Protein AF-A0A444YYM6-F1 (afdb_monomer_lite)

Radius of gyration: 35.97 Å; chains: 1; bounding box: 101×95×82 Å

Organism: Arachis hypogaea (NCBI:txid3818)

pLDDT: mean 75.51, std 18.76, range [23.75, 97.06]

Foldseek 3Di:
DDDDDDDDDDDDDDDDDDDPDDDDDDPDDDDKDFAADPVRDGAFAPDWDWDFAPDPDPPLDPDDWFARTWEWADDDPPDGDFTFIAGTHDRYFIKGKAFQDQDPRRGDIFPTWIWIATPDDDPDPAGRIWFWDQDPPPRFTGITTHADGYPQEDVRLRRIWGWHDAQPHIWIKRDDPSYVPDGDDIATWDWDADPSSTTGIGGDDHDFAFAAFPVRHFAWAPAWKWWFFDDPDDPPVPDPPPCVWFTWEWAADPVGRDDTFTFGDPPDPHFIKGWAFQPNSHTTAGFPTWIWIAGPDDGPDPAGRIWFFDDQDPVQRFTFITGRADPYPQEDVRLRRIWGWHDDPPAIFIWRDGPSYVPDDDDTATWDWDQDPVRTTGITGDNDTRTTGIHGPPQCPVPPVPDPDDDDDDDDRDAAFDAFPVRHFDFAPFWWFKAFPDPDFQWTWDWADDVLDPFIFTATTDDPDGGATKGWAFLDNPDRTAGFPTWIWIFGPDPPDPDRDPAARTWFWDDPDPPDPWIFITTRADDHDLEDRRLRRIWGWDDDDPAIFIWRDDPSYDPPPDDTATWDWDQDPVRTTGTTGDPDTRGIGIHGPDPDDDDDDPDDDDDDDDDPDDAAFAAFPVRHFAWQVFWWWKAFQPPPAFWGWDWDDDPDPDDTFIFTGHNVDHTFIKGWAFLPNVDGTHHFPTWIWIFGDPVDRPHPAGRTWFFDPQDPVLRFIFITTRADHHPQEDRRLRRIKGWDDDDPAIFIWRDDPSYDDPPDDTATWAFDQDPVRTGTTTGDPDTRGIGIHGD

InterPro domains:
  IPR002160 Proteinase inhibitor I3, Kunitz legume [PF00197] (35-201)
  IPR002160 Proteinase inhibitor I3, Kunitz legume [PF00197] (211-389)
  IPR002160 Proteinase inhibitor I3, Kunitz legume [PF00197] (418-589)
  IPR002160 Proteinase inhibitor I3, Kunitz legume [PF00197] (618-789)
  IPR002160 Proteinase inhibitor I3, Kunitz legume [PR00291] (417-446)
  IPR002160 Proteinase inhibitor I3, Kunitz legume [PR00291] (538-557)
  IPR002160 Proteinase inhibitor I3, Kunitz legume [PR00291] (562-591)
  IPR002160 Proteinase inhibitor I3, Kunitz legume [PS00283] (211-227)
  IPR002160 Proteinase inhibitor I3, Kunitz legume [PTHR33107] (207-388)
  IPR002160 Proteinase inhibitor I3, Kunitz legume [SM00452] (34-205)
  IPR002160 Proteinase inhibitor I3, Kunitz legume [SM00452] (210-395)
  IPR002160 Proteinase inhibitor I3, Kunitz legume [SM00452] (417-594)
  IPR002160 Proteinase inhibitor I3, Kunitz legume [SM00452] (617-791)
  IPR011065 Kunitz inhibitor STI-like superfamily [SSF50386] (33-191)
  IPR011065 Kunitz inhibitor STI-like superfamily [SSF50386] (208-391)
  IPR011065 Kunitz inhibitor STI-like superfamily [SSF50386] (414-588)
  IPR011065 Kunitz inhibitor STI-like superfamily [SSF50386] (614-789)

Secondary structure (DSSP, 8-state):
--------------------PPP---S------B-B-TTSPBPBTTS-B--------SSS--STT--SEEEEE--STT--SSPEEEEESTT---EEEEESS--TT-B-BTT--EEEEE-S--S-SS-SB-EEEE-TTT--EEEES---SS--SGGGGGG-BEEEEETTEEEEEE---S-TT-----EEEEEEE-TT--EEEEEEPPPPPBPB-TTSPBPBTTSEEEEEEPPSS---SSS------PEEEEE--SS--SSPEEEEETTS---EEEEEESSTT--B-BTT--EEEEE----SSSS-SB-EEPPPBTTTTB-BEES---SS--SGGGGGG-BEEEEETTEEEEEE---S-TT-----EEEEEEE-TTS-EEEEEESS--EEEEEE-TTTHHHHTT--SPPPS--PPPPPBPB-TTSPBP-TT--EEEEESSTT----EEEE-STT-SSPEEEES--SS-PPEEEEEESSTT-SS-BTT--EEEEES-----SS----SEEEEEE--TT---EEEEEEEPSS--SGGGGGG-BEEEEETTEEEEEE---S---S-S--EEEEEEE-TTS-EEEEE-SS---EEEEE-------------------SPPSPBPBBTTSPBPBTTS-EEEEETTTTSS-EEEEE--SSSSSPEEEEE-SSSPPPPEEEEESSTT--B-BTT--EEEEE-STT---SS--B-EEPPPBTTTTB-BEES-PPSS--SGGGGGG-BEEEEETTEEEEEE---S---S-S--EEEEEEE-TTS-EEEEE-SS--EEEEEE-

Structure (mmCIF, N/CA/C/O backbone):
data_AF-A0A444YYM6-F1
#
_entry.id   AF-A0A444YYM6-F1
#
loop_
_atom_site.group_PDB
_atom_site.id
_atom_site.type_symbol
_atom_site.label_atom_id
_atom_site.label_alt_id
_atom_site.label_comp_id
_atom_site.label_asym_id
_atom_site.label_entity_id
_atom_site.label_seq_id
_atom_site.pdbx_PDB_ins_code
_atom_site.Cartn_x
_atom_site.Cartn_y
_atom_site.Cartn_z
_atom_site.occupancy
_atom_site.B_iso_or_equiv
_atom_site.auth_seq_id
_atom_site.auth_comp_id
_atom_site.auth_asym_id
_atom_site.auth_atom_id
_atom_site.pdbx_PDB_model_num
ATOM 1 N N . MET A 1 1 ? 55.179 -19.718 28.845 1.00 36.28 1 MET A N 1
ATOM 2 C CA . MET A 1 1 ? 54.648 -20.581 29.930 1.00 36.28 1 MET A CA 1
ATOM 3 C C . MET A 1 1 ? 53.787 -19.723 30.842 1.00 36.28 1 MET A C 1
ATOM 5 O O . MET A 1 1 ? 54.195 -18.598 31.082 1.00 36.28 1 MET A O 1
ATOM 9 N N . MET A 1 2 ? 52.664 -20.272 31.340 1.00 26.19 2 MET A N 1
ATOM 10 C CA . MET A 1 2 ? 51.596 -19.622 32.138 1.00 26.19 2 MET A CA 1
ATOM 11 C C . MET A 1 2 ? 50.716 -18.646 31.325 1.00 26.19 2 MET A C 1
ATOM 13 O O . MET A 1 2 ? 51.243 -17.760 30.678 1.00 26.19 2 MET A O 1
ATOM 17 N N . ARG A 1 3 ? 49.379 -18.734 31.271 1.00 25.56 3 ARG A N 1
ATOM 18 C CA . ARG A 1 3 ? 48.373 -19.393 32.123 1.00 25.56 3 ARG A CA 1
ATOM 19 C C . ARG A 1 3 ? 47.149 -19.806 31.289 1.00 25.56 3 ARG A C 1
ATOM 21 O O . ARG A 1 3 ? 46.571 -18.988 30.583 1.00 25.56 3 ARG A O 1
ATOM 28 N N . THR A 1 4 ? 46.743 -21.055 31.471 1.00 32.06 4 THR A N 1
ATOM 29 C CA . THR A 1 4 ? 45.436 -21.634 31.132 1.00 32.06 4 THR A CA 1
ATOM 30 C C . THR A 1 4 ? 44.675 -21.833 32.453 1.00 32.06 4 THR A C 1
ATOM 32 O O . THR A 1 4 ? 45.327 -22.065 33.469 1.00 32.06 4 THR A O 1
ATOM 35 N N . LEU A 1 5 ? 43.333 -21.823 32.403 1.00 28.28 5 LEU A N 1
ATOM 36 C CA . LEU A 1 5 ? 42.355 -22.186 33.456 1.00 28.28 5 LEU A CA 1
ATOM 37 C C . LEU A 1 5 ? 42.033 -21.128 34.528 1.00 28.28 5 LEU A C 1
ATOM 39 O O . LEU A 1 5 ? 42.896 -20.762 35.315 1.00 28.28 5 LEU A O 1
ATOM 43 N N . LEU A 1 6 ? 40.750 -20.729 34.597 1.00 25.75 6 LEU A N 1
ATOM 44 C CA . LEU A 1 6 ? 39.852 -20.798 35.775 1.00 25.75 6 LEU A CA 1
ATOM 45 C C . LEU A 1 6 ? 38.723 -19.759 35.682 1.00 25.75 6 LEU A C 1
ATOM 47 O O . LEU A 1 6 ? 38.963 -18.567 35.833 1.00 25.75 6 LEU A O 1
ATOM 51 N N . SER A 1 7 ? 37.481 -20.216 35.496 1.00 26.41 7 SER A N 1
ATOM 52 C CA . SER A 1 7 ? 36.307 -19.733 36.257 1.00 26.41 7 SER A CA 1
ATOM 53 C C . SER A 1 7 ? 35.041 -20.486 35.830 1.00 26.41 7 SER A C 1
ATOM 55 O O . SER A 1 7 ? 34.145 -19.959 35.181 1.00 26.41 7 SER A O 1
ATOM 57 N N . PHE A 1 8 ? 34.973 -21.758 36.225 1.00 24.42 8 PHE A N 1
ATOM 58 C CA . PHE A 1 8 ? 33.705 -22.437 36.472 1.00 24.42 8 PHE A CA 1
ATOM 59 C C . PHE A 1 8 ? 33.456 -22.402 37.988 1.00 24.42 8 PHE A C 1
ATOM 61 O O . PHE A 1 8 ? 34.381 -22.620 38.771 1.00 24.42 8 PHE A O 1
ATOM 68 N N . SER A 1 9 ? 32.193 -22.181 38.360 1.00 26.23 9 SER A N 1
ATOM 69 C CA . SER A 1 9 ? 31.559 -22.405 39.673 1.00 26.23 9 SER A CA 1
ATOM 70 C C . SER A 1 9 ? 31.970 -21.543 40.880 1.00 26.23 9 SER A C 1
ATOM 72 O O . SER A 1 9 ? 32.927 -21.845 41.583 1.00 26.23 9 SER A O 1
ATOM 74 N N . LEU A 1 10 ? 31.077 -20.617 41.256 1.00 24.00 10 LEU A N 1
ATOM 75 C CA . LEU A 1 10 ? 30.456 -20.677 42.584 1.00 24.00 10 LEU A CA 1
ATOM 76 C C . LEU A 1 10 ? 28.991 -20.208 42.507 1.00 24.00 10 LEU A C 1
ATOM 78 O O . LEU A 1 10 ? 28.687 -19.118 42.029 1.00 24.00 10 LEU A O 1
ATOM 82 N N . LEU A 1 11 ? 28.101 -21.108 42.919 1.00 25.94 11 LEU A N 1
ATOM 83 C CA . LEU A 1 11 ? 26.645 -21.001 42.949 1.00 25.94 11 LEU A CA 1
ATOM 84 C C . LEU A 1 11 ? 26.153 -20.474 44.319 1.00 25.94 11 LEU A C 1
ATOM 86 O O . LEU A 1 11 ? 26.860 -20.600 45.313 1.00 25.94 11 LEU A O 1
ATOM 90 N N . PHE A 1 12 ? 24.872 -20.076 44.337 1.00 25.80 12 PHE A N 1
ATOM 91 C CA . PHE A 1 12 ? 23.942 -19.898 45.472 1.00 25.80 12 PHE A CA 1
ATOM 92 C C . PHE A 1 12 ? 23.963 -18.572 46.250 1.00 25.80 12 PHE A C 1
ATOM 94 O O . PHE A 1 12 ? 24.819 -18.345 47.093 1.00 25.80 12 PHE A O 1
ATOM 101 N N . ALA A 1 13 ? 22.888 -17.782 46.104 1.00 23.75 13 ALA A N 1
ATOM 102 C CA . ALA A 1 13 ? 21.823 -17.726 47.117 1.00 23.75 13 ALA A CA 1
ATOM 103 C C . ALA A 1 13 ? 20.623 -16.873 46.642 1.00 23.75 13 ALA A C 1
ATOM 105 O O . ALA A 1 13 ? 20.802 -15.834 46.019 1.00 23.75 13 ALA A O 1
ATOM 106 N N . LEU A 1 14 ? 19.420 -17.309 47.045 1.00 25.28 14 LEU A N 1
ATOM 107 C CA . LEU A 1 14 ? 18.143 -16.574 47.107 1.00 25.28 14 LEU A CA 1
ATOM 108 C C . LEU A 1 14 ? 17.289 -16.478 45.827 1.00 25.28 14 LEU A C 1
ATOM 110 O O . LEU A 1 14 ? 17.176 -15.433 45.200 1.00 25.28 14 LEU A O 1
ATOM 114 N N . CYS A 1 15 ? 16.520 -17.538 45.562 1.00 26.41 15 CYS A N 1
ATOM 115 C CA . CYS A 1 15 ? 15.058 -17.410 45.636 1.00 26.41 15 CYS A CA 1
ATOM 116 C C . CYS A 1 15 ? 14.400 -18.790 45.738 1.00 26.41 15 CYS A C 1
ATOM 118 O O . CYS A 1 15 ? 14.322 -19.547 44.774 1.00 26.41 15 CYS A O 1
ATOM 120 N N . THR A 1 16 ? 13.938 -19.120 46.938 1.00 28.66 16 THR A N 1
ATOM 121 C CA . THR A 1 16 ? 13.082 -20.270 47.225 1.00 28.66 16 THR A CA 1
ATOM 122 C C . THR A 1 16 ? 11.629 -19.817 47.350 1.00 28.66 16 THR A C 1
ATOM 124 O O . THR A 1 16 ? 11.336 -18.982 48.201 1.00 28.66 16 THR A O 1
ATOM 127 N N . GLN A 1 17 ? 10.775 -20.508 46.583 1.00 29.38 17 GLN A N 1
ATOM 128 C CA . GLN A 1 17 ? 9.322 -20.730 46.709 1.00 29.38 17 GLN A CA 1
ATOM 129 C C . GLN A 1 17 ? 8.350 -19.720 46.060 1.00 29.38 17 GLN A C 1
ATOM 131 O O . GLN A 1 17 ? 8.606 -18.521 46.099 1.00 29.38 17 GLN A O 1
ATOM 136 N N . PRO A 1 18 ? 7.157 -20.165 45.594 1.00 27.59 18 PRO A N 1
ATOM 137 C CA . PRO A 1 18 ? 6.750 -21.510 45.159 1.00 27.59 18 PRO A CA 1
ATOM 138 C C . PRO A 1 18 ? 6.126 -21.536 43.745 1.00 27.59 18 PRO A C 1
ATOM 140 O O . PRO A 1 18 ? 5.440 -20.616 43.309 1.00 27.59 18 PRO A O 1
ATOM 143 N N . LEU A 1 19 ? 6.325 -22.663 43.057 1.00 29.58 19 LEU A N 1
ATOM 144 C CA . LEU A 1 19 ? 5.579 -23.068 41.868 1.00 29.58 19 LEU A CA 1
ATOM 145 C C . LEU A 1 19 ? 4.106 -23.301 42.240 1.00 29.58 19 LEU A C 1
ATOM 147 O O . LEU A 1 19 ? 3.771 -24.323 42.836 1.00 29.58 19 LEU A O 1
ATOM 151 N N . LEU A 1 20 ? 3.229 -22.379 41.848 1.00 27.94 20 LEU A N 1
ATOM 152 C CA . LEU A 1 20 ? 1.846 -22.712 41.521 1.00 27.94 20 LEU A CA 1
ATOM 153 C C . LEU A 1 20 ? 1.805 -22.952 40.015 1.00 27.94 20 LEU A C 1
ATOM 155 O O . LEU A 1 20 ? 2.120 -22.066 39.224 1.00 27.94 20 LEU A O 1
ATOM 159 N N . GLY A 1 21 ? 1.514 -24.196 39.642 1.00 34.53 21 GLY A N 1
ATOM 160 C CA . GLY A 1 21 ? 1.446 -24.619 38.255 1.00 34.53 21 GLY A CA 1
ATOM 161 C C . GLY A 1 21 ? 0.332 -23.893 37.516 1.00 34.53 21 GLY A C 1
ATOM 162 O O . GLY A 1 21 ? -0.841 -24.063 37.837 1.00 34.53 21 GLY A O 1
ATOM 163 N N . GLU A 1 22 ? 0.704 -23.151 36.480 1.00 28.91 22 GLU A N 1
ATOM 164 C CA . GLU A 1 22 ? -0.187 -22.886 35.363 1.00 28.91 22 GLU A CA 1
ATOM 165 C C . GLU A 1 22 ? 0.243 -23.764 34.193 1.00 28.91 22 GLU A C 1
ATOM 167 O O . GLU A 1 22 ? 1.413 -23.846 33.814 1.00 28.91 22 GLU A O 1
ATOM 172 N N . ALA A 1 23 ? -0.742 -24.502 33.696 1.00 25.33 23 ALA A N 1
ATOM 173 C CA . ALA A 1 23 ? -0.630 -25.450 32.613 1.00 25.33 23 ALA A CA 1
ATOM 174 C C . ALA A 1 23 ? 0.032 -24.824 31.378 1.00 25.33 23 ALA A C 1
ATOM 176 O O . ALA A 1 23 ? -0.328 -23.727 30.947 1.00 25.33 23 ALA A O 1
ATOM 177 N N . GLN A 1 24 ? 0.944 -25.578 30.759 1.00 28.38 24 GLN A N 1
ATOM 178 C CA . GLN A 1 24 ? 1.374 -25.332 29.387 1.00 28.38 24 GLN A CA 1
ATOM 179 C C . GLN A 1 24 ? 0.136 -25.203 28.490 1.00 28.38 24 GLN A C 1
ATOM 181 O O . GLN A 1 24 ? -0.574 -26.180 28.250 1.00 28.38 24 GLN A O 1
ATOM 186 N N . THR A 1 25 ? -0.107 -24.004 27.966 1.00 27.39 25 THR A N 1
ATOM 187 C CA . THR A 1 25 ? -0.984 -23.815 26.813 1.00 27.39 25 THR A CA 1
ATOM 188 C C . THR A 1 25 ? -0.108 -23.567 25.589 1.00 27.39 25 THR A C 1
ATOM 190 O O . THR A 1 25 ? 0.744 -22.683 25.569 1.00 27.39 25 THR A O 1
ATOM 193 N N . ASN A 1 26 ? -0.278 -24.428 24.586 1.00 28.97 26 ASN A N 1
ATOM 194 C CA . ASN A 1 26 ? 0.364 -24.345 23.277 1.00 28.97 26 ASN A CA 1
ATOM 195 C C . ASN A 1 26 ? 0.213 -22.944 22.641 1.00 28.97 26 ASN A C 1
ATOM 197 O O . ASN A 1 26 ? -0.892 -22.390 22.662 1.00 28.97 26 ASN A O 1
ATOM 201 N N . PRO A 1 27 ? 1.247 -22.397 21.976 1.00 32.72 27 PRO A N 1
ATOM 202 C CA . PRO A 1 27 ? 1.123 -21.168 21.202 1.00 32.72 27 PRO A CA 1
ATOM 203 C C . PRO A 1 27 ? 0.514 -21.495 19.828 1.00 32.72 27 PRO A C 1
ATOM 205 O O . PRO A 1 27 ? 1.211 -21.932 18.919 1.00 32.72 27 PRO A O 1
ATOM 208 N N . GLY A 1 28 ? -0.804 -21.333 19.667 1.00 30.97 28 GLY A N 1
ATOM 209 C CA . GLY A 1 28 ? -1.447 -21.582 18.365 1.00 30.97 28 GLY A CA 1
ATOM 210 C C . GLY A 1 28 ? -2.977 -21.531 18.296 1.00 30.97 28 GLY A C 1
ATOM 211 O O . GLY A 1 28 ? -3.551 -22.098 17.371 1.00 30.97 28 GLY A O 1
ATOM 212 N N . GLY A 1 29 ? -3.669 -20.898 19.248 1.00 28.98 29 GLY A N 1
ATOM 213 C CA . GLY A 1 29 ? -5.127 -20.722 19.180 1.00 28.98 29 GLY A CA 1
ATOM 214 C C . GLY A 1 29 ? -5.533 -19.447 18.421 1.00 28.98 29 GLY A C 1
ATOM 215 O O . GLY A 1 29 ? -4.860 -18.424 18.568 1.00 28.98 29 GLY A O 1
ATOM 216 N N . PRO A 1 30 ? -6.627 -19.449 17.629 1.00 41.56 30 PRO A N 1
ATOM 217 C CA . PRO A 1 30 ? -7.147 -18.233 17.011 1.00 41.56 30 PRO A CA 1
ATOM 218 C C . PRO A 1 30 ? -7.558 -17.228 18.093 1.00 41.56 30 PRO A C 1
ATOM 220 O O . PRO A 1 30 ? -8.331 -17.544 18.995 1.00 41.56 30 PRO A O 1
ATOM 223 N N . ILE A 1 31 ? -7.031 -16.009 17.991 1.00 50.56 31 ILE A N 1
ATOM 224 C CA . ILE A 1 31 ? -7.311 -14.902 18.910 1.00 50.56 31 ILE A CA 1
ATOM 225 C C . ILE A 1 31 ? -8.822 -14.616 18.884 1.00 50.56 31 ILE A C 1
ATOM 227 O O . ILE A 1 31 ? -9.359 -14.181 17.863 1.00 50.56 31 ILE A O 1
ATOM 231 N N . SER A 1 32 ? -9.514 -14.886 19.995 1.00 73.19 32 SER A N 1
ATOM 232 C CA . SER A 1 32 ? -10.936 -14.568 20.162 1.00 73.19 32 SER A CA 1
ATOM 233 C C . SER A 1 32 ? -11.112 -13.051 20.245 1.00 73.19 32 SER A C 1
ATOM 235 O O . SER A 1 32 ? -10.562 -12.408 21.139 1.00 73.19 32 SER A O 1
ATOM 237 N N . GLN A 1 33 ? -11.841 -12.463 19.294 1.00 88.44 33 GLN A N 1
ATOM 238 C CA . GLN A 1 33 ? -12.072 -11.017 19.204 1.00 88.44 33 GLN A CA 1
ATOM 239 C C . GLN A 1 33 ? -13.572 -10.695 19.113 1.00 88.44 33 GLN A C 1
ATOM 241 O O . GLN A 1 33 ? -14.338 -11.531 18.627 1.00 88.44 33 GLN A O 1
ATOM 246 N N . PRO A 1 34 ? -14.021 -9.498 19.536 1.00 91.56 34 PRO A N 1
ATOM 247 C CA . PRO A 1 34 ? -15.420 -9.094 19.413 1.00 91.56 34 PRO A CA 1
ATOM 248 C C . PRO A 1 34 ? -15.891 -9.061 17.957 1.00 91.56 34 PRO A C 1
ATOM 250 O O . PRO A 1 34 ? -15.232 -8.473 17.096 1.00 91.56 34 PRO A O 1
ATOM 253 N N . VAL A 1 35 ? -17.059 -9.642 17.687 1.00 93.38 35 VAL A N 1
ATOM 254 C CA . VAL A 1 35 ? -17.742 -9.492 16.399 1.00 93.38 35 VAL A CA 1
ATOM 255 C C . VAL A 1 35 ? -18.335 -8.086 16.337 1.00 93.38 35 VAL A C 1
ATOM 257 O O . VAL A 1 35 ? -18.976 -7.624 17.281 1.00 93.38 35 VAL A O 1
ATOM 260 N N . LYS A 1 36 ? -18.098 -7.395 15.224 1.00 92.12 36 LYS A N 1
ATOM 261 C CA . LYS A 1 36 ? -18.557 -6.027 14.963 1.00 92.12 36 LYS A CA 1
ATOM 262 C C . LYS A 1 36 ? -19.684 -6.008 13.939 1.00 92.12 36 LYS A C 1
ATOM 264 O O . LYS A 1 36 ? -19.602 -6.725 12.946 1.00 92.12 36 LYS A O 1
ATOM 269 N N . ASP A 1 37 ? -20.695 -5.181 14.170 1.00 91.38 37 ASP A N 1
ATOM 270 C CA . ASP A 1 37 ? -21.725 -4.881 13.177 1.00 91.38 37 ASP A CA 1
ATOM 271 C C . ASP A 1 37 ? -21.210 -3.910 12.096 1.00 91.38 37 ASP A C 1
ATOM 273 O O . ASP A 1 37 ? -20.069 -3.438 12.138 1.00 91.38 37 ASP A O 1
ATOM 277 N N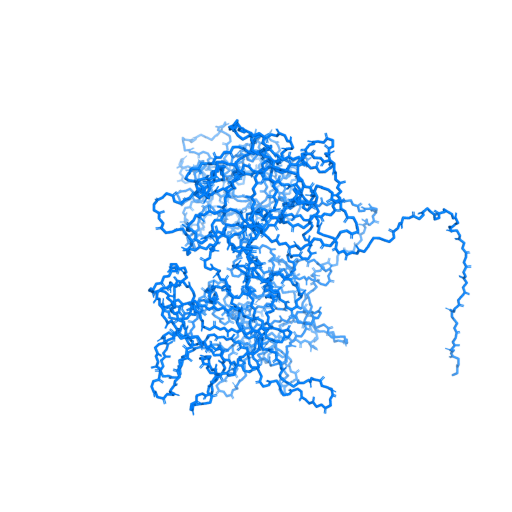 . THR A 1 38 ? -22.056 -3.601 11.110 1.00 86.75 38 THR A N 1
ATOM 278 C CA . THR A 1 38 ? -21.722 -2.695 9.996 1.00 86.75 38 THR A CA 1
ATOM 279 C C . THR A 1 38 ? -21.481 -1.245 10.421 1.00 86.75 38 THR A C 1
ATOM 281 O O . THR A 1 38 ? -20.925 -0.478 9.641 1.00 86.75 38 THR A O 1
ATOM 284 N N . SER A 1 39 ? -21.880 -0.868 11.637 1.00 87.25 39 SER A N 1
ATOM 285 C CA . SER A 1 39 ? -21.647 0.453 12.229 1.00 87.25 39 SER A CA 1
ATOM 286 C C . SER A 1 39 ? -20.391 0.476 13.116 1.00 87.25 39 SER A C 1
ATOM 288 O O . SER A 1 39 ? -20.065 1.511 13.693 1.00 87.25 39 SER A O 1
ATOM 290 N N . GLY A 1 40 ? -19.678 -0.651 13.240 1.00 87.31 40 GLY A N 1
ATOM 291 C CA . GLY A 1 40 ? -18.476 -0.794 14.067 1.00 87.31 40 GLY A CA 1
ATOM 292 C C . GLY A 1 40 ? -18.742 -1.086 15.551 1.00 87.31 40 GLY A C 1
ATOM 293 O O . GLY A 1 40 ? -17.790 -1.175 16.343 1.00 87.31 40 GLY A O 1
ATOM 294 N N . ASN A 1 41 ? -20.002 -1.282 15.952 1.00 93.31 41 ASN A N 1
ATOM 295 C CA . ASN A 1 41 ? -20.372 -1.605 17.331 1.00 93.31 41 ASN A CA 1
ATOM 296 C C . ASN A 1 41 ? -20.238 -3.107 17.603 1.00 93.31 41 ASN A C 1
ATOM 298 O O . ASN A 1 41 ? -20.261 -3.922 16.686 1.00 93.31 41 ASN A O 1
ATOM 302 N N . ASN A 1 42 ? -20.084 -3.495 18.872 1.00 94.00 42 ASN A N 1
ATOM 303 C CA . ASN A 1 42 ? -20.042 -4.912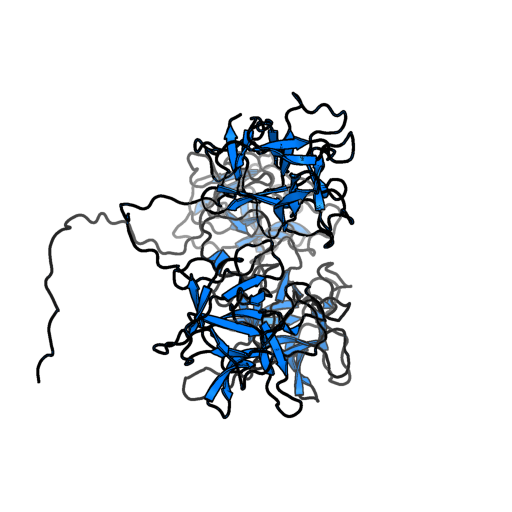 19.246 1.00 94.00 42 ASN A CA 1
ATOM 304 C C . ASN A 1 42 ? -21.414 -5.564 19.037 1.00 94.00 42 ASN A C 1
ATOM 306 O O . ASN A 1 42 ? -22.422 -5.053 19.527 1.00 94.00 42 ASN A O 1
ATOM 310 N N . VAL A 1 43 ? -21.430 -6.730 18.394 1.00 94.44 43 VAL A N 1
ATOM 311 C CA . VAL A 1 43 ? -22.610 -7.593 18.324 1.00 94.44 43 VAL A CA 1
ATOM 312 C C . VAL A 1 43 ? -22.903 -8.138 19.722 1.00 94.44 43 VAL A C 1
ATOM 314 O O . VAL A 1 43 ? -22.004 -8.643 20.401 1.00 94.44 43 VAL A O 1
ATOM 317 N N . ARG A 1 44 ? -24.156 -8.026 20.164 1.00 93.75 44 ARG A N 1
ATOM 318 C CA . ARG A 1 44 ? -24.608 -8.414 21.503 1.00 93.75 44 ARG A CA 1
ATOM 319 C C . ARG A 1 44 ? -25.552 -9.609 21.450 1.00 93.75 44 ARG A C 1
ATOM 321 O O . ARG A 1 44 ? -26.423 -9.697 20.590 1.00 93.75 44 ARG A O 1
ATOM 328 N N . ALA A 1 45 ? -25.404 -10.525 22.396 1.00 93.25 45 ALA A N 1
ATOM 329 C CA . ALA A 1 45 ? -26.306 -11.650 22.564 1.00 93.25 45 ALA A CA 1
ATOM 330 C C . ALA A 1 45 ? -27.742 -11.159 22.804 1.00 93.25 45 ALA A C 1
ATOM 332 O O . ALA A 1 45 ? -27.973 -10.219 23.564 1.00 93.25 45 ALA A O 1
ATOM 333 N N . GLY A 1 46 ? -28.708 -11.799 22.145 1.00 88.69 46 GLY A N 1
ATOM 334 C CA . GLY A 1 46 ? -30.133 -11.499 22.303 1.00 88.69 46 GLY A CA 1
ATOM 335 C C . GLY A 1 46 ? -30.653 -10.226 21.622 1.00 88.69 46 GLY A C 1
ATOM 336 O O . GLY A 1 46 ? -31.868 -10.047 21.613 1.00 88.69 46 GLY A O 1
ATOM 337 N N . ALA A 1 47 ? -29.801 -9.380 21.032 1.00 93.31 47 ALA A N 1
ATOM 338 C CA . ALA A 1 47 ? -30.234 -8.247 20.208 1.00 93.31 47 ALA A CA 1
ATOM 339 C C . ALA A 1 47 ? -30.542 -8.678 18.761 1.00 93.31 47 ALA A C 1
ATOM 341 O O . ALA A 1 47 ? -30.016 -9.687 18.287 1.00 93.31 47 ALA A O 1
ATOM 342 N N . ASP A 1 48 ? -31.405 -7.918 18.083 1.00 93.88 48 ASP A N 1
ATOM 343 C CA . ASP A 1 48 ? -31.817 -8.177 16.701 1.00 93.88 48 ASP A CA 1
ATOM 344 C C . ASP A 1 48 ? -30.760 -7.721 15.693 1.00 93.88 48 ASP A C 1
ATOM 346 O O . ASP A 1 48 ? -30.348 -6.560 15.679 1.00 93.88 48 ASP A O 1
ATOM 350 N N . TYR A 1 49 ? -30.357 -8.636 14.813 1.00 94.38 49 TYR A N 1
ATOM 351 C CA . TYR A 1 49 ? -29.417 -8.374 13.726 1.00 94.38 49 TYR A CA 1
ATOM 352 C C . TYR A 1 49 ? -29.931 -8.916 12.400 1.00 94.38 49 TYR A C 1
ATOM 354 O O . TYR A 1 49 ? -30.593 -9.943 12.350 1.00 94.38 49 TYR A O 1
ATOM 362 N N . PHE A 1 50 ? -29.552 -8.276 11.300 1.00 92.19 50 PHE A N 1
ATOM 363 C CA . PHE A 1 50 ? -29.780 -8.800 9.956 1.00 92.19 50 PHE A CA 1
ATOM 364 C C . PHE A 1 50 ? -28.466 -9.361 9.411 1.00 92.19 50 PHE A C 1
ATOM 366 O O . PHE A 1 50 ? -27.463 -8.647 9.363 1.00 92.19 50 PHE A O 1
ATOM 373 N N . ILE A 1 51 ? -28.453 -10.631 8.996 1.00 90.56 51 ILE A N 1
ATOM 374 C CA . ILE A 1 51 ? -27.275 -11.226 8.353 1.00 90.56 51 ILE A CA 1
ATOM 375 C C . ILE A 1 51 ? -27.352 -10.963 6.853 1.00 90.56 51 ILE A C 1
ATOM 377 O O . ILE A 1 51 ? -28.294 -11.394 6.184 1.00 90.56 51 ILE A O 1
ATOM 381 N N . ARG A 1 52 ? -26.331 -10.278 6.332 1.00 84.06 52 ARG A N 1
ATOM 382 C CA . ARG A 1 52 ? -26.202 -9.940 4.915 1.00 84.06 52 ARG A CA 1
ATOM 383 C C . ARG A 1 52 ? -25.022 -10.702 4.306 1.00 84.06 52 ARG A C 1
ATOM 385 O O . ARG A 1 52 ? -23.890 -10.469 4.735 1.00 84.06 52 ARG A O 1
ATOM 392 N N . PRO A 1 53 ? -25.238 -11.607 3.336 1.00 77.31 53 PRO A N 1
ATOM 393 C CA . PRO A 1 53 ? -24.140 -12.304 2.682 1.00 77.31 53 PRO A CA 1
ATOM 394 C C . PRO A 1 53 ? -23.301 -11.323 1.855 1.00 77.31 53 PRO A C 1
ATOM 396 O O . PRO A 1 53 ? -23.817 -10.575 1.025 1.00 77.31 53 PRO A O 1
ATOM 399 N N . VAL A 1 54 ? -21.985 -11.353 2.059 1.00 70.19 54 VAL A N 1
ATOM 400 C CA . VAL A 1 54 ? -21.024 -10.644 1.209 1.00 70.19 54 VAL A CA 1
ATOM 401 C C . VAL A 1 54 ? -20.837 -11.506 -0.035 1.00 70.19 54 VAL A C 1
ATOM 403 O O . VAL A 1 54 ? -20.159 -12.525 0.019 1.00 70.19 54 VAL A O 1
ATOM 406 N N . THR A 1 55 ? -21.507 -11.183 -1.139 1.00 56.78 55 THR A N 1
ATOM 407 C CA . THR A 1 55 ? -21.505 -12.028 -2.345 1.00 56.78 55 THR A CA 1
ATOM 408 C C . THR A 1 55 ? -20.092 -12.171 -2.918 1.00 56.78 55 THR A C 1
ATOM 410 O O . THR A 1 55 ? -19.472 -11.191 -3.336 1.00 56.78 55 THR A O 1
ATOM 413 N N . THR A 1 56 ? -19.569 -13.400 -2.915 1.00 44.31 56 THR A N 1
ATOM 414 C CA . THR A 1 56 ? -18.204 -13.751 -3.342 1.00 44.31 56 THR A CA 1
ATOM 415 C C . THR A 1 56 ? -18.141 -14.461 -4.694 1.00 44.31 56 THR A C 1
ATOM 417 O O . THR A 1 56 ? -17.038 -14.655 -5.196 1.00 44.31 56 THR A O 1
ATOM 420 N N . THR A 1 57 ? -19.281 -14.803 -5.298 1.00 42.72 57 THR A N 1
ATOM 421 C CA . THR A 1 57 ? -19.364 -15.471 -6.602 1.00 42.72 57 THR A CA 1
ATOM 422 C C . THR A 1 57 ? -20.349 -14.737 -7.524 1.00 42.72 57 THR A C 1
ATOM 424 O O . THR A 1 57 ? -21.525 -14.604 -7.183 1.00 42.72 57 THR A O 1
ATOM 427 N N . PRO A 1 58 ? -19.909 -14.267 -8.707 1.00 36.53 58 PRO A N 1
ATOM 428 C CA . PRO A 1 58 ? -20.801 -13.704 -9.727 1.00 36.53 58 PRO A CA 1
ATOM 429 C C . PRO A 1 58 ? -21.779 -14.734 -10.328 1.00 36.53 58 PRO A C 1
ATOM 431 O O . PRO A 1 58 ? -22.754 -14.353 -10.970 1.00 36.53 58 PRO A O 1
ATOM 434 N N . ALA A 1 59 ? -21.532 -16.035 -10.127 1.00 42.94 59 ALA A N 1
ATOM 435 C CA . ALA A 1 59 ? -22.212 -17.103 -10.860 1.00 42.94 59 ALA A CA 1
ATOM 436 C C . ALA A 1 59 ? -23.616 -17.471 -10.332 1.00 42.94 59 ALA A C 1
ATOM 438 O O . ALA A 1 59 ? -24.481 -17.827 -11.125 1.00 42.94 59 ALA A O 1
ATOM 439 N N . ILE A 1 60 ? -23.892 -17.363 -9.023 1.00 48.75 60 ILE A N 1
ATOM 440 C CA . ILE A 1 60 ? -25.173 -17.846 -8.449 1.00 48.75 60 ILE A CA 1
ATOM 441 C C . ILE A 1 60 ? -26.272 -16.760 -8.483 1.00 48.75 60 ILE A C 1
ATOM 443 O O . ILE A 1 60 ? -27.461 -17.061 -8.412 1.00 48.75 60 ILE A O 1
ATOM 447 N N . CYS A 1 61 ? -25.905 -15.484 -8.660 1.00 52.09 61 CYS A N 1
ATOM 448 C CA . CYS A 1 61 ? -26.817 -14.348 -8.493 1.00 52.09 61 CYS A CA 1
ATOM 449 C C . CYS A 1 61 ? -26.925 -13.468 -9.752 1.00 52.09 61 CYS A C 1
ATOM 451 O O . CYS A 1 61 ? -26.475 -12.326 -9.752 1.00 52.09 61 CYS A O 1
ATOM 453 N N . ARG A 1 62 ? -27.533 -13.987 -10.830 1.00 44.56 62 ARG A N 1
ATOM 454 C CA . ARG A 1 62 ? -27.763 -13.244 -12.093 1.00 44.56 62 ARG A CA 1
ATOM 455 C C . ARG A 1 62 ? -29.208 -12.771 -12.330 1.00 44.56 62 ARG A C 1
ATOM 457 O O . ARG A 1 62 ? -29.470 -12.163 -13.363 1.00 44.56 62 ARG A O 1
ATOM 464 N N . ARG A 1 63 ? -30.163 -13.029 -11.424 1.00 42.38 63 ARG A N 1
ATOM 465 C CA . ARG A 1 63 ? -31.555 -12.557 -11.592 1.00 42.38 63 ARG A CA 1
ATOM 466 C C . ARG A 1 63 ? -31.796 -11.225 -10.859 1.00 42.38 63 ARG A C 1
ATOM 468 O O . ARG A 1 63 ? -31.335 -11.077 -9.726 1.00 42.38 63 ARG A O 1
ATOM 475 N N . PRO A 1 64 ? -32.558 -10.277 -11.444 1.00 34.62 64 PRO A N 1
ATOM 476 C CA . PRO A 1 64 ? -33.055 -9.111 -10.714 1.00 34.62 64 PRO A CA 1
ATOM 477 C C . PRO A 1 64 ? -33.873 -9.593 -9.506 1.00 34.62 64 PRO A C 1
ATOM 479 O O . PRO A 1 64 ? -34.864 -10.297 -9.682 1.00 34.62 64 PRO A O 1
ATOM 482 N N . GLY A 1 65 ? -33.422 -9.279 -8.286 1.00 44.34 65 GLY A N 1
ATOM 483 C CA . GLY A 1 65 ? -34.041 -9.739 -7.032 1.00 44.34 65 GLY A CA 1
ATOM 484 C C . GLY A 1 65 ? -33.178 -10.655 -6.152 1.00 44.34 65 GLY A C 1
ATOM 485 O O . GLY A 1 65 ? -33.629 -11.038 -5.072 1.00 44.34 65 GLY A O 1
ATOM 486 N N . CYS A 1 66 ? -31.946 -10.992 -6.560 1.00 49.22 66 CYS A N 1
ATOM 487 C CA . CYS A 1 66 ? -31.025 -11.758 -5.715 1.00 49.22 66 CYS A CA 1
ATOM 488 C C . CYS A 1 66 ? -30.736 -11.037 -4.392 1.00 49.22 66 CYS A C 1
ATOM 490 O O . CYS A 1 66 ? -30.403 -9.853 -4.341 1.00 49.22 66 CYS A O 1
ATOM 492 N N . GLY A 1 67 ? -30.927 -11.782 -3.314 1.00 55.22 67 GLY A N 1
ATOM 493 C CA . GLY A 1 67 ? -31.099 -11.231 -1.993 1.00 55.22 67 GLY A CA 1
ATOM 494 C C . GLY A 1 67 ? -29.880 -10.656 -1.303 1.00 55.22 67 GLY A C 1
ATOM 495 O O . GLY A 1 67 ? -28.780 -11.173 -1.453 1.00 55.22 67 GLY A O 1
ATOM 496 N N . THR A 1 68 ? -30.085 -9.627 -0.479 1.00 67.06 68 THR A N 1
ATOM 497 C CA . THR A 1 68 ? -29.037 -9.080 0.396 1.00 67.06 68 THR A CA 1
ATOM 498 C C . THR A 1 68 ? -29.197 -9.494 1.855 1.00 67.06 68 THR A C 1
ATOM 500 O O . THR A 1 68 ? -28.427 -9.013 2.683 1.00 67.06 68 THR A O 1
ATOM 503 N N . GLY A 1 69 ? -30.152 -10.371 2.181 1.00 82.31 69 GLY A N 1
ATOM 504 C CA . GLY A 1 69 ? -30.426 -10.803 3.550 1.00 82.31 69 GLY A CA 1
ATOM 505 C C . GLY A 1 69 ? -30.945 -12.235 3.641 1.00 82.31 69 GLY A C 1
ATOM 506 O O . GLY A 1 69 ? -31.406 -12.811 2.654 1.00 82.31 69 GLY A O 1
ATOM 507 N N . PHE A 1 70 ? -30.849 -12.819 4.833 1.00 91.44 70 PHE A N 1
ATOM 508 C CA . PHE A 1 70 ? -31.367 -14.159 5.117 1.00 91.44 70 PHE A CA 1
ATOM 509 C C . PHE A 1 70 ? -32.816 -14.116 5.601 1.00 91.44 70 PHE A C 1
ATOM 511 O O . PHE A 1 70 ? -33.193 -13.225 6.359 1.00 91.44 70 PHE A O 1
ATOM 518 N N . ALA A 1 71 ? -33.623 -15.092 5.197 1.00 92.44 71 ALA A N 1
ATOM 519 C CA . ALA A 1 71 ? -34.995 -15.273 5.665 1.00 92.44 71 ALA A CA 1
ATOM 520 C C . ALA A 1 71 ? -35.360 -16.759 5.733 1.00 92.44 71 ALA A C 1
ATOM 522 O O . ALA A 1 71 ? -34.610 -17.616 5.263 1.00 92.44 71 ALA A O 1
ATOM 523 N N . LEU A 1 72 ? -36.515 -17.062 6.317 1.00 92.38 72 LEU A N 1
ATOM 524 C CA . LEU A 1 72 ? -37.080 -18.406 6.347 1.00 92.38 72 LEU A CA 1
ATOM 525 C C . LEU A 1 72 ? -38.097 -18.601 5.222 1.00 92.38 72 LEU A C 1
ATOM 527 O O . LEU A 1 72 ? -39.023 -17.802 5.078 1.00 92.38 72 LEU A O 1
ATOM 531 N N . ALA A 1 73 ? -37.956 -19.686 4.462 1.00 88.94 73 ALA A N 1
ATOM 532 C CA . ALA A 1 73 ? -38.940 -20.091 3.462 1.00 88.94 73 ALA A CA 1
ATOM 533 C C . ALA A 1 73 ? -39.017 -21.615 3.320 1.00 88.94 73 ALA A C 1
ATOM 535 O O . ALA A 1 73 ? -38.050 -22.337 3.580 1.00 88.94 73 ALA A O 1
ATOM 536 N N . SER A 1 74 ? -40.173 -22.107 2.872 1.00 87.44 74 SER A N 1
ATOM 537 C CA . SER A 1 74 ? -40.269 -23.471 2.360 1.00 87.44 74 SER A CA 1
ATOM 538 C C . SER A 1 74 ? -39.654 -23.526 0.961 1.00 87.44 74 SER A C 1
ATOM 540 O O . SER A 1 74 ? -39.869 -22.638 0.140 1.00 87.44 74 SER A O 1
ATOM 542 N N . THR A 1 75 ? -38.859 -24.563 0.713 1.00 79.44 75 THR A N 1
ATOM 543 C CA . THR A 1 75 ? -38.098 -24.763 -0.537 1.00 79.44 75 THR A CA 1
ATOM 544 C C . THR A 1 75 ? -38.325 -26.152 -1.131 1.00 79.44 75 THR A C 1
ATOM 546 O O . THR A 1 75 ? -37.857 -26.450 -2.226 1.00 79.44 75 THR A O 1
ATOM 549 N N . THR A 1 76 ? -39.091 -27.000 -0.439 1.00 75.12 76 THR A N 1
ATOM 550 C CA . THR A 1 76 ? -39.481 -28.326 -0.915 1.00 75.12 76 THR A CA 1
ATOM 551 C C . THR A 1 76 ? -40.950 -28.286 -1.342 1.00 75.12 76 THR A C 1
ATOM 553 O O . THR A 1 76 ? -41.802 -27.923 -0.524 1.00 75.12 76 THR A O 1
ATOM 556 N N . PRO A 1 77 ? -41.280 -28.678 -2.585 1.00 70.19 77 PRO A N 1
ATOM 557 C CA . PRO A 1 77 ? -42.666 -28.761 -3.036 1.00 70.19 77 PRO A CA 1
ATOM 558 C C . PRO A 1 77 ? -43.523 -29.603 -2.076 1.00 70.19 77 PRO A C 1
ATOM 560 O O . PRO A 1 77 ? -43.102 -30.675 -1.644 1.00 70.19 77 PRO A O 1
ATOM 563 N N . ASN A 1 78 ? -44.722 -29.121 -1.736 1.00 72.00 78 ASN A N 1
ATOM 564 C CA . ASN A 1 78 ? -45.705 -29.788 -0.861 1.00 72.00 78 ASN A CA 1
ATOM 565 C C . ASN A 1 78 ? -45.280 -30.035 0.600 1.00 72.00 78 ASN A C 1
ATOM 567 O O . ASN A 1 78 ? -45.979 -30.744 1.325 1.00 72.00 78 ASN A O 1
ATOM 571 N N . LYS A 1 79 ? -44.187 -29.426 1.073 1.00 78.44 79 LYS A N 1
ATOM 572 C CA . LYS A 1 79 ? -43.774 -29.481 2.482 1.00 78.44 79 LYS A CA 1
ATOM 573 C C . LYS A 1 79 ? -43.727 -28.074 3.067 1.00 78.44 79 LYS A C 1
ATOM 575 O O . LYS A 1 79 ? -42.959 -27.238 2.611 1.00 78.44 79 LYS A O 1
ATOM 580 N N . THR A 1 80 ? -44.539 -27.789 4.080 1.00 82.06 80 THR A N 1
ATOM 581 C CA . THR A 1 80 ? -44.602 -26.448 4.691 1.00 82.06 80 THR A CA 1
ATOM 582 C C . THR A 1 80 ? -43.562 -26.234 5.793 1.00 82.06 80 THR A C 1
ATOM 584 O O . THR A 1 80 ? -43.171 -25.094 6.022 1.00 82.06 80 THR A O 1
ATOM 587 N N . CYS A 1 81 ? -43.090 -27.310 6.433 1.00 83.69 81 CYS A N 1
ATOM 588 C CA . CYS A 1 81 ? -42.137 -27.293 7.548 1.00 83.69 81 CYS A CA 1
ATOM 589 C C . CYS A 1 81 ? -41.220 -28.540 7.509 1.00 83.69 81 CYS A C 1
ATOM 591 O O . CYS A 1 81 ? -41.706 -29.608 7.116 1.00 83.69 81 CYS A O 1
ATOM 593 N N . PRO A 1 82 ? -39.933 -28.473 7.917 1.00 85.06 82 PRO A N 1
ATOM 594 C CA . PRO A 1 82 ? -39.182 -27.284 8.332 1.00 85.06 82 PRO A CA 1
ATOM 595 C C . PRO A 1 82 ? -38.951 -26.257 7.245 1.00 85.06 82 PRO A C 1
ATOM 597 O O . PRO A 1 82 ? -38.913 -26.574 6.057 1.00 85.06 82 PRO A O 1
ATOM 600 N N . LEU A 1 83 ? -38.767 -25.017 7.694 1.00 90.88 83 LEU A N 1
ATOM 601 C CA . LEU A 1 83 ? -38.319 -23.927 6.848 1.00 90.88 83 LEU A CA 1
ATOM 602 C C . LEU A 1 83 ? -36.800 -24.009 6.689 1.00 90.88 83 LEU A C 1
ATOM 604 O O . LEU A 1 83 ? -36.063 -24.349 7.618 1.00 90.88 83 LEU A O 1
ATOM 608 N N . ASN A 1 84 ? -36.335 -23.661 5.498 1.00 91.31 84 ASN A N 1
ATOM 609 C CA . ASN A 1 84 ? -34.920 -23.538 5.193 1.00 91.31 84 ASN A CA 1
ATOM 610 C C . ASN A 1 84 ? -34.510 -22.071 5.246 1.00 91.31 84 ASN A C 1
ATOM 612 O O . ASN A 1 84 ? -35.326 -21.166 5.041 1.00 91.31 84 ASN A O 1
ATOM 616 N N . VAL A 1 85 ? -33.233 -21.841 5.535 1.00 92.88 85 VAL A N 1
ATOM 617 C CA . VAL A 1 85 ? -32.664 -20.499 5.481 1.00 92.88 85 VAL A CA 1
ATOM 618 C C . VAL A 1 85 ? -32.355 -20.175 4.024 1.00 92.88 85 VAL A C 1
ATOM 620 O O . VAL A 1 85 ? -31.525 -20.829 3.394 1.00 92.88 85 VAL A O 1
ATOM 623 N N . VAL A 1 86 ? -33.045 -19.173 3.490 1.00 90.31 86 VAL A N 1
ATOM 624 C CA . VAL A 1 86 ? -32.959 -18.729 2.096 1.00 90.31 86 VAL A CA 1
ATOM 625 C C . VAL A 1 86 ? -32.377 -17.327 1.997 1.00 90.31 86 VAL A C 1
ATOM 627 O O . VAL A 1 86 ? -32.402 -16.553 2.958 1.00 90.31 86 VAL A O 1
ATOM 630 N N . VAL A 1 87 ? -31.877 -16.981 0.814 1.00 86.62 87 VAL A N 1
ATOM 631 C CA . VAL A 1 87 ? -31.383 -15.634 0.510 1.00 86.62 87 VAL A CA 1
ATOM 632 C C . VAL A 1 87 ? -32.465 -14.842 -0.232 1.00 86.62 87 VAL A C 1
ATOM 634 O O . VAL A 1 87 ? -32.908 -15.258 -1.300 1.00 86.62 87 VAL A O 1
ATOM 637 N N . VAL A 1 88 ? -32.883 -13.693 0.315 1.00 82.06 88 VAL A N 1
ATOM 638 C CA . VAL A 1 88 ? -34.002 -12.869 -0.201 1.00 82.06 88 VAL A CA 1
ATOM 639 C C . VAL A 1 88 ? -33.631 -11.402 -0.410 1.00 82.06 88 VAL A C 1
ATOM 641 O O . VAL A 1 88 ? -32.747 -10.867 0.268 1.00 82.06 88 VAL A O 1
ATOM 644 N N . GLY A 1 89 ? -34.296 -10.749 -1.371 1.00 75.38 89 GLY A N 1
ATOM 645 C CA . GLY A 1 89 ? -34.175 -9.309 -1.646 1.00 75.38 89 GLY A CA 1
ATOM 646 C C . GLY A 1 89 ? -34.322 -8.451 -0.386 1.00 75.38 89 GLY A C 1
ATOM 647 O O . GLY A 1 89 ? -35.198 -8.706 0.435 1.00 75.38 89 GLY A O 1
ATOM 648 N N . GLY A 1 90 ? -33.483 -7.420 -0.233 1.00 77.50 90 GLY A N 1
ATOM 649 C CA . GLY A 1 90 ? -33.539 -6.500 0.912 1.00 77.50 90 GLY A CA 1
ATOM 650 C C . GLY A 1 90 ? -32.812 -7.003 2.167 1.00 77.50 90 GLY A C 1
ATOM 651 O O . GLY A 1 90 ? -31.883 -7.805 2.082 1.00 77.50 90 GLY A O 1
ATOM 652 N N . ASN A 1 91 ? -33.191 -6.495 3.344 1.00 78.00 91 ASN A N 1
ATOM 653 C CA . ASN A 1 91 ? -32.466 -6.757 4.599 1.00 78.00 91 ASN A CA 1
ATOM 654 C C . ASN A 1 91 ? -32.677 -8.175 5.159 1.00 78.00 91 ASN A C 1
ATOM 656 O O . ASN A 1 91 ? -31.924 -8.593 6.035 1.00 78.00 91 ASN A O 1
ATOM 660 N N . GLY A 1 92 ? -33.658 -8.926 4.653 1.00 87.81 92 GLY A N 1
ATOM 661 C CA . GLY A 1 92 ? -34.041 -10.222 5.214 1.00 87.81 92 GLY A CA 1
ATOM 662 C C . GLY A 1 92 ? -34.820 -10.086 6.527 1.00 87.81 92 GLY A C 1
ATOM 663 O O . GLY A 1 92 ? -35.480 -9.077 6.772 1.00 87.81 92 GLY A O 1
ATOM 664 N N . GLN A 1 93 ? -34.759 -11.120 7.361 1.00 93.31 93 GLN A N 1
ATOM 665 C CA . GLN A 1 93 ? -35.431 -11.213 8.658 1.00 93.31 93 GLN A CA 1
ATOM 666 C C . GLN A 1 93 ? -34.417 -11.124 9.812 1.00 93.31 93 GLN A C 1
ATOM 668 O O . GLN A 1 93 ? -33.275 -11.568 9.651 1.00 93.31 93 GLN A O 1
ATOM 673 N N . PRO A 1 94 ? -34.809 -10.570 10.975 1.00 95.12 94 PRO A N 1
ATOM 674 C CA . PRO A 1 94 ? -33.903 -10.410 12.103 1.00 95.12 94 PRO A CA 1
ATOM 675 C C . PRO A 1 94 ? -33.565 -11.755 12.753 1.00 95.12 94 PRO A C 1
ATOM 677 O O . PRO A 1 94 ? -34.407 -12.652 12.866 1.00 95.12 94 PRO A O 1
ATOM 680 N N . VAL A 1 95 ? -32.326 -11.875 13.218 1.00 95.88 95 VAL A N 1
ATOM 681 C CA . VAL A 1 95 ? -31.806 -13.001 13.987 1.00 95.88 95 VAL A CA 1
ATOM 682 C C . VAL A 1 95 ? -31.242 -12.548 15.327 1.00 95.88 95 VAL A C 1
ATOM 684 O O . VAL A 1 95 ? -30.751 -11.429 15.471 1.00 95.88 95 VAL A O 1
ATOM 687 N N . LYS A 1 96 ? -31.245 -13.467 16.291 1.00 96.31 96 LYS A N 1
ATOM 688 C CA . LYS A 1 96 ? -30.614 -13.327 17.603 1.00 96.31 96 LYS A CA 1
ATOM 689 C C . LYS A 1 96 ? -29.529 -14.382 17.775 1.00 96.31 96 LYS A C 1
ATOM 691 O O . LYS A 1 96 ? -29.725 -15.551 17.434 1.00 96.31 96 LYS A O 1
ATOM 696 N N . PHE A 1 97 ? -28.401 -13.963 18.344 1.00 96.38 97 PHE A N 1
ATOM 697 C CA . PHE A 1 97 ? -27.286 -14.841 18.695 1.00 96.38 97 PHE A CA 1
ATOM 698 C C . PHE A 1 97 ? -27.339 -15.220 20.176 1.00 96.38 97 PHE A C 1
ATOM 700 O O . PHE A 1 97 ? -27.609 -14.372 21.034 1.00 96.38 97 PHE A O 1
ATOM 707 N N . THR A 1 98 ? -27.058 -16.483 20.487 1.00 94.75 98 THR A N 1
ATOM 708 C CA . THR A 1 98 ? -26.957 -16.986 21.865 1.00 94.75 98 THR A CA 1
ATOM 709 C C . THR A 1 98 ? -25.681 -17.820 22.007 1.00 94.75 98 THR A C 1
ATOM 711 O O . THR A 1 98 ? -25.649 -18.945 21.510 1.00 94.75 98 THR A O 1
ATOM 714 N N . PRO A 1 99 ? -24.607 -17.283 22.615 1.00 93.94 99 PRO A N 1
ATOM 715 C CA . PRO A 1 99 ? -23.354 -18.013 22.795 1.00 93.94 99 PRO A CA 1
ATOM 716 C C . PRO A 1 99 ? -23.503 -19.110 23.856 1.00 93.94 99 PRO A C 1
ATOM 718 O O . PRO A 1 99 ? -24.319 -18.982 24.767 1.00 93.94 99 PRO A O 1
ATOM 721 N N . VAL A 1 100 ? -22.683 -20.162 23.760 1.00 90.62 100 VAL A N 1
ATOM 722 C CA . VAL A 1 100 ? -22.685 -21.304 24.695 1.00 90.62 100 VAL A CA 1
ATOM 723 C C . VAL A 1 100 ? -22.499 -20.877 26.154 1.00 90.62 100 VAL A C 1
ATOM 725 O O . VAL A 1 100 ? -23.168 -21.401 27.040 1.00 90.62 100 VAL A O 1
ATOM 728 N N . SER A 1 101 ? -21.647 -19.875 26.377 1.00 82.06 101 SER A N 1
ATOM 729 C CA . SER A 1 101 ? -21.389 -19.253 27.673 1.00 82.06 101 SER A CA 1
ATOM 730 C C . SER A 1 101 ? -21.420 -17.737 27.481 1.00 82.06 101 SER A C 1
ATOM 732 O O . SER A 1 101 ? -20.466 -17.180 26.933 1.00 82.06 101 SER A O 1
ATOM 734 N N . PRO A 1 102 ? -22.510 -17.048 27.861 1.00 73.31 102 PRO A N 1
ATOM 735 C CA . PRO A 1 102 ? -22.594 -15.601 27.728 1.00 73.31 102 PRO A CA 1
ATOM 736 C C . PRO A 1 102 ? -21.549 -14.919 28.613 1.00 73.31 102 PRO A C 1
ATOM 738 O O . PRO A 1 102 ? -21.504 -15.146 29.823 1.00 73.31 102 PRO A O 1
ATOM 741 N N . ASN A 1 103 ? -20.729 -14.052 28.022 1.00 72.00 103 ASN A N 1
ATOM 742 C CA . ASN A 1 103 ? -19.888 -13.141 28.792 1.00 72.00 103 ASN A CA 1
ATOM 743 C C . ASN A 1 103 ? -20.769 -12.187 29.614 1.00 72.00 103 ASN A C 1
ATOM 745 O O . ASN A 1 103 ? -21.894 -11.875 29.216 1.00 72.00 103 ASN A O 1
ATOM 749 N N . LYS A 1 104 ? -20.247 -11.665 30.734 1.00 72.69 104 LYS A N 1
ATOM 750 C CA . LYS A 1 104 ? -20.979 -10.710 31.595 1.00 72.69 104 LYS A CA 1
ATOM 751 C C . LYS A 1 104 ? -21.439 -9.450 30.849 1.00 72.69 104 LYS A C 1
ATOM 753 O O . LYS A 1 104 ? -22.422 -8.837 31.243 1.00 72.69 104 LYS A O 1
ATOM 758 N N . ASP A 1 105 ? -20.736 -9.066 29.787 1.00 80.31 105 ASP A N 1
ATOM 759 C CA . ASP A 1 105 ? -21.051 -7.912 28.943 1.00 80.31 105 ASP A CA 1
ATOM 760 C C . ASP A 1 105 ? -21.981 -8.244 27.757 1.00 80.31 105 ASP A C 1
ATOM 762 O O . ASP A 1 105 ? -22.385 -7.339 27.021 1.00 80.31 105 ASP A O 1
ATOM 766 N N . GLY A 1 106 ? -22.323 -9.524 27.563 1.00 84.56 106 GLY A N 1
ATOM 767 C CA . GLY A 1 106 ? -23.165 -10.020 26.477 1.00 84.56 106 GLY A CA 1
ATOM 768 C C . GLY A 1 106 ? -22.547 -9.905 25.081 1.00 84.56 106 GLY A C 1
ATOM 769 O O . GLY A 1 106 ? -23.282 -10.005 24.103 1.00 84.56 106 GLY A O 1
ATOM 770 N N . VAL A 1 107 ? -21.241 -9.660 24.944 1.00 91.88 107 VAL A N 1
ATOM 771 C CA . VAL A 1 107 ? -20.595 -9.465 23.634 1.00 91.88 107 VAL A CA 1
ATOM 772 C C . VAL A 1 107 ? -20.335 -10.804 22.941 1.00 91.88 107 VAL A C 1
ATOM 774 O O . VAL A 1 107 ? -19.793 -11.731 23.541 1.00 91.88 107 VAL A O 1
ATOM 777 N N . ILE A 1 108 ? -20.687 -10.896 21.655 1.00 93.75 108 ILE A N 1
ATOM 778 C CA . ILE A 1 108 ? -20.375 -12.054 20.810 1.00 93.75 108 ILE A CA 1
ATOM 779 C C . ILE A 1 108 ? -18.923 -11.966 20.338 1.00 93.75 108 ILE A C 1
ATOM 781 O O . ILE A 1 108 ? -18.502 -10.955 19.772 1.00 93.75 108 ILE A O 1
ATOM 785 N N . THR A 1 109 ? -18.166 -13.044 20.525 1.00 92.06 109 THR A N 1
ATOM 786 C CA . THR A 1 109 ? -16.767 -13.158 20.098 1.00 92.06 109 THR A CA 1
ATOM 787 C C . THR A 1 109 ? -16.580 -14.215 19.015 1.00 92.06 109 THR A C 1
ATOM 789 O O . THR A 1 109 ? -17.384 -15.136 18.867 1.00 92.06 109 THR A O 1
ATOM 792 N N . THR A 1 110 ? -15.514 -14.082 18.230 1.00 91.50 110 THR A N 1
ATOM 793 C CA . THR A 1 110 ? -15.181 -15.044 17.177 1.00 91.50 110 THR A CA 1
ATOM 794 C C . THR A 1 110 ? -14.778 -16.401 17.752 1.00 91.50 110 THR A C 1
ATOM 796 O O . THR A 1 110 ? -14.212 -16.469 18.837 1.00 91.50 110 THR A O 1
ATOM 799 N N . ALA A 1 111 ? -14.992 -17.471 16.984 1.00 88.94 111 ALA A N 1
ATOM 800 C CA . ALA A 1 111 ? -14.666 -18.863 17.328 1.00 88.94 111 ALA A CA 1
ATOM 801 C C . ALA A 1 111 ? -15.414 -19.450 18.546 1.00 88.94 111 ALA A C 1
ATOM 803 O O . ALA A 1 111 ? -15.200 -20.615 18.885 1.00 88.94 111 ALA A O 1
ATOM 804 N N . THR A 1 112 ? -16.331 -18.695 19.155 1.00 91.06 112 THR A N 1
ATOM 805 C CA . THR A 1 112 ? -17.239 -19.175 20.202 1.00 91.06 112 THR A CA 1
ATOM 806 C C . THR A 1 112 ? -18.418 -19.928 19.587 1.00 91.06 112 THR A C 1
ATOM 808 O O . THR A 1 112 ? -19.032 -19.441 18.637 1.00 91.06 112 THR A O 1
ATOM 811 N N . ASP A 1 113 ? -18.743 -21.099 20.143 1.00 92.62 113 ASP A N 1
ATOM 812 C CA . ASP A 1 113 ? -19.957 -21.837 19.786 1.00 92.62 113 ASP A CA 1
ATOM 813 C C . ASP A 1 113 ? -21.197 -21.011 20.151 1.00 92.62 113 ASP A C 1
ATOM 815 O O . ASP A 1 113 ? -21.341 -20.548 21.287 1.00 92.62 113 ASP A O 1
ATOM 819 N N . LEU A 1 114 ? -22.102 -20.823 19.193 1.00 95.81 114 LEU A N 1
ATOM 820 C CA . LEU A 1 114 ? -23.346 -20.087 19.389 1.00 95.81 114 LEU A CA 1
ATOM 821 C C . LEU A 1 114 ? -24.513 -20.704 18.619 1.00 95.81 114 LEU A C 1
ATOM 823 O O . LEU A 1 114 ? -24.335 -21.345 17.581 1.00 95.81 114 LEU A O 1
ATOM 827 N N . ASN A 1 115 ? -25.721 -20.473 19.123 1.00 96.50 115 ASN A N 1
ATOM 828 C CA . ASN A 1 115 ? -26.952 -20.702 18.384 1.00 96.50 115 ASN A CA 1
ATOM 829 C C . ASN A 1 115 ? -27.367 -19.420 17.649 1.00 96.50 115 ASN A C 1
ATOM 831 O O . ASN A 1 115 ? -27.207 -18.307 18.160 1.00 96.50 115 ASN A O 1
ATOM 835 N N . VAL A 1 116 ? -27.951 -19.596 16.465 1.00 97.06 116 VAL A N 1
ATOM 836 C CA . VAL A 1 116 ? -28.581 -18.535 15.670 1.00 97.06 116 VAL A CA 1
ATOM 837 C C . VAL A 1 116 ? -30.071 -18.845 15.587 1.00 97.06 116 VAL A C 1
ATOM 839 O O . VAL A 1 116 ? -30.443 -19.984 15.303 1.00 97.06 116 VAL A O 1
ATOM 842 N N . ARG A 1 117 ? -30.938 -17.865 15.840 1.00 95.88 117 ARG A N 1
ATOM 843 C CA . ARG A 1 117 ? -32.394 -18.025 15.696 1.00 95.88 117 ARG A CA 1
ATOM 844 C C . ARG A 1 117 ? -33.002 -16.826 14.994 1.00 95.88 117 ARG A C 1
ATOM 846 O O . ARG A 1 117 ? -32.593 -15.710 15.289 1.00 95.88 117 ARG A O 1
ATOM 853 N N . PHE A 1 118 ? -33.999 -17.029 14.142 1.00 95.56 118 PHE A N 1
ATOM 854 C CA . PHE A 1 118 ? -34.798 -15.905 13.644 1.00 95.56 118 PHE A CA 1
ATOM 855 C C . PHE A 1 118 ? -35.781 -15.420 14.713 1.00 95.56 118 PHE A C 1
ATOM 857 O O . PHE A 1 118 ? -36.401 -16.239 15.398 1.00 95.56 118 PHE A O 1
ATOM 864 N N . ASP A 1 119 ? -35.950 -14.105 14.843 1.00 91.38 119 ASP A N 1
ATOM 865 C CA . ASP A 1 119 ? -36.946 -13.492 15.732 1.00 91.38 119 ASP A CA 1
ATOM 866 C C . ASP A 1 119 ? -38.232 -13.163 14.963 1.00 91.38 119 ASP A C 1
ATOM 868 O O . ASP A 1 119 ? -38.651 -12.017 14.832 1.00 91.38 119 ASP A O 1
ATOM 872 N N . VAL A 1 120 ? -38.842 -14.202 14.390 1.00 90.75 120 VAL A N 1
ATOM 873 C CA . VAL A 1 120 ? -40.070 -14.105 13.590 1.00 90.75 120 VAL A CA 1
ATOM 874 C C . VAL A 1 120 ? -41.072 -15.168 14.021 1.00 90.75 120 VAL A C 1
ATOM 876 O O . VAL A 1 120 ? -40.696 -16.272 14.418 1.00 90.75 120 VAL A O 1
ATOM 879 N N . LYS A 1 121 ? -42.365 -14.848 13.926 1.00 89.00 121 LYS A N 1
ATOM 880 C CA . LYS A 1 121 ? -43.433 -15.837 14.108 1.00 89.00 121 LYS A CA 1
ATOM 881 C C . LYS A 1 121 ? -43.542 -16.700 12.852 1.00 89.00 121 LYS A C 1
ATOM 883 O O . LYS A 1 121 ? -43.536 -16.172 11.743 1.00 89.00 121 LYS A O 1
ATOM 888 N N . THR A 1 122 ? -43.664 -18.012 13.031 1.00 89.00 122 THR A N 1
ATOM 889 C CA . THR A 1 122 ? -43.879 -18.968 11.936 1.00 89.00 122 THR A CA 1
ATOM 890 C C . THR A 1 122 ? -45.061 -19.875 12.263 1.00 89.00 122 THR A C 1
ATOM 892 O O . THR A 1 122 ? -45.409 -20.028 13.432 1.00 89.00 122 THR A O 1
ATOM 895 N N . ASN A 1 123 ? -45.660 -20.484 11.239 1.00 88.62 123 ASN A N 1
ATOM 896 C CA . ASN A 1 123 ? -46.736 -21.468 11.406 1.00 88.62 123 ASN A CA 1
ATOM 897 C C . ASN A 1 123 ? -46.207 -22.887 11.684 1.00 88.62 123 ASN A C 1
ATOM 899 O O . ASN A 1 123 ? -46.997 -23.819 11.816 1.00 88.62 123 ASN A O 1
ATOM 903 N N . CYS A 1 124 ? -44.885 -23.068 11.739 1.00 88.31 124 CYS A N 1
ATOM 904 C CA . CYS A 1 124 ? -44.272 -24.348 12.065 1.00 88.31 124 CYS A CA 1
ATOM 905 C C . CYS A 1 124 ? -44.243 -24.550 13.583 1.00 88.31 124 CYS A C 1
ATOM 907 O O . CYS A 1 124 ? -44.023 -23.609 14.343 1.00 88.31 124 CYS A O 1
ATOM 909 N N . THR A 1 125 ? -44.461 -25.791 14.026 1.00 88.94 125 THR A N 1
ATOM 910 C CA . THR A 1 125 ? -44.409 -26.168 15.450 1.00 88.94 125 THR A CA 1
ATOM 911 C C . THR A 1 125 ? -42.982 -26.215 15.992 1.00 88.94 125 THR A C 1
ATOM 913 O O . THR A 1 125 ? -42.766 -26.110 17.198 1.00 88.94 125 THR A O 1
ATOM 916 N N . GLU A 1 126 ? -42.001 -26.384 15.110 1.00 88.81 126 GLU A N 1
ATOM 917 C CA . GLU A 1 126 ? -40.588 -26.396 15.458 1.00 88.81 126 GLU A CA 1
ATOM 918 C C . GLU A 1 126 ? -40.007 -24.988 15.631 1.00 88.81 126 GLU A C 1
ATOM 920 O O . GLU A 1 126 ? -40.524 -23.994 15.121 1.00 88.81 126 GLU A O 1
ATOM 925 N N . SER A 1 127 ? -38.900 -24.898 16.367 1.00 93.56 127 SER A N 1
ATOM 926 C CA . SER A 1 127 ? -38.262 -23.616 16.660 1.00 93.56 127 SER A CA 1
ATOM 927 C C . SER A 1 127 ? -37.625 -22.989 15.413 1.00 93.56 127 SER A C 1
ATOM 929 O O . SER A 1 127 ? -37.171 -23.684 14.507 1.00 93.56 127 SER A O 1
ATOM 931 N N . THR A 1 128 ? -37.446 -21.669 15.414 1.00 94.88 128 THR A N 1
ATOM 932 C CA . THR A 1 128 ? -36.691 -20.939 14.378 1.00 94.88 128 THR A CA 1
ATOM 933 C C . THR A 1 128 ? -35.168 -20.999 14.563 1.00 94.88 128 THR A C 1
ATOM 935 O O . THR A 1 128 ? -34.428 -20.241 13.925 1.00 94.88 128 THR A O 1
ATOM 938 N N . VAL A 1 129 ? -34.679 -21.863 15.459 1.00 96.12 129 VAL A N 1
ATOM 939 C CA . VAL A 1 129 ? -33.249 -22.045 15.725 1.00 96.12 129 VAL A CA 1
ATOM 940 C C . VAL A 1 129 ? -32.628 -22.820 14.574 1.00 96.12 129 VAL A C 1
ATOM 942 O O . VAL A 1 129 ? -33.138 -23.866 14.170 1.00 96.12 129 VAL A O 1
ATOM 945 N N . TRP A 1 130 ? -31.507 -22.312 14.078 1.00 96.56 130 TRP A N 1
ATOM 946 C CA . TRP A 1 130 ? -30.756 -22.920 12.993 1.00 96.56 130 TRP A CA 1
ATOM 947 C C . TRP A 1 130 ? -30.231 -24.285 13.408 1.00 96.56 130 TRP A C 1
ATOM 949 O O . TRP A 1 130 ? -29.631 -24.421 14.467 1.00 96.56 130 TRP A O 1
ATOM 959 N N . ARG A 1 131 ? -30.385 -25.279 12.544 1.00 94.00 131 ARG A N 1
ATOM 960 C CA . ARG A 1 131 ? -29.719 -26.577 12.619 1.00 94.00 131 ARG A CA 1
ATOM 961 C C . ARG A 1 131 ? -29.187 -26.941 11.245 1.00 94.00 131 ARG A C 1
ATOM 963 O O . ARG A 1 131 ? -29.827 -26.677 10.231 1.00 94.00 131 ARG A O 1
ATOM 970 N N . LEU A 1 132 ? -28.024 -27.567 11.213 1.00 92.25 132 LEU A N 1
ATOM 971 C CA . LEU A 1 132 ? -27.461 -28.130 10.003 1.00 92.25 132 LEU A CA 1
ATOM 972 C C . LEU A 1 132 ? -28.047 -29.530 9.792 1.00 92.25 132 LEU A C 1
ATOM 974 O O . LEU A 1 132 ? -28.034 -30.370 10.698 1.00 92.25 132 LEU A O 1
ATOM 978 N N . GLN A 1 133 ? -28.575 -29.783 8.603 1.00 88.38 133 GLN A N 1
ATOM 979 C CA . GLN A 1 133 ? -29.132 -31.077 8.221 1.00 88.38 133 GLN A CA 1
ATOM 980 C C . GLN A 1 133 ? -28.756 -31.420 6.786 1.00 88.38 133 GLN A C 1
ATOM 982 O O . GLN A 1 133 ? -28.533 -30.527 5.978 1.00 88.38 133 GLN A O 1
ATOM 987 N N . SER A 1 134 ? -28.680 -32.705 6.460 1.00 81.50 134 SER A N 1
ATOM 988 C CA . SER A 1 134 ? -28.525 -33.127 5.070 1.00 81.50 134 SER A CA 1
ATOM 989 C C . SER A 1 134 ? -29.851 -32.960 4.339 1.00 81.50 134 SER A C 1
ATOM 991 O O . SER A 1 134 ? -30.886 -33.433 4.807 1.00 81.50 134 SER A O 1
ATOM 993 N N . ASP A 1 135 ? -29.815 -32.289 3.196 1.00 72.31 135 ASP A N 1
ATOM 994 C CA . ASP A 1 135 ? -30.921 -32.263 2.260 1.00 72.31 135 ASP A CA 1
ATOM 995 C C . ASP A 1 135 ? -31.156 -33.680 1.719 1.00 72.31 135 ASP A C 1
ATOM 997 O O . ASP A 1 135 ? -30.248 -34.313 1.179 1.00 72.31 135 ASP A O 1
ATOM 1001 N N . GLY A 1 136 ? -32.382 -34.180 1.871 1.00 63.88 136 GLY A N 1
ATOM 1002 C CA . GLY A 1 136 ? -32.744 -35.548 1.500 1.00 63.88 136 GLY A CA 1
ATOM 1003 C C . GLY A 1 136 ? -32.697 -35.821 -0.005 1.00 63.88 136 GLY A C 1
ATOM 1004 O O . GLY A 1 136 ? -32.680 -36.984 -0.394 1.00 63.88 136 GLY A O 1
ATOM 1005 N N . SER A 1 137 ? -32.667 -34.777 -0.843 1.00 62.72 137 SER A N 1
ATOM 1006 C CA . SER A 1 137 ? -32.640 -34.913 -2.304 1.00 62.72 137 SER A CA 1
ATOM 1007 C C . SER A 1 137 ? -31.231 -34.876 -2.906 1.00 62.72 137 SER A C 1
ATOM 1009 O O . SER A 1 137 ? -30.967 -35.558 -3.892 1.00 62.72 137 SER A O 1
ATOM 1011 N N . THR A 1 138 ? -30.311 -34.119 -2.304 1.00 65.25 138 THR A N 1
ATOM 1012 C CA . THR A 1 138 ? -28.949 -33.903 -2.832 1.00 65.25 138 THR A CA 1
ATOM 1013 C C . THR A 1 138 ? -27.845 -34.460 -1.931 1.00 65.25 138 THR A C 1
ATOM 1015 O O . THR A 1 138 ? -26.686 -34.497 -2.336 1.00 65.25 138 THR A O 1
ATOM 1018 N N . GLY A 1 139 ? -28.157 -34.844 -0.688 1.00 68.31 139 GLY A N 1
ATOM 1019 C CA . GLY A 1 139 ? -27.165 -35.187 0.338 1.00 68.31 139 GLY A CA 1
ATOM 1020 C C . GLY A 1 139 ? -26.370 -33.984 0.866 1.00 68.31 139 GLY A C 1
ATOM 1021 O O . GLY A 1 139 ? -25.585 -34.131 1.807 1.00 68.31 139 GLY A O 1
ATOM 1022 N N . LYS A 1 140 ? -26.581 -32.786 0.305 1.00 75.81 140 LYS A N 1
ATOM 1023 C CA . LYS A 1 140 ? -25.869 -31.559 0.667 1.00 75.81 140 LYS A CA 1
ATOM 1024 C C . LYS A 1 140 ? -26.328 -31.052 2.026 1.00 75.81 140 LYS A C 1
ATOM 1026 O O . LYS A 1 140 ? -27.519 -31.026 2.317 1.00 75.81 140 LYS A O 1
ATOM 1031 N N . ARG A 1 141 ? -25.401 -30.620 2.878 1.00 86.44 141 ARG A N 1
ATOM 1032 C CA . ARG A 1 141 ? -25.745 -30.098 4.206 1.00 86.44 141 ARG A CA 1
ATOM 1033 C C . ARG A 1 141 ? -26.260 -28.666 4.079 1.00 86.44 141 ARG A C 1
ATOM 1035 O O . ARG A 1 141 ? -25.561 -27.801 3.569 1.00 86.44 141 ARG A O 1
ATOM 1042 N N . ILE A 1 142 ? -27.483 -28.417 4.527 1.00 89.69 142 ILE A N 1
ATOM 1043 C CA . ILE A 1 142 ? -28.175 -27.126 4.476 1.00 89.69 142 ILE A CA 1
ATOM 1044 C C . ILE A 1 142 ? -28.601 -26.683 5.874 1.00 89.69 142 ILE A C 1
ATOM 1046 O O . ILE A 1 142 ? -28.751 -27.501 6.787 1.00 89.69 142 ILE A O 1
ATOM 1050 N N . VAL A 1 143 ? -28.776 -25.377 6.053 1.00 93.50 143 VAL A N 1
ATOM 1051 C CA . VAL A 1 143 ? -29.248 -24.791 7.306 1.00 93.50 143 VAL A CA 1
ATOM 1052 C C . VAL A 1 143 ? -30.770 -24.673 7.278 1.00 93.50 143 VAL A C 1
ATOM 1054 O O . VAL A 1 143 ? -31.352 -24.038 6.395 1.00 93.50 143 VAL A O 1
ATOM 1057 N N . SER A 1 144 ? -31.406 -25.249 8.291 1.00 92.19 144 SER A N 1
ATOM 1058 C CA . SER A 1 144 ? -32.861 -25.321 8.436 1.00 92.19 144 SER A CA 1
ATOM 1059 C C . SER A 1 144 ? -33.297 -24.974 9.858 1.00 92.19 144 SER A C 1
ATOM 1061 O O . SER A 1 144 ? -32.466 -24.833 10.755 1.00 92.19 144 SER A O 1
ATOM 1063 N N . THR A 1 145 ? -34.600 -24.821 10.076 1.00 93.12 145 THR A N 1
ATOM 1064 C CA . THR A 1 145 ? -35.199 -24.613 11.403 1.00 93.12 145 THR A CA 1
ATOM 1065 C C . THR A 1 145 ? -35.302 -25.915 12.209 1.00 93.12 145 THR A C 1
ATOM 1067 O O . THR A 1 145 ? -35.097 -27.001 11.671 1.00 93.12 145 THR A O 1
ATOM 1070 N N . GLY A 1 146 ? -35.612 -25.819 13.505 1.00 90.88 146 GLY A N 1
ATOM 1071 C CA . GLY A 1 146 ? -35.851 -26.967 14.389 1.00 90.88 146 GLY A CA 1
ATOM 1072 C C . GLY A 1 146 ? -34.700 -27.327 15.336 1.00 90.88 146 GLY A C 1
ATOM 1073 O O . GLY A 1 146 ? -34.665 -28.442 15.856 1.00 90.88 146 GLY A O 1
ATOM 1074 N N . GLY A 1 147 ? -33.731 -26.430 15.550 1.00 92.69 147 GLY A N 1
ATOM 1075 C CA . GLY A 1 147 ? -32.726 -26.572 16.613 1.00 92.69 147 GLY A CA 1
ATOM 1076 C C . GLY A 1 147 ? -33.287 -26.297 18.022 1.00 92.69 147 GLY A C 1
ATOM 1077 O O . GLY A 1 147 ? -34.439 -25.909 18.190 1.00 92.69 147 GLY A O 1
ATOM 1078 N N . VAL A 1 148 ? -32.466 -26.440 19.063 1.00 92.00 148 VAL A N 1
ATOM 1079 C CA . VAL A 1 148 ? -32.833 -26.121 20.459 1.00 92.00 148 VAL A CA 1
ATOM 1080 C C . VAL A 1 148 ? -31.803 -25.181 21.087 1.00 92.00 148 VAL A C 1
ATOM 1082 O O . VAL A 1 148 ? -30.617 -25.480 21.078 1.00 92.00 148 VAL A O 1
ATOM 1085 N N . ILE A 1 149 ? -32.224 -24.048 21.648 1.00 91.19 149 ILE A N 1
ATOM 1086 C CA . ILE A 1 149 ? -31.281 -23.124 22.302 1.00 91.19 149 ILE A CA 1
ATOM 1087 C C . ILE A 1 149 ? -30.644 -23.800 23.525 1.00 91.19 149 ILE A C 1
ATOM 1089 O O . ILE A 1 149 ? -31.354 -24.357 24.363 1.00 91.19 149 ILE A O 1
ATOM 1093 N N . GLY A 1 150 ? -29.320 -23.692 23.654 1.00 87.50 150 GLY A N 1
ATOM 1094 C CA . GLY A 1 150 ? -28.579 -24.196 24.810 1.00 87.50 150 GLY A CA 1
ATOM 1095 C C . GLY A 1 150 ? -28.391 -25.716 24.811 1.00 87.50 150 GLY A C 1
ATOM 1096 O O . GLY A 1 150 ? -28.361 -26.357 23.764 1.00 87.50 150 GLY A O 1
ATOM 1097 N N . ASN A 1 151 ? -28.218 -26.290 26.007 1.00 88.94 151 ASN A N 1
ATOM 1098 C CA . ASN A 1 151 ? -27.912 -27.712 26.224 1.00 88.94 151 ASN A CA 1
ATOM 1099 C C . ASN A 1 151 ? -26.703 -28.210 25.402 1.00 88.94 151 ASN A C 1
ATOM 1101 O O . ASN A 1 151 ? -26.864 -29.127 24.591 1.00 88.94 151 ASN A O 1
ATOM 1105 N N . PRO A 1 152 ? -25.506 -27.607 25.562 1.00 89.31 152 PRO A N 1
ATOM 1106 C CA . PRO A 1 152 ? -24.325 -27.974 24.783 1.00 89.31 152 PRO A CA 1
ATOM 1107 C C . PRO A 1 152 ? -23.966 -29.449 24.985 1.00 89.31 152 PRO A C 1
ATOM 1109 O O . PRO A 1 152 ? -23.783 -29.911 26.110 1.00 89.31 152 PRO A O 1
ATOM 1112 N N . GLY A 1 153 ? -23.883 -30.201 23.888 1.00 85.88 153 GLY A N 1
ATOM 1113 C CA . GLY A 1 153 ? -23.533 -31.615 23.928 1.00 85.88 153 GLY A CA 1
ATOM 1114 C C . GLY A 1 153 ? -23.904 -32.354 22.647 1.00 85.88 153 GLY A C 1
ATOM 1115 O O . GLY A 1 153 ? -24.321 -31.763 21.652 1.00 85.88 153 GLY A O 1
ATOM 1116 N N . LYS A 1 154 ? -23.776 -33.685 22.674 1.00 86.31 154 LYS A N 1
ATOM 1117 C CA . LYS A 1 154 ? -24.013 -34.562 21.513 1.00 86.31 154 LYS A CA 1
ATOM 1118 C C . LYS A 1 154 ? -25.407 -34.388 20.887 1.00 86.31 154 LYS A C 1
ATOM 1120 O O . LYS A 1 154 ? -25.526 -34.427 19.668 1.00 86.31 154 LYS A O 1
ATOM 1125 N N . ASN A 1 155 ? -26.439 -34.167 21.704 1.00 87.81 155 ASN A N 1
ATOM 1126 C CA . ASN A 1 155 ? -27.835 -34.096 21.250 1.00 87.81 155 ASN A CA 1
ATOM 1127 C C . ASN A 1 155 ? -28.188 -32.789 20.527 1.00 87.81 155 ASN A C 1
ATOM 1129 O O . ASN A 1 155 ? -29.148 -32.759 19.764 1.00 87.81 155 ASN A O 1
ATOM 1133 N N . THR A 1 156 ? -27.423 -31.721 20.752 1.00 91.56 156 THR A N 1
ATOM 1134 C CA . THR A 1 156 ? -27.617 -30.418 20.100 1.00 91.56 156 THR A CA 1
ATOM 1135 C C . THR A 1 156 ? -26.498 -30.102 19.116 1.00 91.56 156 THR A C 1
ATOM 1137 O O . THR A 1 156 ? -26.500 -29.045 18.511 1.00 91.56 156 THR A O 1
ATOM 1140 N N . LEU A 1 157 ? -25.550 -31.017 18.883 1.00 87.75 157 LEU A N 1
ATOM 1141 C CA . LEU A 1 157 ? -24.329 -30.764 18.110 1.00 87.75 157 LEU A CA 1
ATOM 1142 C C . LEU A 1 157 ? -24.570 -30.049 16.767 1.00 87.75 157 LEU A C 1
ATOM 1144 O O . LEU A 1 157 ? -23.774 -29.213 16.357 1.00 87.75 157 LEU A O 1
ATOM 1148 N N . ASN A 1 158 ? -25.672 -30.355 16.084 1.00 91.38 158 ASN A N 1
ATOM 1149 C CA . ASN A 1 158 ? -25.989 -29.822 14.764 1.00 91.38 158 ASN A CA 1
ATOM 1150 C C . ASN A 1 158 ? -26.517 -28.376 14.739 1.00 91.38 158 ASN A C 1
ATOM 1152 O O . ASN A 1 158 ? -26.718 -27.856 13.645 1.00 91.38 158 ASN A O 1
ATOM 1156 N N . ASN A 1 159 ? -26.739 -27.714 15.875 1.00 94.44 159 ASN A N 1
ATOM 1157 C CA . ASN A 1 159 ? -27.243 -26.335 15.922 1.00 94.44 159 ASN A CA 1
ATOM 1158 C C . ASN A 1 159 ? -26.247 -25.307 16.481 1.00 94.44 159 ASN A C 1
ATOM 1160 O O . ASN A 1 159 ? -26.612 -24.153 16.736 1.00 94.44 159 ASN A O 1
ATOM 1164 N N . TRP A 1 160 ? -24.999 -25.731 16.668 1.00 94.19 160 TRP A N 1
ATOM 1165 C CA . TRP A 1 160 ? -23.905 -24.891 17.130 1.00 94.19 160 TRP A CA 1
ATOM 1166 C C . TRP A 1 160 ? -23.044 -24.454 15.949 1.00 94.19 160 TRP A C 1
ATOM 1168 O O . TRP A 1 160 ? -22.515 -25.271 15.193 1.00 94.19 160 TRP A O 1
ATOM 1178 N N . PHE A 1 161 ? -22.909 -23.143 15.806 1.00 95.44 161 PHE A N 1
ATOM 1179 C CA . PHE A 1 161 ? -22.146 -22.491 14.751 1.00 95.44 161 PHE A CA 1
ATOM 1180 C C . PHE A 1 161 ? -21.083 -21.589 15.365 1.00 95.44 161 PHE A C 1
ATOM 1182 O O . PHE A 1 161 ? -21.145 -21.239 16.542 1.00 95.44 161 PHE A O 1
ATOM 1189 N N . LYS A 1 162 ? -20.119 -21.182 14.547 1.00 93.31 162 LYS A N 1
ATOM 1190 C CA . LYS A 1 162 ? -19.084 -20.216 14.904 1.00 93.31 162 LYS A CA 1
ATOM 1191 C C . LYS A 1 162 ? -19.083 -19.077 13.903 1.00 93.31 162 LYS A C 1
ATOM 1193 O O . LYS A 1 162 ? -19.282 -19.285 12.707 1.00 93.31 162 LYS A O 1
ATOM 1198 N N . ILE A 1 163 ? -18.806 -17.878 14.400 1.00 93.44 163 ILE A N 1
ATOM 1199 C CA . ILE A 1 163 ? -18.465 -16.725 13.570 1.00 93.44 163 ILE A CA 1
ATOM 1200 C C . ILE A 1 163 ? -16.944 -16.600 13.580 1.00 93.44 163 ILE A C 1
ATOM 1202 O O . ILE A 1 163 ? -16.330 -16.540 14.646 1.00 93.44 163 ILE A O 1
ATOM 1206 N N . LEU A 1 164 ? -16.324 -16.562 12.409 1.00 87.44 164 LEU A N 1
ATOM 1207 C CA . LEU A 1 164 ? -14.883 -16.396 12.253 1.00 87.44 164 LEU A CA 1
ATOM 1208 C C . LEU A 1 164 ? -14.584 -15.093 11.523 1.00 87.44 164 LEU A C 1
ATOM 1210 O O . LEU A 1 164 ? -15.336 -14.669 10.648 1.00 87.44 164 LEU A O 1
ATOM 1214 N N . LYS A 1 165 ? -13.464 -14.455 11.863 1.00 83.50 165 LYS A N 1
ATOM 1215 C CA . LYS A 1 165 ? -13.005 -13.266 11.141 1.00 83.50 165 LYS A CA 1
ATOM 1216 C C . LYS A 1 165 ? -12.495 -13.664 9.754 1.00 83.50 165 LYS A C 1
ATOM 1218 O O . LYS A 1 165 ? -11.616 -14.518 9.660 1.00 83.50 165 LYS A O 1
ATOM 1223 N N . ASP A 1 166 ? -12.999 -13.023 8.699 1.00 74.56 166 ASP A N 1
ATOM 1224 C CA . ASP A 1 166 ? -12.522 -13.217 7.320 1.00 74.56 166 ASP A CA 1
ATOM 1225 C C . ASP A 1 166 ? -12.349 -11.859 6.623 1.00 74.56 166 ASP A C 1
ATOM 1227 O O . ASP A 1 166 ? -13.311 -11.206 6.227 1.00 74.56 166 ASP A O 1
ATOM 1231 N N . GLY A 1 167 ? -11.100 -11.392 6.518 1.00 71.69 167 GLY A N 1
ATOM 1232 C CA . GLY A 1 167 ? -10.797 -10.058 5.993 1.00 71.69 167 GLY A CA 1
ATOM 1233 C C . GLY A 1 167 ? -11.434 -8.945 6.835 1.00 71.69 167 GLY A C 1
ATOM 1234 O O . GLY A 1 167 ? -11.227 -8.885 8.047 1.00 71.69 167 GLY A O 1
ATOM 1235 N N . ASN A 1 168 ? -12.204 -8.065 6.190 1.00 68.06 168 ASN A N 1
ATOM 1236 C CA . ASN A 1 168 ? -12.973 -7.016 6.869 1.00 68.06 168 ASN A CA 1
ATOM 1237 C C . ASN A 1 168 ? -14.319 -7.523 7.410 1.00 68.06 168 ASN A C 1
ATOM 1239 O O . ASN A 1 168 ? -14.860 -6.919 8.333 1.00 68.06 168 ASN A O 1
ATOM 1243 N N . ASP A 1 169 ? -14.783 -8.677 6.938 1.00 82.00 169 ASP A N 1
ATOM 1244 C CA . ASP A 1 169 ? -16.090 -9.253 7.238 1.00 82.00 169 ASP A CA 1
ATOM 1245 C C . ASP A 1 169 ? -15.952 -10.485 8.154 1.00 82.00 169 ASP A C 1
ATOM 1247 O O . ASP A 1 169 ? -14.953 -10.651 8.873 1.00 82.00 169 ASP A O 1
ATOM 1251 N N . TYR A 1 170 ? -16.982 -11.333 8.159 1.00 87.62 170 TYR A N 1
ATOM 1252 C CA . TYR A 1 170 ? -17.045 -12.563 8.936 1.00 87.62 170 TYR A CA 1
ATOM 1253 C C . TYR A 1 170 ? -17.536 -13.730 8.081 1.00 87.62 170 TYR A C 1
ATOM 1255 O O . TYR A 1 170 ? -18.351 -13.556 7.177 1.00 87.62 170 TYR A O 1
ATOM 1263 N N . SER A 1 171 ? -17.068 -14.929 8.412 1.00 86.81 171 SER A N 1
ATOM 1264 C CA . SER A 1 171 ? -17.572 -16.188 7.866 1.00 86.81 171 SER A CA 1
ATOM 1265 C C . SER A 1 171 ? -18.329 -16.958 8.944 1.00 86.81 171 SER A C 1
ATOM 1267 O O . SER A 1 171 ? -17.957 -16.941 10.119 1.00 86.81 171 SER A O 1
ATOM 1269 N N . LEU A 1 172 ? -19.411 -17.622 8.542 1.00 91.50 172 LEU A N 1
ATOM 1270 C CA . LEU A 1 172 ? -20.118 -18.577 9.385 1.00 91.50 172 LEU A CA 1
ATOM 1271 C C . LEU A 1 172 ? -19.511 -19.957 9.152 1.00 91.50 172 LEU A C 1
ATOM 1273 O O . LEU A 1 172 ? -19.281 -20.358 8.014 1.00 91.50 172 LEU A O 1
ATOM 1277 N N . GLN A 1 173 ? -19.257 -20.690 10.226 1.00 91.38 173 GLN A N 1
ATOM 1278 C CA . GLN A 1 173 ? -18.693 -22.030 10.165 1.00 91.38 173 GLN A CA 1
ATOM 1279 C C . GLN A 1 173 ? -19.504 -22.981 11.036 1.00 91.38 173 GLN A C 1
ATOM 1281 O O . GLN A 1 173 ? -19.904 -22.643 12.151 1.00 91.38 173 GLN A O 1
ATOM 1286 N N . PHE A 1 174 ? -19.696 -24.198 10.545 1.00 91.19 174 PHE A N 1
ATOM 1287 C CA . PHE A 1 174 ? -20.126 -25.322 11.353 1.00 91.19 174 PHE A CA 1
ATOM 1288 C C . PHE A 1 174 ? -18.897 -26.142 11.742 1.00 91.19 174 PHE A C 1
ATOM 1290 O O . PHE A 1 174 ? -18.367 -26.899 10.936 1.00 91.19 174 PHE A O 1
ATOM 1297 N N . CYS A 1 175 ? -18.409 -25.958 12.966 1.00 86.44 175 CYS A N 1
ATOM 1298 C CA . CYS A 1 175 ? -17.348 -26.786 13.546 1.00 86.44 175 CYS A CA 1
ATOM 1299 C C . CYS A 1 175 ? -17.477 -26.773 15.078 1.00 86.44 175 CYS A C 1
ATOM 1301 O O . CYS A 1 175 ? -16.690 -26.114 15.773 1.00 86.44 175 CYS A O 1
ATOM 1303 N N . PRO A 1 176 ? -18.548 -27.395 15.602 1.00 88.75 176 PRO A N 1
ATOM 1304 C CA . PRO A 1 176 ? -18.944 -27.217 16.986 1.00 88.75 176 PRO A CA 1
ATOM 1305 C C . PRO A 1 176 ? -17.999 -27.931 17.950 1.00 88.75 176 PRO A C 1
ATOM 1307 O O . PRO A 1 176 ? -17.604 -29.073 17.713 1.00 88.75 176 PRO A O 1
ATOM 1310 N N . THR A 1 177 ? -17.666 -27.266 19.056 1.00 89.00 177 THR A N 1
ATOM 1311 C CA . THR A 1 177 ? -16.768 -27.792 20.106 1.00 89.00 177 THR A CA 1
ATOM 1312 C C . THR A 1 177 ? -17.488 -28.157 21.404 1.00 89.00 177 THR A C 1
ATOM 1314 O O . THR A 1 177 ? -16.859 -28.543 22.380 1.00 89.00 177 THR A O 1
ATOM 1317 N N . VAL A 1 178 ? -18.823 -28.134 21.402 1.00 87.81 178 VAL A N 1
ATOM 1318 C CA . VAL A 1 178 ? -19.673 -28.456 22.563 1.00 87.81 178 VAL A CA 1
ATOM 1319 C C . VAL A 1 178 ? -19.662 -29.933 22.988 1.00 87.81 178 VAL A C 1
ATOM 1321 O O . VAL A 1 178 ? -20.291 -30.296 23.978 1.00 87.81 178 VAL A O 1
ATOM 1324 N N . CYS A 1 179 ? -18.997 -30.811 22.233 1.00 84.75 179 CYS A N 1
ATOM 1325 C CA . CYS A 1 179 ? -18.899 -32.239 22.526 1.00 84.75 179 CYS A CA 1
ATOM 1326 C C . CYS A 1 179 ? -17.473 -32.744 22.278 1.00 84.75 179 CYS A C 1
ATOM 1328 O O . CYS A 1 179 ? -17.081 -32.973 21.136 1.00 84.75 179 CYS A O 1
ATOM 1330 N N . ASN A 1 180 ? -16.727 -32.993 23.355 1.00 81.38 180 ASN A N 1
ATOM 1331 C CA . ASN A 1 180 ? -15.312 -33.384 23.289 1.00 81.38 180 ASN A CA 1
ATOM 1332 C C . ASN A 1 180 ? -15.065 -34.776 22.677 1.00 81.38 180 ASN A C 1
ATOM 1334 O O . ASN A 1 180 ? -13.965 -35.060 22.216 1.00 81.38 180 ASN A O 1
ATOM 1338 N N . THR A 1 181 ? -16.069 -35.657 22.674 1.00 79.75 181 THR A N 1
ATOM 1339 C CA . THR A 1 181 ? -15.981 -37.001 22.072 1.00 79.75 181 THR A CA 1
ATOM 1340 C C . THR A 1 181 ? -16.514 -37.049 20.641 1.00 79.75 181 THR A C 1
ATOM 1342 O O . THR A 1 181 ? -16.326 -38.045 19.942 1.00 79.75 181 THR A O 1
ATOM 1345 N N . CYS A 1 182 ? -17.186 -35.990 20.189 1.00 78.38 182 CYS A N 1
ATOM 1346 C CA . CYS A 1 182 ? -17.766 -35.922 18.859 1.00 78.38 182 CYS A CA 1
ATOM 1347 C C . CYS A 1 182 ? -16.720 -35.427 17.854 1.00 78.38 182 CYS A C 1
ATOM 1349 O O . CYS A 1 182 ? -15.958 -34.507 18.135 1.00 78.38 182 CYS A O 1
ATOM 1351 N N . ARG A 1 183 ? -16.726 -35.996 16.645 1.00 77.12 183 ARG A N 1
ATOM 1352 C CA . ARG A 1 183 ? -15.924 -35.519 15.507 1.00 77.12 183 ARG A CA 1
ATOM 1353 C C . ARG A 1 183 ? -16.856 -35.065 14.379 1.00 77.12 183 ARG A C 1
ATOM 1355 O O . ARG A 1 183 ? -17.049 -35.811 13.422 1.00 77.12 183 ARG A O 1
ATOM 1362 N N . PRO A 1 184 ? -17.529 -33.909 14.525 1.00 78.31 184 PRO A N 1
ATOM 1363 C CA . PRO A 1 184 ? -18.412 -33.399 13.483 1.00 78.31 184 PRO A CA 1
ATOM 1364 C C . PRO A 1 184 ? -17.611 -33.092 12.212 1.00 78.31 184 PRO A C 1
ATOM 1366 O O . PRO A 1 184 ? -16.504 -32.565 12.288 1.00 78.31 184 PRO A O 1
ATOM 1369 N N . ALA A 1 185 ? -18.191 -33.373 11.043 1.00 77.62 185 ALA A N 1
ATOM 1370 C CA . ALA A 1 185 ? -17.640 -32.900 9.778 1.00 77.62 185 ALA A CA 1
ATOM 1371 C C . ALA A 1 185 ? -17.731 -31.368 9.744 1.00 77.62 185 ALA A C 1
ATOM 1373 O O . ALA A 1 185 ? -18.837 -30.806 9.706 1.00 77.62 185 ALA A O 1
ATOM 1374 N N . CYS A 1 186 ? -16.573 -30.715 9.837 1.00 80.19 186 CYS A N 1
ATOM 1375 C CA . CYS A 1 186 ? -16.476 -29.266 9.853 1.00 80.19 186 CYS A CA 1
ATOM 1376 C C . CYS A 1 186 ? -16.567 -28.701 8.436 1.00 80.19 186 CYS A C 1
ATOM 1378 O O . CYS A 1 186 ? -15.932 -29.219 7.524 1.00 80.19 186 CYS A O 1
ATOM 1380 N N . GLY A 1 187 ? -17.311 -27.609 8.282 1.00 79.06 187 GLY A N 1
ATOM 1381 C CA . GLY A 1 187 ? -17.538 -26.977 6.989 1.00 79.06 187 GLY A CA 1
ATOM 1382 C C . GLY A 1 187 ? -17.890 -25.504 7.123 1.00 79.06 187 GLY A C 1
ATOM 1383 O O . GLY A 1 187 ? -18.397 -25.054 8.157 1.00 79.06 187 GLY A O 1
ATOM 1384 N N . ASN A 1 188 ? -17.606 -24.731 6.077 1.00 85.06 188 ASN A N 1
ATOM 1385 C CA . ASN A 1 188 ? -18.013 -23.331 6.023 1.00 85.06 188 ASN A CA 1
ATOM 1386 C C . ASN A 1 188 ? -19.482 -23.243 5.624 1.00 85.06 188 ASN A C 1
ATOM 1388 O O . ASN A 1 188 ? -19.938 -23.971 4.750 1.00 85.06 188 ASN A O 1
ATOM 1392 N N . ILE A 1 189 ? -20.214 -22.327 6.247 1.00 88.81 189 ILE A N 1
ATOM 1393 C CA . ILE A 1 189 ? -21.606 -22.052 5.916 1.00 88.81 189 ILE A CA 1
ATOM 1394 C C . ILE A 1 189 ? -21.645 -20.861 4.964 1.00 88.81 189 ILE A C 1
ATOM 1396 O O . ILE A 1 189 ? -21.183 -19.766 5.290 1.00 88.81 189 ILE A O 1
ATOM 1400 N N . GLY A 1 190 ? -22.194 -21.083 3.777 1.00 85.50 190 GLY A N 1
ATOM 1401 C CA . GLY A 1 190 ? -22.285 -20.099 2.710 1.00 85.50 190 GLY A CA 1
ATOM 1402 C C . GLY A 1 190 ? -23.577 -20.225 1.914 1.00 85.50 190 GLY A C 1
ATOM 1403 O O . GLY A 1 190 ? -24.494 -20.958 2.280 1.00 85.50 190 GLY A O 1
ATOM 1404 N N . VAL A 1 191 ? -23.646 -19.466 0.823 1.00 82.00 191 VAL A N 1
ATOM 1405 C CA . VAL A 1 191 ? -24.781 -19.496 -0.102 1.00 82.00 191 VAL A CA 1
ATOM 1406 C C . VAL A 1 191 ? -24.612 -20.675 -1.052 1.00 82.00 191 VAL A C 1
ATOM 1408 O O . VAL A 1 191 ? -23.561 -20.834 -1.671 1.00 82.00 191 VAL A O 1
ATOM 1411 N N . VAL A 1 192 ? -25.648 -21.495 -1.164 1.00 78.62 192 VAL A N 1
ATOM 1412 C CA . VAL A 1 192 ? -25.668 -22.703 -1.986 1.00 78.62 192 VAL A CA 1
ATOM 1413 C C . VAL A 1 192 ? -26.933 -22.725 -2.830 1.00 78.62 192 VAL A C 1
ATOM 1415 O O . VAL A 1 192 ? -27.953 -22.178 -2.429 1.00 78.62 192 VAL A O 1
ATOM 1418 N N . GLN A 1 193 ? -26.879 -23.365 -3.992 1.00 78.00 193 GLN A N 1
ATOM 1419 C CA . GLN A 1 193 ? -28.069 -23.628 -4.794 1.00 78.00 193 GLN A CA 1
ATOM 1420 C C . GLN A 1 193 ? -28.465 -25.100 -4.654 1.00 78.00 193 GLN A C 1
ATOM 1422 O O . GLN A 1 193 ? -27.581 -25.965 -4.645 1.00 78.00 193 GLN A O 1
ATOM 1427 N N . ASP A 1 194 ? -29.758 -25.372 -4.483 1.00 72.00 194 ASP A N 1
ATOM 1428 C CA . ASP A 1 194 ? -30.297 -26.735 -4.511 1.00 72.00 194 ASP A CA 1
ATOM 1429 C C . ASP A 1 194 ? -30.619 -27.193 -5.946 1.00 72.00 194 ASP A C 1
ATOM 1431 O O . ASP A 1 194 ? -30.520 -26.427 -6.909 1.00 72.00 194 ASP A O 1
ATOM 1435 N N . SER A 1 195 ? -31.008 -28.460 -6.095 1.00 69.88 195 SER A N 1
ATOM 1436 C CA . SER A 1 195 ? -31.398 -29.068 -7.376 1.00 69.88 195 SER A CA 1
ATOM 1437 C C . SER A 1 195 ? -32.636 -28.427 -8.017 1.00 69.88 195 SER A C 1
ATOM 1439 O O . SER A 1 195 ? -32.812 -28.529 -9.229 1.00 69.88 195 SER A O 1
ATOM 1441 N N . ASN A 1 196 ? -33.465 -27.734 -7.232 1.00 71.88 196 ASN A N 1
ATOM 1442 C CA . ASN A 1 196 ? -34.652 -27.013 -7.695 1.00 71.88 196 ASN A CA 1
ATOM 1443 C C . ASN A 1 196 ? -34.339 -25.552 -8.068 1.00 71.88 196 ASN A C 1
ATOM 1445 O O . ASN A 1 196 ? -35.233 -24.802 -8.463 1.00 71.88 196 ASN A O 1
ATOM 1449 N N . GLY A 1 197 ? -33.077 -25.135 -7.950 1.00 72.38 197 GLY A N 1
ATOM 1450 C CA . GLY A 1 197 ? -32.621 -23.790 -8.267 1.00 72.38 197 GLY A CA 1
ATOM 1451 C C . GLY A 1 197 ? -32.841 -22.761 -7.155 1.00 72.38 197 GLY A C 1
ATOM 1452 O O . GLY A 1 197 ? -32.561 -21.581 -7.390 1.00 72.38 197 GLY A O 1
ATOM 1453 N N . ASN A 1 198 ? -33.291 -23.163 -5.962 1.00 78.75 198 ASN A N 1
ATOM 1454 C CA . ASN A 1 198 ? -33.445 -22.267 -4.818 1.00 78.75 198 ASN A CA 1
ATOM 1455 C C . ASN A 1 198 ? -32.078 -21.864 -4.259 1.00 78.75 198 ASN A C 1
ATOM 1457 O O . ASN A 1 198 ? -31.172 -22.688 -4.141 1.00 78.75 198 ASN A O 1
ATOM 1461 N N . VAL A 1 199 ? -31.950 -20.601 -3.852 1.00 83.38 199 VAL A N 1
ATOM 1462 C CA . VAL A 1 199 ? -30.733 -20.065 -3.231 1.00 83.38 199 VAL A CA 1
ATOM 1463 C C . VAL A 1 199 ? -30.861 -20.158 -1.709 1.00 83.38 199 VAL A C 1
ATOM 1465 O O . VAL A 1 199 ? -31.590 -19.389 -1.075 1.00 83.38 199 VAL A O 1
ATOM 1468 N N . LEU A 1 200 ? -30.161 -21.128 -1.130 1.00 86.69 200 LEU A N 1
ATOM 1469 C CA . LEU A 1 200 ? -30.208 -21.508 0.278 1.00 86.69 200 LEU A CA 1
ATOM 1470 C C . LEU A 1 200 ? -28.914 -21.129 1.006 1.00 86.69 200 LEU A C 1
ATOM 1472 O O . LEU A 1 200 ? -27.911 -20.750 0.399 1.00 86.69 200 LEU A O 1
ATOM 1476 N N . VAL A 1 201 ? -28.922 -21.297 2.324 1.00 89.81 201 VAL A N 1
ATOM 1477 C CA . VAL A 1 201 ? -27.723 -21.282 3.163 1.00 89.81 201 VAL A CA 1
ATOM 1478 C C . VAL A 1 201 ? -27.377 -22.716 3.558 1.00 89.81 201 VAL A C 1
ATOM 1480 O O . VAL A 1 201 ? -28.227 -23.460 4.045 1.00 89.81 201 VAL A O 1
ATOM 1483 N N . GLY A 1 202 ? -26.127 -23.121 3.358 1.00 87.75 202 GLY A N 1
ATOM 1484 C CA . GLY A 1 202 ? -25.670 -24.483 3.622 1.00 87.75 202 GLY A CA 1
ATOM 1485 C C . GLY A 1 202 ? -24.156 -24.601 3.657 1.00 87.75 202 GLY A C 1
ATOM 1486 O O . GLY A 1 202 ? -23.447 -23.602 3.573 1.00 87.75 202 GLY A O 1
ATOM 1487 N N . GLU A 1 203 ? -23.660 -25.822 3.802 1.00 82.56 203 GLU A N 1
ATOM 1488 C CA . GLU A 1 203 ? -22.240 -26.121 3.683 1.00 82.56 203 GLU A CA 1
ATOM 1489 C C . GLU A 1 203 ? -21.777 -25.792 2.261 1.00 82.56 203 GLU A C 1
ATOM 1491 O O . GLU A 1 203 ? -22.254 -26.359 1.272 1.00 82.56 203 GLU A O 1
ATOM 1496 N N . ALA A 1 204 ? -20.903 -24.796 2.178 1.00 70.94 204 ALA A N 1
ATOM 1497 C CA . ALA A 1 204 ? -20.255 -24.361 0.958 1.00 70.94 204 ALA A CA 1
ATOM 1498 C C . ALA A 1 204 ? -18.868 -25.003 0.872 1.00 70.94 204 ALA A C 1
ATOM 1500 O O . ALA A 1 204 ? -18.249 -25.281 1.906 1.00 70.94 204 ALA A O 1
ATOM 1501 N N . ASP A 1 205 ? -18.376 -25.193 -0.355 1.00 57.09 205 ASP A N 1
ATOM 1502 C CA . ASP A 1 205 ? -17.013 -25.668 -0.577 1.00 57.09 205 ASP A CA 1
ATOM 1503 C C . ASP A 1 205 ? -16.027 -24.808 0.228 1.00 57.09 205 ASP A C 1
ATOM 1505 O O . ASP A 1 205 ? -16.226 -23.588 0.362 1.00 57.09 205 ASP A O 1
ATOM 1509 N N . PRO A 1 206 ? -14.995 -25.422 0.834 1.00 53.09 206 PRO A N 1
ATOM 1510 C CA . PRO A 1 206 ? -14.034 -24.691 1.635 1.00 53.09 206 PRO A CA 1
ATOM 1511 C C . PRO A 1 206 ? -13.491 -23.515 0.821 1.00 53.09 206 PRO A C 1
ATOM 1513 O O . PRO A 1 206 ? -13.051 -23.677 -0.313 1.00 53.09 206 PRO A O 1
ATOM 1516 N N . SER A 1 207 ? -13.560 -22.312 1.404 1.00 56.75 207 SER A N 1
ATOM 1517 C CA . SER A 1 207 ? -12.985 -21.112 0.797 1.00 56.75 207 SER A CA 1
ATOM 1518 C C . SER A 1 207 ? -11.541 -21.434 0.413 1.00 56.75 207 SER A C 1
ATOM 1520 O O . SER A 1 207 ? -10.822 -21.906 1.304 1.00 56.75 207 SER A O 1
ATOM 1522 N N . PRO A 1 208 ? -11.121 -21.214 -0.851 1.00 67.50 208 PRO A N 1
ATOM 1523 C CA . PRO A 1 208 ? -9.831 -21.686 -1.327 1.00 67.50 208 PRO A CA 1
ATOM 1524 C C . PRO A 1 208 ? -8.712 -21.278 -0.376 1.00 67.50 208 PRO A C 1
ATOM 1526 O O . PRO A 1 208 ? -8.760 -20.193 0.225 1.00 67.50 208 PRO A O 1
ATOM 1529 N N . GLU A 1 209 ? -7.746 -22.171 -0.186 1.00 76.19 209 GLU A N 1
ATOM 1530 C CA . GLU A 1 209 ? -6.657 -21.953 0.758 1.00 76.19 209 GLU A CA 1
ATOM 1531 C C . GLU A 1 209 ? -5.950 -20.618 0.503 1.00 76.19 209 GLU A C 1
ATOM 1533 O O . GLU A 1 209 ? -5.912 -20.085 -0.606 1.00 76.19 209 GLU A O 1
ATOM 1538 N N . GLN A 1 210 ? -5.430 -20.025 1.569 1.00 83.94 210 GLN A N 1
ATOM 1539 C CA . GLN A 1 210 ? -4.767 -18.732 1.475 1.00 83.94 210 GLN A CA 1
ATOM 1540 C C . GLN A 1 210 ? -3.365 -18.944 0.929 1.00 83.94 210 GLN A C 1
ATOM 1542 O O . GLN A 1 210 ? -2.652 -19.829 1.396 1.00 83.94 210 GLN A O 1
ATOM 1547 N N . VAL A 1 211 ? -2.972 -18.114 -0.033 1.00 87.38 211 VAL A N 1
ATOM 1548 C CA . VAL A 1 211 ? -1.584 -18.089 -0.485 1.00 87.38 211 VAL A CA 1
ATOM 1549 C C . VAL A 1 211 ? -0.761 -17.479 0.644 1.00 87.38 211 VAL A C 1
ATOM 1551 O O . VAL A 1 211 ? -1.137 -16.438 1.194 1.00 87.38 211 VAL A O 1
ATOM 1554 N N . VAL A 1 212 ? 0.335 -18.136 1.010 1.00 85.88 212 VAL A N 1
ATOM 1555 C CA . VAL A 1 212 ? 1.292 -17.637 2.000 1.00 85.88 212 VAL A CA 1
ATOM 1556 C C . VAL A 1 212 ? 2.629 -17.302 1.350 1.00 85.88 212 VAL A C 1
ATOM 1558 O O . VAL A 1 212 ? 3.008 -17.915 0.356 1.00 85.88 212 VAL A O 1
ATOM 1561 N N . ASP A 1 213 ? 3.311 -16.300 1.891 1.00 85.25 213 ASP A N 1
ATOM 1562 C CA . ASP A 1 213 ? 4.679 -15.959 1.521 1.00 85.25 213 ASP A CA 1
ATOM 1563 C C . ASP A 1 213 ? 5.696 -16.919 2.168 1.00 85.25 213 ASP A C 1
ATOM 1565 O O . ASP A 1 213 ? 5.340 -17.811 2.942 1.00 85.25 213 ASP A O 1
ATOM 1569 N N . THR A 1 214 ? 6.979 -16.730 1.865 1.00 81.31 214 THR A N 1
ATOM 1570 C CA . THR A 1 214 ? 8.094 -17.522 2.413 1.00 81.31 214 THR A CA 1
ATOM 1571 C C . THR A 1 214 ? 8.223 -17.454 3.938 1.00 81.31 214 THR A C 1
ATOM 1573 O O . THR A 1 214 ? 8.938 -18.266 4.516 1.00 81.31 214 THR A O 1
ATOM 1576 N N . GLU A 1 215 ? 7.580 -16.486 4.599 1.00 76.12 215 GLU A N 1
ATOM 1577 C CA . GLU A 1 215 ? 7.521 -16.386 6.064 1.00 76.12 215 GLU A CA 1
ATOM 1578 C C . GLU A 1 215 ? 6.270 -17.081 6.642 1.00 76.12 215 GLU A C 1
ATOM 1580 O O . GLU A 1 215 ? 6.019 -17.018 7.847 1.00 76.12 215 GLU A O 1
ATOM 1585 N N . GLY A 1 216 ? 5.450 -17.715 5.798 1.00 75.12 216 GLY A N 1
ATOM 1586 C CA . GLY A 1 216 ? 4.182 -18.336 6.180 1.00 75.12 216 GLY A CA 1
ATOM 1587 C C . GLY A 1 216 ? 3.053 -17.330 6.430 1.00 75.12 216 GLY A C 1
ATOM 1588 O O . GLY A 1 216 ? 1.995 -17.703 6.951 1.00 75.12 216 GLY A O 1
ATOM 1589 N N . LYS A 1 217 ? 3.232 -16.050 6.079 1.00 78.88 217 LYS A N 1
ATOM 1590 C CA . LYS A 1 217 ? 2.207 -15.011 6.251 1.00 78.88 217 LYS A CA 1
ATOM 1591 C C . LYS A 1 217 ? 1.306 -14.946 5.027 1.00 78.88 217 LYS A C 1
ATOM 1593 O O . LYS A 1 217 ? 1.718 -15.173 3.901 1.00 78.88 217 LYS A O 1
ATOM 1598 N N . LYS A 1 218 ? 0.039 -14.594 5.245 1.00 85.88 218 LYS A N 1
ATOM 1599 C CA . LYS A 1 218 ? -0.966 -14.497 4.176 1.00 85.88 218 LYS A CA 1
ATOM 1600 C C . LYS A 1 218 ? -0.587 -13.407 3.177 1.00 85.88 218 LYS A C 1
ATOM 1602 O O . LYS A 1 218 ? -0.421 -12.251 3.573 1.00 85.88 218 LYS A O 1
ATOM 1607 N N . VAL A 1 219 ? -0.574 -13.754 1.897 1.00 86.44 219 VAL A N 1
ATOM 1608 C CA . VAL A 1 219 ? -0.410 -12.806 0.795 1.00 86.44 219 VAL A CA 1
ATOM 1609 C C . VAL A 1 219 ? -1.645 -11.910 0.718 1.00 86.44 219 VAL A C 1
ATOM 1611 O O . VAL A 1 219 ? -2.788 -12.381 0.769 1.00 86.44 219 VAL A O 1
ATOM 1614 N N . ARG A 1 220 ? -1.430 -10.596 0.633 1.00 86.94 220 ARG A N 1
ATOM 1615 C CA . ARG A 1 220 ? -2.488 -9.583 0.676 1.00 86.94 220 ARG A CA 1
ATOM 1616 C C . ARG A 1 220 ? -2.597 -8.807 -0.625 1.00 86.94 220 ARG A C 1
ATOM 1618 O O . ARG A 1 220 ? -1.603 -8.504 -1.274 1.00 86.94 220 ARG A O 1
ATOM 1625 N N . ALA A 1 221 ? -3.826 -8.451 -0.974 1.00 84.88 221 ALA A N 1
ATOM 1626 C CA . ALA A 1 221 ? -4.087 -7.583 -2.109 1.00 84.88 221 ALA A CA 1
ATOM 1627 C C . ALA A 1 221 ? -3.479 -6.191 -1.874 1.00 84.88 221 ALA A C 1
ATOM 1629 O O . ALA A 1 221 ? -3.520 -5.682 -0.752 1.00 84.88 221 ALA A O 1
ATOM 1630 N N . GLY A 1 222 ? -2.936 -5.573 -2.924 1.00 80.50 222 GLY A N 1
ATOM 1631 C CA . GLY A 1 222 ? -2.365 -4.221 -2.838 1.00 80.50 222 GLY A CA 1
ATOM 1632 C C . GLY A 1 222 ? -0.976 -4.127 -2.192 1.00 80.50 222 GLY A C 1
ATOM 1633 O O . GLY A 1 222 ? -0.459 -3.021 -2.069 1.00 80.50 222 GLY A O 1
ATOM 1634 N N . ILE A 1 223 ? -0.378 -5.251 -1.785 1.00 83.62 223 ILE A N 1
ATOM 1635 C CA . ILE A 1 223 ? 0.976 -5.316 -1.220 1.00 83.62 223 ILE A CA 1
ATOM 1636 C C . ILE A 1 223 ? 1.945 -5.870 -2.269 1.00 83.62 223 ILE A C 1
ATOM 1638 O O . ILE A 1 223 ? 1.564 -6.686 -3.108 1.00 83.62 223 ILE A O 1
ATOM 1642 N N . GLU A 1 224 ? 3.187 -5.396 -2.219 1.00 84.44 224 GLU A N 1
ATOM 1643 C CA . GLU A 1 224 ? 4.268 -5.769 -3.126 1.00 84.44 224 GLU A CA 1
ATOM 1644 C C . GLU A 1 224 ? 4.957 -7.073 -2.698 1.00 84.44 224 GLU A C 1
ATOM 1646 O O . GLU A 1 224 ? 5.511 -7.181 -1.600 1.00 84.44 224 GLU A O 1
ATOM 1651 N N . TYR A 1 225 ? 4.964 -8.053 -3.598 1.00 87.75 225 TYR A N 1
ATOM 1652 C CA . TYR A 1 225 ? 5.634 -9.341 -3.435 1.00 87.75 225 TYR A CA 1
ATOM 1653 C C . TYR A 1 225 ? 6.567 -9.597 -4.610 1.00 87.75 225 TYR A C 1
ATOM 1655 O O . TYR A 1 225 ? 6.224 -9.313 -5.753 1.00 87.75 225 TYR A O 1
ATOM 1663 N N . TYR A 1 226 ? 7.723 -10.192 -4.352 1.00 85.94 226 TYR A N 1
ATOM 1664 C CA . TYR A 1 226 ? 8.570 -10.737 -5.403 1.00 85.94 226 TYR A CA 1
ATOM 1665 C C . TYR A 1 226 ? 8.118 -12.156 -5.739 1.00 85.94 226 TYR A C 1
ATOM 1667 O O . TYR A 1 226 ? 7.959 -12.994 -4.847 1.00 85.94 226 TYR A O 1
ATOM 1675 N N . ILE A 1 227 ? 7.950 -12.433 -7.032 1.00 87.38 227 ILE A N 1
ATOM 1676 C CA . ILE A 1 227 ? 7.803 -13.797 -7.540 1.00 87.38 227 ILE A CA 1
ATOM 1677 C C . ILE A 1 227 ? 9.212 -14.369 -7.694 1.00 87.38 227 ILE A C 1
ATOM 1679 O O . ILE A 1 227 ? 9.935 -14.016 -8.631 1.00 87.38 227 ILE A O 1
ATOM 1683 N N . ARG A 1 228 ? 9.616 -15.224 -6.751 1.00 79.69 228 ARG A N 1
ATOM 1684 C CA . ARG A 1 228 ? 10.937 -15.858 -6.745 1.00 79.69 228 ARG A CA 1
ATOM 1685 C C . ARG A 1 228 ? 10.819 -17.299 -7.229 1.00 79.69 228 ARG A C 1
ATOM 1687 O O . ARG A 1 228 ? 9.925 -18.005 -6.766 1.00 79.69 228 ARG A O 1
ATOM 1694 N N . PRO A 1 229 ? 11.711 -17.776 -8.101 1.00 77.62 229 PRO A N 1
ATOM 1695 C CA . PRO A 1 229 ? 11.734 -19.191 -8.421 1.00 77.62 229 PRO A CA 1
ATOM 1696 C C . PRO A 1 229 ? 12.178 -20.050 -7.244 1.00 77.62 229 PRO A C 1
ATOM 1698 O O . PRO A 1 229 ? 12.975 -19.632 -6.397 1.00 77.62 229 PRO A O 1
ATOM 1701 N N . VAL A 1 230 ? 11.697 -21.286 -7.241 1.00 72.69 230 VAL A N 1
ATOM 1702 C CA . VAL A 1 230 ? 12.186 -22.335 -6.349 1.00 72.69 230 VAL A CA 1
ATOM 1703 C C . VAL A 1 230 ? 13.179 -23.190 -7.142 1.00 72.69 230 VAL A C 1
ATOM 1705 O O . VAL A 1 230 ? 12.781 -23.749 -8.168 1.00 72.69 230 VAL A O 1
ATOM 1708 N N . PRO A 1 231 ? 14.455 -23.290 -6.721 1.00 60.62 231 PRO A N 1
ATOM 1709 C CA . PRO A 1 231 ? 15.440 -24.118 -7.411 1.00 60.62 231 PRO A CA 1
ATOM 1710 C C . PRO A 1 231 ? 14.974 -25.575 -7.497 1.00 60.62 231 PRO A C 1
ATOM 1712 O O . PRO A 1 231 ? 14.483 -26.134 -6.517 1.00 60.62 231 PRO A O 1
ATOM 1715 N N . THR A 1 232 ? 15.142 -26.202 -8.660 1.00 54.03 232 THR A N 1
ATOM 1716 C CA . THR A 1 232 ? 14.766 -27.607 -8.895 1.00 54.03 232 THR A CA 1
ATOM 1717 C C . THR A 1 232 ? 15.836 -28.607 -8.439 1.00 54.03 232 THR A C 1
ATOM 1719 O O . THR A 1 232 ? 15.554 -29.801 -8.363 1.00 54.03 232 THR A O 1
ATOM 1722 N N . THR A 1 233 ? 17.041 -28.142 -8.087 1.00 49.50 233 THR A N 1
ATOM 1723 C CA . THR A 1 233 ? 18.132 -28.956 -7.524 1.00 49.50 233 THR A CA 1
ATOM 1724 C C . THR A 1 233 ? 18.390 -28.596 -6.054 1.00 49.50 233 THR A C 1
ATOM 1726 O O . THR A 1 233 ? 18.588 -27.413 -5.763 1.00 49.50 233 THR A O 1
ATOM 1729 N N . PRO A 1 234 ? 18.430 -29.574 -5.126 1.00 44.28 234 PRO A N 1
ATOM 1730 C CA . PRO A 1 234 ? 18.792 -29.336 -3.730 1.00 44.28 234 PRO A CA 1
ATOM 1731 C C . PRO A 1 234 ? 20.206 -28.760 -3.616 1.00 44.28 234 PRO A C 1
ATOM 1733 O O . PRO A 1 234 ? 21.147 -29.302 -4.191 1.00 44.28 234 PRO A O 1
ATOM 1736 N N . CYS A 1 235 ? 20.366 -27.686 -2.844 1.00 50.59 235 CYS A N 1
ATOM 1737 C CA . CYS A 1 235 ? 21.678 -27.159 -2.479 1.00 50.59 235 CYS A CA 1
ATOM 1738 C C . CYS A 1 235 ? 22.303 -28.075 -1.413 1.00 50.59 235 CYS A C 1
ATOM 1740 O O . CYS A 1 235 ? 22.223 -27.792 -0.220 1.00 50.59 235 CYS A O 1
ATOM 1742 N N . ASP A 1 236 ? 22.892 -29.196 -1.821 1.00 46.94 236 ASP A N 1
ATOM 1743 C CA . ASP A 1 236 ? 23.486 -30.201 -0.927 1.00 46.94 236 ASP A CA 1
ATOM 1744 C C . ASP A 1 236 ? 24.930 -29.873 -0.485 1.00 46.94 236 ASP A C 1
ATOM 1746 O O . ASP A 1 236 ? 25.630 -30.707 0.092 1.00 46.94 236 ASP A O 1
ATOM 1750 N N . GLY A 1 237 ? 25.377 -28.632 -0.702 1.00 43.78 237 GLY A N 1
ATOM 1751 C CA . GLY A 1 237 ? 26.634 -28.113 -0.162 1.00 43.78 237 GLY A CA 1
ATOM 1752 C C . GLY A 1 237 ? 27.906 -28.699 -0.785 1.00 43.78 237 GLY A C 1
ATOM 1753 O O . GLY A 1 237 ? 28.989 -28.439 -0.266 1.00 43.78 237 GLY A O 1
ATOM 1754 N N . ARG A 1 238 ? 27.815 -29.467 -1.884 1.00 42.00 238 ARG A N 1
ATOM 1755 C CA . ARG A 1 238 ? 28.982 -30.056 -2.581 1.00 42.00 238 ARG A CA 1
ATOM 1756 C C . ARG A 1 238 ? 29.282 -29.464 -3.961 1.00 42.00 238 ARG A C 1
ATOM 1758 O O . ARG A 1 238 ? 30.025 -30.062 -4.733 1.00 42.00 238 ARG A O 1
ATOM 1765 N N . GLY A 1 239 ? 28.771 -28.274 -4.263 1.00 43.28 239 GLY A N 1
ATOM 1766 C CA . GLY A 1 239 ? 29.121 -27.536 -5.477 1.00 43.28 239 GLY A CA 1
ATOM 1767 C C . GLY A 1 239 ? 28.551 -26.116 -5.491 1.00 43.28 239 GLY A C 1
ATOM 1768 O O . GLY A 1 239 ? 27.690 -25.803 -4.664 1.00 43.28 239 GLY A O 1
ATOM 1769 N N . PRO A 1 240 ? 29.024 -25.239 -6.399 1.00 35.97 240 PRO A N 1
ATOM 1770 C CA . PRO A 1 240 ? 28.403 -23.939 -6.612 1.00 35.97 240 PRO A CA 1
ATOM 1771 C C . PRO A 1 240 ? 26.952 -24.146 -7.049 1.00 35.97 240 PRO A C 1
ATOM 1773 O O . PRO A 1 240 ? 26.675 -24.906 -7.978 1.00 35.97 240 PRO A O 1
ATOM 1776 N N . CYS A 1 241 ? 26.026 -23.478 -6.361 1.00 44.16 241 CYS A N 1
ATOM 1777 C CA . CYS A 1 241 ? 24.618 -23.467 -6.726 1.00 44.16 241 CYS A CA 1
ATOM 1778 C C . CYS A 1 241 ? 24.498 -23.004 -8.180 1.00 44.16 241 CYS A C 1
ATOM 1780 O O . CYS A 1 241 ? 24.767 -21.839 -8.476 1.00 44.16 241 CYS A O 1
ATOM 1782 N N . VAL A 1 242 ? 24.079 -23.881 -9.091 1.00 40.34 242 VAL A N 1
ATOM 1783 C CA . VAL A 1 242 ? 23.666 -23.440 -10.424 1.00 40.34 242 VAL A CA 1
ATOM 1784 C C . VAL A 1 242 ? 22.310 -22.769 -10.234 1.00 40.34 242 VAL A C 1
ATOM 1786 O O . VAL A 1 242 ? 21.267 -23.417 -10.277 1.00 40.34 242 VAL A O 1
ATOM 1789 N N . VAL A 1 243 ? 22.312 -21.470 -9.928 1.00 43.28 243 VAL A N 1
ATOM 1790 C CA . VAL A 1 243 ? 21.092 -20.659 -9.807 1.00 43.28 243 VAL A CA 1
ATOM 1791 C C . VAL A 1 243 ? 20.569 -20.381 -11.217 1.00 43.28 243 VAL A C 1
ATOM 1793 O O . VAL A 1 243 ? 20.572 -19.252 -11.689 1.00 43.28 243 VAL A O 1
ATOM 1796 N N . GLY A 1 244 ? 20.128 -21.430 -11.911 1.00 44.06 244 GLY A N 1
ATOM 1797 C CA . GLY A 1 244 ? 19.552 -21.351 -13.254 1.00 44.06 244 GLY A CA 1
ATOM 1798 C C . GLY A 1 244 ? 18.116 -20.814 -13.270 1.00 44.06 244 GLY A C 1
ATOM 1799 O O . GLY A 1 244 ? 17.336 -21.132 -14.169 1.00 44.06 244 GLY A O 1
ATOM 1800 N N . SER A 1 245 ? 17.692 -20.091 -12.233 1.00 56.12 245 SER A N 1
ATOM 1801 C CA . SER A 1 245 ? 16.307 -19.665 -12.064 1.00 56.12 245 SER A CA 1
ATOM 1802 C C . SER A 1 245 ? 16.268 -18.161 -11.847 1.00 56.12 245 SER A C 1
ATOM 1804 O O . SER A 1 245 ? 16.549 -17.656 -10.761 1.00 56.12 245 SER A O 1
ATOM 1806 N N . GLY A 1 246 ? 15.956 -17.444 -12.922 1.00 60.28 246 GLY A N 1
ATOM 1807 C CA . GLY A 1 246 ? 15.861 -15.995 -12.909 1.00 60.28 246 GLY A CA 1
ATOM 1808 C C . GLY A 1 246 ? 14.623 -15.483 -12.183 1.00 60.28 246 GLY A C 1
ATOM 1809 O O . GLY A 1 246 ? 13.628 -16.186 -11.995 1.00 60.28 246 GLY A O 1
ATOM 1810 N N . PHE A 1 247 ? 14.653 -14.225 -11.783 1.00 70.38 247 PHE A N 1
ATOM 1811 C CA . PHE A 1 247 ? 13.484 -13.593 -11.196 1.00 70.38 247 PHE A CA 1
ATOM 1812 C C . PHE A 1 247 ? 12.579 -13.018 -12.281 1.00 70.38 247 PHE A C 1
ATOM 1814 O O . PHE A 1 247 ? 13.052 -12.626 -13.349 1.00 70.38 247 PHE A O 1
ATOM 1821 N N . VAL A 1 248 ? 11.278 -12.949 -11.990 1.00 78.94 248 VAL A N 1
ATOM 1822 C CA . VAL A 1 248 ? 10.310 -12.378 -12.927 1.00 78.94 248 VAL A CA 1
ATOM 1823 C C . VAL A 1 248 ? 10.364 -10.849 -12.884 1.00 78.94 248 VAL A C 1
ATOM 1825 O O . VAL A 1 248 ? 10.360 -10.251 -11.803 1.00 78.94 248 VAL A O 1
ATOM 1828 N N . LEU A 1 249 ? 10.410 -10.220 -14.057 1.00 80.00 249 LEU A N 1
ATOM 1829 C CA . LEU A 1 249 ? 10.370 -8.769 -14.247 1.00 80.00 249 LEU A CA 1
ATOM 1830 C C . LEU A 1 249 ? 9.696 -8.411 -15.577 1.00 80.00 249 LEU A C 1
ATOM 1832 O O . LEU A 1 249 ? 9.411 -9.295 -16.385 1.00 80.00 249 LEU A O 1
ATOM 1836 N N . VAL A 1 250 ? 9.441 -7.121 -15.811 1.00 78.44 250 VAL A N 1
ATOM 1837 C CA . VAL A 1 250 ? 9.008 -6.629 -17.129 1.00 78.44 250 VAL A CA 1
ATOM 1838 C C . VAL A 1 250 ? 10.169 -5.948 -17.855 1.00 78.44 250 VAL A C 1
ATOM 1840 O O . VAL A 1 250 ? 10.891 -5.151 -17.257 1.00 78.44 250 VAL A O 1
ATOM 1843 N N . ALA A 1 251 ? 10.370 -6.271 -19.132 1.00 75.00 251 ALA A N 1
ATOM 1844 C CA . ALA A 1 251 ? 11.460 -5.747 -19.954 1.00 75.00 251 ALA A CA 1
ATOM 1845 C C . ALA A 1 251 ? 11.011 -5.465 -21.392 1.00 75.00 251 ALA A C 1
ATOM 1847 O O . ALA A 1 251 ? 9.993 -5.977 -21.859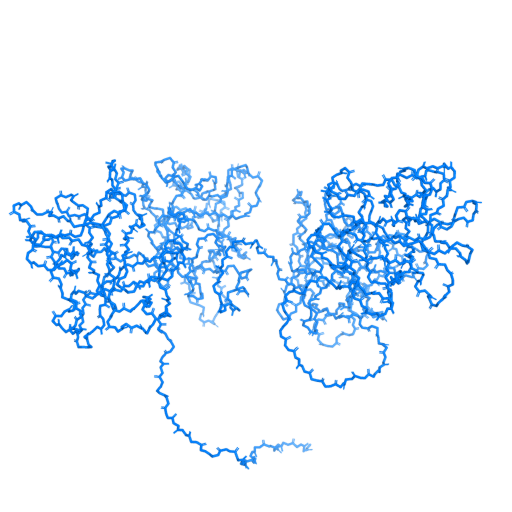 1.00 75.00 251 ALA A O 1
ATOM 1848 N N . ARG A 1 252 ? 11.791 -4.651 -22.109 1.00 75.06 252 ARG A N 1
ATOM 1849 C CA . ARG A 1 252 ? 11.594 -4.429 -23.547 1.00 75.06 252 ARG A CA 1
ATOM 1850 C C . ARG A 1 252 ? 11.942 -5.693 -24.332 1.00 75.06 252 ARG A C 1
ATOM 1852 O O . ARG A 1 252 ? 12.841 -6.435 -23.940 1.00 75.06 252 ARG A O 1
ATOM 1859 N N . SER A 1 253 ? 11.248 -5.906 -25.445 1.00 65.06 253 SER A N 1
ATOM 1860 C CA . SER A 1 253 ? 11.687 -6.871 -26.452 1.00 65.06 253 SER A CA 1
ATOM 1861 C C . SER A 1 253 ? 12.761 -6.234 -27.337 1.00 65.06 253 SER A C 1
ATOM 1863 O O . SER A 1 253 ? 12.829 -5.012 -27.456 1.00 65.06 253 SER A O 1
ATOM 1865 N N . ALA A 1 254 ? 13.593 -7.057 -27.976 1.00 58.16 254 ALA A N 1
ATOM 1866 C CA . ALA A 1 254 ? 14.581 -6.585 -28.947 1.00 58.16 254 ALA A CA 1
ATOM 1867 C C . ALA A 1 254 ? 13.927 -5.955 -30.196 1.00 58.16 254 ALA A C 1
ATOM 1869 O O . ALA A 1 254 ? 14.518 -5.070 -30.808 1.00 58.16 254 ALA A O 1
ATOM 1870 N N . ASN A 1 255 ? 12.705 -6.382 -30.543 1.00 59.03 255 ASN A N 1
ATOM 1871 C CA . ASN A 1 255 ? 12.017 -5.979 -31.777 1.00 59.03 255 ASN A CA 1
ATOM 1872 C C . ASN A 1 255 ? 10.864 -4.984 -31.557 1.00 59.03 255 ASN A C 1
ATOM 1874 O O . ASN A 1 255 ? 10.432 -4.342 -32.508 1.00 59.03 255 ASN A O 1
ATOM 1878 N N . GLU A 1 256 ? 10.373 -4.842 -30.322 1.00 63.34 256 GLU A N 1
ATOM 1879 C CA . GLU A 1 256 ? 9.275 -3.937 -29.964 1.00 63.34 256 GLU A CA 1
ATOM 1880 C C . GLU A 1 256 ? 9.553 -3.262 -28.619 1.00 63.34 256 GLU A C 1
ATOM 1882 O O . GLU A 1 256 ? 9.899 -3.907 -27.622 1.00 63.34 256 GLU A O 1
ATOM 1887 N N . THR A 1 257 ? 9.389 -1.940 -28.587 1.00 67.62 257 THR A N 1
ATOM 1888 C CA . THR A 1 257 ? 9.609 -1.117 -27.394 1.00 67.62 257 THR A CA 1
ATOM 1889 C C . THR A 1 257 ? 8.455 -1.195 -26.399 1.00 67.62 257 THR A C 1
ATOM 1891 O O . THR A 1 257 ? 8.717 -1.111 -25.197 1.00 67.62 257 THR A O 1
ATOM 1894 N N . CYS A 1 258 ? 7.218 -1.358 -26.882 1.00 79.81 258 CYS A N 1
ATOM 1895 C CA . CYS A 1 258 ? 5.988 -1.437 -26.092 1.00 79.81 258 CYS A CA 1
ATOM 1896 C C . CYS A 1 258 ? 4.954 -2.354 -26.775 1.00 79.81 258 CYS A C 1
ATOM 1898 O O . CYS A 1 258 ? 4.919 -2.367 -28.005 1.00 79.81 258 CYS A O 1
ATOM 1900 N N . PRO A 1 259 ? 4.099 -3.067 -26.013 1.00 80.62 259 PRO A N 1
ATOM 1901 C CA . PRO A 1 259 ? 4.091 -3.176 -24.548 1.00 80.62 259 PRO A CA 1
ATOM 1902 C C . PRO A 1 259 ? 5.315 -3.938 -24.004 1.00 80.62 259 PRO A C 1
ATOM 1904 O O . PRO A 1 259 ? 6.037 -4.609 -24.740 1.00 80.62 259 PRO A O 1
ATOM 1907 N N . LEU A 1 260 ? 5.589 -3.812 -22.701 1.00 86.00 260 LEU A N 1
ATOM 1908 C CA . LEU A 1 260 ? 6.694 -4.547 -22.083 1.00 86.00 260 LEU A CA 1
ATOM 1909 C C . LEU A 1 260 ? 6.345 -6.030 -21.950 1.00 86.00 260 LEU A C 1
ATOM 1911 O O . LEU A 1 260 ? 5.216 -6.405 -21.650 1.00 86.00 260 LEU A O 1
ATOM 1915 N N . ASN A 1 261 ? 7.349 -6.881 -22.102 1.00 84.94 261 ASN A N 1
ATOM 1916 C CA . ASN A 1 261 ? 7.207 -8.321 -21.973 1.00 84.94 261 ASN A CA 1
ATOM 1917 C C . ASN A 1 261 ? 7.529 -8.776 -20.556 1.00 84.94 261 ASN A C 1
ATOM 1919 O O . ASN A 1 261 ? 8.442 -8.246 -19.920 1.00 84.94 261 ASN A O 1
ATOM 1923 N N . VAL A 1 262 ? 6.823 -9.798 -20.076 1.00 87.75 262 VAL A N 1
ATOM 1924 C CA . VAL A 1 262 ? 7.164 -10.446 -18.810 1.00 87.75 262 VAL A CA 1
ATOM 1925 C C . VAL A 1 262 ? 8.262 -11.474 -19.077 1.00 87.75 262 VAL A C 1
ATOM 1927 O O . VAL A 1 262 ? 8.081 -12.417 -19.850 1.00 87.75 262 VAL A O 1
ATOM 1930 N N . VAL A 1 263 ? 9.418 -11.286 -18.449 1.00 85.50 263 VAL A N 1
ATOM 1931 C CA . VAL A 1 263 ? 10.622 -12.094 -18.674 1.00 85.50 263 VAL A CA 1
ATOM 1932 C C . VAL A 1 263 ? 11.224 -12.576 -17.361 1.00 85.50 263 VAL A C 1
ATOM 1934 O O . VAL A 1 263 ? 10.892 -12.092 -16.277 1.00 85.50 263 VAL A O 1
ATOM 1937 N N . VAL A 1 264 ? 12.120 -13.548 -17.472 1.00 80.88 264 VAL A N 1
ATOM 1938 C CA . VAL A 1 264 ? 12.839 -14.163 -16.363 1.00 80.88 264 VAL A CA 1
ATOM 1939 C C . VAL A 1 264 ? 14.330 -13.922 -16.544 1.00 80.88 264 VAL A C 1
ATOM 1941 O O . VAL A 1 264 ? 14.912 -14.391 -17.516 1.00 80.88 264 VAL A O 1
ATOM 1944 N N . VAL A 1 265 ? 14.965 -13.219 -15.606 1.00 70.31 265 VAL A N 1
ATOM 1945 C CA . VAL A 1 265 ? 16.387 -12.849 -15.723 1.00 70.31 265 VAL A CA 1
ATOM 1946 C C . VAL A 1 265 ? 17.190 -13.393 -14.548 1.00 70.31 265 VAL A C 1
ATOM 1948 O O . VAL A 1 265 ? 16.831 -13.196 -13.385 1.00 70.31 265 VAL A O 1
ATOM 1951 N N . GLU A 1 266 ? 18.265 -14.116 -14.851 1.00 66.62 266 GLU A N 1
ATOM 1952 C CA . GLU A 1 266 ? 19.203 -14.659 -13.863 1.00 66.62 266 GLU A CA 1
ATOM 1953 C C . GLU A 1 266 ? 20.101 -13.551 -13.288 1.00 66.62 266 GLU A C 1
ATOM 1955 O O . GLU A 1 266 ? 20.445 -12.600 -13.982 1.00 66.62 266 GLU A O 1
ATOM 1960 N N . GLY A 1 267 ? 20.455 -13.642 -12.001 1.00 51.50 267 GLY A N 1
ATOM 1961 C CA . GLY A 1 267 ? 21.365 -12.691 -11.341 1.00 51.50 267 GLY A CA 1
ATOM 1962 C C . GLY A 1 267 ? 20.750 -11.366 -10.857 1.00 51.50 267 GLY A C 1
ATOM 1963 O O . GLY A 1 267 ? 21.407 -10.631 -10.127 1.00 51.50 267 GLY A O 1
ATOM 1964 N N . PHE A 1 268 ? 19.486 -11.069 -11.177 1.00 54.56 268 PHE A N 1
ATOM 1965 C CA . PHE A 1 268 ? 18.782 -9.860 -10.714 1.00 54.56 268 PHE A CA 1
ATOM 1966 C C . PHE A 1 268 ? 17.808 -10.160 -9.574 1.00 54.56 268 PHE A C 1
ATOM 1968 O O . PHE A 1 268 ? 17.230 -11.235 -9.536 1.00 54.56 268 PHE A O 1
ATOM 1975 N N . ARG A 1 269 ? 17.537 -9.195 -8.679 1.00 53.62 269 ARG A N 1
ATOM 1976 C CA . ARG A 1 269 ? 16.574 -9.353 -7.558 1.00 53.62 269 ARG A CA 1
ATOM 1977 C C . ARG A 1 269 ? 15.093 -9.405 -7.981 1.00 53.62 269 ARG A C 1
ATOM 1979 O O . ARG A 1 269 ? 14.214 -9.466 -7.123 1.00 53.62 269 ARG A O 1
ATOM 1986 N N . GLY A 1 270 ? 14.811 -9.416 -9.283 1.00 65.88 270 GLY A N 1
ATOM 1987 C CA . GLY A 1 270 ? 13.452 -9.403 -9.812 1.00 65.88 270 GLY A CA 1
ATOM 1988 C C . GLY A 1 270 ? 12.722 -8.103 -9.561 1.00 65.88 270 GLY A C 1
ATOM 1989 O O . GLY A 1 270 ? 13.298 -7.113 -9.114 1.00 65.88 270 GLY A O 1
ATOM 1990 N N . GLN A 1 271 ? 11.422 -8.131 -9.824 1.00 77.81 271 GLN A N 1
ATOM 1991 C CA . GLN A 1 271 ? 10.566 -6.985 -9.607 1.00 77.81 271 GLN A CA 1
ATOM 1992 C C . GLN A 1 271 ? 9.351 -7.335 -8.770 1.00 77.81 271 GLN A C 1
ATOM 1994 O O . GLN A 1 271 ? 8.742 -8.394 -8.933 1.00 77.81 271 GLN A O 1
ATOM 1999 N N . ALA A 1 272 ? 8.997 -6.424 -7.867 1.00 83.88 272 ALA A N 1
ATOM 2000 C CA . ALA A 1 272 ? 7.821 -6.610 -7.052 1.00 83.88 272 ALA A CA 1
ATOM 2001 C C . ALA A 1 272 ? 6.548 -6.457 -7.894 1.00 83.88 272 ALA A C 1
ATOM 2003 O O . ALA A 1 272 ? 6.423 -5.574 -8.754 1.00 83.88 272 ALA A O 1
ATOM 2004 N N . VAL A 1 273 ? 5.592 -7.331 -7.610 1.00 90.44 273 VAL A N 1
ATOM 2005 C CA . VAL A 1 273 ? 4.257 -7.333 -8.186 1.00 90.44 273 VAL A CA 1
ATOM 2006 C C . VAL A 1 273 ? 3.208 -7.165 -7.099 1.00 90.44 273 VAL A C 1
ATOM 2008 O O . VAL A 1 273 ? 3.404 -7.520 -5.937 1.00 90.44 273 VAL A O 1
ATOM 2011 N N . ILE A 1 274 ? 2.066 -6.634 -7.501 1.00 91.25 274 ILE A N 1
ATOM 2012 C CA . ILE A 1 274 ? 0.879 -6.459 -6.684 1.00 91.25 274 ILE A CA 1
ATOM 2013 C C . ILE A 1 274 ? -0.217 -7.343 -7.263 1.00 91.25 274 ILE A C 1
ATOM 2015 O O . ILE A 1 274 ? -0.527 -7.270 -8.455 1.00 91.25 274 ILE A O 1
ATOM 2019 N N . PHE A 1 275 ? -0.836 -8.134 -6.392 1.00 94.38 275 PHE A N 1
ATOM 2020 C CA . PHE A 1 275 ? -2.008 -8.933 -6.723 1.00 94.38 275 PHE A CA 1
ATOM 2021 C C . PHE A 1 275 ? -3.290 -8.166 -6.395 1.00 94.38 275 PHE A C 1
ATOM 2023 O O . PHE A 1 275 ? -3.428 -7.605 -5.302 1.00 94.38 275 PHE A O 1
ATOM 2030 N N . THR A 1 276 ? -4.252 -8.192 -7.313 1.00 92.06 276 THR A N 1
ATOM 2031 C CA . THR A 1 276 ? -5.608 -7.671 -7.095 1.00 92.06 276 THR A CA 1
ATOM 2032 C C . THR A 1 276 ? -6.612 -8.781 -7.398 1.00 92.06 276 THR A C 1
ATOM 2034 O O . THR A 1 276 ? -6.714 -9.189 -8.554 1.00 92.06 276 THR A O 1
ATOM 2037 N N . PRO A 1 277 ? -7.349 -9.307 -6.404 1.00 87.69 277 PRO A N 1
ATOM 2038 C CA . PRO A 1 277 ? -8.321 -10.362 -6.643 1.00 87.69 277 PRO A CA 1
ATOM 2039 C C . PRO A 1 277 ? -9.545 -9.829 -7.380 1.00 87.69 277 PRO A C 1
ATOM 2041 O O . PRO A 1 277 ? -9.918 -8.664 -7.237 1.00 87.69 277 PRO A O 1
ATOM 2044 N N . VAL A 1 278 ? -10.224 -10.724 -8.096 1.00 82.06 278 VAL A N 1
ATOM 2045 C CA . VAL A 1 278 ? -11.451 -10.436 -8.855 1.00 82.06 278 VAL A CA 1
ATOM 2046 C C . VAL A 1 278 ? -12.525 -9.716 -8.042 1.00 82.06 278 VAL A C 1
ATOM 2048 O O . VAL A 1 278 ? -13.259 -8.883 -8.568 1.00 82.06 278 VAL A O 1
ATOM 2051 N N . ASN A 1 279 ? -12.590 -9.989 -6.736 1.00 74.75 279 ASN A N 1
ATOM 2052 C CA . ASN A 1 279 ? -13.378 -9.206 -5.798 1.00 74.75 279 ASN A CA 1
ATOM 2053 C C . ASN A 1 279 ? -12.463 -8.238 -5.026 1.00 74.75 279 ASN A C 1
ATOM 2055 O O . ASN A 1 279 ? -11.834 -8.664 -4.052 1.00 74.75 279 ASN A O 1
ATOM 2059 N N . PRO A 1 280 ? -12.437 -6.938 -5.372 1.00 70.06 280 PRO A N 1
ATOM 2060 C CA . PRO A 1 280 ? -11.514 -5.972 -4.775 1.00 70.06 280 PRO A CA 1
ATOM 2061 C C . PRO A 1 280 ? -11.774 -5.705 -3.284 1.00 70.06 280 PRO A C 1
ATOM 2063 O O . PRO A 1 280 ? -10.912 -5.159 -2.602 1.00 70.06 280 PRO A O 1
ATOM 2066 N N . LYS A 1 281 ? -12.932 -6.109 -2.736 1.00 63.34 281 LYS A N 1
ATOM 2067 C CA . LYS A 1 281 ? -13.210 -6.006 -1.290 1.00 63.34 281 LYS A CA 1
ATOM 2068 C C . LYS A 1 281 ? -12.433 -7.039 -0.469 1.00 63.34 281 LYS A C 1
ATOM 2070 O O . LYS A 1 281 ? -12.316 -6.895 0.748 1.00 63.34 281 LYS A O 1
ATOM 2075 N N . LYS A 1 282 ? -11.909 -8.091 -1.106 1.00 64.25 282 LYS A N 1
ATOM 2076 C CA . LYS A 1 282 ? -11.137 -9.135 -0.431 1.00 64.25 282 LYS A CA 1
ATOM 2077 C C . LYS A 1 282 ? -9.662 -8.756 -0.380 1.00 64.25 282 LYS A C 1
ATOM 2079 O O . LYS A 1 282 ? -8.990 -8.680 -1.397 1.00 64.25 282 LYS A O 1
ATOM 2084 N N . GLY A 1 283 ? -9.147 -8.582 0.834 1.00 72.06 283 GLY A N 1
ATOM 2085 C CA . GLY A 1 283 ? -7.747 -8.217 1.059 1.00 72.06 283 GLY A CA 1
ATOM 2086 C C . GLY A 1 283 ? -6.758 -9.386 1.108 1.00 72.06 283 GLY A C 1
ATOM 2087 O O . GLY A 1 283 ? -5.568 -9.133 1.233 1.00 72.06 283 GLY A O 1
ATOM 2088 N N . VAL A 1 284 ? -7.209 -10.645 1.064 1.00 81.38 284 VAL A N 1
ATOM 2089 C CA . VAL A 1 284 ? -6.343 -11.841 1.133 1.00 81.38 284 VAL A CA 1
ATOM 2090 C C . VAL A 1 284 ? -6.382 -12.576 -0.201 1.00 81.38 284 VAL A C 1
ATOM 2092 O O . VAL A 1 284 ? -7.469 -12.861 -0.706 1.00 81.38 284 VAL A O 1
ATOM 2095 N N . ILE A 1 285 ? -5.206 -12.903 -0.733 1.00 88.44 285 ILE A N 1
ATOM 2096 C CA . ILE A 1 285 ? -5.050 -13.690 -1.955 1.00 88.44 285 ILE A CA 1
ATOM 2097 C C . ILE A 1 285 ? -5.190 -15.176 -1.616 1.00 88.44 285 ILE A C 1
ATOM 2099 O O . ILE A 1 285 ? -4.628 -15.669 -0.635 1.00 88.44 285 ILE A O 1
ATOM 2103 N N . ARG A 1 286 ? -5.988 -15.887 -2.407 1.00 85.56 286 ARG A N 1
ATOM 2104 C CA . ARG A 1 286 ? -6.304 -17.304 -2.213 1.00 85.56 286 ARG A CA 1
ATOM 2105 C C . ARG A 1 286 ? -5.989 -18.076 -3.485 1.00 85.56 286 ARG A C 1
ATOM 2107 O O . ARG A 1 286 ? -6.050 -17.502 -4.574 1.00 85.56 286 ARG A O 1
ATOM 2114 N N . VAL A 1 287 ? -5.661 -19.354 -3.334 1.00 83.69 287 VAL A N 1
ATOM 2115 C CA . VAL A 1 287 ? -5.435 -20.240 -4.478 1.00 83.69 287 VAL A CA 1
ATOM 2116 C C . VAL A 1 287 ? -6.704 -20.355 -5.320 1.00 83.69 287 VAL A C 1
ATOM 2118 O O . VAL A 1 287 ? -7.805 -20.057 -4.843 1.00 83.69 287 VAL A O 1
ATOM 2121 N N . SER A 1 288 ? -6.553 -20.710 -6.592 1.00 84.31 288 SER A N 1
ATOM 2122 C CA . SER A 1 288 ? -7.663 -20.927 -7.533 1.00 84.31 288 SER A CA 1
ATOM 2123 C C . SER A 1 288 ? -8.640 -19.750 -7.689 1.00 84.31 288 SER A C 1
ATOM 2125 O O . SER A 1 288 ? -9.747 -19.907 -8.205 1.00 84.31 288 SER A O 1
ATOM 2127 N N . THR A 1 289 ? -8.237 -18.550 -7.264 1.00 85.31 289 THR A N 1
ATOM 2128 C CA . THR A 1 289 ? -9.009 -17.308 -7.385 1.00 85.31 289 THR A CA 1
ATOM 2129 C C . THR A 1 289 ? -8.414 -16.454 -8.496 1.00 85.31 289 THR A C 1
ATOM 2131 O O . THR A 1 289 ? -7.200 -16.268 -8.535 1.00 85.31 289 THR A O 1
ATOM 2134 N N . ASP A 1 290 ? -9.266 -15.913 -9.372 1.00 87.62 290 ASP A N 1
ATOM 2135 C CA . ASP A 1 290 ? -8.837 -14.997 -10.430 1.00 87.62 290 ASP A CA 1
ATOM 2136 C C . ASP A 1 290 ? -8.204 -13.731 -9.823 1.00 87.62 290 ASP A C 1
ATOM 2138 O O . ASP A 1 290 ? -8.809 -13.048 -8.985 1.00 87.62 290 ASP A O 1
ATOM 2142 N N . VAL A 1 291 ? -6.981 -13.417 -10.247 1.00 95.00 291 VAL A N 1
ATOM 2143 C CA . VAL A 1 291 ? -6.206 -12.247 -9.826 1.00 95.00 291 VAL A CA 1
ATOM 2144 C C . VAL A 1 291 ? -5.640 -11.510 -11.039 1.00 95.00 291 VAL A C 1
ATOM 2146 O O . VAL A 1 291 ? -5.177 -12.128 -11.997 1.00 95.00 291 VAL A O 1
ATOM 2149 N N . ASN A 1 292 ? -5.631 -10.180 -10.982 1.00 96.88 292 ASN A N 1
ATOM 2150 C CA . ASN A 1 292 ? -4.747 -9.381 -11.823 1.00 96.88 292 ASN A CA 1
ATOM 2151 C C . ASN A 1 292 ? -3.380 -9.273 -11.144 1.00 96.88 292 ASN A C 1
ATOM 2153 O O . ASN A 1 292 ? -3.293 -9.139 -9.919 1.00 96.88 292 ASN A O 1
ATOM 2157 N N . ILE A 1 293 ? -2.328 -9.279 -11.956 1.00 96.06 293 ILE A N 1
ATOM 2158 C CA . ILE A 1 293 ? -0.939 -9.105 -11.532 1.00 96.06 293 ILE A CA 1
ATOM 2159 C C . ILE A 1 293 ? -0.440 -7.821 -12.187 1.00 96.06 293 ILE A C 1
ATOM 2161 O O . ILE A 1 293 ? -0.620 -7.637 -13.388 1.00 96.06 293 ILE A O 1
ATOM 2165 N N . LYS A 1 294 ? 0.148 -6.909 -11.417 1.00 92.12 294 LYS A N 1
ATOM 2166 C CA . LYS A 1 294 ? 0.759 -5.686 -11.958 1.00 92.12 294 LYS A CA 1
ATOM 2167 C C . LYS A 1 294 ? 2.076 -5.394 -11.269 1.00 92.12 294 LYS A C 1
ATOM 2169 O O . LYS A 1 294 ? 2.225 -5.733 -10.101 1.00 92.12 294 LYS A O 1
ATOM 2174 N N . THR A 1 295 ? 2.986 -4.694 -11.932 1.00 84.94 295 THR A N 1
ATOM 2175 C CA . THR A 1 295 ? 4.131 -4.073 -11.249 1.00 84.94 295 THR A CA 1
ATOM 2176 C C . THR A 1 295 ? 3.910 -2.569 -11.071 1.00 84.94 295 THR A C 1
ATOM 2178 O O . THR A 1 295 ? 3.222 -1.950 -11.876 1.00 84.94 295 THR A O 1
ATOM 2181 N N . ASN A 1 296 ? 4.433 -1.962 -10.006 1.00 77.25 296 ASN A N 1
ATOM 2182 C CA . ASN A 1 296 ? 4.229 -0.539 -9.701 1.00 77.25 296 ASN A CA 1
ATOM 2183 C C . ASN A 1 296 ? 5.321 0.372 -10.292 1.00 77.25 296 ASN A C 1
ATOM 2185 O O . ASN A 1 296 ? 5.625 1.427 -9.741 1.00 77.25 296 ASN A O 1
ATOM 2189 N N . LEU A 1 297 ? 5.947 -0.050 -11.391 1.00 70.50 297 LEU A N 1
ATOM 2190 C CA . LEU A 1 297 ? 6.923 0.781 -12.077 1.00 70.50 297 LEU A CA 1
ATOM 2191 C C . LEU A 1 297 ? 6.267 1.853 -12.938 1.00 70.50 297 LEU A C 1
ATOM 2193 O O . LEU A 1 297 ? 5.294 1.588 -13.642 1.00 70.50 297 LEU A O 1
ATOM 2197 N N . THR A 1 298 ? 6.919 3.009 -12.999 1.00 70.31 298 THR A N 1
ATOM 2198 C CA . THR A 1 298 ? 6.760 3.940 -14.114 1.00 70.31 298 THR A CA 1
ATOM 2199 C C . THR A 1 298 ? 7.545 3.408 -15.312 1.00 70.31 298 THR A C 1
ATOM 2201 O O . THR A 1 298 ? 8.748 3.165 -15.210 1.00 70.31 298 THR A O 1
ATOM 2204 N N . THR A 1 299 ? 6.873 3.206 -16.444 1.00 72.44 299 THR A N 1
ATOM 2205 C CA . THR A 1 299 ? 7.479 2.687 -17.680 1.00 72.44 299 THR A CA 1
ATOM 2206 C C . THR A 1 299 ? 7.431 3.726 -18.792 1.00 72.44 299 THR A C 1
ATOM 2208 O O . THR A 1 299 ? 6.592 4.618 -18.760 1.00 72.44 299 THR A O 1
ATOM 2211 N N . ILE A 1 300 ? 8.283 3.581 -19.812 1.00 71.19 300 ILE A N 1
ATOM 2212 C CA . ILE A 1 300 ? 8.211 4.407 -21.034 1.00 71.19 300 ILE A CA 1
ATOM 2213 C C . ILE A 1 300 ? 6.946 4.157 -21.871 1.00 71.19 300 ILE A C 1
ATOM 2215 O O . ILE A 1 300 ? 6.612 4.960 -22.733 1.00 71.19 300 ILE A O 1
ATOM 2219 N N . CYS A 1 301 ? 6.283 3.023 -21.646 1.00 75.81 301 CYS A N 1
ATOM 2220 C CA . CYS A 1 301 ? 5.086 2.628 -22.368 1.00 75.81 301 CYS A CA 1
ATOM 2221 C C . CYS A 1 301 ? 3.860 3.347 -21.813 1.00 75.81 301 CYS A C 1
ATOM 2223 O O . CYS A 1 301 ? 3.739 3.528 -20.600 1.00 75.81 301 CYS A O 1
ATOM 2225 N N . THR A 1 302 ? 2.962 3.746 -22.715 1.00 83.50 302 THR A N 1
ATOM 2226 C CA . THR A 1 302 ? 1.660 4.335 -22.353 1.00 83.50 302 THR A CA 1
ATOM 2227 C C . THR A 1 302 ? 0.702 3.284 -21.798 1.00 83.50 302 THR A C 1
ATOM 2229 O O . THR A 1 302 ? -0.203 3.584 -21.020 1.00 83.50 302 THR A O 1
ATOM 2232 N N . GLU A 1 303 ? 0.920 2.037 -22.199 1.00 84.19 303 GLU A N 1
ATOM 2233 C CA . GLU A 1 303 ? 0.214 0.855 -21.762 1.00 84.19 303 GLU A CA 1
ATOM 2234 C C . GLU A 1 303 ? 0.517 0.559 -20.293 1.00 84.19 303 GLU A C 1
ATOM 2236 O O . GLU A 1 303 ? 1.614 0.791 -19.786 1.00 84.19 303 GLU A O 1
ATOM 2241 N N . SER A 1 304 ? -0.468 -0.001 -19.593 1.00 91.19 304 SER A N 1
ATOM 2242 C CA . SER A 1 304 ? -0.304 -0.334 -18.183 1.00 91.19 304 SER A CA 1
ATOM 2243 C C . SER A 1 304 ? 0.739 -1.442 -17.968 1.00 91.19 304 SER A C 1
ATOM 2245 O O . SER A 1 304 ? 1.033 -2.254 -18.842 1.00 91.19 304 SER A O 1
ATOM 2247 N N . THR A 1 305 ? 1.228 -1.569 -16.742 1.00 90.25 305 THR A N 1
ATOM 2248 C CA . THR A 1 305 ? 2.083 -2.679 -16.291 1.00 90.25 305 THR A CA 1
ATOM 2249 C C . THR A 1 305 ? 1.293 -3.913 -15.835 1.00 90.25 305 THR A C 1
ATOM 2251 O O . THR A 1 305 ? 1.842 -4.811 -15.186 1.00 90.25 305 THR A O 1
ATOM 2254 N N . VAL A 1 306 ? -0.014 -3.953 -16.105 1.00 94.88 306 VAL A N 1
ATOM 2255 C CA . VAL A 1 306 ? -0.881 -5.083 -15.757 1.00 94.88 306 VAL A CA 1
ATOM 2256 C C . VAL A 1 306 ? -0.605 -6.217 -16.725 1.00 94.88 306 VAL A C 1
ATOM 2258 O O . VAL A 1 306 ? -0.617 -6.016 -17.939 1.00 94.88 306 VAL A O 1
ATOM 2261 N N . TRP A 1 307 ? -0.379 -7.406 -16.184 1.00 96.31 307 TRP A N 1
ATOM 2262 C CA . TRP A 1 307 ? -0.138 -8.594 -16.980 1.00 96.31 307 TRP A CA 1
ATOM 2263 C C . TRP A 1 307 ? -1.399 -8.981 -17.748 1.00 96.31 307 TRP A C 1
ATOM 2265 O O . TRP A 1 307 ? -2.505 -8.970 -17.199 1.00 96.31 307 TRP A O 1
ATOM 2275 N N . LYS A 1 308 ? -1.213 -9.363 -19.006 1.00 95.62 308 LYS A N 1
ATOM 2276 C CA . LYS A 1 308 ? -2.225 -9.973 -19.861 1.00 95.62 308 LYS A CA 1
ATOM 2277 C C . LYS A 1 308 ? -1.604 -11.115 -20.656 1.00 95.62 308 LYS A C 1
ATOM 2279 O O . LYS A 1 308 ? -0.399 -11.123 -20.910 1.00 95.62 308 LYS A O 1
ATOM 2284 N N . LEU A 1 309 ? -2.426 -12.076 -21.050 1.00 95.12 309 LEU A N 1
ATOM 2285 C CA . LEU A 1 309 ? -2.066 -13.002 -22.110 1.00 95.12 309 LEU A CA 1
ATOM 2286 C C . LEU A 1 309 ? -2.123 -12.259 -23.447 1.00 95.12 309 LEU A C 1
ATOM 2288 O O . LEU A 1 309 ? -3.129 -11.606 -23.734 1.00 95.12 309 LEU A O 1
ATOM 2292 N N . ASP A 1 310 ? -1.039 -12.330 -24.208 1.00 91.62 310 ASP A N 1
ATOM 2293 C CA . ASP A 1 310 ? -0.947 -11.695 -25.518 1.00 91.62 310 ASP A CA 1
ATOM 2294 C C . ASP A 1 310 ? -1.589 -12.543 -26.619 1.00 91.62 310 ASP A C 1
ATOM 2296 O O . ASP A 1 310 ? -1.969 -13.700 -26.394 1.00 91.62 310 ASP A O 1
ATOM 2300 N N . ASP A 1 311 ? -1.679 -11.968 -27.815 1.00 90.38 311 ASP A N 1
ATOM 2301 C CA . ASP A 1 311 ? -2.072 -12.709 -29.008 1.00 90.38 311 ASP A CA 1
ATOM 2302 C C . ASP A 1 311 ? -1.094 -13.862 -29.294 1.00 90.38 311 ASP A C 1
ATOM 2304 O O . ASP A 1 311 ? 0.083 -13.840 -28.923 1.00 90.38 311 ASP A O 1
ATOM 2308 N N . PHE A 1 312 ? -1.603 -14.916 -29.935 1.00 90.19 312 PHE A N 1
ATOM 2309 C CA . PHE A 1 312 ? -0.801 -16.092 -30.254 1.00 90.19 312 PHE A CA 1
ATOM 2310 C C . PHE A 1 312 ? 0.342 -15.737 -31.203 1.00 90.19 312 PHE A C 1
ATOM 2312 O O . PHE A 1 312 ? 0.109 -15.320 -32.341 1.00 90.19 312 PHE A O 1
ATOM 2319 N N . ASP A 1 313 ? 1.575 -15.987 -30.770 1.00 87.56 313 ASP A N 1
ATOM 2320 C CA . ASP A 1 313 ? 2.741 -15.801 -31.615 1.00 87.56 313 ASP A CA 1
ATOM 2321 C C . ASP A 1 313 ? 2.947 -17.038 -32.496 1.00 87.56 313 ASP A C 1
ATOM 2323 O O . ASP A 1 313 ? 3.492 -18.062 -32.078 1.00 87.56 313 ASP A O 1
ATOM 2327 N N . SER A 1 314 ? 2.513 -16.923 -33.751 1.00 88.12 314 SER A N 1
ATOM 2328 C CA . SER A 1 314 ? 2.653 -17.981 -34.757 1.00 88.12 314 SER A CA 1
ATOM 2329 C C . SER A 1 314 ? 4.104 -18.351 -35.086 1.00 88.12 314 SER A C 1
ATOM 2331 O O . SER A 1 314 ? 4.338 -19.468 -35.546 1.00 88.12 314 SER A O 1
ATOM 2333 N N . SER A 1 315 ? 5.072 -17.460 -34.841 1.00 85.50 315 SER A N 1
ATOM 2334 C CA . SER A 1 315 ? 6.483 -17.701 -35.168 1.00 85.50 315 SER A CA 1
ATOM 2335 C C . SER A 1 315 ? 7.163 -18.631 -34.162 1.00 85.50 315 SER A C 1
ATOM 2337 O O . SER A 1 315 ? 7.963 -19.485 -34.542 1.00 85.50 315 SER A O 1
ATOM 2339 N N . SER A 1 316 ? 6.801 -18.508 -32.885 1.00 85.62 316 SER A N 1
ATOM 2340 C CA . SER A 1 316 ? 7.294 -19.356 -31.796 1.00 85.62 316 SER A CA 1
ATOM 2341 C C . SER A 1 316 ? 6.320 -20.474 -31.414 1.00 85.62 316 SER A C 1
ATOM 2343 O O . SER A 1 316 ? 6.690 -21.390 -30.680 1.00 85.62 316 SER A O 1
ATOM 2345 N N . GLY A 1 317 ? 5.080 -20.422 -31.912 1.00 89.25 317 GLY A N 1
ATOM 2346 C CA . GLY A 1 317 ? 4.018 -21.369 -31.580 1.00 89.25 317 GLY A CA 1
ATOM 2347 C C . GLY A 1 317 ? 3.505 -21.214 -30.148 1.00 89.25 317 GLY A C 1
ATOM 2348 O O . GLY A 1 317 ? 3.014 -22.184 -29.564 1.00 89.25 317 GLY A O 1
ATOM 2349 N N . GLN A 1 318 ? 3.643 -20.022 -29.563 1.00 91.75 318 GLN A N 1
ATOM 2350 C CA . GLN A 1 318 ? 3.537 -19.823 -28.126 1.00 91.75 318 GLN A CA 1
ATOM 2351 C C . GLN A 1 318 ? 2.595 -18.667 -27.757 1.00 91.75 318 GLN A C 1
ATOM 2353 O O . GLN A 1 318 ? 2.529 -17.634 -28.414 1.00 91.75 318 GLN A O 1
ATOM 2358 N N . TRP A 1 319 ? 1.865 -18.842 -26.654 1.00 93.44 319 TRP A N 1
ATOM 2359 C CA . TRP A 1 319 ? 1.110 -17.771 -25.998 1.00 93.44 319 TRP A CA 1
ATOM 2360 C C . TRP A 1 319 ? 1.976 -17.137 -24.912 1.00 93.44 319 TRP A C 1
ATOM 2362 O O . TRP A 1 319 ? 2.328 -17.828 -23.947 1.00 93.44 319 TRP A O 1
ATOM 2372 N N . PHE A 1 320 ? 2.325 -15.860 -25.060 1.00 92.69 320 PHE A N 1
ATOM 2373 C CA . PHE A 1 320 ? 3.167 -15.137 -24.104 1.00 92.69 320 PHE A CA 1
ATOM 2374 C C . PHE A 1 320 ? 2.355 -14.328 -23.100 1.00 92.69 320 PHE A C 1
ATOM 2376 O O . PHE A 1 320 ? 1.221 -13.924 -23.357 1.00 92.69 320 PHE A O 1
ATOM 2383 N N . VAL A 1 321 ? 2.964 -14.074 -21.945 1.00 93.75 321 VAL A N 1
ATOM 2384 C CA . VAL A 1 321 ? 2.465 -13.106 -20.972 1.00 93.75 321 VAL A CA 1
ATOM 2385 C C . VAL A 1 321 ? 3.191 -11.779 -21.194 1.00 93.75 321 VAL A C 1
ATOM 2387 O O . VAL A 1 321 ? 4.420 -11.707 -21.159 1.00 93.75 321 VAL A O 1
ATOM 2390 N N . THR A 1 322 ? 2.419 -10.722 -21.410 1.00 92.31 322 THR A N 1
ATOM 2391 C CA . THR A 1 322 ? 2.897 -9.361 -21.686 1.00 92.31 322 THR A CA 1
ATOM 2392 C C . THR A 1 322 ? 2.228 -8.357 -20.741 1.00 92.31 322 THR A C 1
ATOM 2394 O O . THR A 1 322 ? 1.398 -8.742 -19.911 1.00 92.31 322 THR A O 1
ATOM 2397 N N . THR A 1 323 ? 2.578 -7.075 -20.821 1.00 92.19 323 THR A N 1
ATOM 2398 C CA . THR A 1 323 ? 1.886 -5.994 -20.103 1.00 92.19 323 THR A CA 1
ATOM 2399 C C . THR A 1 323 ? 0.827 -5.303 -20.974 1.00 92.19 323 THR A C 1
ATOM 2401 O O . THR A 1 323 ? 0.575 -5.679 -22.114 1.00 92.19 323 THR A O 1
ATOM 2404 N N . GLY A 1 324 ? 0.150 -4.290 -20.439 1.00 89.62 324 GLY A N 1
ATOM 2405 C CA . GLY A 1 324 ? -0.899 -3.540 -21.134 1.00 89.62 324 GLY A CA 1
ATOM 2406 C C . GLY A 1 324 ? -2.313 -4.048 -20.875 1.00 89.62 324 GLY A C 1
ATOM 2407 O O . GLY A 1 324 ? -3.245 -3.651 -21.569 1.00 89.62 324 GLY A O 1
ATOM 2408 N N . GLY A 1 325 ? -2.495 -4.916 -19.879 1.00 92.50 325 GLY A N 1
ATOM 2409 C CA . GLY A 1 325 ? -3.815 -5.313 -19.399 1.00 92.50 325 GLY A CA 1
ATOM 2410 C C . GLY A 1 325 ? -4.554 -4.181 -18.674 1.00 92.50 325 GLY A C 1
ATOM 2411 O O . GLY A 1 325 ? -4.091 -3.047 -18.555 1.00 92.50 325 GLY A O 1
ATOM 2412 N N . VAL A 1 326 ? -5.714 -4.498 -18.115 1.00 92.00 326 VAL A N 1
ATOM 2413 C CA . VAL A 1 326 ? -6.523 -3.571 -17.312 1.00 92.00 326 VAL A CA 1
ATOM 2414 C C . VAL A 1 326 ? -6.899 -4.257 -16.005 1.00 92.00 326 VAL A C 1
ATOM 2416 O O . VAL A 1 326 ? -7.279 -5.428 -16.006 1.00 92.00 326 VAL A O 1
ATOM 2419 N N . VAL A 1 327 ? -6.783 -3.536 -14.885 1.00 91.31 327 VAL A N 1
ATOM 2420 C CA . VAL A 1 327 ? -7.222 -4.033 -13.572 1.00 91.31 327 VAL A CA 1
ATOM 2421 C C . VAL A 1 327 ? -8.748 -3.994 -13.484 1.00 91.31 327 VAL A C 1
ATOM 2423 O O . VAL A 1 327 ? -9.358 -2.959 -13.748 1.00 91.31 327 VAL A O 1
ATOM 2426 N N . GLY A 1 328 ? -9.359 -5.084 -13.020 1.00 88.25 328 GLY A N 1
ATOM 2427 C CA . GLY A 1 328 ? -10.795 -5.155 -12.761 1.00 88.25 328 GLY A CA 1
ATOM 2428 C C . GLY A 1 328 ? -11.643 -5.414 -14.009 1.00 88.25 328 GLY A C 1
ATOM 2429 O O . GLY A 1 328 ? -11.191 -6.036 -14.966 1.00 88.25 328 GLY A O 1
ATOM 2430 N N . ASN A 1 329 ? -12.910 -4.988 -13.957 1.00 87.81 329 ASN A N 1
ATOM 2431 C CA . ASN A 1 329 ? -13.933 -5.243 -14.983 1.00 87.81 329 ASN A CA 1
ATOM 2432 C C . ASN A 1 329 ? -14.023 -6.723 -15.411 1.00 87.81 329 ASN A C 1
ATOM 2434 O O . ASN A 1 329 ? -13.885 -7.015 -16.599 1.00 87.81 329 ASN A O 1
ATOM 2438 N N . PRO A 1 330 ? -14.218 -7.672 -14.470 1.00 86.25 330 PRO A N 1
ATOM 2439 C CA . PRO A 1 330 ? -14.221 -9.096 -14.787 1.00 86.25 330 PRO A CA 1
ATOM 2440 C C . PRO A 1 330 ? -15.334 -9.442 -15.777 1.00 86.25 330 PRO A C 1
ATOM 2442 O O . PRO A 1 330 ? -16.513 -9.206 -15.513 1.00 86.25 330 PRO A O 1
ATOM 2445 N N . GLY A 1 331 ? -14.949 -10.003 -16.919 1.00 76.75 331 GLY A N 1
ATOM 2446 C CA . GLY A 1 331 ? -15.870 -10.362 -17.987 1.00 76.75 331 GLY A CA 1
ATOM 2447 C C . GLY A 1 331 ? -15.133 -10.816 -19.241 1.00 76.75 331 GLY A C 1
ATOM 2448 O O . GLY A 1 331 ? -13.929 -11.065 -19.214 1.00 76.75 331 GLY A O 1
ATOM 2449 N N . LYS A 1 332 ? -15.868 -10.918 -20.353 1.00 83.56 332 LYS A N 1
ATOM 2450 C CA . LYS A 1 332 ? -15.330 -11.350 -21.653 1.00 83.56 332 LYS A CA 1
ATOM 2451 C C . LYS A 1 332 ? -14.177 -10.456 -22.127 1.00 83.56 332 LYS A C 1
ATOM 2453 O O . LYS A 1 332 ? -13.165 -10.978 -22.576 1.00 83.56 332 LYS A O 1
ATOM 2458 N N . ASP A 1 333 ? -14.318 -9.141 -21.982 1.00 88.06 333 ASP A N 1
ATOM 2459 C CA . ASP A 1 333 ? -13.381 -8.164 -22.556 1.00 88.06 333 ASP A CA 1
ATOM 2460 C C . ASP A 1 333 ? -12.049 -8.076 -21.798 1.00 88.06 333 ASP A C 1
ATOM 2462 O O . ASP A 1 333 ? -11.062 -7.584 -22.331 1.00 88.06 333 ASP A O 1
ATOM 2466 N N . THR A 1 334 ? -11.996 -8.570 -20.557 1.00 92.19 334 THR A N 1
ATOM 2467 C CA . THR A 1 334 ? -10.775 -8.572 -19.734 1.00 92.19 334 THR A CA 1
ATOM 2468 C C . THR A 1 334 ? -10.257 -9.972 -19.454 1.00 92.19 334 THR A C 1
ATOM 2470 O O . THR A 1 334 ? -9.354 -10.122 -18.637 1.00 92.19 334 THR A O 1
ATOM 2473 N N . ILE A 1 335 ? -10.805 -11.005 -20.104 1.00 88.88 335 ILE A N 1
ATOM 2474 C CA . ILE A 1 335 ? -10.533 -12.409 -19.771 1.00 88.88 335 ILE A CA 1
ATOM 2475 C C . ILE A 1 335 ? -9.036 -12.757 -19.807 1.00 88.88 335 ILE A C 1
ATOM 2477 O O . ILE A 1 335 ? -8.575 -13.524 -18.968 1.00 88.88 335 ILE A O 1
ATOM 2481 N N . SER A 1 336 ? -8.267 -12.141 -20.708 1.00 94.88 336 SER A N 1
ATOM 2482 C CA . SER A 1 336 ? -6.817 -12.327 -20.841 1.00 94.88 336 SER A CA 1
ATOM 2483 C C . SER A 1 336 ? -5.992 -11.711 -19.702 1.00 94.88 336 SER A C 1
ATOM 2485 O O . SER A 1 336 ? -4.824 -12.054 -19.559 1.00 94.88 336 SER A O 1
ATOM 2487 N N . ASN A 1 337 ? -6.574 -10.857 -18.856 1.00 96.31 337 ASN A N 1
ATOM 2488 C CA . ASN A 1 337 ? -5.870 -10.159 -17.768 1.00 96.31 337 ASN A CA 1
ATOM 2489 C C . ASN A 1 337 ? -5.877 -10.942 -16.441 1.00 96.31 337 ASN A C 1
ATOM 2491 O O . ASN A 1 337 ? -5.361 -10.459 -15.427 1.00 96.31 337 ASN A O 1
ATOM 2495 N N . TRP A 1 338 ? -6.532 -12.106 -16.407 1.00 94.25 338 TRP A N 1
ATOM 2496 C CA . TRP A 1 338 ? -6.813 -12.854 -15.183 1.00 94.25 338 TRP A CA 1
ATOM 2497 C C . TRP A 1 338 ? -5.989 -14.135 -15.102 1.00 94.25 338 TRP A C 1
ATOM 2499 O O . TRP A 1 338 ? -6.056 -15.007 -15.968 1.00 94.25 338 TRP A O 1
ATOM 2509 N N . PHE A 1 339 ? -5.252 -14.258 -14.005 1.00 96.88 339 PHE A N 1
ATOM 2510 C CA . PHE A 1 339 ? -4.405 -15.401 -13.687 1.00 96.88 339 PHE A CA 1
ATOM 2511 C C . PHE A 1 339 ? -4.857 -16.034 -12.373 1.00 96.88 339 PHE A C 1
ATOM 2513 O O . PHE A 1 339 ? -5.623 -15.443 -11.614 1.00 96.88 339 PHE A O 1
ATOM 2520 N N . LYS A 1 340 ? -4.358 -17.230 -12.081 1.00 93.25 340 LYS A N 1
ATOM 2521 C CA . LYS A 1 340 ? -4.542 -17.928 -10.808 1.00 93.25 340 LYS A CA 1
ATOM 2522 C C . LYS A 1 340 ? -3.192 -18.300 -10.224 1.00 93.25 340 LYS A C 1
ATOM 2524 O O . LYS A 1 340 ? -2.243 -18.592 -10.950 1.00 93.25 340 LYS A O 1
ATOM 2529 N N . ILE A 1 341 ? -3.138 -18.310 -8.899 1.00 94.56 341 ILE A N 1
ATOM 2530 C CA . ILE A 1 341 ? -2.058 -18.934 -8.140 1.00 94.56 341 ILE A CA 1
ATOM 2531 C C . ILE A 1 341 ? -2.584 -20.295 -7.698 1.00 94.56 341 ILE A C 1
ATOM 2533 O O . ILE A 1 341 ? -3.657 -20.374 -7.104 1.00 94.56 341 ILE A O 1
ATOM 2537 N N . GLU A 1 342 ? -1.848 -21.357 -7.988 1.00 86.31 342 GLU A N 1
ATOM 2538 C CA . GLU A 1 342 ? -2.196 -22.721 -7.590 1.00 86.31 342 GLU A CA 1
ATOM 2539 C C . GLU A 1 342 ? -1.079 -23.313 -6.741 1.00 86.31 342 GLU A C 1
ATOM 2541 O O . GLU A 1 342 ? 0.087 -22.948 -6.906 1.00 86.31 342 GLU A O 1
ATOM 2546 N N . LYS A 1 343 ? -1.420 -24.252 -5.855 1.00 84.88 343 LYS A N 1
ATOM 2547 C CA . LYS A 1 343 ? -0.405 -25.049 -5.161 1.00 84.88 343 LYS A CA 1
ATOM 2548 C C . LYS A 1 343 ? 0.375 -25.908 -6.151 1.00 84.88 343 LYS A C 1
ATOM 2550 O O . LYS A 1 343 ? -0.188 -26.449 -7.109 1.00 84.88 343 LYS A O 1
ATOM 2555 N N . TYR A 1 344 ? 1.670 -26.037 -5.902 1.00 85.31 344 TYR A N 1
ATOM 2556 C CA . TYR A 1 344 ? 2.556 -26.897 -6.667 1.00 85.31 344 TYR A CA 1
ATOM 2557 C C . TYR A 1 344 ? 3.668 -27.425 -5.760 1.00 85.31 344 TYR A C 1
ATOM 2559 O O . TYR A 1 344 ? 4.569 -26.683 -5.367 1.00 85.31 344 TYR A O 1
ATOM 2567 N N . ASP A 1 345 ? 3.566 -28.709 -5.414 1.00 84.69 345 ASP A N 1
ATOM 2568 C CA . ASP A 1 345 ? 4.301 -29.338 -4.314 1.00 84.69 345 ASP A CA 1
ATOM 2569 C C . ASP A 1 345 ? 4.129 -28.539 -3.003 1.00 84.69 345 ASP A C 1
ATOM 2571 O O . ASP A 1 345 ? 3.004 -28.221 -2.611 1.00 84.69 345 ASP A O 1
ATOM 2575 N N . ASP A 1 346 ? 5.243 -28.186 -2.361 1.00 79.69 346 ASP A N 1
ATOM 2576 C CA . ASP A 1 346 ? 5.321 -27.370 -1.148 1.00 79.69 346 ASP A CA 1
ATOM 2577 C C . ASP A 1 346 ? 5.272 -25.849 -1.415 1.00 79.69 346 ASP A C 1
ATOM 2579 O O . ASP A 1 346 ? 5.295 -25.060 -0.472 1.00 79.69 346 ASP A O 1
ATOM 2583 N N . ASP A 1 347 ? 5.176 -25.421 -2.680 1.00 87.12 347 ASP A N 1
ATOM 2584 C CA . ASP A 1 347 ? 5.146 -24.012 -3.095 1.00 87.12 347 ASP A CA 1
ATOM 2585 C C . ASP A 1 347 ? 3.964 -23.740 -4.056 1.00 87.12 347 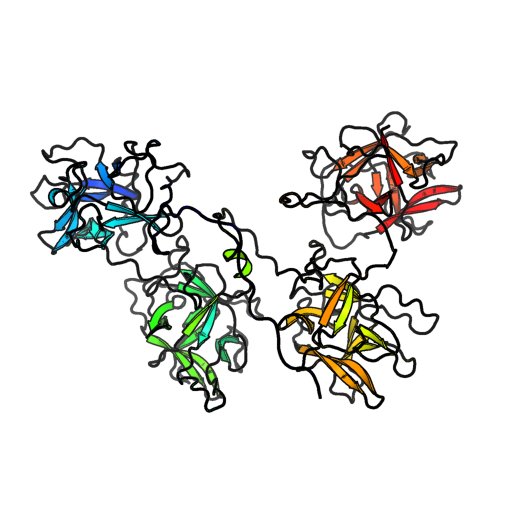ASP A C 1
ATOM 2587 O O . ASP A 1 347 ? 2.878 -24.317 -3.922 1.00 87.12 347 ASP A O 1
ATOM 2591 N N . TYR A 1 348 ? 4.137 -22.828 -5.020 1.00 93.31 348 TYR A N 1
ATOM 2592 C CA . TYR A 1 348 ? 3.086 -22.373 -5.922 1.00 93.31 348 TYR A CA 1
ATOM 2593 C C . TYR A 1 348 ? 3.510 -22.392 -7.389 1.00 93.31 348 TYR A C 1
ATOM 2595 O O . TYR A 1 348 ? 4.686 -22.460 -7.747 1.00 93.31 348 TYR A O 1
ATOM 2603 N N . LYS A 1 349 ? 2.513 -22.275 -8.261 1.00 91.50 349 LYS A N 1
ATOM 2604 C CA . LYS A 1 349 ? 2.668 -21.983 -9.686 1.00 91.50 349 LYS A CA 1
ATOM 2605 C C . LYS A 1 349 ? 1.631 -20.961 -10.131 1.00 91.50 349 LYS A C 1
ATOM 2607 O O . LYS A 1 349 ? 0.568 -20.834 -9.520 1.00 91.50 349 LYS A O 1
ATOM 2612 N N . LEU A 1 350 ? 1.921 -20.269 -11.226 1.00 95.69 350 LEU A N 1
ATOM 2613 C CA . LEU A 1 350 ? 0.945 -19.426 -11.911 1.00 95.69 350 LEU A CA 1
ATOM 2614 C C . LEU A 1 350 ? 0.232 -20.225 -13.005 1.00 95.69 350 LEU A C 1
ATOM 2616 O O . LEU A 1 350 ? 0.836 -21.052 -13.689 1.00 95.69 350 LEU A O 1
ATOM 2620 N N . VAL A 1 351 ? -1.063 -19.976 -13.168 1.00 94.38 351 VAL A N 1
ATOM 2621 C CA . VAL A 1 351 ? -1.916 -20.630 -14.165 1.00 94.38 351 VAL A CA 1
ATOM 2622 C C . VAL A 1 351 ? -2.758 -19.575 -14.863 1.00 94.38 351 VAL A C 1
ATOM 2624 O O . VAL A 1 351 ? -3.328 -18.695 -14.219 1.00 94.38 351 VAL A O 1
ATOM 2627 N N . PHE A 1 352 ? -2.875 -19.680 -16.182 1.00 95.81 352 PHE A N 1
ATOM 2628 C CA . PHE A 1 352 ? -3.889 -18.955 -16.932 1.00 95.81 352 PHE A CA 1
ATOM 2629 C C . PHE A 1 352 ? -5.066 -19.903 -17.154 1.00 95.81 352 PHE A C 1
ATOM 2631 O O . PHE A 1 352 ? -4.951 -20.864 -17.908 1.00 95.81 352 PHE A O 1
ATOM 2638 N N . CYS A 1 353 ? -6.155 -19.692 -16.415 1.00 87.94 353 CYS A N 1
ATOM 2639 C CA . CYS A 1 353 ? -7.419 -20.424 -16.554 1.00 87.94 353 CYS A CA 1
ATOM 2640 C C . CYS A 1 353 ? -8.556 -19.586 -15.935 1.00 87.94 353 CYS A C 1
ATOM 2642 O O . CYS A 1 353 ? -9.067 -19.912 -14.852 1.00 87.94 353 CYS A O 1
ATOM 2644 N N . PRO A 1 354 ? -8.876 -18.438 -16.554 1.00 86.94 354 PRO A N 1
ATOM 2645 C CA . PRO A 1 354 ? -9.741 -17.434 -15.958 1.00 86.94 354 PRO A CA 1
ATOM 2646 C C . PRO A 1 354 ? -11.196 -17.901 -15.856 1.00 86.94 354 PRO A C 1
ATOM 2648 O O . PRO A 1 354 ? -11.739 -18.495 -16.784 1.00 86.94 354 PRO A O 1
ATOM 2651 N N . THR A 1 355 ? -11.852 -17.599 -14.735 1.00 82.44 355 THR A N 1
ATOM 2652 C CA . THR A 1 355 ? -13.267 -17.946 -14.467 1.00 82.44 355 THR A CA 1
ATOM 2653 C C . THR A 1 355 ? -14.196 -16.731 -14.430 1.00 82.44 355 THR A C 1
ATOM 2655 O O . THR A 1 355 ? -15.335 -16.816 -13.984 1.00 82.44 355 THR A O 1
ATOM 2658 N N . VAL A 1 356 ? -13.737 -15.592 -14.951 1.00 78.56 356 VAL A N 1
ATOM 2659 C CA . VAL A 1 356 ? -14.495 -14.329 -14.978 1.00 78.56 356 VAL A CA 1
ATOM 2660 C C . VAL A 1 356 ? -15.609 -14.279 -16.033 1.00 78.56 356 VAL A C 1
ATOM 2662 O O . VAL A 1 356 ? -16.383 -13.324 -16.066 1.00 78.56 356 VAL A O 1
ATOM 2665 N N . CYS A 1 357 ? -15.694 -15.283 -16.911 1.00 76.94 357 CYS A N 1
ATOM 2666 C CA . CYS A 1 357 ? -16.692 -15.374 -17.974 1.00 76.94 357 CYS A CA 1
ATOM 2667 C C . CYS A 1 357 ? -17.240 -16.805 -18.101 1.00 76.94 357 CYS A C 1
ATOM 2669 O O . CYS A 1 357 ? -16.618 -17.662 -18.722 1.00 76.94 357 CYS A O 1
ATOM 2671 N N . ASP A 1 358 ? -18.443 -17.035 -17.572 1.00 65.62 358 ASP A N 1
ATOM 2672 C CA . ASP A 1 358 ? -19.057 -18.371 -17.451 1.00 65.62 358 ASP A CA 1
ATOM 2673 C C . ASP A 1 358 ? -19.302 -19.111 -18.783 1.00 65.62 358 ASP A C 1
ATOM 2675 O O . ASP A 1 358 ? -19.387 -20.335 -18.802 1.00 65.62 358 ASP A O 1
ATOM 2679 N N . PHE A 1 359 ? -19.452 -18.389 -19.899 1.00 64.31 359 PHE A N 1
ATOM 2680 C CA . PHE A 1 359 ? -19.679 -18.978 -21.230 1.00 64.31 359 PHE A CA 1
ATOM 2681 C C . PHE A 1 359 ? -18.416 -19.005 -22.099 1.00 64.31 359 PHE A C 1
ATOM 2683 O O . PHE A 1 359 ? -18.419 -19.603 -23.178 1.00 64.31 359 PHE A O 1
ATOM 2690 N N . CYS A 1 360 ? -17.350 -18.332 -21.665 1.00 73.94 360 CYS A N 1
ATOM 2691 C CA . CYS A 1 360 ? -16.087 -18.336 -22.379 1.00 73.94 360 CYS A CA 1
ATOM 2692 C C . CYS A 1 360 ? -15.384 -19.681 -22.161 1.00 73.94 360 CYS A C 1
ATOM 2694 O O . CYS A 1 360 ? -15.470 -20.275 -21.089 1.00 73.94 360 CYS A O 1
ATOM 2696 N N . LYS A 1 361 ? -14.650 -20.148 -23.173 1.00 81.50 361 LYS A N 1
ATOM 2697 C CA . LYS A 1 361 ? -13.786 -21.333 -23.077 1.00 81.50 361 LYS A CA 1
ATOM 2698 C C . LYS A 1 361 ? -12.326 -20.900 -23.215 1.00 81.50 361 LYS A C 1
ATOM 2700 O O . LYS A 1 361 ? -11.741 -21.115 -24.276 1.00 81.50 361 LYS A O 1
ATOM 2705 N N . PRO A 1 362 ? -11.769 -20.194 -22.213 1.00 83.50 362 PRO A N 1
ATOM 2706 C CA . PRO A 1 362 ? -10.384 -19.762 -22.273 1.00 83.50 362 PRO A CA 1
ATOM 2707 C C . PRO A 1 362 ? -9.456 -20.978 -22.265 1.00 83.50 362 PRO A C 1
ATOM 2709 O O . PRO A 1 362 ? -9.790 -22.035 -21.725 1.00 83.50 362 PRO A O 1
ATOM 2712 N N . LEU A 1 363 ? -8.273 -20.813 -22.848 1.00 83.62 363 LEU A N 1
ATOM 2713 C CA . LEU A 1 363 ? -7.214 -21.802 -22.726 1.00 83.62 363 LEU A CA 1
ATOM 2714 C C . LEU A 1 363 ? -6.829 -21.933 -21.245 1.00 83.62 363 LEU A C 1
ATOM 2716 O O . LEU A 1 363 ? -6.602 -20.927 -20.580 1.00 83.62 363 LEU A O 1
ATOM 2720 N N . CYS A 1 364 ? -6.761 -23.163 -20.737 1.00 87.50 364 CYS A N 1
ATOM 2721 C CA . CYS A 1 364 ? -6.328 -23.444 -19.372 1.00 87.50 364 CYS A CA 1
ATOM 2722 C C . CYS A 1 364 ? -4.967 -24.133 -19.407 1.00 87.50 364 CYS A C 1
ATOM 2724 O O . CYS A 1 364 ? -4.877 -25.300 -19.788 1.00 87.50 364 CYS A O 1
ATOM 2726 N N . LYS A 1 365 ? -3.904 -23.407 -19.051 1.00 92.81 365 LYS A N 1
ATOM 2727 C CA . LYS A 1 365 ? -2.526 -23.915 -19.114 1.00 92.81 365 LYS A CA 1
ATOM 2728 C C . LYS A 1 365 ? -1.643 -23.279 -18.036 1.00 92.81 365 LYS A C 1
ATOM 2730 O O . LYS A 1 365 ? -1.943 -22.193 -17.532 1.00 92.81 365 LYS A O 1
ATOM 2735 N N . ASN A 1 366 ? -0.576 -23.979 -17.641 1.00 92.56 366 ASN A N 1
ATOM 2736 C CA . ASN A 1 366 ? 0.380 -23.444 -16.673 1.00 92.56 366 ASN A CA 1
ATOM 2737 C C . ASN A 1 366 ? 1.133 -22.259 -17.285 1.00 92.56 366 ASN A C 1
ATOM 2739 O O . ASN A 1 366 ? 1.332 -22.197 -18.495 1.00 92.56 366 ASN A O 1
ATOM 2743 N N . VAL A 1 367 ? 1.580 -21.342 -16.435 1.00 94.00 367 VAL A N 1
ATOM 2744 C CA . VAL A 1 367 ? 2.513 -20.285 -16.815 1.00 94.00 367 VAL A CA 1
ATOM 2745 C C . VAL A 1 367 ? 3.925 -20.760 -16.473 1.00 94.00 367 VAL A C 1
ATOM 2747 O O . VAL A 1 367 ? 4.206 -21.147 -15.334 1.00 94.00 367 VAL A O 1
ATOM 2750 N N . GLY A 1 368 ? 4.807 -20.748 -17.465 1.00 90.31 368 GLY A N 1
ATOM 2751 C CA . GLY A 1 368 ? 6.196 -21.164 -17.342 1.00 90.31 368 GLY A CA 1
ATOM 2752 C C . GLY A 1 368 ? 7.163 -20.279 -18.118 1.00 90.31 368 GLY A C 1
ATOM 2753 O O . GLY A 1 368 ? 6.814 -19.176 -18.537 1.00 90.31 368 GLY A O 1
ATOM 2754 N N . VAL A 1 369 ? 8.396 -20.762 -18.277 1.00 88.00 369 VAL A N 1
ATOM 2755 C CA . VAL A 1 369 ? 9.475 -20.047 -18.969 1.00 88.00 369 VAL A CA 1
ATOM 2756 C C . VAL A 1 369 ? 9.740 -20.702 -20.316 1.00 88.00 369 VAL A C 1
ATOM 2758 O O . VAL A 1 369 ? 9.942 -21.912 -20.391 1.00 88.00 369 VAL A O 1
ATOM 2761 N N . PHE A 1 370 ? 9.764 -19.890 -21.365 1.00 87.94 370 PHE A N 1
ATOM 2762 C CA . PHE A 1 370 ? 10.120 -20.271 -22.723 1.00 87.94 370 PHE A CA 1
ATOM 2763 C C . PHE A 1 370 ? 11.380 -19.512 -23.142 1.00 87.94 370 PHE A C 1
ATOM 2765 O O . PHE A 1 370 ? 11.463 -18.300 -22.948 1.00 87.94 370 PHE A O 1
ATOM 2772 N N . VAL A 1 371 ? 12.363 -20.217 -23.696 1.00 86.44 371 VAL A N 1
ATOM 2773 C CA . VAL A 1 371 ? 13.574 -19.597 -24.247 1.00 86.44 371 VAL A CA 1
ATOM 2774 C C . VAL A 1 371 ? 13.317 -19.322 -25.723 1.00 86.44 371 VAL A C 1
ATOM 2776 O O . VAL A 1 371 ? 13.094 -20.261 -26.484 1.00 86.44 371 VAL A O 1
ATOM 2779 N N . ASP A 1 372 ? 13.305 -18.050 -26.114 1.00 79.44 372 ASP A N 1
ATOM 2780 C CA . ASP A 1 372 ? 13.134 -17.668 -27.515 1.00 79.44 372 ASP A CA 1
ATOM 2781 C C . ASP A 1 372 ? 14.401 -17.936 -28.351 1.00 79.44 372 ASP A C 1
ATOM 2783 O O . ASP A 1 372 ? 15.456 -18.309 -27.831 1.00 79.44 372 ASP A O 1
ATOM 2787 N N . SER A 1 373 ? 14.308 -17.744 -29.669 1.00 78.19 373 SER A N 1
ATOM 2788 C CA . SER A 1 373 ? 15.426 -17.955 -30.601 1.00 78.19 373 SER A CA 1
ATOM 2789 C C . SER A 1 373 ? 16.646 -17.071 -30.322 1.00 78.19 373 SER A C 1
ATOM 2791 O O . SER A 1 373 ? 17.742 -17.393 -30.772 1.00 78.19 373 SER A O 1
ATOM 2793 N N . ASN A 1 374 ? 16.465 -15.971 -29.588 1.0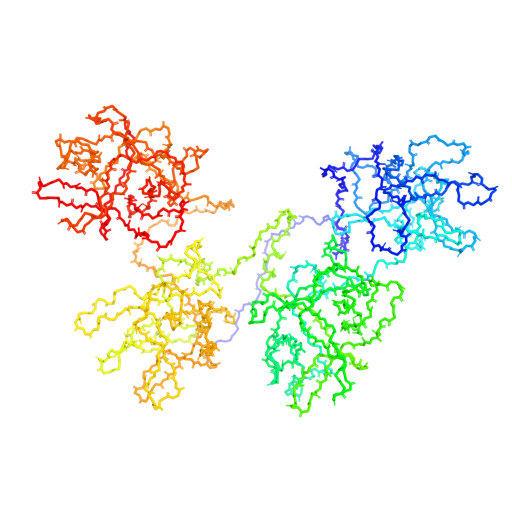0 74.06 374 ASN A N 1
ATOM 2794 C CA . ASN A 1 374 ? 17.520 -15.035 -29.211 1.00 74.06 374 ASN A CA 1
ATOM 2795 C C . ASN A 1 374 ? 18.117 -15.369 -27.831 1.00 74.06 374 ASN A C 1
ATOM 2797 O O . ASN A 1 374 ? 18.984 -14.645 -27.347 1.00 74.06 374 ASN A O 1
ATOM 2801 N N . GLY A 1 375 ? 17.657 -16.446 -27.186 1.00 76.44 375 GLY A N 1
ATOM 2802 C CA . GLY A 1 375 ? 18.094 -16.858 -25.855 1.00 76.44 375 GLY A CA 1
ATOM 2803 C C . GLY A 1 375 ? 17.386 -16.136 -24.705 1.00 76.44 375 GLY A C 1
ATOM 2804 O O . GLY A 1 375 ? 17.729 -16.377 -23.545 1.00 76.44 375 GLY A O 1
ATOM 2805 N N . ASN A 1 376 ? 16.386 -15.287 -24.973 1.00 78.44 376 ASN A N 1
ATOM 2806 C CA . ASN A 1 376 ? 15.649 -14.611 -23.908 1.00 78.44 376 ASN A CA 1
ATOM 2807 C C . ASN A 1 376 ? 14.645 -15.562 -23.265 1.00 78.44 376 ASN A C 1
ATOM 2809 O O . ASN A 1 376 ? 13.874 -16.251 -23.932 1.00 78.44 376 ASN A O 1
ATOM 2813 N N . ARG A 1 377 ? 14.592 -15.536 -21.937 1.00 85.38 377 ARG A N 1
ATOM 2814 C CA . ARG A 1 377 ? 13.638 -16.307 -21.141 1.00 85.38 377 ARG A CA 1
ATOM 2815 C C . ARG A 1 377 ? 12.347 -15.516 -20.952 1.00 85.38 377 ARG A C 1
ATOM 2817 O O . ARG A 1 377 ? 12.243 -14.686 -20.051 1.00 85.38 377 ARG A O 1
ATOM 2824 N N . ARG A 1 378 ? 11.356 -15.767 -21.802 1.00 87.25 378 ARG A N 1
ATOM 2825 C CA . ARG A 1 378 ? 10.031 -15.131 -21.764 1.00 87.25 378 ARG A CA 1
ATOM 2826 C C . ARG A 1 378 ? 9.046 -15.958 -20.944 1.00 87.25 378 ARG A C 1
ATOM 2828 O O . ARG A 1 378 ? 9.143 -17.183 -20.891 1.00 87.25 378 ARG A O 1
ATOM 2835 N N . VAL A 1 379 ? 8.080 -15.298 -20.314 1.00 91.56 379 VAL A N 1
ATOM 2836 C CA . VAL A 1 379 ? 6.996 -15.975 -19.594 1.00 91.56 379 VAL A CA 1
ATOM 2837 C C . VAL A 1 379 ? 5.874 -16.326 -20.567 1.00 91.56 379 VAL A C 1
ATOM 2839 O O . VAL A 1 379 ? 5.400 -15.475 -21.318 1.00 91.56 379 VAL A O 1
ATOM 2842 N N . ALA A 1 380 ? 5.452 -17.587 -20.565 1.00 93.50 380 ALA A N 1
ATOM 2843 C CA . ALA A 1 380 ? 4.545 -18.131 -21.566 1.00 93.50 380 ALA A CA 1
ATOM 2844 C C . ALA A 1 380 ? 3.665 -19.263 -21.020 1.00 93.50 380 ALA A C 1
ATOM 2846 O O . ALA A 1 380 ? 3.920 -19.793 -19.942 1.00 93.50 380 ALA A O 1
ATOM 2847 N N . LEU A 1 381 ? 2.635 -19.663 -21.768 1.00 94.38 381 LEU A N 1
ATOM 2848 C CA . LEU A 1 381 ? 1.809 -20.825 -21.427 1.00 94.38 381 LEU A CA 1
ATOM 2849 C C . LEU A 1 381 ? 2.475 -22.151 -21.803 1.00 94.38 381 LEU A C 1
ATOM 2851 O O . LEU A 1 381 ? 2.457 -22.568 -22.959 1.00 94.38 381 LEU A O 1
ATOM 2855 N N . THR A 1 382 ? 2.996 -22.870 -20.822 1.00 90.50 382 THR A N 1
ATOM 2856 C CA . THR A 1 382 ? 3.792 -24.088 -21.018 1.00 90.50 382 THR A CA 1
ATOM 2857 C C . THR A 1 382 ? 3.152 -25.284 -20.315 1.00 90.50 382 THR A C 1
ATOM 2859 O O . THR A 1 382 ? 2.277 -25.144 -19.461 1.00 90.50 382 THR A O 1
ATOM 2862 N N . ASP A 1 383 ? 3.559 -26.498 -20.686 1.00 87.31 383 ASP A N 1
ATOM 2863 C CA . ASP A 1 383 ? 3.118 -27.700 -19.965 1.00 87.31 383 ASP A CA 1
ATOM 2864 C C . ASP A 1 383 ? 3.852 -27.833 -18.625 1.00 87.31 383 ASP A C 1
ATOM 2866 O O . ASP A 1 383 ? 3.238 -28.165 -17.609 1.00 87.31 383 ASP A O 1
ATOM 2870 N N . GLN A 1 384 ? 5.139 -27.469 -18.595 1.00 84.44 384 GLN A N 1
ATOM 2871 C CA . GLN A 1 384 ? 5.932 -27.401 -17.369 1.00 84.44 384 GLN A CA 1
ATOM 2872 C C . GLN A 1 384 ? 5.728 -26.058 -16.650 1.00 84.44 384 GLN A C 1
ATOM 2874 O O . GLN A 1 384 ? 6.079 -25.021 -17.215 1.00 84.44 384 GLN A O 1
ATOM 2879 N N . PRO A 1 385 ? 5.182 -26.041 -15.421 1.00 87.94 385 PRO A N 1
ATOM 2880 C CA . PRO A 1 385 ? 4.986 -24.806 -14.671 1.00 87.94 385 PRO A CA 1
ATOM 2881 C C . PRO A 1 385 ? 6.313 -24.218 -14.184 1.00 87.94 385 PRO A C 1
ATOM 2883 O O . PRO A 1 385 ? 7.222 -24.954 -13.796 1.00 87.94 385 PRO A O 1
ATOM 2886 N N . TYR A 1 386 ? 6.394 -22.888 -14.099 1.00 87.19 386 TYR A N 1
ATOM 2887 C CA . TYR A 1 386 ? 7.457 -22.249 -13.324 1.00 87.19 386 TYR A CA 1
ATOM 2888 C C . TYR A 1 386 ? 7.097 -22.315 -11.840 1.00 87.19 386 TYR A C 1
ATOM 2890 O O . TYR A 1 386 ? 6.139 -21.672 -11.403 1.00 87.19 386 TYR A O 1
ATOM 2898 N N . LYS A 1 387 ? 7.831 -23.131 -11.072 1.00 86.50 387 LYS A N 1
ATOM 2899 C CA . LYS A 1 387 ? 7.638 -23.250 -9.623 1.00 86.50 387 LYS A CA 1
ATOM 2900 C C . LYS A 1 387 ? 8.124 -21.977 -8.942 1.00 86.50 387 LYS A C 1
ATOM 2902 O O . LYS A 1 387 ? 9.290 -21.598 -9.068 1.00 86.50 387 LYS A O 1
ATOM 2907 N N . ILE A 1 388 ? 7.221 -21.326 -8.222 1.00 88.75 388 ILE A N 1
ATOM 2908 C CA . ILE A 1 388 ? 7.447 -20.030 -7.599 1.00 88.75 388 ILE A CA 1
ATOM 2909 C C . ILE A 1 388 ? 7.118 -20.062 -6.114 1.00 88.75 388 ILE A C 1
ATOM 2911 O O . ILE A 1 388 ? 6.210 -20.754 -5.662 1.00 88.75 388 ILE A O 1
ATOM 2915 N N . THR A 1 389 ? 7.815 -19.218 -5.375 1.00 87.56 389 THR A N 1
ATOM 2916 C CA . THR A 1 389 ? 7.478 -18.837 -4.013 1.00 87.56 389 THR A CA 1
ATOM 2917 C C . THR A 1 389 ? 7.333 -17.321 -3.955 1.00 87.56 389 THR A C 1
ATOM 2919 O O . THR A 1 389 ? 7.920 -16.588 -4.762 1.00 87.56 389 THR A O 1
ATOM 2922 N N . LEU A 1 390 ? 6.515 -16.832 -3.031 1.00 88.75 390 LEU A N 1
ATOM 2923 C CA . LEU A 1 390 ? 6.260 -15.403 -2.892 1.00 88.75 390 LEU A CA 1
ATOM 2924 C C . LEU A 1 390 ? 7.054 -14.869 -1.720 1.00 88.75 390 LEU A C 1
ATOM 2926 O O . LEU A 1 390 ? 6.874 -15.300 -0.587 1.00 88.75 390 LEU A O 1
ATOM 2930 N N . PHE A 1 391 ? 7.927 -13.915 -1.993 1.00 82.00 391 PHE A N 1
ATOM 2931 C CA . PHE A 1 391 ? 8.705 -13.247 -0.965 1.00 82.00 391 PHE A CA 1
ATOM 2932 C C . PHE A 1 391 ? 8.121 -11.855 -0.752 1.00 82.00 391 PHE A C 1
ATOM 2934 O O . PHE A 1 391 ? 8.046 -11.062 -1.693 1.00 82.00 391 PHE A O 1
ATOM 2941 N N . LEU A 1 392 ? 7.673 -11.554 0.467 1.00 77.25 392 LEU A N 1
ATOM 2942 C CA . LEU A 1 392 ? 7.202 -10.213 0.800 1.00 77.25 392 LEU A CA 1
ATOM 2943 C C . LEU A 1 392 ? 8.348 -9.225 0.584 1.00 77.25 392 LEU A C 1
ATOM 2945 O O . LEU A 1 392 ? 9.448 -9.427 1.094 1.00 77.25 392 LEU A O 1
ATOM 2949 N N . SER A 1 393 ? 8.103 -8.156 -0.177 1.00 66.25 393 SER A N 1
ATOM 2950 C CA . SER A 1 393 ? 9.105 -7.108 -0.341 1.00 66.25 393 SER A CA 1
ATOM 2951 C C . SER A 1 393 ? 9.468 -6.563 1.046 1.00 66.25 393 SER A C 1
ATOM 2953 O O . SER A 1 393 ? 8.633 -5.962 1.725 1.00 66.25 393 SER A O 1
ATOM 2955 N N . LEU A 1 394 ? 10.709 -6.810 1.496 1.00 45.25 394 LEU A N 1
ATOM 2956 C CA . LEU A 1 394 ? 11.229 -6.432 2.824 1.00 45.25 394 LEU A CA 1
ATOM 2957 C C . LEU A 1 394 ? 11.163 -4.923 3.092 1.00 45.25 394 LEU A C 1
ATOM 2959 O O . LEU A 1 394 ? 11.265 -4.508 4.243 1.00 45.25 394 LEU A O 1
ATOM 2963 N N . LEU A 1 395 ? 10.876 -4.122 2.062 1.00 45.19 395 LEU A N 1
ATOM 2964 C CA . LEU A 1 395 ? 10.418 -2.748 2.212 1.00 45.19 395 LEU A CA 1
ATOM 2965 C C . LEU A 1 395 ? 9.175 -2.625 3.114 1.00 45.19 395 LEU A C 1
ATOM 2967 O O . LEU A 1 395 ? 8.914 -1.518 3.536 1.00 45.19 395 LEU A O 1
ATOM 2971 N N . VAL A 1 396 ? 8.443 -3.693 3.472 1.00 37.56 396 VAL A N 1
ATOM 2972 C CA . VAL A 1 396 ? 7.230 -3.640 4.325 1.00 37.56 396 VAL A CA 1
ATOM 2973 C C . VAL A 1 396 ? 7.355 -4.412 5.660 1.00 37.56 396 VAL A C 1
ATOM 2975 O O . VAL A 1 396 ? 6.537 -4.226 6.566 1.00 37.56 396 VAL A O 1
ATOM 2978 N N . VAL A 1 397 ? 8.376 -5.254 5.865 1.00 31.23 397 VAL A N 1
ATOM 2979 C CA . VAL A 1 397 ? 8.403 -6.198 7.013 1.00 31.23 397 VAL A CA 1
ATOM 2980 C C . VAL A 1 397 ? 8.698 -5.522 8.361 1.00 31.23 397 VAL A C 1
ATOM 2982 O O . VAL A 1 397 ? 8.188 -5.982 9.388 1.00 31.23 397 VAL A O 1
ATOM 2985 N N . LEU A 1 398 ? 9.376 -4.367 8.388 1.00 31.50 398 LEU A N 1
ATOM 2986 C CA . LEU A 1 398 ? 9.585 -3.621 9.639 1.00 31.50 398 LEU A CA 1
ATOM 2987 C C . LEU A 1 398 ? 8.284 -3.006 10.206 1.00 31.50 398 LEU A C 1
ATOM 2989 O O . LEU A 1 398 ? 8.232 -2.657 11.385 1.00 31.50 398 LEU A O 1
ATOM 2993 N N . ALA A 1 399 ? 7.206 -2.918 9.414 1.00 35.00 399 ALA A N 1
ATOM 2994 C CA . ALA A 1 399 ? 5.916 -2.388 9.869 1.00 35.00 399 ALA A CA 1
ATOM 2995 C C . ALA A 1 399 ? 4.965 -3.437 10.467 1.00 35.00 399 ALA A C 1
ATOM 2997 O O . ALA A 1 399 ? 4.054 -3.073 11.212 1.00 35.00 399 ALA A O 1
ATOM 2998 N N . ILE A 1 400 ? 5.159 -4.731 10.188 1.00 35.03 400 ILE A N 1
ATOM 2999 C CA . ILE A 1 400 ? 4.247 -5.781 10.678 1.00 35.03 400 ILE A CA 1
ATOM 3000 C C . ILE A 1 400 ? 4.766 -6.408 11.982 1.00 35.03 400 ILE A C 1
ATOM 3002 O O . ILE A 1 400 ? 3.964 -6.756 12.846 1.00 35.03 400 ILE A O 1
ATOM 3006 N N . ALA A 1 401 ? 6.086 -6.489 12.184 1.00 32.06 401 ALA A N 1
ATOM 3007 C CA . ALA A 1 401 ? 6.664 -7.125 13.374 1.00 32.06 401 ALA A CA 1
ATOM 3008 C C . ALA A 1 401 ? 6.553 -6.295 14.676 1.00 32.06 401 ALA A C 1
ATOM 3010 O O . ALA A 1 401 ? 6.692 -6.854 15.759 1.00 32.06 401 ALA A O 1
ATOM 3011 N N . LEU A 1 402 ? 6.254 -4.990 14.603 1.00 36.34 402 LEU A N 1
ATOM 3012 C CA . LEU A 1 402 ? 6.121 -4.107 15.779 1.00 36.34 402 LEU A CA 1
ATOM 3013 C C . LEU A 1 402 ? 4.674 -3.679 16.090 1.00 36.34 402 LEU A C 1
ATOM 3015 O O . LEU A 1 402 ? 4.449 -2.853 16.974 1.00 36.34 402 LEU A O 1
ATOM 3019 N N . SER A 1 403 ? 3.677 -4.234 15.395 1.00 32.84 403 SER A N 1
ATOM 3020 C CA . SER A 1 403 ? 2.278 -3.838 15.560 1.00 32.84 403 SER A CA 1
ATOM 3021 C C . SER A 1 403 ? 1.451 -4.906 16.281 1.00 32.84 403 SER A C 1
ATOM 3023 O O . SER A 1 403 ? 0.827 -5.766 15.664 1.00 32.84 403 SER A O 1
ATOM 3025 N N . THR A 1 404 ? 1.373 -4.817 17.609 1.00 34.19 404 THR A N 1
ATOM 3026 C CA . THR A 1 404 ? 0.314 -5.478 18.395 1.00 34.19 404 THR A CA 1
ATOM 3027 C C . THR A 1 404 ? -0.944 -4.611 18.527 1.00 34.19 404 THR A C 1
ATOM 3029 O O . THR A 1 404 ? -1.651 -4.707 19.530 1.00 34.19 404 THR A O 1
ATOM 3032 N N . LYS A 1 405 ? -1.280 -3.771 17.530 1.00 36.53 405 LYS A N 1
ATOM 3033 C CA . LYS A 1 405 ? -2.589 -3.089 17.463 1.00 36.53 405 LYS A CA 1
ATOM 3034 C C . LYS A 1 405 ? -3.108 -2.951 16.019 1.00 36.53 405 LYS A C 1
ATOM 3036 O O . LYS A 1 405 ? -2.341 -2.629 15.120 1.00 36.53 405 LYS A O 1
ATOM 3041 N N . PRO A 1 406 ? -4.412 -3.171 15.772 1.00 30.34 406 PRO A N 1
ATOM 3042 C CA . PRO A 1 406 ? -4.987 -3.118 14.429 1.00 30.34 406 PRO A CA 1
ATOM 3043 C C . PRO A 1 406 ? -4.996 -1.683 13.870 1.00 30.34 406 PRO A C 1
ATOM 3045 O O . PRO A 1 406 ? -5.327 -0.735 14.581 1.00 30.34 406 PRO A O 1
ATOM 3048 N N . LEU A 1 407 ? -4.654 -1.539 12.587 1.00 29.23 407 LEU A N 1
ATOM 3049 C CA . LEU A 1 407 ? -4.658 -0.281 11.830 1.00 29.23 407 LEU A CA 1
ATOM 3050 C C . LEU A 1 407 ? -6.042 0.011 11.217 1.00 29.23 407 LEU A C 1
ATOM 3052 O O . LEU A 1 407 ? -6.568 -0.840 10.495 1.00 29.23 407 LEU A O 1
ATOM 3056 N N . PRO A 1 408 ? -6.588 1.226 11.394 1.00 31.48 408 PRO A N 1
ATOM 3057 C CA . PRO A 1 408 ? -7.472 1.868 10.434 1.00 31.48 408 PRO A CA 1
ATOM 3058 C C . PRO A 1 408 ? -6.684 2.802 9.497 1.00 31.48 408 PRO A C 1
ATOM 3060 O O . PRO A 1 408 ? -5.878 3.606 9.955 1.00 31.48 408 PRO A O 1
ATOM 3063 N N . GLY A 1 409 ? -7.006 2.747 8.202 1.00 28.06 409 GLY A N 1
ATOM 3064 C CA . GLY A 1 409 ? -6.792 3.844 7.247 1.00 28.06 409 GLY A CA 1
ATOM 3065 C C . GLY A 1 409 ? -5.410 3.923 6.589 1.00 28.06 409 GLY A C 1
ATOM 3066 O O . GLY A 1 409 ? -4.388 4.065 7.246 1.00 28.06 409 GLY A O 1
ATOM 3067 N N . ALA A 1 410 ? -5.408 3.860 5.259 1.00 37.91 410 ALA A N 1
ATOM 3068 C CA . ALA A 1 410 ? -4.244 3.951 4.389 1.00 37.91 410 ALA A CA 1
ATOM 3069 C C . ALA A 1 410 ? -3.471 5.279 4.528 1.00 37.91 410 ALA A C 1
ATOM 3071 O O . ALA A 1 410 ? -4.056 6.355 4.429 1.00 37.91 410 ALA A O 1
ATOM 3072 N N . ALA A 1 411 ? -2.145 5.194 4.661 1.00 27.59 411 ALA A N 1
ATOM 3073 C CA . ALA A 1 411 ? -1.207 6.274 4.365 1.00 27.59 411 ALA A CA 1
ATOM 3074 C C . ALA A 1 411 ? 0.079 5.667 3.773 1.00 27.59 411 ALA A C 1
ATOM 3076 O O . ALA A 1 411 ? 0.548 4.629 4.239 1.00 27.59 411 ALA A O 1
ATOM 3077 N N . ALA A 1 412 ? 0.603 6.287 2.715 1.00 30.53 412 ALA A N 1
ATOM 3078 C CA . ALA A 1 412 ? 1.729 5.813 1.910 1.00 30.53 412 ALA A CA 1
ATOM 3079 C C . ALA A 1 412 ? 2.995 5.507 2.742 1.00 30.53 412 ALA A C 1
ATOM 3081 O O . ALA A 1 412 ? 3.381 6.278 3.622 1.00 30.53 412 ALA A O 1
ATOM 3082 N N . TYR A 1 413 ? 3.647 4.379 2.444 1.00 41.69 413 TYR A N 1
ATOM 3083 C CA . TYR A 1 413 ? 4.838 3.895 3.145 1.00 41.69 413 TYR A CA 1
ATOM 3084 C C . TYR A 1 413 ? 6.071 4.760 2.819 1.00 41.69 413 TYR A C 1
ATOM 3086 O O . TYR A 1 413 ? 6.347 5.036 1.655 1.00 41.69 413 TYR A O 1
ATOM 3094 N N . ALA A 1 414 ? 6.820 5.209 3.833 1.00 47.56 414 ALA A N 1
ATOM 3095 C CA . ALA A 1 414 ? 8.060 5.978 3.663 1.00 47.56 414 ALA A CA 1
ATOM 3096 C C . ALA A 1 414 ? 9.298 5.078 3.894 1.00 47.56 414 ALA A C 1
ATOM 3098 O O . ALA A 1 414 ? 9.271 4.324 4.868 1.00 47.56 414 ALA A O 1
ATOM 3099 N N . PRO A 1 415 ? 10.386 5.188 3.094 1.00 62.31 415 PRO A N 1
ATOM 3100 C CA . PRO A 1 415 ? 11.593 4.354 3.235 1.00 62.31 415 PRO A CA 1
ATOM 3101 C C . PRO A 1 415 ? 12.232 4.456 4.627 1.00 62.31 415 PRO A C 1
ATOM 3103 O O . PRO A 1 415 ? 12.062 5.465 5.308 1.00 62.31 415 PRO A O 1
ATOM 3106 N N . GLU A 1 416 ? 12.961 3.441 5.089 1.00 72.12 416 GLU A N 1
ATOM 3107 C CA . GLU A 1 416 ? 13.538 3.424 6.444 1.00 72.12 416 GLU A CA 1
ATOM 3108 C C . GLU A 1 416 ? 14.567 4.545 6.686 1.00 72.12 416 GLU A C 1
ATOM 3110 O O . GLU A 1 416 ? 15.258 4.953 5.755 1.00 72.12 416 GLU A O 1
ATOM 3115 N N . PRO A 1 417 ? 14.695 5.066 7.921 1.00 83.50 417 PRO A N 1
ATOM 3116 C CA . PRO A 1 417 ? 15.718 6.055 8.243 1.00 83.50 417 PRO A CA 1
ATOM 3117 C C . PRO A 1 417 ? 17.119 5.432 8.283 1.00 83.50 417 PRO A C 1
ATOM 3119 O O . PRO A 1 417 ? 17.291 4.337 8.814 1.00 83.50 417 PRO A O 1
ATOM 3122 N N . VAL A 1 418 ? 18.122 6.160 7.792 1.00 83.69 418 VAL A N 1
ATOM 3123 C CA . VAL A 1 418 ? 19.535 5.847 8.045 1.00 83.69 418 VAL A CA 1
ATOM 3124 C C . VAL A 1 418 ? 19.814 6.123 9.525 1.00 83.69 418 VAL A C 1
ATOM 3126 O O . VAL A 1 418 ? 19.308 7.104 10.078 1.00 83.69 418 VAL A O 1
ATOM 3129 N N . LEU A 1 419 ? 20.567 5.247 10.185 1.00 85.56 419 LEU A N 1
ATOM 3130 C CA . LEU A 1 419 ? 20.954 5.374 11.592 1.00 85.56 419 LEU A CA 1
ATOM 3131 C C . LEU A 1 419 ? 22.460 5.621 11.703 1.00 85.56 419 LEU A C 1
ATOM 3133 O O . LEU A 1 419 ? 23.235 4.999 10.982 1.00 85.56 419 LEU A O 1
ATOM 3137 N N . ASP A 1 420 ? 22.862 6.503 12.611 1.00 81.81 420 ASP A N 1
ATOM 3138 C CA . ASP A 1 420 ? 24.255 6.627 13.032 1.00 81.81 420 ASP A CA 1
ATOM 3139 C C . ASP A 1 420 ? 24.655 5.456 13.950 1.00 81.81 420 ASP A C 1
ATOM 3141 O O . ASP A 1 420 ? 23.824 4.639 14.360 1.00 81.81 420 ASP A O 1
ATOM 3145 N N . THR A 1 421 ? 25.935 5.366 14.295 1.00 80.00 421 THR A N 1
ATOM 3146 C CA . THR A 1 421 ? 26.481 4.305 15.157 1.00 80.00 421 THR A CA 1
ATOM 3147 C C . THR A 1 421 ? 25.969 4.323 16.598 1.00 80.00 421 THR A C 1
ATOM 3149 O O . THR A 1 421 ? 26.127 3.332 17.308 1.00 80.00 421 THR A O 1
ATOM 3152 N N . SER A 1 422 ? 25.301 5.399 17.031 1.00 73.69 422 SER A N 1
ATOM 3153 C CA . SER A 1 422 ? 24.574 5.448 18.308 1.00 73.69 422 SER A CA 1
ATOM 3154 C C . SER A 1 422 ? 23.143 4.896 18.206 1.00 73.69 422 SER A C 1
ATOM 3156 O O . SER A 1 422 ? 22.423 4.832 19.204 1.00 73.69 422 SER A O 1
ATOM 3158 N N . GLY A 1 423 ? 22.710 4.502 17.003 1.00 74.12 423 GLY A N 1
ATOM 3159 C CA . GLY A 1 423 ? 21.352 4.048 16.703 1.00 74.12 423 GLY A CA 1
ATOM 3160 C C . GLY A 1 423 ? 20.352 5.191 16.505 1.00 74.12 423 GLY A C 1
ATOM 3161 O O . GLY A 1 423 ? 19.142 4.948 16.432 1.00 74.12 423 GLY A O 1
ATOM 3162 N N . LYS A 1 424 ? 20.812 6.446 16.420 1.00 80.19 424 LYS A N 1
ATOM 3163 C CA . LYS A 1 424 ? 19.954 7.617 16.217 1.00 80.19 424 LYS A CA 1
ATOM 3164 C C . LYS A 1 424 ? 19.770 7.879 14.726 1.00 80.19 424 LYS A C 1
ATOM 3166 O O . LYS A 1 424 ? 20.659 7.671 13.914 1.00 80.19 424 LYS A O 1
ATOM 3171 N N . LYS A 1 425 ? 18.581 8.355 14.352 1.00 86.44 425 LYS A N 1
ATOM 3172 C CA . LYS A 1 425 ? 18.260 8.697 12.960 1.00 86.44 425 LYS A CA 1
ATOM 3173 C C . LYS A 1 425 ? 19.175 9.809 12.454 1.00 86.44 425 LYS A C 1
ATOM 3175 O O . LYS A 1 425 ? 19.242 10.864 13.089 1.00 86.44 425 LYS A O 1
ATOM 3180 N N . VAL A 1 426 ? 19.778 9.581 11.296 1.00 82.88 426 VAL A N 1
ATOM 3181 C CA . VAL A 1 426 ? 20.531 10.570 10.527 1.00 82.88 426 VAL A CA 1
ATOM 3182 C C . VAL A 1 426 ? 19.567 11.644 10.033 1.00 82.88 426 VAL A C 1
ATOM 3184 O O . VAL A 1 426 ? 18.454 11.342 9.588 1.00 82.88 426 VAL A O 1
ATOM 3187 N N . ARG A 1 427 ? 19.949 12.911 10.166 1.00 82.69 427 ARG A N 1
ATOM 3188 C CA . ARG A 1 427 ? 19.091 14.065 9.877 1.00 82.69 427 ARG A CA 1
ATOM 3189 C C . ARG A 1 427 ? 19.714 14.964 8.823 1.00 82.69 427 ARG A C 1
ATOM 3191 O O . ARG A 1 427 ? 20.929 15.005 8.680 1.00 82.69 427 ARG A O 1
ATOM 3198 N N . THR A 1 428 ? 18.855 15.686 8.117 1.00 79.56 428 THR A N 1
ATOM 3199 C CA . THR A 1 428 ? 19.273 16.808 7.271 1.00 79.56 428 THR A CA 1
ATOM 3200 C C . THR A 1 428 ? 19.901 17.893 8.144 1.00 79.56 428 THR A C 1
ATOM 3202 O O . THR A 1 428 ? 19.541 18.013 9.319 1.00 79.56 428 THR A O 1
ATOM 3205 N N . ASN A 1 429 ? 20.817 18.683 7.585 1.00 70.06 429 ASN A N 1
ATOM 3206 C CA . ASN A 1 429 ? 21.483 19.805 8.267 1.00 70.06 429 ASN A CA 1
ATOM 3207 C C . ASN A 1 429 ? 22.263 19.413 9.538 1.00 70.06 429 ASN A C 1
ATOM 3209 O O . ASN A 1 429 ? 22.535 20.253 10.392 1.00 70.06 429 ASN A O 1
ATOM 3213 N N . VAL A 1 430 ? 22.620 18.136 9.682 1.00 79.56 430 VAL A N 1
ATOM 3214 C CA . VAL A 1 430 ? 23.476 17.636 10.760 1.00 79.56 430 VAL A CA 1
ATOM 3215 C C . VAL A 1 430 ? 24.725 17.035 10.133 1.00 79.56 430 VAL A C 1
ATOM 3217 O O . VAL A 1 430 ? 24.631 16.314 9.143 1.00 79.56 430 VAL A O 1
ATOM 3220 N N . ALA A 1 431 ? 25.879 17.341 10.719 1.00 78.94 431 ALA A N 1
ATOM 3221 C CA . ALA A 1 431 ? 27.168 16.885 10.232 1.00 78.94 431 ALA A CA 1
ATOM 3222 C C . ALA A 1 431 ? 27.477 15.467 10.734 1.00 78.94 431 ALA A C 1
ATOM 3224 O O . ALA A 1 431 ? 27.381 15.182 11.937 1.00 78.94 431 ALA A O 1
ATOM 3225 N N . TYR A 1 432 ? 27.883 14.589 9.820 1.00 84.50 432 TYR A N 1
ATOM 3226 C CA . TYR A 1 432 ? 28.264 13.216 10.135 1.00 84.50 432 TYR A CA 1
ATOM 3227 C C . TYR A 1 432 ? 29.658 12.905 9.604 1.00 84.50 432 TYR A C 1
ATOM 3229 O O . TYR A 1 432 ? 29.948 13.113 8.431 1.00 84.50 432 TYR A O 1
ATOM 3237 N N . ASN A 1 433 ? 30.506 12.339 10.457 1.00 83.38 433 ASN A N 1
ATOM 3238 C CA . ASN A 1 433 ? 31.768 11.757 10.025 1.00 83.38 433 ASN A CA 1
ATOM 3239 C C . ASN A 1 433 ? 31.486 10.370 9.449 1.00 83.38 433 ASN A C 1
ATOM 3241 O O . ASN A 1 433 ? 30.901 9.518 10.125 1.00 83.38 433 ASN A O 1
ATOM 3245 N N . VAL A 1 434 ? 31.903 10.147 8.205 1.00 85.50 434 VAL A N 1
ATOM 3246 C CA . VAL A 1 434 ? 31.746 8.860 7.525 1.00 85.50 434 VAL A CA 1
ATOM 3247 C C . VAL A 1 434 ? 33.075 8.123 7.560 1.00 85.50 434 VAL A C 1
ATOM 3249 O O . VAL A 1 434 ? 34.074 8.622 7.040 1.00 85.50 434 VAL A O 1
ATOM 3252 N N . ILE A 1 435 ? 33.095 6.945 8.180 1.00 78.81 435 ILE A N 1
ATOM 3253 C CA . ILE A 1 435 ? 34.306 6.128 8.323 1.00 78.81 435 ILE A CA 1
ATOM 3254 C C . ILE A 1 435 ? 34.065 4.694 7.838 1.00 78.81 435 ILE A C 1
ATOM 3256 O O . ILE A 1 435 ? 32.924 4.217 7.898 1.00 78.81 435 ILE A O 1
ATOM 3260 N N . PRO A 1 436 ? 35.110 3.991 7.369 1.00 75.75 436 PRO A N 1
ATOM 3261 C CA . PRO A 1 436 ? 34.998 2.584 7.013 1.00 75.75 436 PRO A CA 1
ATOM 3262 C C . PRO A 1 436 ? 34.566 1.741 8.218 1.00 75.75 436 PRO A C 1
ATOM 3264 O O . PRO A 1 436 ? 35.031 1.945 9.337 1.00 75.75 436 PRO A O 1
ATOM 3267 N N . ALA A 1 437 ? 33.672 0.776 7.994 1.00 71.06 437 ALA A N 1
ATOM 3268 C CA . ALA A 1 437 ? 33.190 -0.124 9.050 1.00 71.06 437 ALA A CA 1
ATOM 3269 C C . ALA A 1 437 ? 34.215 -1.216 9.433 1.00 71.06 437 ALA A C 1
ATOM 3271 O O . ALA A 1 437 ? 34.022 -1.932 10.414 1.00 71.06 437 ALA A O 1
ATOM 3272 N N . SER A 1 438 ? 35.285 -1.368 8.647 1.00 64.62 438 SER A N 1
ATOM 3273 C CA . SER A 1 438 ? 36.328 -2.384 8.816 1.00 64.62 438 SER A CA 1
ATOM 3274 C C . SER A 1 438 ? 37.448 -1.874 9.738 1.00 64.62 438 SER A C 1
ATOM 3276 O O . SER A 1 438 ? 38.095 -0.871 9.446 1.00 64.62 438 SER A O 1
ATOM 3278 N N . TYR A 1 439 ? 37.702 -2.572 10.847 1.00 45.03 439 TYR A N 1
ATOM 3279 C CA . TYR A 1 439 ? 38.775 -2.264 11.810 1.00 45.03 439 TYR A CA 1
ATOM 3280 C C . TYR A 1 439 ? 40.156 -2.748 11.292 1.00 45.03 439 TYR A C 1
ATOM 3282 O O . TYR A 1 439 ? 40.189 -3.854 10.748 1.00 45.03 439 TYR A O 1
ATOM 3290 N N . PRO A 1 440 ? 41.301 -2.047 11.502 1.00 45.94 440 PRO A N 1
ATOM 3291 C CA . PRO A 1 440 ? 41.524 -0.731 12.103 1.00 45.94 440 PRO A CA 1
ATOM 3292 C C . PRO A 1 440 ? 42.201 0.229 11.097 1.00 45.94 440 PRO A C 1
ATOM 3294 O O . PRO A 1 440 ? 43.413 0.428 11.161 1.00 45.94 440 PRO A O 1
ATOM 3297 N N . TYR A 1 441 ? 41.460 0.831 10.167 1.00 50.00 441 TYR A N 1
ATOM 3298 C CA . TYR A 1 441 ? 42.016 1.915 9.345 1.00 50.00 441 TYR A CA 1
ATOM 3299 C C . TYR A 1 441 ? 41.524 3.266 9.861 1.00 50.00 441 TYR A C 1
ATOM 3301 O O . TYR A 1 441 ? 40.323 3.531 9.940 1.00 50.00 441 TYR A O 1
ATOM 3309 N N . VAL A 1 442 ? 42.474 4.111 10.267 1.00 50.66 442 VAL A N 1
ATOM 3310 C CA . VAL A 1 442 ? 42.229 5.490 10.696 1.00 50.66 442 VAL A CA 1
ATOM 3311 C C . VAL A 1 442 ? 42.213 6.352 9.437 1.00 50.66 442 VAL A C 1
ATOM 3313 O O . VAL A 1 442 ? 43.242 6.835 8.988 1.00 50.66 442 VAL A O 1
ATOM 3316 N N . GLY A 1 443 ? 41.039 6.501 8.834 1.00 61.34 443 GLY A N 1
ATOM 3317 C CA . GLY A 1 443 ? 40.850 7.366 7.674 1.00 61.34 443 GLY A CA 1
ATOM 3318 C C . GLY A 1 443 ? 39.400 7.319 7.216 1.00 61.34 443 GLY A C 1
ATOM 3319 O O . GLY A 1 443 ? 38.891 6.256 6.877 1.00 61.34 443 GLY A O 1
ATOM 3320 N N . GLY A 1 444 ? 38.707 8.454 7.273 1.00 72.81 444 GLY A N 1
ATOM 3321 C CA . GLY A 1 444 ? 37.318 8.556 6.832 1.00 72.81 444 GLY A CA 1
ATOM 3322 C C . GLY A 1 444 ? 37.187 9.086 5.414 1.00 72.81 444 GLY A C 1
ATOM 3323 O O . GLY A 1 444 ? 38.157 9.126 4.659 1.00 72.81 444 GLY A O 1
ATOM 3324 N N . VAL A 1 445 ? 35.971 9.489 5.063 1.00 83.12 445 VAL A N 1
ATOM 3325 C CA . VAL A 1 445 ? 35.704 10.224 3.826 1.00 83.12 445 VAL A CA 1
ATOM 3326 C C . VAL A 1 445 ? 36.202 11.661 3.988 1.00 83.12 445 VAL A C 1
ATOM 3328 O O . VAL A 1 445 ? 35.882 12.326 4.976 1.00 83.12 445 VAL A O 1
ATOM 3331 N N . SER A 1 446 ? 37.015 12.120 3.041 1.00 77.88 446 SER A N 1
ATOM 3332 C CA . SER A 1 446 ? 37.644 13.442 3.067 1.00 77.88 446 SER A CA 1
ATOM 3333 C C . SER A 1 446 ? 37.814 14.000 1.649 1.00 77.88 446 SER A C 1
ATOM 3335 O O . SER A 1 446 ? 37.408 13.368 0.669 1.00 77.88 446 SER A O 1
ATOM 3337 N N . ILE A 1 447 ? 38.403 15.189 1.545 1.00 76.62 447 ILE A N 1
ATOM 3338 C CA . ILE A 1 447 ? 38.723 15.857 0.280 1.00 76.62 447 ILE A CA 1
ATOM 3339 C C . ILE A 1 447 ? 40.202 15.608 -0.031 1.00 76.62 447 ILE A C 1
ATOM 3341 O O . ILE A 1 447 ? 41.069 15.810 0.821 1.00 76.62 447 ILE A O 1
ATOM 3345 N N . GLY A 1 448 ? 40.486 15.153 -1.248 1.00 70.38 448 GLY A N 1
ATOM 3346 C CA . GLY A 1 448 ? 41.834 14.888 -1.740 1.00 70.38 448 GLY A CA 1
ATOM 3347 C C . GLY A 1 448 ? 42.141 15.676 -3.010 1.00 70.38 448 GLY A C 1
ATOM 3348 O O . GLY A 1 448 ? 41.266 15.920 -3.841 1.00 70.38 448 GLY A O 1
ATOM 3349 N N . SER A 1 449 ? 43.408 16.049 -3.170 1.00 64.06 449 SER A N 1
ATOM 3350 C CA . SER A 1 449 ? 43.914 16.733 -4.357 1.00 64.06 449 SER A CA 1
ATOM 3351 C C . SER A 1 449 ? 44.944 15.874 -5.068 1.00 64.06 449 SER A C 1
ATOM 3353 O O . SER A 1 449 ? 45.797 15.265 -4.427 1.00 64.06 449 SER A O 1
ATOM 3355 N N . VAL A 1 450 ? 44.882 15.865 -6.395 1.00 57.72 450 VAL A N 1
ATOM 3356 C CA . VAL A 1 450 ? 45.896 15.258 -7.255 1.00 57.72 450 VAL A CA 1
ATOM 3357 C C . VAL A 1 450 ? 46.544 16.428 -7.984 1.00 57.72 450 VAL A C 1
ATOM 3359 O O . VAL A 1 450 ? 45.904 17.100 -8.792 1.00 57.72 450 VAL A O 1
ATOM 3362 N N . ASN A 1 451 ? 47.789 16.741 -7.625 1.00 58.19 451 ASN A N 1
ATOM 3363 C CA . ASN A 1 451 ? 48.570 17.845 -8.198 1.00 58.19 451 ASN A CA 1
ATOM 3364 C C . ASN A 1 451 ? 47.941 19.256 -8.097 1.00 58.19 451 ASN A C 1
ATOM 3366 O O . ASN A 1 451 ? 48.261 20.102 -8.924 1.00 58.19 451 ASN A O 1
ATOM 3370 N N . GLN A 1 452 ? 47.073 19.542 -7.113 1.00 57.44 452 GLN A N 1
ATOM 3371 C CA . GLN A 1 452 ? 46.442 20.872 -6.934 1.00 57.44 452 GLN A CA 1
ATOM 3372 C C . GLN A 1 452 ? 45.578 21.341 -8.121 1.00 57.44 452 GLN A C 1
ATOM 3374 O O . GLN A 1 452 ? 45.388 22.536 -8.317 1.00 57.44 452 GLN A O 1
ATOM 3379 N N . THR A 1 453 ? 45.022 20.408 -8.898 1.00 59.12 453 THR A N 1
ATOM 3380 C CA . THR A 1 453 ? 44.158 20.728 -10.047 1.00 59.12 453 THR A CA 1
ATOM 3381 C C . THR A 1 453 ? 42.683 20.452 -9.738 1.00 59.12 453 THR A C 1
ATOM 3383 O O . THR A 1 453 ? 42.353 19.416 -9.162 1.00 59.12 453 THR A O 1
ATOM 3386 N N . CYS A 1 454 ? 41.795 21.389 -10.091 1.00 60.00 454 CYS A N 1
ATOM 3387 C CA . CYS A 1 454 ? 40.346 21.263 -9.900 1.00 60.00 454 CYS A CA 1
ATOM 3388 C C . CYS A 1 454 ? 39.716 20.330 -10.959 1.00 60.00 454 CYS A C 1
ATOM 3390 O O . CYS A 1 454 ? 40.164 20.327 -12.111 1.00 60.00 454 CYS A O 1
ATOM 3392 N N . PRO A 1 455 ? 38.636 19.594 -10.631 1.00 63.31 455 PRO A N 1
ATOM 3393 C CA . PRO A 1 455 ? 37.963 19.539 -9.331 1.00 63.31 455 PRO A CA 1
ATOM 3394 C C . PRO A 1 455 ? 38.671 18.607 -8.332 1.00 63.31 455 PRO A C 1
ATOM 3396 O O . PRO A 1 455 ? 39.286 17.615 -8.724 1.00 63.31 455 PRO A O 1
ATOM 3399 N N . PHE A 1 456 ? 38.534 18.885 -7.030 1.00 73.88 456 PHE A N 1
ATOM 3400 C CA . PHE A 1 456 ? 39.018 17.977 -5.984 1.00 73.88 456 PHE A CA 1
ATOM 3401 C C . PHE A 1 456 ? 38.248 16.649 -5.973 1.00 73.88 456 PHE A C 1
ATOM 3403 O O . PHE A 1 456 ? 37.067 16.589 -6.318 1.00 73.88 456 PHE A O 1
ATOM 3410 N N . TYR A 1 457 ? 38.912 15.583 -5.529 1.00 77.88 457 TYR A N 1
ATOM 3411 C CA . TYR A 1 457 ? 38.335 14.245 -5.424 1.00 77.88 457 TYR A CA 1
ATOM 3412 C C . TYR A 1 457 ? 37.804 13.988 -4.023 1.00 77.88 457 TYR A C 1
ATOM 3414 O O . TYR A 1 457 ? 38.346 14.478 -3.028 1.00 77.88 457 TYR A O 1
ATOM 3422 N N . VAL A 1 458 ? 36.789 13.136 -3.939 1.00 83.38 458 VAL A N 1
ATOM 3423 C CA . VAL A 1 458 ? 36.392 12.539 -2.669 1.00 83.38 458 VAL A CA 1
ATOM 3424 C C . VAL A 1 458 ? 37.238 11.290 -2.444 1.00 83.38 458 VAL A C 1
ATOM 3426 O O . VAL A 1 458 ? 37.271 10.384 -3.281 1.00 83.38 458 VAL A O 1
ATOM 3429 N N . VAL A 1 459 ? 37.937 11.242 -1.315 1.00 77.50 459 VAL A N 1
ATOM 3430 C CA . VAL A 1 459 ? 38.880 10.167 -0.978 1.00 77.50 459 VAL A CA 1
ATOM 3431 C C . VAL A 1 459 ? 38.431 9.396 0.255 1.00 77.50 459 VAL A C 1
ATOM 3433 O O . VAL A 1 459 ? 37.740 9.937 1.122 1.00 77.50 459 VAL A O 1
ATOM 3436 N N . GLY A 1 460 ? 38.809 8.120 0.326 1.00 69.19 460 GLY A N 1
ATOM 3437 C CA . GLY A 1 460 ? 38.504 7.236 1.449 1.00 69.19 460 GLY A CA 1
ATOM 3438 C C . GLY A 1 460 ? 39.753 6.527 1.968 1.00 69.19 460 GLY A C 1
ATOM 3439 O O . GLY A 1 460 ? 40.407 5.820 1.214 1.00 69.19 460 GLY A O 1
ATOM 3440 N N . GLY A 1 461 ? 40.048 6.684 3.262 1.00 62.88 461 GLY A N 1
ATOM 3441 C CA . GLY A 1 461 ? 40.924 5.787 4.035 1.00 62.88 461 GLY A CA 1
ATOM 3442 C C . GLY A 1 461 ? 42.419 5.745 3.674 1.00 62.88 461 GLY A C 1
ATOM 3443 O O . GLY A 1 461 ? 42.808 4.901 2.877 1.00 62.88 461 GLY A O 1
ATOM 3444 N N . ASP A 1 462 ? 43.218 6.600 4.337 1.00 52.47 462 ASP A N 1
ATOM 3445 C CA . ASP A 1 462 ? 44.678 6.550 4.662 1.00 52.47 462 ASP A CA 1
ATOM 3446 C C . ASP A 1 462 ? 45.357 7.931 4.521 1.00 52.47 462 ASP A C 1
ATOM 3448 O O . ASP A 1 462 ? 46.535 8.095 4.838 1.00 52.47 462 ASP A O 1
ATOM 3452 N N . SER A 1 463 ? 44.619 8.961 4.091 1.00 50.41 463 SER A N 1
ATOM 3453 C CA . SER A 1 463 ? 45.128 10.332 4.085 1.00 50.41 463 SER A CA 1
ATOM 3454 C C . SER A 1 463 ? 45.463 10.788 5.507 1.00 50.41 463 SER A C 1
ATOM 3456 O O . SER A 1 463 ? 44.675 10.587 6.427 1.00 50.41 463 SER A O 1
ATOM 3458 N N . SER A 1 464 ? 46.571 11.510 5.676 1.00 50.72 464 SER A N 1
ATOM 3459 C CA . SER A 1 464 ? 46.958 12.236 6.902 1.00 50.72 464 SER A CA 1
ATOM 3460 C C . SER A 1 464 ? 45.895 13.213 7.438 1.00 50.72 464 SER A C 1
ATOM 3462 O O . SER A 1 464 ? 46.061 13.790 8.510 1.00 50.72 464 SER A O 1
ATOM 3464 N N . ASN A 1 465 ? 44.808 13.399 6.689 1.00 52.22 465 ASN A N 1
ATOM 3465 C CA . ASN A 1 465 ? 43.670 14.242 7.000 1.00 52.22 465 ASN A CA 1
ATOM 3466 C C . ASN A 1 465 ? 42.539 13.355 7.545 1.00 52.22 465 ASN A C 1
ATOM 3468 O O . ASN A 1 465 ? 42.146 12.379 6.904 1.00 52.22 465 ASN A O 1
ATOM 3472 N N . GLY A 1 466 ? 42.026 13.678 8.734 1.00 60.25 466 GLY A N 1
ATOM 3473 C CA . GLY A 1 466 ? 40.906 12.959 9.350 1.00 60.25 466 GLY A CA 1
ATOM 3474 C C . GLY A 1 466 ? 39.604 13.019 8.527 1.00 60.25 466 GLY A C 1
ATOM 3475 O O . GLY A 1 466 ? 39.548 13.701 7.500 1.00 60.25 466 GLY A O 1
ATOM 3476 N N . PRO A 1 467 ? 38.539 12.310 8.964 1.00 72.44 467 PRO A N 1
ATOM 3477 C CA . PRO A 1 467 ? 37.219 12.430 8.344 1.00 72.44 467 PRO A CA 1
ATOM 3478 C C . PRO A 1 467 ? 36.763 13.891 8.342 1.00 72.44 467 PRO A C 1
ATOM 3480 O O . PRO A 1 467 ? 36.780 14.534 9.395 1.00 72.44 467 PRO A O 1
ATOM 3483 N N . LEU A 1 468 ? 36.316 14.386 7.188 1.00 74.94 468 LEU A N 1
ATOM 3484 C CA . LEU A 1 468 ? 35.633 15.674 7.119 1.00 74.94 468 LEU A CA 1
ATOM 3485 C C . LEU A 1 468 ? 34.129 15.481 7.372 1.00 74.94 468 LEU A C 1
ATOM 3487 O O . LEU A 1 468 ? 33.553 14.499 6.888 1.00 74.94 468 LEU A O 1
ATOM 3491 N N . PRO A 1 469 ? 33.472 16.393 8.114 1.00 78.56 469 PRO A N 1
ATOM 3492 C CA . PRO A 1 469 ? 32.046 16.280 8.379 1.00 78.56 469 PRO A CA 1
ATOM 3493 C C . PRO A 1 469 ? 31.222 16.425 7.097 1.00 78.56 469 PRO A C 1
ATOM 3495 O O . PRO A 1 469 ? 31.313 17.424 6.384 1.00 78.56 469 PRO A O 1
ATOM 3498 N N . LEU A 1 470 ? 30.386 15.425 6.836 1.00 86.00 470 LEU A N 1
ATOM 3499 C CA . LEU A 1 470 ? 29.543 15.341 5.655 1.00 86.00 470 LEU A CA 1
ATOM 3500 C C . LEU A 1 470 ? 28.112 15.769 5.976 1.00 86.00 470 LEU A C 1
ATOM 3502 O O . LEU A 1 470 ? 27.547 15.374 7.003 1.00 86.00 470 LEU A O 1
ATOM 3506 N N . TYR A 1 471 ? 27.512 16.521 5.063 1.00 84.50 471 TYR A N 1
ATOM 3507 C CA . TYR A 1 471 ? 26.117 16.932 5.105 1.00 84.50 471 TYR A CA 1
ATOM 3508 C C . TYR A 1 471 ? 25.327 16.222 4.005 1.00 84.50 471 TYR A C 1
ATOM 3510 O O . TYR A 1 471 ? 25.826 15.970 2.908 1.00 84.50 471 TYR A O 1
ATOM 3518 N N . LEU A 1 472 ? 24.081 15.871 4.326 1.00 89.62 472 LEU A N 1
ATOM 3519 C CA . LEU A 1 472 ? 23.189 15.099 3.464 1.00 89.62 472 LEU A CA 1
ATOM 3520 C C . LEU A 1 472 ? 21.899 15.888 3.239 1.00 89.62 472 LEU A C 1
ATOM 3522 O O . LEU A 1 472 ? 21.196 16.204 4.207 1.00 89.62 472 LEU A O 1
ATOM 3526 N N . SER A 1 473 ? 21.572 16.167 1.978 1.00 86.12 473 SER A N 1
ATOM 3527 C CA . SER A 1 473 ? 20.362 16.897 1.595 1.00 86.12 473 SER A CA 1
ATOM 3528 C C . SER A 1 473 ? 19.495 16.082 0.631 1.00 86.12 473 SER A C 1
ATOM 3530 O O . SER A 1 473 ? 19.924 15.815 -0.488 1.00 86.12 473 SER A O 1
ATOM 3532 N N . PRO A 1 474 ? 18.297 15.626 1.042 1.00 85.44 474 PRO A N 1
ATOM 3533 C CA . PRO A 1 474 ? 17.420 14.819 0.209 1.00 85.44 474 PRO A CA 1
ATOM 3534 C C . PRO A 1 474 ? 16.642 15.657 -0.806 1.00 85.44 474 PRO A C 1
ATOM 3536 O O . PRO A 1 474 ? 16.169 16.741 -0.483 1.00 85.44 474 PRO A O 1
ATOM 3539 N N . VAL A 1 475 ? 16.358 15.069 -1.972 1.00 74.94 475 VAL A N 1
ATOM 3540 C CA . VAL A 1 475 ? 15.572 15.672 -3.069 1.00 74.94 475 VAL A CA 1
ATOM 3541 C C . VAL A 1 475 ? 14.199 16.212 -2.639 1.00 74.94 475 VAL A C 1
ATOM 3543 O O . VAL A 1 475 ? 13.661 17.127 -3.248 1.00 74.94 475 VAL A O 1
ATOM 3546 N N . ASN A 1 476 ? 13.618 15.650 -1.573 1.00 65.00 476 ASN A N 1
ATOM 3547 C CA . ASN A 1 476 ? 12.382 16.123 -0.956 1.00 65.00 476 ASN A CA 1
ATOM 3548 C C . ASN A 1 476 ? 12.659 16.575 0.484 1.00 65.00 476 ASN A C 1
ATOM 3550 O O . ASN A 1 476 ? 12.635 15.762 1.414 1.00 65.00 476 ASN A O 1
ATOM 3554 N N . GLU A 1 477 ? 12.837 17.878 0.687 1.00 53.59 477 GLU A N 1
ATOM 3555 C CA . GLU A 1 477 ? 13.223 18.480 1.974 1.00 53.59 477 GLU A CA 1
ATOM 3556 C C . GLU A 1 477 ? 12.187 18.299 3.106 1.00 53.59 477 GLU A C 1
ATOM 3558 O O . GLU A 1 477 ? 12.495 18.454 4.288 1.00 53.59 477 GLU A O 1
ATOM 3563 N N . LYS A 1 478 ? 10.947 17.885 2.800 1.00 47.16 478 LYS A N 1
ATOM 3564 C CA . LYS A 1 478 ? 9.848 17.749 3.786 1.00 47.16 478 LYS A CA 1
ATOM 3565 C C . LYS A 1 478 ? 9.971 16.563 4.760 1.00 47.16 478 LYS A C 1
ATOM 3567 O O . LYS A 1 478 ? 8.995 16.190 5.417 1.00 47.16 478 LYS A O 1
ATOM 3572 N N . LYS A 1 479 ? 11.149 15.958 4.912 1.00 53.69 479 LYS A N 1
ATOM 3573 C CA . LYS A 1 479 ? 11.422 14.903 5.900 1.00 53.69 479 LYS A CA 1
ATOM 3574 C C . LYS A 1 479 ? 12.828 15.116 6.463 1.00 53.69 479 LYS A C 1
ATOM 3576 O O . LYS A 1 479 ? 13.783 14.620 5.890 1.00 53.69 479 LYS A O 1
ATOM 3581 N N . GLY A 1 480 ? 12.955 15.780 7.617 1.00 65.31 480 GLY A N 1
ATOM 3582 C CA . GLY A 1 480 ? 14.238 16.038 8.309 1.00 65.31 480 GLY A CA 1
ATOM 3583 C C . GLY A 1 480 ? 14.965 14.797 8.860 1.00 65.31 480 GLY A C 1
ATOM 3584 O O . GLY A 1 480 ? 15.644 14.863 9.881 1.00 65.31 480 GLY A O 1
ATOM 3585 N N . VAL A 1 481 ? 14.756 13.638 8.240 1.00 79.12 481 VAL A N 1
ATOM 3586 C CA . VAL A 1 481 ? 15.389 12.356 8.525 1.00 79.12 481 VAL A CA 1
ATOM 3587 C C . VAL A 1 481 ? 15.829 11.776 7.190 1.00 79.12 481 VAL A C 1
ATOM 3589 O O . VAL A 1 481 ? 14.978 11.523 6.333 1.00 79.12 481 VAL A O 1
ATOM 3592 N N . ILE A 1 482 ? 17.129 11.527 7.050 1.00 82.69 482 ILE A N 1
ATOM 3593 C CA . ILE A 1 482 ? 17.701 10.862 5.882 1.00 82.69 482 ILE A CA 1
ATOM 3594 C C . ILE A 1 482 ? 17.219 9.420 5.865 1.00 82.69 482 ILE A C 1
ATOM 3596 O O . ILE A 1 482 ? 17.236 8.726 6.885 1.00 82.69 482 ILE A O 1
ATOM 3600 N N . ARG A 1 483 ? 16.745 8.978 4.705 1.00 84.38 483 ARG A N 1
ATOM 3601 C CA . ARG A 1 483 ? 16.174 7.650 4.511 1.00 84.38 483 ARG A CA 1
ATOM 3602 C C . ARG A 1 483 ? 16.899 6.932 3.390 1.00 84.38 483 ARG A C 1
ATOM 3604 O O . ARG A 1 483 ? 17.343 7.565 2.434 1.00 84.38 483 ARG A O 1
ATOM 3611 N N . VAL A 1 484 ? 16.991 5.613 3.511 1.00 84.19 484 VAL A N 1
ATOM 3612 C CA . VAL A 1 484 ? 17.612 4.779 2.479 1.00 84.19 484 VAL A CA 1
ATOM 3613 C C . VAL A 1 484 ? 16.887 4.944 1.142 1.00 84.19 484 VAL A C 1
ATOM 3615 O O . VAL A 1 484 ? 15.684 5.218 1.113 1.00 84.19 484 VAL A O 1
ATOM 3618 N N . HIS A 1 485 ? 17.630 4.809 0.044 1.00 82.19 485 HIS A N 1
ATOM 3619 C CA . HIS A 1 485 ? 17.152 4.962 -1.341 1.00 82.19 485 HIS A CA 1
ATOM 3620 C C . HIS A 1 485 ? 16.549 6.332 -1.709 1.00 82.19 485 HIS A C 1
ATOM 3622 O O . HIS A 1 485 ? 15.957 6.470 -2.779 1.00 82.19 485 HIS A O 1
ATOM 3628 N N . THR A 1 486 ? 16.681 7.347 -0.853 1.00 85.00 486 THR A N 1
ATOM 3629 C CA . THR A 1 486 ? 16.303 8.727 -1.200 1.00 85.00 486 THR A CA 1
ATOM 3630 C C . THR A 1 486 ? 17.444 9.357 -1.985 1.00 85.00 486 THR A C 1
ATOM 3632 O O . THR A 1 486 ? 18.581 9.190 -1.563 1.00 85.00 486 THR A O 1
ATOM 3635 N N . ASP A 1 487 ? 17.167 10.047 -3.093 1.00 86.12 487 ASP A N 1
ATOM 3636 C CA . ASP A 1 487 ? 18.182 10.829 -3.811 1.00 86.12 487 ASP A CA 1
ATOM 3637 C C . ASP A 1 487 ? 18.690 11.965 -2.912 1.00 86.12 487 ASP A C 1
ATOM 3639 O O . ASP A 1 487 ? 17.885 12.718 -2.356 1.00 86.12 487 ASP A O 1
ATOM 3643 N N . LEU A 1 488 ? 20.007 12.050 -2.733 1.00 90.94 488 LEU A N 1
ATOM 3644 C CA . LEU A 1 488 ? 20.697 12.981 -1.846 1.00 90.94 488 LEU A CA 1
ATOM 3645 C C . LEU A 1 488 ? 21.769 13.747 -2.620 1.00 90.94 488 LEU A C 1
ATOM 3647 O O . LEU A 1 488 ? 22.602 13.126 -3.280 1.00 90.94 488 LEU A O 1
ATOM 3651 N N . ASN A 1 489 ? 21.832 15.060 -2.429 1.00 90.12 489 ASN A N 1
ATOM 3652 C CA . ASN A 1 489 ? 23.101 15.758 -2.561 1.00 90.12 489 ASN A CA 1
ATOM 3653 C C . ASN A 1 489 ? 23.927 15.508 -1.295 1.00 90.12 489 ASN A C 1
ATOM 3655 O O . ASN A 1 489 ? 23.417 15.546 -0.167 1.00 90.12 489 ASN A O 1
ATOM 3659 N N . ILE A 1 490 ? 25.210 15.238 -1.494 1.00 91.75 490 ILE A N 1
ATOM 3660 C CA . ILE A 1 490 ? 26.186 14.978 -0.440 1.00 91.75 490 ILE A CA 1
ATOM 3661 C C . ILE A 1 490 ? 27.262 16.050 -0.564 1.00 91.75 490 ILE A C 1
ATOM 3663 O O . ILE A 1 490 ? 27.751 16.282 -1.665 1.00 91.75 490 ILE A O 1
ATOM 3667 N N . TYR A 1 491 ? 27.604 16.735 0.525 1.00 87.44 491 TYR A N 1
ATOM 3668 C CA . TYR A 1 491 ? 28.513 17.881 0.457 1.00 87.44 491 TYR A CA 1
ATOM 3669 C C . TYR A 1 491 ? 29.259 18.128 1.770 1.00 87.44 491 TYR A C 1
ATOM 3671 O O . TYR A 1 491 ? 28.867 17.637 2.832 1.00 87.44 491 TYR A O 1
ATOM 3679 N N . PHE A 1 492 ? 30.333 18.910 1.692 1.00 81.50 492 PHE A N 1
ATOM 3680 C CA . PHE A 1 492 ? 31.080 19.418 2.847 1.00 81.50 492 PHE A CA 1
ATOM 3681 C C . PHE A 1 492 ? 30.721 20.894 3.083 1.00 81.50 492 PHE A C 1
ATOM 3683 O O . PHE A 1 492 ? 30.531 21.630 2.117 1.00 81.50 492 PHE A O 1
ATOM 3690 N N . LEU A 1 493 ? 30.617 21.360 4.331 1.00 66.00 493 LEU A N 1
ATOM 3691 C CA . LEU A 1 493 ? 30.552 22.807 4.582 1.00 66.00 493 LEU A CA 1
ATOM 3692 C C . LEU A 1 493 ? 31.971 23.370 4.565 1.00 66.00 493 LEU A C 1
ATOM 3694 O O . LEU A 1 493 ? 32.805 22.881 5.318 1.00 66.00 493 LEU A O 1
ATOM 3698 N N . ASP A 1 494 ? 32.179 24.334 3.666 1.00 55.59 494 ASP A N 1
ATOM 3699 C CA . ASP A 1 494 ? 33.356 25.190 3.475 1.00 55.59 494 ASP A CA 1
ATOM 3700 C C . ASP A 1 494 ? 34.694 24.615 3.994 1.00 55.59 494 ASP A C 1
ATOM 3702 O O . ASP A 1 494 ? 34.986 24.700 5.190 1.00 55.59 494 ASP A O 1
ATOM 3706 N N . PRO A 1 495 ? 35.542 24.040 3.118 1.00 47.16 495 PRO A N 1
ATOM 3707 C CA . PRO A 1 495 ? 36.842 23.525 3.526 1.00 47.16 495 PRO A CA 1
ATOM 3708 C C . PRO A 1 495 ? 37.854 24.611 3.924 1.00 47.16 495 PRO A C 1
ATOM 3710 O O . PRO A 1 495 ? 38.979 24.243 4.254 1.00 47.16 495 PRO A O 1
ATOM 3713 N N . GLY A 1 496 ? 37.506 25.906 3.925 1.00 47.34 496 GLY A N 1
ATOM 3714 C CA . GLY A 1 496 ? 38.365 26.950 4.488 1.00 47.34 496 GLY A CA 1
ATOM 3715 C C . GLY A 1 496 ? 39.771 26.970 3.885 1.00 47.34 496 GLY A C 1
ATOM 3716 O O . GLY A 1 496 ? 40.745 27.182 4.605 1.00 47.34 496 GLY A O 1
ATOM 3717 N N . THR A 1 497 ? 39.893 26.697 2.586 1.00 42.03 497 THR A N 1
ATOM 3718 C CA . THR A 1 497 ? 41.171 26.785 1.879 1.00 42.03 497 THR A CA 1
ATOM 3719 C C . THR A 1 497 ? 41.135 27.926 0.885 1.00 42.03 497 THR A C 1
ATOM 3721 O O . THR A 1 497 ? 40.402 27.882 -0.104 1.00 42.03 497 THR A O 1
ATOM 3724 N N . ASP A 1 498 ? 41.973 28.910 1.179 1.00 41.31 498 ASP A N 1
ATOM 3725 C CA . ASP A 1 498 ? 42.426 29.968 0.296 1.00 41.31 498 ASP A CA 1
ATOM 3726 C C . ASP A 1 498 ? 42.627 29.493 -1.166 1.00 41.31 498 ASP A C 1
ATOM 3728 O O . ASP A 1 498 ? 43.300 28.506 -1.461 1.00 41.31 498 ASP A O 1
ATOM 3732 N N . GLU A 1 499 ? 42.039 30.261 -2.083 1.00 47.97 499 GLU A N 1
ATOM 3733 C CA . GLU A 1 499 ? 42.625 30.677 -3.367 1.00 47.97 499 GLU A CA 1
ATOM 3734 C C . GLU A 1 499 ? 42.819 29.709 -4.561 1.00 47.97 499 GLU A C 1
ATOM 3736 O O . GLU A 1 499 ? 43.369 30.173 -5.556 1.00 47.97 499 GLU A O 1
ATOM 3741 N N . VAL A 1 500 ? 42.358 28.442 -4.597 1.00 44.59 500 VAL A N 1
ATOM 3742 C CA . VAL A 1 500 ? 42.651 27.593 -5.799 1.00 44.59 500 VAL A CA 1
ATOM 3743 C C . VAL A 1 500 ? 41.472 26.897 -6.508 1.00 44.59 500 VAL A C 1
ATOM 3745 O O . VAL A 1 500 ? 41.604 26.625 -7.698 1.00 44.59 500 VAL A O 1
ATOM 3748 N N . CYS A 1 501 ? 40.285 26.705 -5.914 1.00 52.81 501 CYS A N 1
ATOM 3749 C CA . CYS A 1 501 ? 39.110 26.221 -6.674 1.00 52.81 501 CYS A CA 1
ATOM 3750 C C . CYS A 1 501 ? 37.806 26.881 -6.190 1.00 52.81 501 CYS A C 1
ATOM 3752 O O . CYS A 1 501 ? 37.393 26.658 -5.058 1.00 52.81 501 CYS A O 1
ATOM 3754 N N . SER A 1 502 ? 37.118 27.641 -7.051 1.00 49.81 502 SER A N 1
ATOM 3755 C CA . SER A 1 502 ? 35.785 28.229 -6.787 1.00 49.81 502 SER A CA 1
ATOM 3756 C C . SER A 1 502 ? 34.622 27.236 -6.972 1.00 49.81 502 SER A C 1
ATOM 3758 O O . SER A 1 502 ? 33.483 27.648 -7.190 1.00 49.81 502 SER A O 1
ATOM 3760 N N . ASP A 1 503 ? 34.899 25.932 -6.928 1.00 60.25 503 ASP A N 1
ATOM 3761 C CA . ASP A 1 503 ? 33.924 24.889 -7.235 1.00 60.25 503 ASP A CA 1
ATOM 3762 C C . ASP A 1 503 ? 33.084 24.519 -6.002 1.00 60.25 503 ASP A C 1
ATOM 3764 O O . ASP A 1 503 ? 33.570 24.467 -4.872 1.00 60.25 503 ASP A O 1
ATOM 3768 N N . SER A 1 504 ? 31.803 24.232 -6.235 1.00 75.88 504 SER A N 1
ATOM 3769 C CA . SER A 1 504 ? 30.854 23.755 -5.223 1.00 75.88 504 SER A CA 1
ATOM 3770 C C . SER A 1 504 ? 31.383 22.538 -4.452 1.00 75.88 504 SER A C 1
ATOM 3772 O O . SER A 1 504 ? 31.957 21.618 -5.029 1.00 75.88 504 SER A O 1
ATOM 3774 N N . SER A 1 505 ? 31.126 22.467 -3.145 1.00 79.81 505 SER A N 1
ATOM 3775 C CA . SER A 1 505 ? 31.505 21.322 -2.302 1.00 79.81 505 SER A CA 1
ATOM 3776 C C . SER A 1 505 ? 30.567 20.113 -2.429 1.00 79.81 505 SER A C 1
ATOM 3778 O O . SER A 1 505 ? 30.730 19.121 -1.708 1.00 79.81 505 SER A O 1
ATOM 3780 N N . VAL A 1 506 ? 29.571 20.191 -3.314 1.00 86.62 506 VAL A N 1
ATOM 3781 C CA . VAL A 1 506 ? 28.637 19.103 -3.609 1.00 86.62 506 VAL A CA 1
ATOM 3782 C C . VAL A 1 506 ? 29.327 18.043 -4.458 1.00 86.62 506 VAL A C 1
ATOM 3784 O O . VAL A 1 506 ? 30.062 18.346 -5.399 1.00 86.62 506 VAL A O 1
ATOM 3787 N N . TRP A 1 507 ? 29.085 16.785 -4.108 1.00 90.81 507 TRP A N 1
ATOM 3788 C CA . TRP A 1 507 ? 29.594 15.636 -4.837 1.00 90.81 507 TRP A CA 1
ATOM 3789 C C . TRP A 1 507 ? 28.962 15.565 -6.224 1.00 90.81 507 TRP A C 1
ATOM 3791 O O . TRP A 1 507 ? 27.749 15.707 -6.354 1.00 90.81 507 TRP A O 1
ATOM 3801 N N . MET A 1 508 ? 29.771 15.253 -7.230 1.00 88.75 508 MET A N 1
ATOM 3802 C CA . MET A 1 508 ? 29.324 14.881 -8.566 1.00 88.75 508 MET A CA 1
ATOM 3803 C C . MET A 1 508 ? 30.097 13.672 -9.081 1.00 88.75 508 MET A C 1
ATOM 3805 O O . MET A 1 508 ? 31.243 13.433 -8.694 1.00 88.75 508 MET A O 1
ATOM 3809 N N . LEU A 1 509 ? 29.490 12.915 -9.987 1.00 87.62 509 LEU A N 1
ATOM 3810 C CA . LEU A 1 509 ? 30.167 11.852 -10.718 1.00 87.62 509 LEU A CA 1
ATOM 3811 C C . LEU A 1 509 ? 30.762 12.397 -12.027 1.00 87.62 509 LEU A C 1
ATOM 3813 O O . LEU A 1 509 ? 30.021 12.831 -12.910 1.00 87.62 509 LEU A O 1
ATOM 3817 N N . LYS A 1 510 ? 32.090 12.332 -12.183 1.00 79.31 510 LYS A N 1
ATOM 3818 C CA . LYS A 1 510 ? 32.810 12.874 -13.350 1.00 79.31 510 LYS A CA 1
ATOM 3819 C C . LYS A 1 510 ? 33.680 11.821 -14.047 1.00 79.31 510 LYS A C 1
ATOM 3821 O O . LYS A 1 510 ? 34.232 10.924 -13.406 1.00 79.31 510 LYS A O 1
ATOM 3826 N N . ASP A 1 511 ? 33.802 11.951 -15.369 1.00 66.00 511 ASP A N 1
ATOM 3827 C CA . ASP A 1 511 ? 34.683 11.129 -16.208 1.00 66.00 511 ASP A CA 1
ATOM 3828 C C . ASP A 1 511 ? 36.142 11.615 -16.080 1.00 66.00 511 ASP A C 1
ATOM 3830 O O . ASP A 1 511 ? 36.417 12.812 -16.187 1.00 66.00 511 ASP A O 1
ATOM 3834 N N . TYR A 1 512 ? 37.082 10.698 -15.832 1.00 54.38 512 TYR A N 1
ATOM 3835 C CA . TYR A 1 512 ? 38.493 11.005 -15.547 1.00 54.38 512 TYR A CA 1
ATOM 3836 C C . TYR A 1 512 ? 39.358 11.029 -16.816 1.00 54.38 512 TYR A C 1
ATOM 3838 O O . TYR A 1 512 ? 40.375 10.362 -16.888 1.00 54.38 512 TYR A O 1
ATOM 3846 N N . ASP A 1 513 ? 38.965 11.841 -17.798 1.00 49.78 513 ASP A N 1
ATOM 3847 C CA . ASP A 1 513 ? 39.587 11.949 -19.131 1.00 49.78 513 ASP A CA 1
ATOM 3848 C C . ASP A 1 513 ? 39.154 10.854 -20.126 1.00 49.78 513 ASP A C 1
ATOM 3850 O O . ASP A 1 513 ? 38.864 9.708 -19.789 1.00 49.78 513 ASP A O 1
ATOM 3854 N N . SER A 1 514 ? 39.132 11.251 -21.395 1.00 46.06 514 SER A N 1
ATOM 3855 C CA . SER A 1 514 ? 38.798 10.517 -22.620 1.00 46.06 514 SER A CA 1
ATOM 3856 C C . SER A 1 514 ? 39.536 9.184 -22.835 1.00 46.06 514 SER A C 1
ATOM 3858 O O . SER A 1 514 ? 39.227 8.466 -23.786 1.00 46.06 514 SER A O 1
ATOM 3860 N N . SER A 1 515 ? 40.478 8.831 -21.956 1.00 47.28 515 SER A N 1
ATOM 3861 C CA . SER A 1 515 ? 41.243 7.581 -21.976 1.00 47.28 515 SER A CA 1
ATOM 3862 C C . SER A 1 515 ? 40.950 6.633 -20.800 1.00 47.28 515 SER A C 1
ATOM 3864 O O . SER A 1 515 ? 41.301 5.455 -20.885 1.00 47.28 515 SER A O 1
ATOM 3866 N N . ALA A 1 516 ? 40.277 7.085 -19.733 1.00 52.25 516 ALA A N 1
ATOM 3867 C CA . ALA A 1 516 ? 39.964 6.261 -18.567 1.00 52.25 516 ALA A CA 1
ATOM 3868 C C . ALA A 1 516 ? 38.518 5.744 -18.619 1.00 52.25 516 ALA A C 1
ATOM 3870 O O . ALA A 1 516 ? 37.556 6.504 -18.657 1.00 52.25 516 ALA A O 1
ATOM 3871 N N . THR A 1 517 ? 38.338 4.426 -18.541 1.00 58.19 517 THR A N 1
ATOM 3872 C CA . THR A 1 517 ? 37.016 3.774 -18.491 1.00 58.19 517 THR A CA 1
ATOM 3873 C C . THR A 1 517 ? 36.318 3.899 -17.126 1.00 58.19 517 THR A C 1
ATOM 3875 O O . THR A 1 517 ? 35.272 3.287 -16.920 1.00 58.19 517 THR A O 1
ATOM 3878 N N . GLN A 1 518 ? 36.895 4.652 -16.182 1.00 71.31 518 GLN A N 1
ATOM 3879 C CA . GLN A 1 518 ? 36.526 4.661 -14.766 1.00 71.31 518 GLN A CA 1
ATOM 3880 C C . GLN A 1 518 ? 36.003 6.040 -14.327 1.00 71.31 518 GLN A C 1
ATOM 3882 O O . GLN A 1 518 ? 36.652 7.060 -14.559 1.00 71.31 518 GLN A O 1
ATOM 3887 N N . LYS A 1 519 ? 34.834 6.075 -13.669 1.00 81.19 519 LYS A N 1
ATOM 3888 C CA . LYS A 1 519 ? 34.179 7.313 -13.198 1.00 81.19 519 LYS A CA 1
ATOM 3889 C C . LYS A 1 519 ? 34.432 7.553 -11.716 1.00 81.19 519 LYS A C 1
ATOM 3891 O O . LYS A 1 519 ? 34.253 6.638 -10.911 1.00 81.19 519 LYS A O 1
ATOM 3896 N N . PHE A 1 520 ? 34.784 8.775 -11.333 1.00 84.94 520 PHE A N 1
ATOM 3897 C CA . PHE A 1 520 ? 35.137 9.116 -9.950 1.00 84.94 520 PHE A CA 1
ATOM 3898 C C . PHE A 1 520 ? 34.164 10.116 -9.339 1.00 84.94 520 PHE A C 1
ATOM 3900 O O . PHE A 1 520 ? 33.512 10.883 -10.048 1.00 84.94 520 PHE A O 1
ATOM 3907 N N . VAL A 1 521 ? 34.085 10.107 -8.008 1.00 88.31 521 VAL A N 1
ATOM 3908 C CA . VAL A 1 521 ? 33.340 11.108 -7.245 1.00 88.31 521 VAL A CA 1
ATOM 3909 C C . VAL A 1 521 ? 34.248 12.314 -7.001 1.00 88.31 521 VAL A C 1
ATOM 3911 O O . VAL A 1 521 ? 35.283 12.205 -6.336 1.00 88.31 521 VAL A O 1
ATOM 3914 N N . THR A 1 522 ? 33.862 13.462 -7.547 1.00 85.69 522 THR A N 1
ATOM 3915 C CA . THR A 1 522 ? 34.569 14.743 -7.418 1.00 85.69 522 THR A CA 1
ATOM 3916 C C . THR A 1 522 ? 33.684 15.784 -6.742 1.00 85.69 522 THR A C 1
ATOM 3918 O O . THR A 1 522 ? 32.489 15.569 -6.558 1.00 85.69 522 THR A O 1
ATOM 3921 N N . LEU A 1 523 ? 34.266 16.919 -6.366 1.00 83.06 523 LEU A N 1
ATOM 3922 C CA . LEU A 1 523 ? 33.520 18.127 -6.015 1.00 83.06 523 LEU A CA 1
ATOM 3923 C C . LEU A 1 523 ? 33.128 18.899 -7.290 1.00 83.06 523 LEU A C 1
ATOM 3925 O O . LEU A 1 523 ? 33.632 18.596 -8.376 1.00 83.06 523 LEU A O 1
ATOM 3929 N N . GLY A 1 524 ? 32.232 19.876 -7.162 1.00 76.88 524 GLY A N 1
ATOM 3930 C CA . GLY A 1 524 ? 31.766 20.741 -8.252 1.00 76.88 524 GLY A CA 1
ATOM 3931 C C . GLY A 1 524 ? 30.321 20.510 -8.704 1.00 76.88 524 GLY A C 1
ATOM 3932 O O . GLY A 1 524 ? 29.899 21.130 -9.676 1.00 76.88 524 GLY A O 1
ATOM 3933 N N . GLY A 1 525 ? 29.559 19.653 -8.017 1.00 81.25 525 GLY A N 1
ATOM 3934 C CA . GLY A 1 525 ? 28.146 19.407 -8.329 1.00 81.25 525 GLY A CA 1
ATOM 3935 C C . GLY A 1 525 ? 27.221 20.570 -7.960 1.00 81.25 525 GLY A C 1
ATOM 3936 O O . GLY A 1 525 ? 27.588 21.468 -7.197 1.00 81.25 525 GLY A O 1
ATOM 3937 N N . ALA A 1 526 ? 25.988 20.559 -8.456 1.00 81.62 526 ALA A N 1
ATOM 3938 C CA . ALA A 1 526 ? 24.970 21.536 -8.091 1.00 81.62 526 ALA A CA 1
ATOM 3939 C C . ALA A 1 526 ? 24.110 21.050 -6.913 1.00 81.62 526 ALA A C 1
ATOM 3941 O O . ALA A 1 526 ? 23.714 19.888 -6.827 1.00 81.62 526 ALA A O 1
ATOM 3942 N N . MET A 1 527 ? 23.787 21.966 -5.998 1.00 82.38 527 MET A N 1
ATOM 3943 C CA . MET A 1 527 ? 22.847 21.699 -4.911 1.00 82.38 527 MET A CA 1
ATOM 3944 C C . MET A 1 527 ? 21.404 21.853 -5.411 1.00 82.38 527 MET A C 1
ATOM 3946 O O . MET A 1 527 ? 21.043 22.897 -5.955 1.00 82.38 527 MET A O 1
ATOM 3950 N N . GLY A 1 528 ? 20.555 20.851 -5.180 1.00 80.50 528 GLY A N 1
ATOM 3951 C CA . GLY A 1 528 ? 19.145 20.890 -5.566 1.00 80.50 528 GLY A CA 1
ATOM 3952 C C . GLY A 1 528 ? 18.909 20.786 -7.079 1.00 80.50 528 GLY A C 1
ATOM 3953 O O . GLY A 1 528 ? 19.693 20.188 -7.810 1.00 80.50 528 GLY A O 1
ATOM 3954 N N . ASN A 1 529 ? 17.776 21.329 -7.544 1.00 77.12 529 ASN A N 1
ATOM 3955 C CA . ASN A 1 529 ? 17.346 21.313 -8.953 1.00 77.12 529 ASN A CA 1
ATOM 3956 C C . ASN A 1 529 ? 17.347 19.911 -9.597 1.00 77.12 529 ASN A C 1
ATOM 3958 O O . ASN A 1 529 ? 18.072 19.691 -10.569 1.00 77.12 529 ASN A O 1
ATOM 3962 N N . PRO A 1 530 ? 16.557 18.947 -9.082 1.00 80.31 530 PRO A N 1
ATOM 3963 C CA . PRO A 1 530 ? 16.500 17.598 -9.643 1.00 80.31 530 PRO A CA 1
ATOM 3964 C C . PRO A 1 530 ? 16.094 17.639 -11.123 1.00 80.31 530 PRO A C 1
ATOM 3966 O O . PRO A 1 530 ? 14.988 18.062 -11.461 1.00 80.31 530 PRO A O 1
ATOM 3969 N N . GLY A 1 531 ? 16.996 17.219 -12.009 1.00 74.94 531 GLY A N 1
ATOM 3970 C CA . GLY A 1 531 ? 16.809 17.359 -13.450 1.00 74.94 531 GLY A CA 1
ATOM 3971 C C . GLY A 1 531 ? 17.977 16.797 -14.256 1.00 74.94 531 GLY A C 1
ATOM 3972 O O . GLY A 1 531 ? 18.919 16.233 -13.703 1.00 74.94 531 GLY A O 1
ATOM 3973 N N . LYS A 1 532 ? 17.910 16.936 -15.587 1.00 77.62 532 LYS A N 1
ATOM 3974 C CA . LYS A 1 532 ? 18.930 16.413 -16.514 1.00 77.62 532 LYS A CA 1
ATOM 3975 C C . LYS A 1 532 ? 20.327 16.946 -16.213 1.00 77.62 532 LYS A C 1
ATOM 3977 O O . LYS A 1 532 ? 21.294 16.199 -16.289 1.00 77.62 532 LYS A O 1
ATOM 3982 N N . GLU A 1 533 ? 20.402 18.233 -15.895 1.00 78.75 533 GLU A N 1
ATOM 3983 C CA . GLU A 1 533 ? 21.656 18.973 -15.738 1.00 78.75 533 GLU A CA 1
ATOM 3984 C C . GLU A 1 533 ? 22.386 18.641 -14.435 1.00 78.75 533 GLU A C 1
ATOM 3986 O O . GLU A 1 533 ? 23.603 18.750 -14.388 1.00 78.75 533 GLU A O 1
ATOM 3991 N N . THR A 1 534 ? 21.666 18.174 -13.410 1.00 83.88 534 THR A N 1
ATOM 3992 C CA . THR A 1 534 ? 22.230 17.841 -12.092 1.00 83.88 534 THR A CA 1
ATOM 3993 C C . THR A 1 534 ? 22.313 16.340 -11.851 1.00 83.88 534 THR A C 1
ATOM 3995 O O . THR A 1 534 ? 22.624 15.913 -10.749 1.00 83.88 534 THR A O 1
ATOM 3998 N N . LEU A 1 535 ? 22.031 15.501 -12.857 1.00 82.19 535 LEU A N 1
ATOM 3999 C CA . LEU A 1 535 ? 21.894 14.048 -12.695 1.00 82.19 535 LEU A CA 1
ATOM 4000 C C . LEU A 1 535 ? 23.121 13.394 -12.034 1.00 82.19 535 LEU A C 1
ATOM 4002 O O . LEU A 1 535 ? 22.962 12.479 -11.230 1.00 82.19 535 LEU A O 1
ATOM 4006 N N . ALA A 1 536 ? 24.319 13.902 -12.334 1.00 85.31 536 ALA A N 1
ATOM 4007 C CA . ALA A 1 536 ? 25.587 13.443 -11.770 1.00 85.31 536 ALA A CA 1
ATOM 4008 C C . ALA A 1 536 ? 25.768 13.755 -10.273 1.00 85.31 536 ALA A C 1
ATOM 4010 O O . ALA A 1 536 ? 26.638 13.157 -9.640 1.00 85.31 536 ALA A O 1
ATOM 4011 N N . ASP A 1 537 ? 24.949 14.643 -9.709 1.00 90.44 537 ASP A N 1
ATOM 4012 C CA . ASP A 1 537 ? 25.135 15.238 -8.379 1.00 90.44 537 ASP A CA 1
ATOM 4013 C C . ASP A 1 537 ? 24.321 14.528 -7.281 1.00 90.44 537 ASP A C 1
ATOM 4015 O O . ASP A 1 537 ? 24.335 14.919 -6.107 1.00 90.44 537 ASP A O 1
ATOM 4019 N N . TRP A 1 538 ? 23.576 13.482 -7.657 1.00 89.81 538 TRP A N 1
ATOM 4020 C CA . TRP A 1 538 ? 22.627 12.789 -6.787 1.00 89.81 538 TRP A CA 1
ATOM 4021 C C . TRP A 1 538 ? 23.068 11.361 -6.472 1.00 89.81 538 TRP A C 1
ATOM 4023 O O . TRP A 1 538 ? 23.236 10.509 -7.345 1.00 89.81 538 TRP A O 1
ATOM 4033 N N . PHE A 1 539 ? 23.169 11.075 -5.179 1.00 92.62 539 PHE A N 1
ATOM 4034 C CA . PHE A 1 539 ? 23.609 9.797 -4.630 1.00 92.62 539 PHE A CA 1
ATOM 4035 C C . PHE A 1 539 ? 22.555 9.224 -3.682 1.00 92.62 539 PHE A C 1
ATOM 4037 O O . PHE A 1 539 ? 21.605 9.895 -3.285 1.00 92.62 539 PHE A O 1
ATOM 4044 N N . LYS A 1 540 ? 22.709 7.963 -3.287 1.00 91.56 540 LYS A N 1
ATOM 4045 C CA . LYS A 1 540 ? 21.844 7.279 -2.320 1.00 91.56 540 LYS A CA 1
ATOM 4046 C C . LYS A 1 540 ? 22.683 6.612 -1.243 1.00 91.56 540 LYS A C 1
ATOM 4048 O O . LYS A 1 540 ? 23.839 6.257 -1.458 1.00 91.56 540 LYS A O 1
ATOM 4053 N N . ILE A 1 541 ? 22.066 6.404 -0.084 1.00 89.56 541 ILE A N 1
ATOM 4054 C CA . ILE A 1 541 ? 22.594 5.534 0.970 1.00 89.56 541 ILE A CA 1
ATOM 4055 C C . ILE A 1 541 ? 21.736 4.273 1.020 1.00 89.56 541 ILE A C 1
ATOM 4057 O O . ILE A 1 541 ? 20.502 4.352 1.033 1.00 89.56 541 ILE A O 1
ATOM 4061 N N . GLU A 1 542 ? 22.386 3.117 1.096 1.00 87.69 542 GLU A N 1
ATOM 4062 C CA . GLU A 1 542 ? 21.738 1.815 1.243 1.00 87.69 542 GLU A CA 1
ATOM 4063 C C . GLU A 1 542 ? 22.315 1.043 2.428 1.00 87.69 542 GLU A C 1
ATOM 4065 O O . GLU A 1 542 ? 23.457 1.262 2.833 1.00 87.69 542 GLU A O 1
ATOM 4070 N N . LYS A 1 543 ? 21.527 0.119 2.991 1.00 84.00 543 LYS A N 1
ATOM 4071 C CA . LYS A 1 543 ? 22.047 -0.836 3.975 1.00 84.00 543 LYS A CA 1
ATOM 4072 C C . LYS A 1 543 ? 22.935 -1.859 3.278 1.00 84.00 543 LYS A C 1
ATOM 4074 O O . LYS A 1 543 ? 22.552 -2.416 2.248 1.00 84.00 543 LYS A O 1
ATOM 4079 N N . TYR A 1 544 ? 24.079 -2.142 3.881 1.00 80.88 544 TYR A N 1
ATOM 4080 C CA . TYR A 1 544 ? 25.026 -3.135 3.402 1.00 80.88 544 TYR A CA 1
ATOM 4081 C C . TYR A 1 544 ? 25.548 -3.946 4.587 1.00 80.88 544 TYR A C 1
ATOM 4083 O O . TYR A 1 544 ? 26.288 -3.431 5.422 1.00 80.88 544 TYR A O 1
ATOM 4091 N N . GLU A 1 545 ? 25.109 -5.206 4.667 1.00 84.00 545 GLU A N 1
ATOM 4092 C CA . GLU A 1 545 ? 25.330 -6.090 5.819 1.00 84.00 545 GLU A CA 1
ATOM 4093 C C . GLU A 1 545 ? 24.824 -5.460 7.134 1.00 84.00 545 GLU A C 1
ATOM 4095 O O . GLU A 1 545 ? 23.631 -5.179 7.267 1.00 84.00 545 GLU A O 1
ATOM 4100 N N . ASP A 1 546 ? 25.717 -5.238 8.096 1.00 79.62 546 ASP A N 1
ATOM 4101 C CA . ASP A 1 546 ? 25.500 -4.574 9.384 1.00 79.62 546 ASP A CA 1
ATOM 4102 C C . ASP A 1 546 ? 25.826 -3.064 9.360 1.00 79.62 546 ASP A C 1
ATOM 4104 O O . ASP A 1 546 ? 25.754 -2.403 10.396 1.00 79.62 546 ASP A O 1
ATOM 4108 N N . ALA A 1 547 ? 26.150 -2.502 8.191 1.00 82.62 547 ALA A N 1
ATOM 4109 C CA . ALA A 1 547 ? 26.535 -1.103 8.004 1.00 82.62 547 ALA A CA 1
ATOM 4110 C C . ALA A 1 547 ? 25.807 -0.466 6.795 1.00 82.62 547 ALA A C 1
ATOM 4112 O O . ALA A 1 547 ? 24.709 -0.887 6.414 1.00 82.62 547 ALA A O 1
ATOM 4113 N N . TYR A 1 548 ? 26.388 0.580 6.201 1.00 90.62 548 TYR A N 1
ATOM 4114 C CA . TYR A 1 548 ? 25.843 1.270 5.029 1.00 90.62 548 TYR A CA 1
ATOM 4115 C C . TYR A 1 548 ? 26.840 1.296 3.870 1.00 90.62 548 TYR A C 1
ATOM 4117 O O . TYR A 1 548 ? 28.028 1.032 4.046 1.00 90.62 548 TYR A O 1
ATOM 4125 N N . LYS A 1 549 ? 26.350 1.641 2.681 1.00 90.38 549 LYS A N 1
ATOM 4126 C CA . LYS A 1 549 ? 27.159 1.982 1.506 1.00 90.38 549 LYS A CA 1
ATOM 4127 C C . LYS A 1 549 ? 26.565 3.189 0.787 1.00 90.38 549 LYS A C 1
ATOM 4129 O O . LYS A 1 549 ? 25.351 3.413 0.857 1.00 90.38 549 LYS A O 1
ATOM 4134 N N . PHE A 1 550 ? 27.409 3.936 0.083 1.00 91.56 550 PHE A N 1
ATOM 4135 C CA . PHE A 1 550 ? 26.946 4.884 -0.925 1.00 91.56 550 PHE A CA 1
ATOM 4136 C C . PHE A 1 550 ? 26.678 4.153 -2.241 1.00 91.56 550 PHE A C 1
ATOM 4138 O O . PHE A 1 550 ? 27.380 3.206 -2.599 1.00 91.56 550 PHE A O 1
ATOM 4145 N N . TYR A 1 551 ? 25.654 4.600 -2.954 1.00 89.62 551 TYR A N 1
ATOM 4146 C CA . TYR A 1 551 ? 25.204 4.015 -4.209 1.00 89.62 551 TYR A CA 1
ATOM 4147 C C . TYR A 1 551 ? 24.804 5.128 -5.170 1.00 89.62 551 TYR A C 1
ATOM 4149 O O . TYR A 1 551 ? 24.097 6.060 -4.779 1.00 89.62 551 TYR A O 1
ATOM 4157 N N . TYR A 1 552 ? 25.243 5.041 -6.420 1.00 88.50 552 TYR A N 1
ATOM 4158 C CA . TYR A 1 552 ? 24.874 5.994 -7.458 1.00 88.50 552 TYR A CA 1
ATOM 4159 C C . TYR A 1 552 ? 23.809 5.370 -8.357 1.00 88.50 552 TYR A C 1
ATOM 4161 O O . TYR A 1 552 ? 24.076 4.426 -9.096 1.00 88.50 552 TYR A O 1
ATOM 4169 N N . CYS A 1 553 ? 22.581 5.874 -8.247 1.00 82.50 553 CYS A N 1
ATOM 4170 C CA . CYS A 1 553 ? 21.445 5.494 -9.090 1.00 82.50 553 CYS A CA 1
ATOM 4171 C C . CYS A 1 553 ? 20.369 6.582 -8.983 1.00 82.50 553 CYS A C 1
ATOM 4173 O O . CYS A 1 553 ? 19.356 6.388 -8.298 1.00 82.50 553 CYS A O 1
ATOM 4175 N N . PRO A 1 554 ? 20.636 7.770 -9.538 1.00 81.38 554 PRO A N 1
ATOM 4176 C CA . PRO A 1 554 ? 19.777 8.928 -9.356 1.00 81.38 554 PRO A CA 1
ATOM 4177 C C . PRO A 1 554 ? 18.434 8.758 -10.082 1.00 81.38 554 PRO A C 1
ATOM 4179 O O . PRO A 1 554 ? 18.389 8.353 -11.240 1.00 81.38 554 PRO A O 1
ATOM 4182 N N . ASN A 1 555 ? 17.328 9.087 -9.409 1.00 76.44 555 ASN A N 1
ATOM 4183 C CA . ASN A 1 555 ? 15.964 9.048 -9.968 1.00 76.44 555 ASN A CA 1
ATOM 4184 C C . ASN A 1 555 ? 15.402 10.447 -10.276 1.00 76.44 555 ASN A C 1
ATOM 4186 O O . ASN A 1 555 ? 14.197 10.604 -10.471 1.00 76.44 555 ASN A O 1
ATOM 4190 N N . VAL A 1 556 ? 16.259 11.470 -10.296 1.00 73.31 556 VAL A N 1
ATOM 4191 C CA . VAL A 1 556 ? 15.853 12.871 -10.477 1.00 73.31 556 VAL A CA 1
ATOM 4192 C C . VAL A 1 556 ? 15.526 13.238 -11.928 1.00 73.31 556 VAL A C 1
ATOM 4194 O O . VAL A 1 556 ? 14.771 14.175 -12.165 1.00 73.31 556 VAL A O 1
ATOM 4197 N N . TYR A 1 557 ? 16.063 12.492 -12.897 1.00 66.50 557 TYR A N 1
ATOM 4198 C CA . TYR A 1 557 ? 15.809 12.640 -14.331 1.00 66.50 557 TYR A CA 1
ATOM 4199 C C . TYR A 1 557 ? 16.224 11.358 -15.064 1.00 66.50 557 TYR A C 1
ATOM 4201 O O . TYR A 1 557 ? 17.194 10.718 -14.665 1.00 66.50 557 TYR A O 1
ATOM 4209 N N . TYR A 1 558 ? 15.520 10.963 -16.131 1.00 56.62 558 TYR A N 1
ATOM 4210 C CA . TYR A 1 558 ? 15.812 9.714 -16.847 1.00 56.62 558 TYR A CA 1
ATOM 4211 C C . TYR A 1 558 ? 16.162 9.961 -18.321 1.00 56.62 558 TYR A C 1
ATOM 4213 O O . TYR A 1 558 ? 15.289 10.283 -19.120 1.00 56.62 558 TYR A O 1
ATOM 4221 N N . ASP A 1 559 ? 17.439 9.766 -18.671 1.00 50.34 559 ASP A N 1
ATOM 4222 C CA . ASP A 1 559 ? 17.970 9.801 -20.053 1.00 50.34 559 ASP A CA 1
ATOM 4223 C C . ASP A 1 559 ? 18.565 8.442 -20.493 1.00 50.34 559 ASP A C 1
ATOM 4225 O O . ASP A 1 559 ? 19.077 8.291 -21.594 1.00 50.34 559 ASP A O 1
ATOM 4229 N N . GLY A 1 560 ? 18.558 7.428 -19.615 1.00 54.31 560 GLY A N 1
ATOM 4230 C CA . GLY A 1 560 ? 19.150 6.109 -19.897 1.00 54.31 560 GLY A CA 1
ATOM 4231 C C . GLY A 1 560 ? 20.682 6.084 -20.047 1.00 54.31 560 GLY A C 1
ATOM 4232 O O . GLY A 1 560 ? 21.229 5.046 -20.407 1.00 54.31 560 GLY A O 1
ATOM 4233 N N . SER A 1 561 ? 21.373 7.194 -19.771 1.00 54.34 561 SER A N 1
ATOM 4234 C CA . SER A 1 561 ? 22.810 7.379 -20.021 1.00 54.34 561 SER A CA 1
ATOM 4235 C C . SER A 1 561 ? 23.738 7.004 -18.856 1.00 54.34 561 SER A C 1
ATOM 4237 O O . SER A 1 561 ? 24.935 6.825 -19.077 1.00 54.34 561 SER A O 1
ATOM 4239 N N . TYR A 1 562 ? 23.223 6.853 -17.630 1.00 59.75 562 TYR A N 1
ATOM 4240 C CA . TYR A 1 562 ? 24.035 6.564 -16.441 1.00 59.75 562 TYR A CA 1
ATOM 4241 C C . TYR A 1 562 ? 23.699 5.190 -15.836 1.00 59.75 562 TYR A C 1
ATOM 4243 O O . TYR A 1 562 ? 22.533 4.941 -15.516 1.00 59.75 562 TYR A O 1
ATOM 4251 N N . PRO A 1 563 ? 24.691 4.294 -15.656 1.00 63.94 563 PRO A N 1
ATOM 4252 C CA . PRO A 1 563 ? 24.483 3.004 -15.011 1.00 63.94 563 PRO A CA 1
ATOM 4253 C C . PRO A 1 563 ? 24.329 3.174 -13.498 1.00 63.94 563 PRO A C 1
ATOM 4255 O O . PRO A 1 563 ? 24.969 4.033 -12.890 1.00 63.94 563 PRO A O 1
ATOM 4258 N N . CYS A 1 564 ? 23.509 2.323 -12.885 1.00 80.62 564 CYS A N 1
ATOM 4259 C CA . CYS A 1 564 ? 23.429 2.264 -11.435 1.00 80.62 564 CYS A CA 1
ATOM 4260 C C . CYS A 1 564 ? 24.544 1.372 -10.879 1.00 80.62 564 CYS A C 1
ATOM 4262 O O . CYS A 1 564 ? 24.651 0.213 -11.279 1.00 80.62 564 CYS A O 1
ATOM 4264 N N . SER A 1 565 ? 25.358 1.895 -9.961 1.00 83.75 565 SER A N 1
ATOM 4265 C CA . SER A 1 565 ? 26.539 1.200 -9.435 1.00 83.75 565 SER A CA 1
ATOM 4266 C C . SER A 1 565 ? 26.830 1.581 -7.987 1.00 83.75 565 SER A C 1
ATOM 4268 O O . SER A 1 565 ? 26.567 2.704 -7.549 1.00 83.75 565 SER A O 1
ATOM 4270 N N . ASP A 1 566 ? 27.408 0.636 -7.248 1.00 88.94 566 ASP A N 1
ATOM 4271 C CA . ASP A 1 566 ? 27.943 0.873 -5.910 1.00 88.94 566 ASP A CA 1
ATOM 4272 C C . ASP A 1 566 ? 29.141 1.824 -5.962 1.00 88.94 566 ASP A C 1
ATOM 4274 O O . ASP A 1 566 ? 29.844 1.906 -6.973 1.00 88.94 566 ASP A O 1
ATOM 4278 N N . ILE A 1 567 ? 29.351 2.567 -4.871 1.00 88.50 567 ILE A N 1
ATOM 4279 C CA . ILE A 1 567 ? 30.540 3.399 -4.688 1.00 88.50 567 ILE A CA 1
ATOM 4280 C C . ILE A 1 567 ? 31.554 2.619 -3.859 1.00 88.50 567 ILE A C 1
ATOM 4282 O O . ILE A 1 567 ? 31.307 2.303 -2.692 1.00 88.50 567 ILE A O 1
ATOM 4286 N N . GLY A 1 568 ? 32.693 2.315 -4.471 1.00 85.81 568 GLY A N 1
ATOM 4287 C CA . GLY A 1 568 ? 33.851 1.688 -3.843 1.00 85.81 568 GLY A CA 1
ATOM 4288 C C . GLY A 1 568 ? 35.042 2.635 -3.754 1.00 85.81 568 GLY A C 1
ATOM 4289 O O . GLY A 1 568 ? 34.927 3.836 -4.001 1.00 85.81 568 GLY A O 1
ATOM 4290 N N . ILE A 1 569 ? 36.200 2.070 -3.419 1.00 82.88 569 ILE A N 1
ATOM 4291 C CA . ILE A 1 569 ? 37.494 2.756 -3.449 1.00 82.88 569 ILE A CA 1
ATOM 4292 C C . ILE A 1 569 ? 38.340 2.162 -4.572 1.00 82.88 569 ILE A C 1
ATOM 4294 O O . ILE A 1 569 ? 38.437 0.941 -4.683 1.00 82.88 569 ILE A O 1
ATOM 4298 N N . SER A 1 570 ? 38.987 3.027 -5.350 1.00 80.00 570 SER A N 1
ATOM 4299 C CA . SER A 1 570 ? 40.087 2.661 -6.244 1.00 80.00 570 SER A CA 1
ATOM 4300 C C . SER A 1 570 ? 41.340 3.415 -5.837 1.00 80.00 570 SER A C 1
ATOM 4302 O O . SER A 1 570 ? 41.284 4.610 -5.548 1.00 80.00 570 SER A O 1
ATOM 4304 N N . GLU A 1 571 ? 42.464 2.714 -5.841 1.00 77.38 571 GLU A N 1
ATOM 4305 C CA . GLU A 1 571 ? 43.787 3.300 -5.657 1.00 77.38 571 GLU A CA 1
ATOM 4306 C C . GLU A 1 571 ? 44.355 3.658 -7.032 1.00 77.38 571 GLU A C 1
ATOM 4308 O O . GLU A 1 571 ? 44.296 2.844 -7.956 1.00 77.38 571 GLU A O 1
ATOM 4313 N N . ASP A 1 572 ? 44.811 4.897 -7.200 1.00 66.75 572 ASP A N 1
ATOM 4314 C CA . ASP A 1 572 ? 45.512 5.305 -8.416 1.00 66.75 572 ASP A CA 1
ATOM 4315 C C . ASP A 1 572 ? 46.998 4.905 -8.377 1.00 66.75 572 ASP A C 1
ATOM 4317 O O . ASP A 1 572 ? 47.521 4.444 -7.364 1.00 66.75 572 ASP A O 1
ATOM 4321 N N . GLU A 1 573 ? 47.698 5.095 -9.496 1.00 62.91 573 GLU A N 1
ATOM 4322 C CA . GLU A 1 573 ? 49.130 4.791 -9.638 1.00 62.91 573 GLU A CA 1
ATOM 4323 C C . GLU A 1 573 ? 50.049 5.574 -8.678 1.00 62.91 573 GLU A C 1
ATOM 4325 O O . GLU A 1 573 ? 51.218 5.222 -8.515 1.00 62.91 573 GLU A O 1
ATOM 4330 N N . TYR A 1 574 ? 49.521 6.608 -8.017 1.00 64.06 574 TYR A N 1
ATOM 4331 C CA . TYR A 1 574 ? 50.211 7.440 -7.034 1.00 64.06 574 TYR A CA 1
ATOM 4332 C C . TYR A 1 574 ? 49.831 7.086 -5.585 1.00 64.06 574 TYR A C 1
ATOM 4334 O O . TYR A 1 574 ? 50.280 7.761 -4.657 1.00 64.06 574 TYR A O 1
ATOM 4342 N N . GLY A 1 575 ? 49.024 6.041 -5.372 1.00 65.19 575 GLY A N 1
ATOM 4343 C CA . GLY A 1 575 ? 48.582 5.589 -4.051 1.00 65.19 575 GLY A CA 1
ATOM 4344 C C . GLY A 1 575 ? 47.399 6.372 -3.469 1.00 65.19 575 GLY A C 1
ATOM 4345 O O . GLY A 1 575 ? 47.074 6.206 -2.291 1.00 65.19 575 GLY A O 1
ATOM 4346 N N . ASN A 1 576 ? 46.730 7.235 -4.244 1.00 70.12 576 ASN A N 1
ATOM 4347 C CA . ASN A 1 576 ? 45.548 7.948 -3.755 1.00 70.12 576 ASN A CA 1
ATOM 4348 C C . ASN A 1 576 ? 44.303 7.070 -3.878 1.00 70.12 576 ASN A C 1
ATOM 4350 O O . ASN A 1 576 ? 43.941 6.614 -4.963 1.00 70.12 576 ASN A O 1
ATOM 4354 N N . LYS A 1 577 ? 43.588 6.911 -2.766 1.00 77.44 577 LYS A N 1
ATOM 4355 C CA . LYS A 1 577 ? 42.356 6.125 -2.673 1.00 77.44 577 LYS A CA 1
ATOM 4356 C C . LYS A 1 577 ? 41.125 6.994 -2.893 1.00 77.44 577 LYS A C 1
ATOM 4358 O O . LYS A 1 577 ? 40.669 7.700 -1.991 1.00 77.44 577 LYS A O 1
ATOM 4363 N N . ARG A 1 578 ? 40.578 6.947 -4.102 1.00 81.81 578 ARG A N 1
ATOM 4364 C CA . ARG A 1 578 ? 39.464 7.790 -4.551 1.00 81.81 578 ARG A CA 1
ATOM 4365 C C . ARG A 1 578 ? 38.159 7.003 -4.578 1.00 81.81 578 ARG A C 1
ATOM 4367 O O . ARG A 1 578 ? 38.153 5.812 -4.896 1.00 81.81 578 ARG A O 1
ATOM 4374 N N . LEU A 1 579 ? 37.047 7.673 -4.280 1.00 87.56 579 LEU A N 1
ATOM 4375 C CA . LEU A 1 579 ? 35.720 7.081 -4.431 1.00 87.56 579 LEU A CA 1
ATOM 4376 C C . LEU A 1 579 ? 35.368 6.961 -5.918 1.00 87.56 579 LEU A C 1
ATOM 4378 O O . LEU A 1 579 ? 35.524 7.908 -6.692 1.00 87.56 579 LEU A O 1
ATOM 4382 N N . THR A 1 580 ? 34.880 5.791 -6.317 1.00 86.56 580 THR A N 1
ATOM 4383 C CA . THR A 1 580 ? 34.591 5.464 -7.718 1.00 86.56 580 THR A CA 1
ATOM 4384 C C . THR A 1 580 ? 33.440 4.469 -7.834 1.00 86.56 580 THR A C 1
ATOM 4386 O O . THR A 1 580 ? 33.102 3.803 -6.854 1.00 86.56 580 THR A O 1
ATOM 4389 N N . LEU A 1 581 ? 32.845 4.341 -9.022 1.00 86.38 581 LEU A N 1
ATOM 4390 C CA . LEU A 1 581 ? 31.904 3.254 -9.298 1.00 86.38 581 LEU A CA 1
ATOM 4391 C C . LEU A 1 581 ? 32.629 1.900 -9.207 1.00 86.38 581 LEU A C 1
ATOM 4393 O O . LEU A 1 581 ? 33.643 1.702 -9.865 1.00 86.38 581 LEU A O 1
ATOM 4397 N N . SER A 1 582 ? 32.145 0.966 -8.397 1.00 80.62 582 SER A N 1
ATOM 4398 C CA . SER A 1 582 ? 32.805 -0.327 -8.186 1.00 80.62 582 SER A CA 1
ATOM 4399 C C . SER A 1 582 ? 31.790 -1.415 -7.868 1.00 80.62 582 SER A C 1
ATOM 4401 O O . SER A 1 582 ? 30.812 -1.149 -7.178 1.00 80.62 582 SER A O 1
ATOM 4403 N N . ASP A 1 583 ? 32.065 -2.653 -8.282 1.00 79.12 583 ASP A N 1
ATOM 4404 C CA . ASP A 1 583 ? 31.297 -3.837 -7.866 1.00 79.12 583 ASP A CA 1
ATOM 4405 C C . ASP A 1 583 ? 31.569 -4.232 -6.402 1.00 79.12 583 ASP A C 1
ATOM 4407 O O . ASP A 1 583 ? 30.844 -5.039 -5.816 1.00 79.12 583 ASP A O 1
ATOM 4411 N N . VAL A 1 584 ? 32.618 -3.663 -5.796 1.00 80.12 584 VAL A N 1
ATOM 4412 C CA . VAL A 1 584 ? 32.959 -3.842 -4.382 1.00 80.12 584 VAL A CA 1
ATOM 4413 C C . VAL A 1 584 ? 32.589 -2.563 -3.622 1.00 80.12 584 VAL A C 1
ATOM 4415 O O . VAL A 1 584 ? 33.318 -1.568 -3.709 1.00 80.12 584 VAL A O 1
ATOM 4418 N N . PRO A 1 585 ? 31.477 -2.555 -2.864 1.00 84.25 585 PRO A N 1
ATOM 4419 C CA . PRO A 1 585 ? 31.012 -1.359 -2.176 1.00 84.25 585 PRO A CA 1
ATOM 4420 C C . PRO A 1 585 ? 31.923 -0.982 -1.010 1.00 84.25 585 PRO A C 1
ATOM 4422 O O . PRO A 1 585 ? 32.369 -1.827 -0.228 1.00 84.25 585 PRO A O 1
ATOM 4425 N N . TYR A 1 586 ? 32.126 0.320 -0.832 1.00 83.38 586 TYR A N 1
ATOM 4426 C CA . TYR A 1 586 ? 32.802 0.850 0.338 1.00 83.38 586 TYR A CA 1
ATOM 4427 C C . TYR A 1 586 ? 31.857 0.811 1.542 1.00 83.38 586 TYR A C 1
ATOM 4429 O O . TYR A 1 586 ? 30.881 1.561 1.628 1.00 83.38 586 TYR A O 1
ATOM 4437 N N . LYS A 1 587 ? 32.135 -0.108 2.471 1.00 86.00 587 LYS A N 1
ATOM 4438 C CA . LYS A 1 587 ? 31.342 -0.318 3.685 1.00 86.00 587 LYS A CA 1
ATOM 4439 C C . LYS A 1 587 ? 31.612 0.796 4.695 1.00 86.00 587 LYS A C 1
ATOM 4441 O O . LYS A 1 587 ? 32.699 0.869 5.266 1.00 86.00 587 LYS A O 1
ATOM 4446 N N . ILE A 1 588 ? 30.609 1.627 4.953 1.00 86.44 588 ILE A N 1
ATOM 4447 C CA . ILE A 1 588 ? 30.708 2.835 5.775 1.00 86.44 588 ILE A CA 1
ATOM 4448 C C . ILE A 1 588 ? 29.783 2.807 6.990 1.00 86.44 588 ILE A C 1
ATOM 4450 O O . ILE A 1 588 ? 28.724 2.180 7.002 1.00 86.44 588 ILE A O 1
ATOM 4454 N N . THR A 1 589 ? 30.156 3.576 8.004 1.00 85.31 589 THR A N 1
ATOM 4455 C CA . THR A 1 589 ? 29.320 3.902 9.160 1.00 85.31 589 THR A CA 1
ATOM 4456 C C . THR A 1 589 ? 29.308 5.411 9.376 1.00 85.31 589 THR A C 1
ATOM 4458 O O . THR A 1 589 ? 30.287 6.098 9.078 1.00 85.31 589 THR A O 1
ATOM 4461 N N . LEU A 1 590 ? 28.180 5.936 9.860 1.00 86.31 590 LEU A N 1
ATOM 4462 C CA . LEU A 1 590 ? 28.009 7.361 10.127 1.00 86.31 590 LEU A CA 1
ATOM 4463 C C . LEU A 1 590 ? 28.109 7.606 11.629 1.00 86.31 590 LEU A C 1
ATOM 4465 O O . LEU A 1 590 ? 27.369 7.006 12.407 1.00 86.31 590 LEU A O 1
ATOM 4469 N N . PHE A 1 591 ? 28.990 8.511 12.032 1.00 80.44 591 PHE A N 1
ATOM 4470 C CA . PHE A 1 591 ? 29.118 8.981 13.407 1.00 80.44 591 PHE A CA 1
ATOM 4471 C C . PHE A 1 591 ? 28.676 10.436 13.473 1.00 80.44 591 PHE A C 1
ATOM 4473 O O . PHE A 1 591 ? 29.102 11.249 12.655 1.00 80.44 591 PHE A O 1
ATOM 4480 N N . LEU A 1 592 ? 27.834 10.785 14.448 1.00 78.06 592 LEU A N 1
ATOM 4481 C CA . LEU A 1 592 ? 27.517 12.187 14.710 1.00 78.06 592 LEU A CA 1
ATOM 4482 C C . LEU A 1 592 ? 28.817 12.928 15.048 1.00 78.06 592 LEU A C 1
ATOM 4484 O O . LEU A 1 592 ? 29.534 12.509 15.960 1.00 78.06 592 LEU A O 1
ATOM 4488 N N . ALA A 1 593 ? 29.112 14.017 14.337 1.00 67.69 593 ALA A N 1
ATOM 4489 C CA . ALA A 1 593 ? 30.262 14.856 14.645 1.00 67.69 593 ALA A CA 1
ATOM 4490 C C . ALA A 1 593 ? 29.995 15.609 15.963 1.00 67.69 593 ALA A C 1
ATOM 4492 O O . ALA A 1 593 ? 29.439 16.705 15.984 1.00 67.69 593 ALA A O 1
ATOM 4493 N N . LEU A 1 594 ? 30.309 14.975 17.095 1.00 57.97 594 LEU A N 1
ATOM 4494 C CA . LEU A 1 594 ? 30.266 15.609 18.408 1.00 57.97 594 LEU A CA 1
ATOM 4495 C C . LEU A 1 594 ? 31.461 16.559 18.505 1.00 57.97 594 LEU A C 1
ATOM 4497 O O . LEU A 1 594 ? 32.598 16.107 18.623 1.00 57.97 594 LEU A O 1
ATOM 4501 N N . PHE A 1 595 ? 31.212 17.869 18.496 1.00 43.38 595 PHE A N 1
ATOM 4502 C CA . PHE A 1 595 ? 32.187 18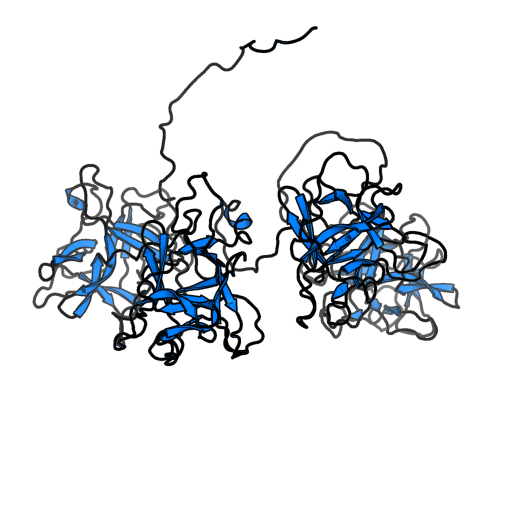.807 19.042 1.00 43.38 595 PHE A CA 1
ATOM 4503 C C . PHE A 1 595 ? 32.403 18.426 20.508 1.00 43.38 595 PHE A C 1
ATOM 4505 O O . PHE A 1 595 ? 31.494 18.527 21.334 1.00 43.38 595 PHE A O 1
ATOM 4512 N N . VAL A 1 596 ? 33.589 17.903 20.814 1.00 31.98 596 VAL A N 1
ATOM 4513 C CA . VAL A 1 596 ? 34.001 17.572 22.176 1.00 31.98 596 VAL A CA 1
ATOM 4514 C C . VAL A 1 596 ? 34.101 18.883 22.951 1.00 31.98 596 VAL A C 1
ATOM 4516 O O . VAL A 1 596 ? 35.125 19.555 22.917 1.00 31.98 596 VAL A O 1
ATOM 4519 N N . VAL A 1 597 ? 33.038 19.245 23.666 1.00 30.08 597 VAL A N 1
ATOM 4520 C CA . VAL A 1 597 ? 33.144 20.120 24.833 1.00 30.08 597 VAL A CA 1
ATOM 4521 C C . VAL A 1 597 ? 32.783 19.284 26.050 1.00 30.08 597 VAL A C 1
ATOM 4523 O O . VAL A 1 597 ? 31.665 18.807 26.237 1.00 30.08 597 VAL A O 1
ATOM 4526 N N . LEU A 1 598 ? 33.834 19.026 26.811 1.00 29.06 598 LEU A N 1
ATOM 4527 C CA . LEU A 1 598 ? 33.925 18.187 27.984 1.00 29.06 598 LEU A CA 1
ATOM 4528 C C . LEU A 1 598 ? 33.090 18.756 29.150 1.00 29.06 598 LEU A C 1
ATOM 4530 O O . LEU A 1 598 ? 33.200 19.932 29.476 1.00 29.06 598 LEU A O 1
ATOM 4534 N N . ALA A 1 599 ? 32.399 17.841 29.837 1.00 29.11 599 ALA A N 1
ATOM 4535 C CA . ALA A 1 599 ? 32.036 17.855 31.259 1.00 29.11 599 ALA A CA 1
ATOM 4536 C C . ALA A 1 599 ? 30.636 18.341 31.721 1.00 29.11 599 ALA A C 1
ATOM 4538 O O . ALA A 1 599 ? 30.169 19.438 31.444 1.00 29.11 599 ALA A O 1
ATOM 4539 N N . ILE A 1 600 ? 30.122 17.510 32.645 1.00 30.81 600 ILE A N 1
ATOM 4540 C CA . ILE A 1 600 ? 29.163 17.734 33.743 1.00 30.81 600 ILE A CA 1
ATOM 4541 C C . ILE A 1 600 ? 27.694 17.311 33.499 1.00 30.81 600 ILE A C 1
ATOM 4543 O O . ILE A 1 600 ? 27.002 17.794 32.615 1.00 30.81 600 ILE A O 1
ATOM 4547 N N . ALA A 1 601 ? 27.233 16.445 34.420 1.00 31.52 601 ALA A N 1
ATOM 4548 C CA . ALA A 1 601 ? 25.851 16.085 34.773 1.00 31.52 601 ALA A CA 1
ATOM 4549 C C . ALA A 1 601 ? 25.161 14.914 34.037 1.00 31.52 601 ALA A C 1
ATOM 4551 O O . ALA A 1 601 ? 24.064 15.042 33.503 1.00 31.52 601 ALA A O 1
ATOM 4552 N N . LEU A 1 602 ? 25.721 13.706 34.165 1.00 30.52 602 LEU A N 1
ATOM 4553 C CA . LEU A 1 602 ? 24.926 12.471 34.142 1.00 30.52 602 LEU A CA 1
ATOM 4554 C C . LEU A 1 602 ? 24.456 12.152 35.569 1.00 30.52 602 LEU A C 1
ATOM 4556 O O . LEU A 1 602 ? 25.114 11.419 36.304 1.00 30.52 602 LEU A O 1
ATOM 4560 N N . SER A 1 603 ? 23.302 12.698 35.964 1.00 30.52 603 SER A N 1
ATOM 4561 C CA . SER A 1 603 ? 22.543 12.211 37.119 1.00 30.52 603 SER A CA 1
ATOM 4562 C C . SER A 1 603 ? 21.133 11.776 36.710 1.00 30.52 603 SER A C 1
ATOM 4564 O O . SER A 1 603 ? 20.281 12.585 36.361 1.00 30.52 603 SER A O 1
ATOM 4566 N N . THR A 1 604 ? 20.914 10.470 36.847 1.00 36.09 604 THR A N 1
ATOM 4567 C CA . THR A 1 604 ? 19.657 9.779 37.177 1.00 36.09 604 THR A CA 1
ATOM 4568 C C . THR A 1 604 ? 18.447 9.805 36.220 1.00 36.09 604 THR A C 1
ATOM 4570 O O . THR A 1 604 ? 17.647 10.731 36.214 1.00 36.09 604 THR A O 1
ATOM 4573 N N . LYS A 1 605 ? 18.224 8.598 35.672 1.00 35.44 605 LYS A N 1
ATOM 4574 C CA . LYS A 1 605 ? 16.968 7.832 35.484 1.00 35.44 605 LYS A CA 1
ATOM 4575 C C . LYS A 1 605 ? 16.087 8.071 34.234 1.00 35.44 605 LYS A C 1
ATOM 4577 O O . LYS A 1 605 ? 15.832 9.206 33.854 1.00 35.44 605 LYS A O 1
ATOM 4582 N N . PRO A 1 606 ? 15.577 6.971 33.624 1.00 47.62 606 PRO A N 1
ATOM 4583 C CA . PRO A 1 606 ? 14.755 6.988 32.415 1.00 47.62 606 PRO A CA 1
ATOM 4584 C C . PRO A 1 606 ? 13.267 7.147 32.754 1.00 47.62 606 PRO A C 1
ATOM 4586 O O . PRO A 1 606 ? 12.809 6.605 33.760 1.00 47.62 606 PRO A O 1
ATOM 4589 N N . LEU A 1 607 ? 12.486 7.819 31.900 1.00 30.72 607 LEU A N 1
ATOM 4590 C CA . LEU A 1 607 ? 11.025 7.800 32.004 1.00 30.72 607 LEU A CA 1
ATOM 4591 C C . LEU A 1 607 ? 10.323 8.043 30.647 1.00 30.72 607 LEU A C 1
ATOM 4593 O O . LEU A 1 607 ? 10.406 9.122 30.077 1.00 30.72 607 LEU A O 1
ATOM 4597 N N . LEU A 1 608 ? 9.573 7.014 30.233 1.00 31.06 608 LEU A N 1
ATOM 4598 C CA . LEU A 1 608 ? 8.284 7.014 29.518 1.00 31.06 608 LEU A CA 1
ATOM 4599 C C . LEU A 1 608 ? 8.169 7.483 28.052 1.00 31.06 608 LEU A C 1
ATOM 4601 O O . LEU A 1 608 ? 8.730 8.473 27.600 1.00 31.06 608 LEU A O 1
ATOM 4605 N N . GLY A 1 609 ? 7.360 6.705 27.317 1.00 38.81 609 GLY A N 1
ATOM 4606 C CA . GLY A 1 609 ? 7.116 6.789 25.880 1.00 38.81 609 GLY A CA 1
ATOM 4607 C C . GLY A 1 609 ? 6.688 8.166 25.382 1.00 38.81 609 GLY A C 1
ATOM 4608 O O . GLY A 1 609 ? 5.701 8.741 25.838 1.00 38.81 609 GLY A O 1
ATOM 4609 N N . ALA A 1 610 ? 7.404 8.650 24.371 1.00 29.70 610 ALA A N 1
ATOM 4610 C CA . ALA A 1 610 ? 7.045 9.847 23.635 1.00 29.70 610 ALA A CA 1
ATOM 4611 C C . ALA A 1 610 ? 6.132 9.475 22.459 1.00 29.70 610 ALA A C 1
ATOM 4613 O O . ALA A 1 610 ? 6.545 8.824 21.498 1.00 29.70 610 ALA A O 1
ATOM 4614 N N . ALA A 1 611 ? 4.880 9.928 22.533 1.00 28.92 611 ALA A N 1
ATOM 4615 C CA . ALA A 1 611 ? 4.060 10.163 21.352 1.00 28.92 611 ALA A CA 1
ATOM 4616 C C . ALA A 1 611 ? 4.842 11.032 20.348 1.00 28.92 611 ALA A C 1
ATOM 4618 O O . ALA A 1 611 ? 5.673 11.840 20.763 1.00 28.92 611 ALA A O 1
ATOM 4619 N N . ALA A 1 612 ? 4.579 10.871 19.045 1.00 36.72 612 ALA A N 1
ATOM 4620 C CA . ALA A 1 612 ? 5.209 11.661 17.986 1.00 36.72 612 ALA A CA 1
ATOM 4621 C C . ALA A 1 612 ? 5.190 13.155 18.358 1.00 36.72 612 ALA A C 1
ATOM 4623 O O . ALA A 1 612 ? 4.121 13.769 18.411 1.00 36.72 612 ALA A O 1
ATOM 4624 N N . SER A 1 613 ? 6.355 13.706 18.719 1.00 37.88 613 SER A N 1
ATOM 4625 C CA . SER A 1 613 ? 6.392 15.025 19.341 1.00 37.88 613 SER A CA 1
ATOM 4626 C C . SER A 1 613 ? 6.065 16.073 18.286 1.00 37.88 613 SER A C 1
ATOM 4628 O O . SER A 1 613 ? 6.638 16.089 17.197 1.00 37.88 613 SER A O 1
ATOM 4630 N N . ALA A 1 614 ? 5.130 16.965 18.610 1.00 51.44 614 ALA A N 1
ATOM 4631 C CA . ALA A 1 614 ? 4.972 18.201 17.861 1.00 51.44 614 ALA A CA 1
ATOM 4632 C C . ALA A 1 614 ? 6.324 18.953 17.815 1.00 51.44 614 ALA A C 1
ATOM 4634 O O . ALA A 1 614 ? 7.151 18.731 18.709 1.00 51.44 614 ALA A O 1
ATOM 4635 N N . PRO A 1 615 ? 6.551 19.836 16.822 1.00 62.50 615 PRO A N 1
ATOM 4636 C CA . PRO A 1 615 ? 7.738 20.687 16.807 1.00 62.50 615 PRO A CA 1
ATOM 4637 C C . PRO A 1 615 ? 7.900 21.420 18.146 1.00 62.50 615 PRO A C 1
ATOM 4639 O O . PRO A 1 615 ? 6.901 21.697 18.826 1.00 62.50 615 PRO A O 1
ATOM 4642 N N . GLU A 1 616 ? 9.149 21.686 18.533 1.00 80.75 616 GLU A N 1
ATOM 4643 C CA . GLU A 1 616 ? 9.480 22.342 19.802 1.00 80.75 616 GLU A CA 1
ATOM 4644 C C . GLU A 1 616 ? 8.698 23.660 19.939 1.00 80.75 616 GLU A C 1
ATOM 4646 O O . GLU A 1 616 ? 8.444 24.376 18.965 1.00 80.75 616 GLU A O 1
ATOM 4651 N N . THR A 1 617 ? 8.224 23.951 21.147 1.00 88.44 617 THR A N 1
ATOM 4652 C CA . THR A 1 617 ? 7.462 25.176 21.408 1.00 88.44 617 THR A CA 1
ATOM 4653 C C . THR A 1 617 ? 8.413 26.341 21.594 1.00 88.44 617 THR A C 1
ATOM 4655 O O . THR A 1 617 ? 9.384 26.202 22.331 1.00 88.44 617 THR A O 1
ATOM 4658 N N . VAL A 1 618 ? 8.092 27.492 21.006 1.00 91.00 618 VAL A N 1
ATOM 4659 C CA . VAL A 1 618 ? 8.835 28.727 21.272 1.00 91.00 618 VAL A CA 1
ATOM 4660 C C . VAL A 1 618 ? 8.568 29.142 22.720 1.00 91.00 618 VAL A C 1
ATOM 4662 O O . VAL A 1 618 ? 7.421 29.118 23.181 1.00 91.00 618 VAL A O 1
ATOM 4665 N N . LEU A 1 619 ? 9.634 29.467 23.443 1.00 91.88 619 LEU A N 1
ATOM 4666 C CA . LEU A 1 619 ? 9.603 29.923 24.829 1.00 91.88 619 LEU A CA 1
ATOM 4667 C C . LEU A 1 619 ? 9.938 31.414 24.901 1.00 91.88 619 LEU A C 1
ATOM 4669 O O . LEU A 1 619 ? 10.815 31.884 24.177 1.00 91.88 619 LEU A O 1
ATOM 4673 N N . ASP A 1 620 ? 9.249 32.134 25.777 1.00 90.00 620 ASP A N 1
ATOM 4674 C CA . ASP A 1 620 ? 9.561 33.519 26.102 1.00 90.00 620 ASP A CA 1
ATOM 4675 C C . ASP A 1 620 ? 10.793 33.627 27.021 1.00 90.00 620 ASP A C 1
ATOM 4677 O O . ASP A 1 620 ? 11.344 32.626 27.489 1.00 90.00 620 ASP A O 1
ATOM 4681 N N . THR A 1 621 ? 11.239 34.853 27.298 1.00 89.00 621 THR A N 1
ATOM 4682 C CA . THR A 1 621 ? 12.386 35.145 28.173 1.00 89.00 621 THR A CA 1
ATOM 4683 C C . THR A 1 621 ? 12.204 34.654 29.612 1.00 89.00 621 THR A C 1
ATOM 4685 O O . THR A 1 621 ? 13.195 34.505 30.323 1.00 89.00 621 THR A O 1
ATOM 4688 N N . SER A 1 622 ? 10.972 34.355 30.038 1.00 87.00 622 SER A N 1
ATOM 4689 C CA . SER A 1 622 ? 10.652 33.749 31.339 1.00 87.00 622 SER A CA 1
ATOM 4690 C C . SER A 1 622 ? 10.554 32.217 31.282 1.00 87.00 622 SER A C 1
ATOM 4692 O O . SER A 1 622 ? 10.202 31.583 32.279 1.00 87.00 622 SER A O 1
ATOM 4694 N N . GLY A 1 623 ? 10.816 31.603 30.124 1.00 85.56 623 GLY A N 1
ATOM 4695 C CA . GLY A 1 623 ? 10.714 30.161 29.901 1.00 85.56 623 GLY A CA 1
ATOM 4696 C C . GLY A 1 623 ? 9.281 29.643 29.734 1.00 85.56 623 GLY A C 1
ATOM 4697 O O . GLY A 1 623 ? 9.067 28.426 29.745 1.00 85.56 623 GLY A O 1
ATOM 4698 N N . LYS A 1 624 ? 8.278 30.517 29.579 1.00 89.81 624 LYS A N 1
ATOM 4699 C CA . LYS A 1 624 ? 6.884 30.116 29.328 1.00 89.81 624 LYS A CA 1
ATOM 4700 C C . LYS A 1 624 ? 6.625 29.994 27.829 1.00 89.81 624 LYS A C 1
ATOM 4702 O O . LYS A 1 624 ? 7.281 30.607 27.003 1.00 89.81 624 LYS A O 1
ATOM 4707 N N . LYS A 1 625 ? 5.643 29.172 27.456 1.00 92.81 625 LYS A N 1
ATOM 4708 C CA . LYS A 1 625 ? 5.289 28.942 26.046 1.00 92.81 625 LYS A CA 1
ATOM 4709 C C . LYS A 1 625 ? 4.672 30.192 25.424 1.00 92.81 625 LYS A C 1
ATOM 4711 O O . LYS A 1 625 ? 3.702 30.717 25.972 1.00 92.81 625 LYS A O 1
ATOM 4716 N N . VAL A 1 626 ? 5.153 30.561 24.241 1.00 89.44 626 VAL A N 1
ATOM 4717 C CA . VAL A 1 626 ? 4.596 31.641 23.421 1.00 89.44 626 VAL A CA 1
ATOM 4718 C C . VAL A 1 626 ? 3.233 31.226 22.841 1.00 89.44 626 VAL A C 1
ATOM 4720 O O . VAL A 1 626 ? 3.058 30.089 22.378 1.00 89.44 626 VAL A O 1
ATOM 4723 N N . ARG A 1 627 ? 2.236 32.119 22.897 1.00 89.12 627 ARG A N 1
ATOM 4724 C CA . ARG A 1 627 ? 0.826 31.849 22.541 1.00 89.12 627 ARG A CA 1
ATOM 4725 C C . ARG A 1 627 ? 0.253 32.892 21.581 1.00 89.12 627 ARG A C 1
ATOM 4727 O O . ARG A 1 627 ? 0.706 34.021 21.546 1.00 89.12 627 ARG A O 1
ATOM 4734 N N . THR A 1 628 ? -0.786 32.516 20.841 1.00 81.81 628 THR A N 1
ATOM 4735 C CA . THR A 1 628 ? -1.383 33.334 19.765 1.00 81.81 628 THR A CA 1
ATOM 4736 C C . THR A 1 628 ? -2.186 34.541 20.243 1.00 81.81 628 THR A C 1
ATOM 4738 O O . THR A 1 628 ? -2.340 35.507 19.512 1.00 81.81 628 THR A O 1
ATOM 4741 N N . SER A 1 629 ? -2.722 34.485 21.464 1.00 75.31 629 SER A N 1
ATOM 4742 C CA . SER A 1 629 ? -3.621 35.507 22.029 1.00 75.31 629 SER A CA 1
ATOM 4743 C C . SER A 1 629 ? -2.927 36.398 23.063 1.00 75.31 629 SER A C 1
ATOM 4745 O O . SER A 1 629 ? -3.576 36.926 23.962 1.00 75.31 629 SER A O 1
ATOM 4747 N N . VAL A 1 630 ? -1.601 36.493 22.992 1.00 87.00 630 VAL A N 1
ATOM 4748 C CA . VAL A 1 630 ? -0.762 37.213 23.953 1.00 87.00 630 VAL A CA 1
ATOM 4749 C C . VAL A 1 630 ? 0.209 38.096 23.174 1.00 87.00 630 VAL A C 1
ATOM 4751 O O . VAL A 1 630 ? 0.745 37.651 22.161 1.00 87.00 630 VAL A O 1
ATOM 4754 N N . ASN A 1 631 ? 0.412 39.328 23.642 1.00 86.25 631 ASN A N 1
ATOM 4755 C CA . ASN A 1 631 ? 1.368 40.257 23.047 1.00 86.25 631 ASN A CA 1
ATOM 4756 C C . ASN A 1 631 ? 2.791 39.927 23.497 1.00 86.25 631 ASN A C 1
ATOM 4758 O O . ASN A 1 631 ? 3.035 39.660 24.678 1.00 86.25 631 ASN A O 1
ATOM 4762 N N . TYR A 1 632 ? 3.727 39.986 22.558 1.00 91.88 632 TYR A N 1
ATOM 4763 C CA . TYR A 1 632 ? 5.151 39.827 22.823 1.00 91.88 632 TYR A CA 1
ATOM 4764 C C . TYR A 1 632 ? 5.934 40.982 22.211 1.00 91.88 632 TYR A C 1
ATOM 4766 O O . TYR A 1 632 ? 5.583 41.477 21.145 1.00 91.88 632 TYR A O 1
ATOM 4774 N N . TYR A 1 633 ? 7.030 41.363 22.855 1.00 90.38 633 TYR A N 1
ATOM 4775 C CA . TYR A 1 633 ? 8.108 42.114 22.230 1.00 90.38 633 TYR A CA 1
ATOM 4776 C C . TYR A 1 633 ? 9.107 41.130 21.621 1.00 90.38 633 TYR A C 1
ATOM 4778 O O . TYR A 1 633 ? 9.509 40.159 22.272 1.00 90.38 633 TYR A O 1
ATOM 4786 N N . ILE A 1 634 ? 9.543 41.386 20.389 1.00 92.19 634 ILE A N 1
ATOM 4787 C CA . ILE A 1 634 ? 10.720 40.714 19.829 1.00 92.19 634 ILE A CA 1
ATOM 4788 C C . ILE A 1 634 ? 11.931 41.574 20.178 1.00 92.19 634 ILE A C 1
ATOM 4790 O O . ILE A 1 634 ? 12.054 42.702 19.705 1.00 92.19 634 ILE A O 1
ATOM 4794 N N . VAL A 1 635 ? 12.804 41.053 21.036 1.00 88.75 635 VAL A N 1
ATOM 4795 C CA . VAL A 1 635 ? 13.978 41.765 21.566 1.00 88.75 635 VAL A CA 1
ATOM 4796 C C . VAL A 1 635 ? 15.275 41.117 21.073 1.00 88.75 635 VAL A C 1
ATOM 4798 O O . VAL A 1 635 ? 15.263 39.924 20.752 1.00 88.75 635 VAL A O 1
ATOM 4801 N N . PRO A 1 636 ? 16.403 41.847 21.016 1.00 86.12 636 PRO A N 1
ATOM 4802 C CA . PRO A 1 636 ? 17.679 41.286 20.588 1.00 86.12 636 PRO A CA 1
ATOM 4803 C C . PRO A 1 636 ? 18.109 40.115 21.485 1.00 86.12 636 PRO A C 1
ATOM 4805 O O . PRO A 1 636 ? 17.923 40.130 22.704 1.00 86.12 636 PRO A O 1
ATOM 4808 N N . GLY A 1 637 ? 18.733 39.100 20.892 1.00 77.50 637 GLY A N 1
ATOM 4809 C CA . GLY A 1 637 ? 19.199 37.906 21.600 1.00 77.50 637 GLY A CA 1
ATOM 4810 C C . GLY A 1 637 ? 20.255 38.179 22.668 1.00 77.50 637 GLY A C 1
ATOM 4811 O O . GLY A 1 637 ? 20.331 37.429 23.639 1.00 77.50 637 GLY A O 1
ATOM 4812 N N . SER A 1 638 ? 21.006 39.272 22.514 1.00 69.31 638 SER A N 1
ATOM 4813 C CA . SER A 1 638 ? 22.037 39.754 23.441 1.00 69.31 638 SER A CA 1
ATOM 4814 C C . SER A 1 638 ? 21.472 40.475 24.678 1.00 69.31 638 SER A C 1
ATOM 4816 O O . SER A 1 638 ? 22.198 41.211 25.331 1.00 69.31 638 SER A O 1
ATOM 4818 N N . TYR A 1 639 ? 20.183 40.312 24.992 1.00 56.59 639 TYR A N 1
ATOM 4819 C CA . TYR A 1 639 ? 19.505 40.877 26.168 1.00 56.59 639 TYR A CA 1
ATOM 4820 C C . TYR A 1 639 ? 20.390 40.871 27.442 1.00 56.59 639 TYR A C 1
ATOM 4822 O O . TYR A 1 639 ? 21.012 39.841 27.720 1.00 56.59 639 TYR A O 1
ATOM 4830 N N . PRO A 1 640 ? 20.455 41.966 28.240 1.00 51.19 640 PRO A N 1
ATOM 4831 C CA . PRO A 1 640 ? 19.453 43.031 28.399 1.00 51.19 640 PRO A CA 1
ATOM 4832 C C . PRO A 1 640 ? 19.719 44.349 27.648 1.00 51.19 640 PRO A C 1
ATOM 4834 O O . PRO A 1 640 ? 19.179 45.379 28.048 1.00 51.19 640 PRO A O 1
ATOM 4837 N N . TYR A 1 641 ? 20.534 44.372 26.586 1.00 56.84 641 TYR A N 1
ATOM 4838 C CA . TYR A 1 641 ? 20.769 45.621 25.843 1.00 56.84 641 TYR A CA 1
ATOM 4839 C C . TYR A 1 641 ? 19.476 46.206 25.244 1.00 56.84 641 TYR A C 1
ATOM 4841 O O . TYR A 1 641 ? 18.627 45.474 24.734 1.00 56.84 641 TYR A O 1
ATOM 4849 N N . ALA A 1 642 ? 19.344 47.536 25.333 1.00 57.44 642 ALA A N 1
ATOM 4850 C CA . ALA A 1 642 ? 18.192 48.295 24.856 1.00 57.44 642 ALA A CA 1
ATOM 4851 C C . ALA A 1 642 ? 18.014 48.174 23.332 1.00 57.44 642 ALA A C 1
ATOM 4853 O O . ALA A 1 642 ? 18.991 48.204 22.583 1.00 57.44 642 ALA A O 1
ATOM 4854 N N . GLY A 1 643 ? 16.758 48.050 22.904 1.00 72.19 643 GLY A N 1
ATOM 4855 C CA . GLY A 1 643 ? 16.345 47.890 21.512 1.00 72.19 643 GLY A CA 1
ATOM 4856 C C . GLY A 1 643 ? 15.329 46.758 21.340 1.00 72.19 643 GLY A C 1
ATOM 4857 O O . GLY A 1 643 ? 15.022 46.014 22.276 1.00 72.19 643 GLY A O 1
ATOM 4858 N N . GLY A 1 644 ? 14.793 46.622 20.134 1.00 84.25 644 GLY A N 1
ATOM 4859 C CA . GLY A 1 644 ? 13.855 45.563 19.767 1.00 84.25 644 GLY A CA 1
ATOM 4860 C C . GLY A 1 644 ? 13.073 45.910 18.512 1.00 84.25 644 GLY A C 1
ATOM 4861 O O . GLY A 1 644 ? 13.297 46.950 17.900 1.00 84.25 644 GLY A O 1
ATOM 4862 N N . ILE A 1 645 ? 12.195 45.018 18.077 1.00 90.44 645 ILE A N 1
ATOM 4863 C CA . ILE A 1 645 ? 11.519 45.191 16.798 1.00 90.44 645 ILE A CA 1
ATOM 4864 C C . ILE A 1 645 ? 10.428 46.258 16.905 1.00 90.44 645 ILE A C 1
ATOM 4866 O O . ILE A 1 645 ? 9.532 46.182 17.749 1.00 90.44 645 ILE A O 1
ATOM 4870 N N . THR A 1 646 ? 10.522 47.253 16.033 1.00 88.25 646 THR A N 1
ATOM 4871 C CA . THR A 1 646 ? 9.600 48.383 15.924 1.00 88.25 646 THR A CA 1
ATOM 4872 C C . THR A 1 646 ? 9.414 48.747 14.449 1.00 88.25 646 THR A C 1
ATOM 4874 O O . THR A 1 646 ? 9.827 47.999 13.556 1.00 88.25 646 THR A O 1
ATOM 4877 N N . VAL A 1 647 ? 8.748 49.861 14.171 1.00 86.94 647 VAL A N 1
ATOM 4878 C CA . VAL A 1 647 ? 8.419 50.306 12.815 1.00 86.94 647 VAL A CA 1
ATOM 4879 C C . VAL A 1 647 ? 8.951 51.710 12.576 1.00 86.94 647 VAL A C 1
ATOM 4881 O O . VAL A 1 647 ? 8.950 52.542 13.481 1.00 86.94 647 VAL A O 1
ATOM 4884 N N . ALA A 1 648 ? 9.381 51.983 11.349 1.00 83.19 648 ALA A N 1
ATOM 4885 C CA . ALA A 1 648 ? 9.777 53.321 10.932 1.00 83.19 648 ALA A CA 1
ATOM 4886 C C . ALA A 1 648 ? 9.306 53.630 9.510 1.00 83.19 648 ALA A C 1
ATOM 4888 O O . ALA A 1 648 ? 9.201 52.754 8.645 1.00 83.19 648 ALA A O 1
ATOM 4889 N N . SER A 1 649 ? 9.044 54.913 9.278 1.00 80.31 649 SER A N 1
ATOM 4890 C CA . SER A 1 649 ? 8.865 55.468 7.942 1.00 80.31 649 SER A CA 1
ATOM 4891 C C . SER A 1 649 ? 10.234 55.581 7.273 1.00 80.31 649 SER A C 1
ATOM 4893 O O . SER A 1 649 ? 11.114 56.272 7.780 1.00 80.31 649 SER A O 1
ATOM 4895 N N . VAL A 1 650 ? 10.416 54.885 6.150 1.00 72.06 650 VAL A N 1
ATOM 4896 C CA . VAL A 1 650 ? 11.637 54.945 5.334 1.00 72.06 650 VAL A CA 1
ATOM 4897 C C . VAL A 1 650 ? 11.203 55.217 3.900 1.00 72.06 650 VAL A C 1
ATOM 4899 O O . VAL A 1 650 ? 10.559 54.366 3.288 1.00 72.06 650 VAL A O 1
ATOM 4902 N N . ASN A 1 651 ? 11.515 56.407 3.383 1.00 66.50 651 ASN A N 1
ATOM 4903 C CA . ASN A 1 651 ? 11.237 56.862 2.009 1.00 66.50 651 ASN A CA 1
ATOM 4904 C C . ASN A 1 651 ? 9.762 56.859 1.540 1.00 66.50 651 ASN A C 1
ATOM 4906 O O . ASN A 1 651 ? 9.493 57.206 0.393 1.00 66.50 651 ASN A O 1
ATOM 4910 N N . GLN A 1 652 ? 8.797 56.515 2.397 1.00 68.06 652 GLN A N 1
ATOM 4911 C CA . GLN A 1 652 ? 7.357 56.570 2.117 1.00 68.06 652 GLN A CA 1
ATOM 4912 C C . GLN A 1 652 ? 6.569 56.733 3.419 1.00 68.06 652 GLN A C 1
ATOM 4914 O O . GLN A 1 652 ? 7.000 56.246 4.460 1.00 68.06 652 GLN A O 1
ATOM 4919 N N . THR A 1 653 ? 5.397 57.371 3.371 1.00 73.00 653 THR A N 1
ATOM 4920 C CA . THR A 1 653 ? 4.547 57.558 4.560 1.00 73.00 653 THR A CA 1
ATOM 4921 C C . THR A 1 653 ? 3.864 56.271 5.014 1.00 73.00 653 THR A C 1
ATOM 4923 O O . THR A 1 653 ? 3.627 56.136 6.204 1.00 73.00 653 THR A O 1
ATOM 4926 N N . CYS A 1 654 ? 3.577 55.339 4.100 1.00 75.38 654 CYS A N 1
ATOM 4927 C CA . CYS A 1 654 ? 2.968 54.031 4.352 1.00 75.38 654 CYS A CA 1
ATOM 4928 C C . CYS A 1 654 ? 3.212 53.078 3.165 1.00 75.38 654 CYS A C 1
ATOM 4930 O O . CYS A 1 654 ? 3.359 53.568 2.041 1.00 75.38 654 CYS A O 1
ATOM 4932 N N . PRO A 1 655 ? 3.257 51.748 3.376 1.00 78.00 655 PRO A N 1
ATOM 4933 C CA . PRO A 1 655 ? 3.344 51.061 4.668 1.00 78.00 655 PRO A CA 1
ATOM 4934 C C . PRO A 1 655 ? 4.713 51.268 5.340 1.00 78.00 655 PRO A C 1
ATOM 4936 O O . PRO A 1 655 ? 5.720 51.519 4.672 1.00 78.00 655 PRO A O 1
ATOM 4939 N N . PHE A 1 656 ? 4.781 51.175 6.671 1.00 85.44 656 PHE A N 1
ATOM 4940 C CA . PHE A 1 656 ? 6.059 51.291 7.384 1.00 85.44 656 PHE A CA 1
ATOM 4941 C C . PHE A 1 656 ? 6.975 50.083 7.152 1.00 85.44 656 PHE A C 1
ATOM 4943 O O . PHE A 1 656 ? 6.546 48.991 6.768 1.00 85.44 656 PHE A O 1
ATOM 4950 N N . ASN A 1 657 ? 8.268 50.289 7.387 1.00 85.50 657 ASN A N 1
ATOM 4951 C CA . ASN A 1 657 ? 9.263 49.225 7.387 1.00 85.50 657 ASN A CA 1
ATOM 4952 C C . ASN A 1 657 ? 9.428 48.671 8.796 1.00 85.50 657 ASN A C 1
ATOM 4954 O O . ASN A 1 657 ? 9.339 49.414 9.775 1.00 85.50 657 ASN A O 1
ATOM 4958 N N . VAL A 1 658 ? 9.701 47.373 8.887 1.00 89.81 658 VAL A N 1
ATOM 4959 C CA . VAL A 1 658 ? 10.037 46.733 10.155 1.00 89.81 658 VAL A CA 1
ATOM 4960 C C . VAL A 1 658 ? 11.528 46.926 10.408 1.00 89.81 658 VAL A C 1
ATOM 4962 O O . VAL A 1 658 ? 12.360 46.582 9.564 1.00 89.81 658 VAL A O 1
ATOM 4965 N N . ILE A 1 659 ? 11.870 47.490 11.563 1.00 88.56 659 ILE A N 1
ATOM 4966 C CA . ILE A 1 659 ? 13.248 47.820 11.930 1.00 88.56 659 ILE A CA 1
ATOM 4967 C C . ILE A 1 659 ? 13.612 47.245 13.301 1.00 88.56 659 ILE A C 1
ATOM 4969 O O . ILE A 1 659 ? 12.756 47.043 14.164 1.00 88.56 659 ILE A O 1
ATOM 4973 N N . ALA A 1 660 ? 14.902 47.014 13.518 1.00 87.44 660 ALA A N 1
ATOM 4974 C CA . ALA A 1 660 ? 15.472 46.828 14.842 1.00 87.44 660 ALA A CA 1
ATOM 4975 C C . ALA A 1 660 ? 15.741 48.212 15.458 1.00 87.44 660 ALA A C 1
ATOM 4977 O O . ALA A 1 660 ? 16.684 48.902 15.071 1.00 87.44 660 ALA A O 1
ATOM 4978 N N . GLY A 1 661 ? 14.881 48.621 16.389 1.00 75.94 661 GLY A N 1
ATOM 4979 C CA . GLY A 1 661 ? 14.979 49.881 17.120 1.00 75.94 661 GLY A CA 1
ATOM 4980 C C . GLY A 1 661 ? 16.189 49.942 18.051 1.00 75.94 661 GLY A C 1
ATOM 4981 O O . GLY A 1 661 ? 16.736 48.917 18.471 1.00 75.94 661 GLY A O 1
ATOM 4982 N N . ASP A 1 662 ? 16.595 51.165 18.372 1.00 70.00 662 ASP A N 1
ATOM 4983 C CA . ASP A 1 662 ? 17.667 51.492 19.308 1.00 70.00 662 ASP A CA 1
ATOM 4984 C C . ASP A 1 662 ? 17.115 51.832 20.710 1.00 70.00 662 ASP A C 1
ATOM 4986 O O . ASP A 1 662 ? 15.968 51.541 21.045 1.00 70.00 662 ASP A O 1
ATOM 4990 N N . SER A 1 663 ? 17.934 52.449 21.566 1.00 61.69 663 SER A N 1
ATOM 4991 C CA . SER A 1 663 ? 17.519 52.891 22.904 1.00 61.69 663 SER A CA 1
ATOM 4992 C C . SER A 1 663 ? 16.461 54.001 22.910 1.00 61.69 663 SER A C 1
ATOM 4994 O O . SER A 1 663 ? 15.886 54.267 23.965 1.00 61.69 663 SER A O 1
ATOM 4996 N N . SER A 1 664 ? 16.231 54.672 21.779 1.00 61.84 664 SER A N 1
ATOM 4997 C CA . SER A 1 664 ? 15.320 55.813 21.657 1.00 61.84 664 SER A CA 1
ATOM 4998 C C . SER A 1 664 ? 13.923 55.394 21.194 1.00 61.84 664 SER A C 1
ATOM 5000 O O . SER A 1 664 ? 12.950 56.053 21.557 1.00 61.84 664 SER A O 1
ATOM 5002 N N . ASN A 1 665 ? 13.810 54.270 20.477 1.00 66.38 665 ASN A N 1
ATOM 5003 C CA . ASN A 1 665 ? 12.547 53.683 20.028 1.00 66.38 665 ASN A CA 1
ATOM 5004 C C . ASN A 1 665 ? 12.381 52.266 20.598 1.00 66.38 665 ASN A C 1
ATOM 5006 O O . ASN A 1 665 ? 12.966 51.304 20.101 1.00 66.38 665 ASN A O 1
ATOM 5010 N N . GLY A 1 666 ? 11.568 52.136 21.652 1.00 70.81 666 GLY A N 1
ATOM 5011 C CA . GLY A 1 666 ? 11.291 50.848 22.292 1.00 70.81 666 GLY A CA 1
ATOM 5012 C C . GLY A 1 666 ? 10.593 49.835 21.366 1.00 70.81 666 GLY A C 1
ATOM 5013 O O . GLY A 1 666 ? 10.002 50.223 20.352 1.00 70.81 666 GLY A O 1
ATOM 5014 N N . PRO A 1 667 ? 10.641 48.531 21.702 1.00 85.56 667 PRO A N 1
ATOM 5015 C CA . PRO A 1 667 ? 9.951 47.505 20.930 1.00 85.56 667 PRO A CA 1
ATOM 5016 C C . PRO A 1 667 ? 8.437 47.721 20.960 1.00 85.56 667 PRO A C 1
ATOM 5018 O O . PRO A 1 667 ? 7.873 48.083 21.994 1.00 85.56 667 PRO A O 1
ATOM 5021 N N . LEU A 1 668 ? 7.769 47.438 19.844 1.00 86.56 668 LEU A N 1
ATOM 5022 C CA . LEU A 1 668 ? 6.309 47.453 19.784 1.00 86.56 668 LEU A CA 1
ATOM 5023 C C . LEU A 1 668 ? 5.739 46.057 20.076 1.00 86.56 668 LEU A C 1
ATOM 5025 O O . LEU A 1 668 ? 6.337 45.054 19.669 1.00 86.56 668 LEU A O 1
ATOM 5029 N N . PRO A 1 669 ? 4.588 45.964 20.769 1.00 88.62 669 PRO A N 1
ATOM 5030 C CA . PRO A 1 669 ? 3.963 44.681 21.035 1.00 88.62 669 PRO A CA 1
ATOM 5031 C C . PRO A 1 669 ? 3.387 44.094 19.746 1.00 88.62 669 PRO A C 1
ATOM 5033 O O . PRO A 1 669 ? 2.792 44.803 18.930 1.00 88.62 669 PRO A O 1
ATOM 5036 N N . LEU A 1 670 ? 3.544 42.784 19.570 1.00 91.88 670 LEU A N 1
ATOM 5037 C CA . LEU A 1 670 ? 3.025 42.060 18.415 1.00 91.88 670 LEU A CA 1
ATOM 5038 C C . LEU A 1 670 ? 2.383 40.725 18.783 1.00 91.88 670 LEU A C 1
ATOM 5040 O O . LEU A 1 670 ? 2.667 40.127 19.826 1.00 91.88 670 LEU A O 1
ATOM 5044 N N . TYR A 1 671 ? 1.531 40.258 17.878 1.00 90.62 671 TYR A N 1
ATOM 5045 C CA . TYR A 1 671 ? 0.916 38.943 17.890 1.00 90.62 671 TYR A CA 1
ATOM 5046 C C . TYR A 1 671 ? 1.591 38.018 16.876 1.00 90.62 671 TYR A C 1
ATOM 5048 O O . TYR A 1 671 ? 2.102 38.439 15.836 1.00 90.62 671 TYR A O 1
ATOM 5056 N N . LEU A 1 672 ? 1.547 36.723 17.185 1.00 93.06 672 LEU A N 1
ATOM 5057 C CA . LEU A 1 672 ? 2.012 35.643 16.321 1.00 93.06 672 LEU A CA 1
ATOM 5058 C C . LEU A 1 672 ? 0.830 34.713 16.054 1.00 93.06 672 LEU A C 1
ATOM 5060 O O . LEU A 1 672 ? 0.271 34.146 16.996 1.00 93.06 672 LEU A O 1
ATOM 5064 N N . LEU A 1 673 ? 0.458 34.524 14.792 1.00 89.44 673 LEU A N 1
ATOM 5065 C CA . LEU A 1 673 ? -0.669 33.672 14.412 1.00 89.44 673 LEU A CA 1
ATOM 5066 C C . LEU A 1 673 ? -0.191 32.540 13.492 1.00 89.44 673 LEU A C 1
ATOM 5068 O O . LEU A 1 673 ? 0.183 32.808 12.355 1.00 89.44 673 LEU A O 1
ATOM 5072 N N . PRO A 1 674 ? -0.170 31.273 13.944 1.00 90.44 674 PRO A N 1
ATOM 5073 C CA . PRO A 1 674 ? 0.239 30.156 13.113 1.00 90.44 674 PRO A CA 1
ATOM 5074 C C . PRO A 1 674 ? -0.822 29.862 12.055 1.00 90.44 674 PRO A C 1
ATOM 5076 O O . PRO A 1 674 ? -2.017 30.008 12.303 1.00 90.44 674 PRO A O 1
ATOM 5079 N N . VAL A 1 675 ? -0.386 29.293 10.933 1.00 85.06 675 VAL A N 1
ATOM 5080 C CA . VAL A 1 675 ? -1.225 28.905 9.784 1.00 85.06 675 VAL A CA 1
ATOM 5081 C C . VAL A 1 675 ? -2.449 28.056 10.145 1.00 85.06 675 VAL A C 1
ATOM 5083 O O . VAL A 1 675 ? -3.457 28.065 9.449 1.00 85.06 675 VAL A O 1
ATOM 5086 N N . ASN A 1 676 ? -2.382 27.306 11.248 1.00 79.62 676 ASN A N 1
ATOM 5087 C CA . ASN A 1 676 ? -3.537 26.624 11.815 1.00 79.62 676 ASN A CA 1
ATOM 5088 C C . ASN A 1 676 ? -4.019 27.370 13.061 1.00 79.62 676 ASN A C 1
ATOM 5090 O O . ASN A 1 676 ? -3.551 27.098 14.170 1.00 79.62 676 ASN A O 1
ATOM 5094 N N . GLU A 1 677 ? -5.005 28.241 12.872 1.00 70.44 677 GLU A N 1
ATOM 5095 C CA . GLU A 1 677 ? -5.577 29.116 13.904 1.00 70.44 677 GLU A CA 1
ATOM 5096 C C . GLU A 1 677 ? -6.146 28.358 15.116 1.00 70.44 677 GLU A C 1
ATOM 5098 O O . GLU A 1 677 ? -6.197 28.885 16.225 1.00 70.44 677 GLU A O 1
ATOM 5103 N N . LYS A 1 678 ? -6.508 27.073 14.963 1.00 70.75 678 LYS A N 1
ATOM 5104 C CA . LYS A 1 678 ? -6.984 26.232 16.079 1.00 70.75 678 LYS A CA 1
ATOM 5105 C C . LYS A 1 678 ? -5.866 25.862 17.064 1.00 70.75 678 LYS A C 1
ATOM 5107 O O . LYS A 1 678 ? -6.139 25.289 18.121 1.00 70.75 678 LYS A O 1
ATOM 5112 N N . LYS A 1 679 ? -4.597 26.136 16.735 1.00 74.56 679 LYS A N 1
ATOM 5113 C CA . LYS A 1 679 ? -3.435 25.845 17.587 1.00 74.56 679 LYS A CA 1
ATOM 5114 C C . LYS A 1 679 ? -2.969 27.099 18.329 1.00 74.56 679 LYS A C 1
ATOM 5116 O O . LYS A 1 679 ? -2.188 27.879 17.809 1.00 74.56 679 LYS A O 1
ATOM 5121 N N . GLY A 1 680 ? -3.318 27.212 19.609 1.00 73.56 680 GLY A N 1
ATOM 5122 C CA . GLY A 1 680 ? -2.948 28.369 20.444 1.00 73.56 680 GLY A CA 1
ATOM 5123 C C . GLY A 1 680 ? -1.509 28.409 20.993 1.00 73.56 680 GLY A C 1
ATOM 5124 O O . GLY A 1 680 ? -1.257 29.148 21.942 1.00 73.56 680 GLY A O 1
ATOM 5125 N N . VAL A 1 681 ? -0.576 27.589 20.488 1.00 86.69 681 VAL A N 1
ATOM 5126 C CA . VAL A 1 681 ? 0.831 27.550 20.951 1.00 86.69 681 VAL A CA 1
ATOM 5127 C C . VAL A 1 681 ? 1.769 27.659 19.757 1.00 86.69 681 VAL A C 1
ATOM 5129 O O . VAL A 1 681 ? 1.699 26.813 18.856 1.00 86.69 681 VAL A O 1
ATOM 5132 N N . ILE A 1 682 ? 2.673 28.638 19.809 1.00 88.44 682 ILE A N 1
ATOM 5133 C CA . ILE A 1 682 ? 3.673 28.897 18.772 1.00 88.44 682 ILE A CA 1
ATOM 5134 C C . ILE A 1 682 ? 4.783 27.853 18.840 1.00 88.44 682 ILE A C 1
ATOM 5136 O O . ILE A 1 682 ? 5.261 27.468 19.913 1.00 88.44 682 ILE A O 1
ATOM 5140 N N . ARG A 1 683 ? 5.172 27.354 17.672 1.00 86.81 683 ARG A N 1
ATOM 5141 C CA . ARG A 1 683 ? 6.178 26.307 17.516 1.00 86.81 683 ARG A CA 1
ATOM 5142 C C . ARG A 1 683 ? 7.163 26.685 16.430 1.00 86.81 683 ARG A C 1
ATOM 5144 O O . ARG A 1 683 ? 6.786 27.345 15.464 1.00 86.81 683 ARG A O 1
ATOM 5151 N N . ILE A 1 684 ? 8.392 26.207 16.578 1.00 86.81 684 ILE A N 1
ATOM 5152 C CA . ILE A 1 684 ? 9.417 26.374 15.550 1.00 86.81 684 ILE A CA 1
ATOM 5153 C C . ILE A 1 684 ? 8.995 25.684 14.240 1.00 86.81 684 ILE A C 1
ATOM 5155 O O . ILE A 1 684 ? 8.189 24.745 14.246 1.00 86.81 684 ILE A O 1
ATOM 5159 N N . HIS A 1 685 ? 9.515 26.174 13.116 1.00 84.88 685 HIS A N 1
ATOM 5160 C CA . HIS A 1 685 ? 9.235 25.701 11.750 1.00 84.88 685 HIS A CA 1
ATOM 5161 C C . HIS A 1 685 ? 7.753 25.694 11.324 1.00 84.88 685 HIS A C 1
ATOM 5163 O O . HIS A 1 685 ? 7.382 25.015 10.364 1.00 84.88 685 HIS A O 1
ATOM 5169 N N . THR A 1 686 ? 6.887 26.430 12.023 1.00 85.12 686 THR A N 1
ATOM 5170 C CA . THR A 1 686 ? 5.473 26.587 11.655 1.00 85.12 686 THR A CA 1
ATOM 5171 C C . THR A 1 686 ? 5.286 27.927 10.956 1.00 85.12 686 THR A C 1
ATOM 5173 O O . THR A 1 686 ? 5.747 28.930 11.489 1.00 85.12 686 THR A O 1
ATOM 5176 N N . ASP A 1 687 ? 4.623 27.939 9.794 1.00 88.88 687 ASP A N 1
ATOM 5177 C CA . ASP A 1 687 ? 4.255 29.186 9.111 1.00 88.88 687 ASP A CA 1
ATOM 5178 C C . ASP A 1 687 ? 3.367 30.033 10.019 1.00 88.88 687 ASP A C 1
ATOM 5180 O O . ASP A 1 687 ? 2.401 29.514 10.594 1.00 88.88 687 ASP A O 1
ATOM 5184 N N . LEU A 1 688 ? 3.701 31.311 10.166 1.00 92.88 688 LEU A N 1
ATOM 5185 C CA . LEU A 1 688 ? 2.961 32.241 11.004 1.00 92.88 688 LEU A CA 1
ATOM 5186 C C . LEU A 1 688 ? 2.938 33.653 10.415 1.00 92.88 688 LEU A C 1
ATOM 5188 O O . LEU A 1 688 ? 3.938 34.116 9.865 1.00 92.88 688 LEU A O 1
ATOM 5192 N N . ASN A 1 689 ? 1.807 34.337 10.573 1.00 93.06 689 ASN A N 1
ATOM 5193 C CA . ASN A 1 689 ? 1.743 35.782 10.398 1.00 93.06 689 ASN A CA 1
ATOM 5194 C C . ASN A 1 689 ? 2.266 36.462 11.672 1.00 93.06 689 ASN A C 1
ATOM 5196 O O . ASN A 1 689 ? 1.985 36.016 12.792 1.00 93.06 689 ASN A O 1
ATOM 5200 N N . ILE A 1 690 ? 3.007 37.552 11.490 1.00 94.19 690 ILE A N 1
ATOM 5201 C CA . ILE A 1 690 ? 3.497 38.433 12.555 1.00 94.19 690 ILE A CA 1
ATOM 5202 C C . ILE A 1 690 ? 2.835 39.785 12.337 1.00 94.19 690 ILE A C 1
ATOM 5204 O O . ILE A 1 690 ? 2.866 40.289 11.218 1.00 94.19 690 ILE A O 1
ATOM 5208 N N . PHE A 1 691 ? 2.219 40.367 13.362 1.00 91.00 691 PHE A N 1
ATOM 5209 C CA . PHE A 1 691 ? 1.580 41.674 13.214 1.00 91.00 691 PHE A CA 1
ATOM 5210 C C . PHE A 1 691 ? 1.592 42.469 14.510 1.00 91.00 691 PHE A C 1
ATOM 5212 O O . PHE A 1 691 ? 1.388 41.911 15.589 1.00 91.00 691 PHE A O 1
ATOM 5219 N N . PHE A 1 692 ? 1.839 43.773 14.417 1.00 88.88 692 PHE A N 1
ATOM 5220 C CA . PHE A 1 692 ? 1.851 44.639 15.594 1.00 88.88 692 PHE A CA 1
ATOM 5221 C C . PHE A 1 692 ? 0.437 44.851 16.131 1.00 88.88 692 PHE A C 1
ATOM 5223 O O . PHE A 1 692 ? -0.519 44.992 15.363 1.00 88.88 692 PHE A O 1
ATOM 5230 N N . SER A 1 693 ? 0.301 44.897 17.456 1.00 82.88 693 SER A N 1
ATOM 5231 C CA . SER A 1 693 ? -0.937 45.350 18.078 1.00 82.88 693 SER A CA 1
ATOM 5232 C C . SER A 1 693 ? -1.105 46.839 17.769 1.00 82.88 693 SER A C 1
ATOM 5234 O O . SER A 1 693 ? -0.216 47.623 18.089 1.00 82.88 693 SER A O 1
ATOM 5236 N N . ASP A 1 694 ? -2.229 47.199 17.153 1.00 67.31 694 ASP A N 1
ATOM 5237 C CA . ASP A 1 694 ? -2.585 48.474 16.494 1.00 67.31 694 ASP A CA 1
ATOM 5238 C C . ASP A 1 694 ? -2.301 49.785 17.280 1.00 67.31 694 ASP A C 1
ATOM 5240 O O . ASP A 1 694 ? -2.369 50.888 16.750 1.00 67.31 694 ASP A O 1
ATOM 5244 N N . GLY A 1 695 ? -1.944 49.700 18.564 1.00 56.22 695 GLY A N 1
ATOM 5245 C CA . GLY A 1 695 ? -1.791 50.821 19.495 1.00 56.22 695 GLY A CA 1
ATOM 5246 C C . GLY A 1 695 ? -0.555 51.715 19.314 1.00 56.22 695 GLY A C 1
ATOM 5247 O O . GLY A 1 695 ? 0.028 52.114 20.320 1.00 56.22 695 GLY A O 1
ATOM 5248 N N . GLY A 1 696 ? -0.146 52.045 18.084 1.00 56.31 696 GLY A N 1
ATOM 5249 C CA . GLY A 1 696 ? 0.959 52.994 17.855 1.00 56.31 696 GLY A CA 1
ATOM 5250 C C . GLY A 1 696 ? 1.507 53.111 16.430 1.00 56.31 696 GLY A C 1
ATOM 5251 O O . GLY A 1 696 ? 2.397 53.927 16.191 1.00 56.31 696 GLY A O 1
ATOM 5252 N N . VAL A 1 697 ? 1.002 52.333 15.473 1.00 64.69 697 VAL A N 1
ATOM 5253 C CA . VAL A 1 697 ? 1.437 52.403 14.072 1.00 64.69 697 VAL A CA 1
ATOM 5254 C C . VAL A 1 697 ? 0.567 53.453 13.374 1.00 64.69 697 VAL A C 1
ATOM 5256 O O . VAL A 1 697 ? -0.566 53.178 13.014 1.00 64.69 697 VAL A O 1
ATOM 5259 N N . GLY A 1 698 ? 1.050 54.692 13.241 1.00 65.81 698 GLY A N 1
ATOM 5260 C CA . GLY A 1 698 ? 0.312 55.823 12.643 1.00 65.81 698 GLY A CA 1
ATOM 5261 C C . GLY A 1 698 ? 0.074 55.724 11.126 1.00 65.81 698 GLY A C 1
ATOM 5262 O O . GLY A 1 698 ? 0.289 56.705 10.418 1.00 65.81 698 GLY A O 1
ATOM 5263 N N . CYS A 1 699 ? -0.326 54.552 10.628 1.00 72.50 699 CYS A N 1
ATOM 5264 C CA . CYS A 1 699 ? -0.474 54.205 9.219 1.00 72.50 699 CYS A CA 1
ATOM 5265 C C . CYS A 1 699 ? -1.800 53.444 8.993 1.00 72.50 699 CYS A C 1
ATOM 5267 O O . CYS A 1 699 ? -2.085 52.539 9.771 1.00 72.50 699 CYS A O 1
ATOM 5269 N N . PRO A 1 700 ? -2.615 53.769 7.965 1.00 69.81 700 PRO A N 1
ATOM 5270 C CA . PRO A 1 700 ? -3.875 53.065 7.691 1.00 69.81 700 PRO A CA 1
ATOM 5271 C C . PRO A 1 700 ? -3.707 51.651 7.109 1.00 69.81 700 PRO A C 1
ATOM 5273 O O . PRO A 1 700 ? -4.690 50.915 7.035 1.00 69.81 700 PRO A O 1
ATOM 5276 N N . ASP A 1 701 ? -2.502 51.278 6.672 1.00 79.06 701 ASP A N 1
ATOM 5277 C CA . ASP A 1 701 ? -2.232 49.950 6.121 1.00 79.06 701 ASP A CA 1
ATOM 5278 C C . ASP A 1 701 ? -2.130 48.885 7.223 1.00 79.06 701 ASP A C 1
ATOM 5280 O O . ASP A 1 701 ? -1.789 49.165 8.371 1.00 79.06 701 ASP A O 1
ATOM 5284 N N . SER A 1 702 ? -2.396 47.633 6.846 1.00 85.81 702 SER A N 1
ATOM 5285 C CA . SER A 1 702 ? -2.323 46.466 7.732 1.00 85.81 702 SER A CA 1
ATOM 5286 C C . SER A 1 702 ? -1.004 46.394 8.511 1.00 85.81 702 SER A C 1
ATOM 5288 O O . SER A 1 702 ? 0.073 46.513 7.932 1.00 85.81 702 SER A O 1
ATOM 5290 N N . THR A 1 703 ? -1.064 46.096 9.812 1.00 88.75 703 THR A N 1
ATOM 5291 C CA . THR A 1 703 ? 0.128 45.900 10.658 1.00 88.75 703 THR A CA 1
ATOM 5292 C C . THR A 1 703 ? 0.787 44.528 10.489 1.00 88.75 703 THR A C 1
ATOM 5294 O O . THR A 1 703 ? 1.727 44.200 11.222 1.00 88.75 703 THR A O 1
ATOM 5297 N N . VAL A 1 704 ? 0.300 43.715 9.547 1.00 92.06 704 VAL A N 1
ATOM 5298 C CA . VAL A 1 704 ? 0.843 42.394 9.224 1.00 92.06 704 VAL A CA 1
ATOM 5299 C C . VAL A 1 704 ? 2.127 42.534 8.425 1.00 92.06 704 VAL A C 1
ATOM 5301 O O . VAL A 1 704 ? 2.204 43.298 7.463 1.00 92.06 704 VAL A O 1
ATOM 5304 N N . TRP A 1 705 ? 3.137 41.781 8.844 1.00 94.19 705 TRP A N 1
ATOM 5305 C CA . TRP A 1 705 ? 4.419 41.705 8.169 1.00 94.19 705 TRP A CA 1
ATOM 5306 C C . TRP A 1 705 ? 4.258 41.045 6.806 1.00 94.19 705 TRP A C 1
ATOM 5308 O O . TRP A 1 705 ? 3.570 40.036 6.672 1.00 94.19 705 TRP A O 1
ATOM 5318 N N . MET A 1 706 ? 4.969 41.585 5.829 1.00 92.31 706 MET A N 1
ATOM 5319 C CA . MET A 1 706 ? 5.051 41.089 4.467 1.00 92.31 706 MET A CA 1
ATOM 5320 C C . MET A 1 706 ? 6.485 41.250 3.970 1.00 92.31 706 MET A C 1
ATOM 5322 O O . MET A 1 706 ? 7.152 42.248 4.258 1.00 92.31 706 MET A O 1
ATOM 5326 N N . LEU A 1 707 ? 6.973 40.277 3.207 1.00 91.38 707 LEU A N 1
ATOM 5327 C CA . LEU A 1 707 ? 8.207 40.432 2.452 1.00 91.38 707 LEU A CA 1
ATOM 5328 C C . LEU A 1 707 ? 7.926 41.246 1.181 1.00 91.38 707 LEU A C 1
ATOM 5330 O O . LEU A 1 707 ? 7.211 40.781 0.296 1.00 91.38 707 LEU A O 1
ATOM 5334 N N . LYS A 1 708 ? 8.485 42.456 1.084 1.00 84.12 708 LYS A N 1
ATOM 5335 C CA . LYS A 1 708 ? 8.323 43.307 -0.103 1.00 84.12 708 LYS A CA 1
ATOM 5336 C C . LYS A 1 708 ? 9.096 42.732 -1.293 1.00 84.12 708 LYS A C 1
ATOM 5338 O O . LYS A 1 708 ? 10.087 42.014 -1.123 1.00 84.12 708 LYS A O 1
ATOM 5343 N N . ASP A 1 709 ? 8.676 43.118 -2.495 1.00 77.88 709 ASP A N 1
ATOM 5344 C CA . ASP A 1 709 ? 9.451 42.904 -3.715 1.00 77.88 709 ASP A CA 1
ATOM 5345 C C . ASP A 1 709 ? 10.877 43.459 -3.595 1.00 77.88 709 ASP A C 1
ATOM 5347 O O . ASP A 1 709 ? 11.167 44.339 -2.781 1.00 77.88 709 ASP A O 1
ATOM 5351 N N . TYR A 1 710 ? 11.774 42.901 -4.410 1.00 77.38 710 TYR A N 1
ATOM 5352 C CA . TYR A 1 710 ? 13.198 43.225 -4.399 1.00 77.38 710 TYR A CA 1
ATOM 5353 C C . TYR A 1 710 ? 13.437 44.718 -4.633 1.00 77.38 710 TYR A C 1
ATOM 5355 O O . TYR A 1 710 ? 13.028 45.266 -5.658 1.00 77.38 710 TYR A O 1
ATOM 5363 N N . ASP A 1 711 ? 14.122 45.356 -3.688 1.00 75.81 711 ASP A N 1
ATOM 5364 C CA . ASP A 1 711 ? 14.511 46.754 -3.781 1.00 75.81 711 ASP A CA 1
ATOM 5365 C C . ASP A 1 711 ? 15.829 46.856 -4.554 1.00 75.81 711 ASP A C 1
ATOM 5367 O O . ASP A 1 711 ? 16.896 46.478 -4.064 1.00 75.81 711 ASP A O 1
ATOM 5371 N N . SER A 1 712 ? 15.751 47.345 -5.793 1.00 70.25 712 SER A N 1
ATOM 5372 C CA . SER A 1 712 ? 16.902 47.425 -6.690 1.00 70.25 712 SER A CA 1
ATOM 5373 C C . SER A 1 712 ? 17.972 48.414 -6.230 1.00 70.25 712 SER A C 1
ATOM 5375 O O . SER A 1 712 ? 19.123 48.244 -6.623 1.00 70.25 712 SER A O 1
ATOM 5377 N N . SER A 1 713 ? 17.630 49.436 -5.434 1.00 68.06 713 SER A N 1
ATOM 5378 C CA . SER A 1 713 ? 18.624 50.412 -4.957 1.00 68.06 713 SER A CA 1
ATOM 5379 C C . SER A 1 713 ? 19.457 49.867 -3.800 1.00 68.06 713 SER A C 1
ATOM 5381 O O . SER A 1 713 ? 20.649 50.138 -3.726 1.00 68.06 713 SER A O 1
ATOM 5383 N N . ALA A 1 714 ? 18.848 49.058 -2.935 1.00 67.50 714 ALA A N 1
ATOM 5384 C CA . ALA A 1 714 ? 19.513 48.432 -1.795 1.00 67.50 714 ALA A CA 1
ATOM 5385 C C . ALA A 1 714 ? 19.996 46.999 -2.078 1.00 67.50 714 ALA A C 1
ATOM 5387 O O . ALA A 1 714 ? 20.554 46.357 -1.192 1.00 67.50 714 ALA A O 1
ATOM 5388 N N . ALA A 1 715 ? 19.744 46.491 -3.289 1.00 74.69 715 ALA A N 1
ATOM 5389 C CA . ALA A 1 715 ? 20.006 45.117 -3.711 1.00 74.69 715 ALA A CA 1
ATOM 5390 C C . ALA A 1 715 ? 19.456 44.054 -2.736 1.00 74.69 715 ALA A C 1
ATOM 5392 O O . ALA A 1 715 ? 20.110 43.048 -2.462 1.00 74.69 715 ALA A O 1
ATOM 5393 N N . GLN A 1 716 ? 18.263 44.295 -2.177 1.00 81.38 716 GLN A N 1
ATOM 5394 C CA . GLN A 1 716 ? 17.795 43.552 -1.009 1.00 81.38 716 GLN A CA 1
ATOM 5395 C C . GLN A 1 716 ? 16.265 43.421 -0.924 1.00 81.38 716 GLN A C 1
ATOM 5397 O O . GLN A 1 716 ? 15.523 44.284 -1.392 1.00 81.38 716 GLN A O 1
ATOM 5402 N N . LYS A 1 717 ? 15.766 42.346 -0.293 1.00 87.25 717 LYS A N 1
ATOM 5403 C CA . LYS A 1 717 ? 14.338 42.192 0.066 1.00 87.25 717 LYS A CA 1
ATOM 5404 C C . LYS A 1 717 ? 14.106 42.524 1.535 1.00 87.25 717 LYS A C 1
ATOM 5406 O O . LYS A 1 717 ? 14.705 41.902 2.411 1.00 87.25 717 LYS A O 1
ATOM 5411 N N . PHE A 1 718 ? 13.197 43.459 1.796 1.00 89.12 718 PHE A N 1
ATOM 5412 C CA . PHE A 1 718 ? 12.899 43.953 3.141 1.00 89.12 718 PHE A CA 1
ATOM 5413 C C . PHE A 1 718 ? 11.560 43.456 3.675 1.00 89.12 718 PHE A C 1
ATOM 5415 O O . PHE A 1 718 ? 10.613 43.222 2.923 1.00 89.12 718 PHE A O 1
ATOM 5422 N N . VAL A 1 719 ? 11.472 43.376 4.999 1.00 92.31 719 VAL A N 1
ATOM 5423 C CA . VAL A 1 719 ? 10.222 43.145 5.717 1.00 92.31 719 VAL A CA 1
ATOM 5424 C C . VAL A 1 719 ? 9.528 44.484 5.965 1.00 92.31 719 VAL A C 1
ATOM 5426 O O . VAL A 1 719 ? 10.075 45.403 6.581 1.00 92.31 719 VAL A O 1
ATOM 5429 N N . THR A 1 720 ? 8.298 44.593 5.483 1.00 90.50 720 THR A N 1
ATOM 5430 C CA . THR A 1 720 ? 7.442 45.779 5.580 1.00 90.50 720 THR A CA 1
ATOM 5431 C C . THR A 1 720 ? 6.084 45.394 6.160 1.00 90.50 720 THR A C 1
ATOM 5433 O O . THR A 1 720 ? 5.802 44.217 6.377 1.00 90.50 720 THR A O 1
ATOM 5436 N N . LEU A 1 721 ? 5.263 46.389 6.477 1.00 89.06 721 LEU A N 1
ATOM 5437 C CA . LEU A 1 721 ? 3.857 46.200 6.809 1.00 89.06 721 LEU A CA 1
ATOM 5438 C C . LEU A 1 721 ? 2.993 46.168 5.535 1.00 89.06 721 LEU A C 1
ATOM 5440 O O . LEU A 1 721 ? 3.487 46.396 4.431 1.00 89.06 721 LEU A O 1
ATOM 5444 N N . GLY A 1 722 ? 1.697 45.914 5.689 1.00 86.25 722 GLY A N 1
ATOM 5445 C CA . GLY A 1 722 ? 0.731 45.878 4.588 1.00 86.25 722 GLY A CA 1
ATOM 5446 C C . GLY A 1 722 ? 0.347 44.475 4.112 1.00 86.25 722 GLY A C 1
ATOM 5447 O O . GLY A 1 722 ? -0.381 44.364 3.130 1.00 86.25 722 GLY A O 1
ATOM 5448 N N . GLY A 1 723 ? 0.796 43.419 4.798 1.00 88.75 723 GLY A N 1
ATOM 5449 C CA . GLY A 1 723 ? 0.422 42.037 4.483 1.00 88.75 723 GLY A CA 1
ATOM 5450 C C . GLY A 1 723 ? -1.032 41.697 4.821 1.00 88.75 723 GLY A C 1
ATOM 5451 O O . GLY A 1 723 ? -1.723 42.439 5.532 1.00 88.75 723 GLY A O 1
ATOM 5452 N N . ALA A 1 724 ? -1.505 40.542 4.359 1.00 88.19 724 ALA A N 1
ATOM 5453 C CA . ALA A 1 724 ? -2.825 40.022 4.694 1.00 88.19 724 ALA A CA 1
ATOM 5454 C C . ALA A 1 724 ? -2.761 39.021 5.860 1.00 88.19 724 ALA A C 1
ATOM 5456 O O . ALA A 1 724 ? -1.886 38.161 5.940 1.00 88.19 724 ALA A O 1
ATOM 5457 N N . LEU A 1 725 ? -3.730 39.107 6.776 1.00 88.50 725 LEU A N 1
ATOM 5458 C CA . LEU A 1 725 ? -3.868 38.133 7.857 1.00 88.50 725 LEU A CA 1
ATOM 5459 C C . LEU A 1 725 ? -4.593 36.875 7.348 1.00 88.50 725 LEU A C 1
ATOM 5461 O O . LEU A 1 725 ? -5.709 36.965 6.835 1.00 88.50 725 LEU A O 1
ATOM 5465 N N . GLY A 1 726 ? -4.000 35.696 7.547 1.00 85.50 726 GLY A N 1
ATOM 5466 C CA . GLY A 1 726 ? -4.611 34.413 7.200 1.00 85.50 726 GLY A CA 1
ATOM 5467 C C . GLY A 1 726 ? -4.594 34.091 5.700 1.00 85.50 726 GLY A C 1
ATOM 5468 O O . GLY A 1 726 ? -3.664 34.439 4.981 1.00 85.50 726 GLY A O 1
ATOM 5469 N N . ASN A 1 727 ? -5.603 33.341 5.239 1.00 86.38 727 ASN A N 1
ATOM 5470 C CA . ASN A 1 727 ? -5.757 32.883 3.847 1.00 86.38 727 ASN A CA 1
ATOM 5471 C C . ASN A 1 727 ? -4.484 32.256 3.238 1.00 86.38 727 ASN A C 1
ATOM 5473 O O . ASN A 1 727 ? -3.988 32.752 2.227 1.00 86.38 727 ASN A O 1
ATOM 5477 N N . PRO A 1 728 ? -3.935 31.172 3.824 1.00 86.81 728 PRO A N 1
ATOM 5478 C CA . PRO A 1 728 ? -2.684 30.579 3.357 1.00 86.81 728 PRO A CA 1
ATOM 5479 C C . PRO A 1 728 ? -2.802 30.093 1.910 1.00 86.81 728 PRO A C 1
ATOM 5481 O O . PRO A 1 728 ? -3.578 29.183 1.610 1.00 86.81 728 PRO A O 1
ATOM 5484 N N . GLY A 1 729 ? -2.017 30.689 1.016 1.00 80.25 729 GLY A N 1
ATOM 5485 C CA . GLY A 1 729 ? -2.047 30.378 -0.407 1.00 80.25 729 GLY A CA 1
ATOM 5486 C C . GLY A 1 729 ? -1.105 31.269 -1.209 1.00 80.25 729 GLY A C 1
ATOM 5487 O O . GLY A 1 729 ? -0.269 31.970 -0.646 1.00 80.25 729 GLY A O 1
ATOM 5488 N N . LYS A 1 730 ? -1.241 31.236 -2.539 1.00 84.12 730 LYS A N 1
ATOM 5489 C CA . LYS A 1 730 ? -0.395 32.010 -3.464 1.00 84.12 730 LYS A CA 1
ATOM 5490 C C . LYS A 1 730 ? -0.458 33.518 -3.204 1.00 84.12 730 LYS A C 1
ATOM 5492 O O . LYS A 1 730 ? 0.565 34.184 -3.277 1.00 84.12 730 LYS A O 1
ATOM 5497 N N . GLU A 1 731 ? -1.648 34.034 -2.906 1.00 84.31 731 GLU A N 1
ATOM 5498 C CA . GLU A 1 731 ? -1.913 35.473 -2.774 1.00 84.31 731 GLU A CA 1
ATOM 5499 C C . GLU A 1 731 ? -1.327 36.090 -1.499 1.00 84.31 731 GLU A C 1
ATOM 5501 O O . GLU A 1 731 ? -1.007 37.270 -1.498 1.00 84.31 731 GLU A O 1
ATOM 5506 N N . THR A 1 732 ? -1.139 35.298 -0.441 1.00 89.50 732 THR A N 1
ATOM 5507 C CA . THR A 1 732 ? -0.599 35.757 0.854 1.00 89.50 732 THR A CA 1
ATOM 5508 C C . THR A 1 732 ? 0.803 35.225 1.118 1.00 89.50 732 THR A C 1
ATOM 5510 O O . THR A 1 732 ? 1.302 35.299 2.233 1.00 89.50 732 THR A O 1
ATOM 5513 N N . LEU A 1 733 ? 1.466 34.647 0.111 1.00 88.06 733 LEU A N 1
ATOM 5514 C CA . LEU A 1 733 ? 2.740 33.939 0.262 1.00 88.06 733 LEU A CA 1
ATOM 5515 C C . LEU A 1 733 ? 3.833 34.797 0.927 1.00 88.06 733 LEU A C 1
ATOM 5517 O O . LEU A 1 733 ? 4.652 34.277 1.683 1.00 88.06 733 LEU A O 1
ATOM 5521 N N . ALA A 1 734 ? 3.845 36.103 0.666 1.00 89.31 734 ALA A N 1
ATOM 5522 C CA . ALA A 1 734 ? 4.794 37.053 1.243 1.00 89.31 734 ALA A CA 1
ATOM 5523 C C . ALA A 1 734 ? 4.573 37.326 2.746 1.00 89.31 734 ALA A C 1
ATOM 5525 O O . ALA A 1 734 ? 5.484 37.824 3.405 1.00 89.31 734 ALA A O 1
ATOM 5526 N N . ASP A 1 735 ? 3.418 36.949 3.298 1.00 93.75 735 ASP A N 1
ATOM 5527 C CA . ASP A 1 735 ? 2.973 37.325 4.650 1.00 93.75 735 ASP A CA 1
ATOM 5528 C C . ASP A 1 735 ? 3.333 36.283 5.724 1.00 93.75 735 ASP A C 1
ATOM 5530 O O . ASP A 1 735 ? 3.019 36.437 6.911 1.00 93.75 735 ASP A O 1
ATOM 5534 N N . TRP A 1 736 ? 3.966 35.178 5.317 1.00 93.12 736 TRP A N 1
ATOM 5535 C CA . TRP A 1 736 ? 4.213 34.012 6.164 1.00 93.12 736 TRP A CA 1
ATOM 5536 C C . TRP A 1 736 ? 5.692 33.850 6.503 1.00 93.12 736 TRP A C 1
ATOM 5538 O O . TRP A 1 736 ? 6.539 33.603 5.644 1.00 93.12 736 TRP A O 1
ATOM 5548 N N . PHE A 1 737 ? 5.976 33.887 7.800 1.00 94.81 737 PHE A N 1
ATOM 5549 C CA . PHE A 1 737 ? 7.315 33.759 8.363 1.00 94.81 737 PHE A CA 1
ATOM 5550 C C . PHE A 1 737 ? 7.428 32.500 9.214 1.00 94.81 737 PHE A C 1
ATOM 5552 O O . PHE A 1 737 ? 6.436 31.831 9.517 1.00 94.81 737 PHE A O 1
ATOM 5559 N N . LYS A 1 738 ? 8.649 32.162 9.621 1.00 94.31 738 LYS A N 1
ATOM 5560 C CA . LYS A 1 738 ? 8.913 31.066 10.551 1.00 94.31 738 LYS A CA 1
ATOM 5561 C C . LYS A 1 738 ? 9.923 31.482 11.617 1.00 94.31 738 LYS A C 1
ATOM 5563 O O . LYS A 1 738 ? 10.736 32.381 11.424 1.00 94.31 738 LYS A O 1
ATOM 5568 N N . ILE A 1 739 ? 9.864 30.780 12.747 1.00 91.94 739 ILE A N 1
ATOM 5569 C CA . ILE A 1 739 ? 10.821 30.890 13.853 1.00 91.94 739 ILE A CA 1
ATOM 5570 C C . ILE A 1 739 ? 11.656 29.609 13.900 1.00 91.94 739 ILE A C 1
ATOM 5572 O O . ILE A 1 739 ? 11.111 28.504 13.785 1.00 91.94 739 ILE A O 1
ATOM 5576 N N . GLU A 1 740 ? 12.959 29.746 14.105 1.00 90.19 740 GLU A N 1
ATOM 5577 C CA . GLU A 1 740 ? 13.896 28.647 14.347 1.00 90.19 740 GLU A CA 1
ATOM 5578 C C . GLU A 1 740 ? 14.733 28.929 15.600 1.00 90.19 740 GLU A C 1
ATOM 5580 O O . GLU A 1 740 ? 14.893 30.076 16.015 1.00 90.19 740 GLU A O 1
ATOM 5585 N N . LYS A 1 741 ? 15.238 27.871 16.237 1.00 89.38 741 LYS A N 1
ATOM 5586 C CA . LYS A 1 741 ? 16.171 27.989 17.357 1.00 89.38 741 LYS A CA 1
ATOM 5587 C C . LYS A 1 741 ? 17.539 28.419 16.832 1.00 89.38 741 LYS A C 1
ATOM 5589 O O . LYS A 1 741 ? 18.054 27.813 15.898 1.00 89.38 741 LYS A O 1
ATOM 5594 N N . TYR A 1 742 ? 18.127 29.434 17.445 1.00 86.62 742 TYR A N 1
ATOM 5595 C CA . TYR A 1 742 ? 19.430 29.953 17.049 1.00 86.62 742 TYR A CA 1
ATOM 5596 C C . TYR A 1 742 ? 20.269 30.185 18.300 1.00 86.62 742 TYR A C 1
ATOM 5598 O O . TYR A 1 742 ? 19.985 31.084 19.094 1.00 86.62 742 TYR A O 1
ATOM 5606 N N . GLU A 1 743 ? 21.257 29.308 18.494 1.00 88.75 743 GLU A N 1
ATOM 5607 C CA . GLU A 1 743 ? 22.069 29.222 19.712 1.00 88.75 743 GLU A CA 1
ATOM 5608 C C . GLU A 1 743 ? 21.193 29.044 20.974 1.00 88.75 743 GLU A C 1
ATOM 5610 O O . GLU A 1 743 ? 20.417 28.090 21.079 1.00 88.75 743 GLU A O 1
ATOM 5615 N N . ASP A 1 744 ? 21.301 29.958 21.937 1.00 84.88 744 ASP A N 1
ATOM 5616 C CA . ASP A 1 744 ? 20.502 30.047 23.163 1.00 84.88 744 ASP A CA 1
ATOM 5617 C C . ASP A 1 744 ? 19.226 30.905 23.007 1.00 84.88 744 ASP A C 1
ATOM 5619 O O . ASP A 1 744 ? 18.540 31.185 23.994 1.00 84.88 744 ASP A O 1
ATOM 5623 N N . ALA A 1 745 ? 18.899 31.331 21.784 1.00 87.69 745 ALA A N 1
ATOM 5624 C CA . ALA A 1 745 ? 17.763 32.187 21.455 1.00 87.69 745 ALA A CA 1
ATOM 5625 C C . ALA A 1 745 ? 17.036 31.686 20.184 1.00 87.69 745 ALA A C 1
ATOM 5627 O O . ALA A 1 745 ? 16.985 30.481 19.914 1.00 87.69 745 ALA A O 1
ATOM 5628 N N . TYR A 1 746 ? 16.429 32.593 19.417 1.00 94.19 746 TYR A N 1
ATOM 5629 C CA . TYR A 1 746 ? 15.716 32.289 18.177 1.00 94.19 746 TYR A CA 1
ATOM 5630 C C . TYR A 1 746 ? 16.194 33.171 17.026 1.00 94.19 746 TYR A C 1
ATOM 5632 O O . TYR A 1 746 ? 16.812 34.211 17.240 1.00 94.19 746 TYR A O 1
ATOM 5640 N N . LYS A 1 747 ? 15.870 32.769 15.801 1.00 93.19 747 LYS A N 1
ATOM 5641 C CA . LYS A 1 747 ? 15.941 33.609 14.603 1.00 93.19 747 LYS A CA 1
ATOM 5642 C C . LYS A 1 747 ? 14.621 33.542 13.841 1.00 93.19 747 LYS A C 1
ATOM 5644 O O . LYS A 1 747 ? 13.877 32.560 13.956 1.00 93.19 747 LYS A O 1
ATOM 5649 N N . LEU A 1 748 ? 14.338 34.591 13.080 1.00 93.69 748 LEU A N 1
ATOM 5650 C CA . LEU A 1 748 ? 13.236 34.630 12.123 1.00 93.69 748 LEU A CA 1
ATOM 5651 C C . LEU A 1 748 ? 13.781 34.334 10.728 1.00 93.69 748 LEU A C 1
ATOM 5653 O O . LEU A 1 748 ? 14.901 34.724 10.413 1.00 93.69 748 LEU A O 1
ATOM 5657 N N . TYR A 1 749 ? 12.992 33.664 9.898 1.00 93.69 749 TYR A N 1
ATOM 5658 C CA . TYR A 1 749 ? 13.350 33.410 8.505 1.00 93.69 749 TYR A CA 1
ATOM 5659 C C . TYR A 1 749 ? 12.107 33.369 7.620 1.00 93.69 749 TYR A C 1
ATOM 5661 O O . TYR A 1 749 ? 10.998 33.059 8.077 1.00 93.69 749 TYR A O 1
ATOM 5669 N N . TYR A 1 750 ? 12.303 33.687 6.345 1.00 91.44 750 TYR A N 1
ATOM 5670 C CA . TYR A 1 750 ? 11.276 33.609 5.318 1.00 91.44 750 TYR A CA 1
ATOM 5671 C C . TYR A 1 750 ? 11.508 32.352 4.486 1.00 91.44 750 TYR A C 1
ATOM 5673 O O . TYR A 1 750 ? 12.518 32.227 3.803 1.00 91.44 750 TYR A O 1
ATOM 5681 N N . CYS A 1 751 ? 10.593 31.391 4.589 1.00 87.50 751 CYS A N 1
ATOM 5682 C CA . CYS A 1 751 ? 10.581 30.179 3.767 1.00 87.50 751 CYS A CA 1
ATOM 5683 C C . CYS A 1 751 ? 9.199 29.519 3.877 1.00 87.50 751 CYS A C 1
ATOM 5685 O O . CYS A 1 751 ? 9.069 28.464 4.506 1.00 87.50 751 CYS A O 1
ATOM 5687 N N . PRO A 1 752 ? 8.124 30.174 3.413 1.00 85.44 752 PRO A N 1
ATOM 5688 C CA . PRO A 1 752 ? 6.755 29.732 3.667 1.00 85.44 752 PRO A CA 1
ATOM 5689 C C . PRO A 1 752 ? 6.417 28.382 3.013 1.00 85.44 752 PRO A C 1
ATOM 5691 O O . PRO A 1 752 ? 6.920 28.072 1.939 1.00 85.44 752 PRO A O 1
ATOM 5694 N N . ASN A 1 753 ? 5.555 27.563 3.640 1.00 83.94 753 ASN A N 1
ATOM 5695 C CA . ASN A 1 753 ? 5.040 26.309 3.045 1.00 83.94 753 ASN A CA 1
ATOM 5696 C C . ASN A 1 753 ? 3.564 26.392 2.612 1.00 83.94 753 ASN A C 1
ATOM 5698 O O . ASN A 1 753 ? 2.978 25.364 2.259 1.00 83.94 753 ASN A O 1
ATOM 5702 N N . VAL A 1 754 ? 2.955 27.581 2.665 1.00 80.00 754 VAL A N 1
ATOM 5703 C CA . VAL A 1 754 ? 1.520 27.772 2.390 1.00 80.00 754 VAL A CA 1
ATOM 5704 C C . VAL A 1 754 ? 1.151 27.577 0.918 1.00 80.00 754 VAL A C 1
ATOM 5706 O O . VAL A 1 754 ? 0.030 27.178 0.615 1.00 80.00 754 VAL A O 1
ATOM 5709 N N . TYR A 1 755 ? 2.098 27.801 0.006 1.00 75.81 755 TYR A N 1
ATOM 5710 C CA . TYR A 1 755 ? 1.970 27.572 -1.430 1.00 75.81 755 TYR A CA 1
ATOM 5711 C C . TYR A 1 755 ? 3.374 27.405 -2.025 1.00 75.81 755 TYR A C 1
ATOM 5713 O O . TYR A 1 755 ? 4.269 28.152 -1.647 1.00 75.81 755 TYR A O 1
ATOM 5721 N N . TYR A 1 756 ? 3.586 26.426 -2.912 1.00 64.31 756 TYR A N 1
ATOM 5722 C CA . TYR A 1 756 ? 4.904 26.138 -3.491 1.00 64.31 756 TYR A CA 1
ATOM 5723 C C . TYR A 1 756 ? 4.857 26.197 -5.020 1.00 64.31 756 TYR A C 1
ATOM 5725 O O . TYR A 1 756 ? 4.101 25.459 -5.647 1.00 64.31 756 TYR A O 1
ATOM 5733 N N . ASP A 1 757 ? 5.685 27.073 -5.582 1.00 56.03 757 ASP A N 1
ATOM 5734 C CA . ASP A 1 757 ? 5.819 27.373 -7.018 1.00 56.03 757 ASP A CA 1
ATOM 5735 C C . ASP A 1 757 ? 7.283 27.229 -7.490 1.00 56.03 757 ASP A C 1
ATOM 5737 O O . ASP A 1 757 ? 7.542 27.092 -8.677 1.00 56.03 757 ASP A O 1
ATOM 5741 N N . GLY A 1 758 ? 8.240 27.163 -6.550 1.00 58.31 758 GLY A N 1
ATOM 5742 C CA . GLY A 1 758 ? 9.675 27.032 -6.835 1.00 58.31 758 GLY A CA 1
ATOM 5743 C C . GLY A 1 758 ? 10.402 28.361 -7.076 1.00 58.31 758 GLY A C 1
ATOM 5744 O O . GLY A 1 758 ? 11.581 28.348 -7.400 1.00 58.31 758 GLY A O 1
ATOM 5745 N N . SER A 1 759 ? 9.726 29.503 -6.909 1.00 57.69 759 SER A N 1
ATOM 5746 C CA . SER A 1 759 ? 10.203 30.818 -7.367 1.00 57.69 759 SER A CA 1
ATOM 5747 C C . SER A 1 759 ? 10.629 31.813 -6.272 1.00 57.69 759 SER A C 1
ATOM 5749 O O . SER A 1 759 ? 11.106 32.898 -6.604 1.00 57.69 759 SER A O 1
ATOM 5751 N N . TYR A 1 760 ? 10.490 31.493 -4.978 1.00 66.50 760 TYR A N 1
ATOM 5752 C CA . TYR A 1 760 ? 10.818 32.416 -3.878 1.00 66.50 760 TYR A CA 1
ATOM 5753 C C . TYR A 1 760 ? 12.006 31.930 -3.031 1.00 66.50 760 TYR A C 1
ATOM 5755 O O . TYR A 1 760 ? 12.134 30.730 -2.786 1.00 66.50 760 TYR A O 1
ATOM 5763 N N . PRO A 1 761 ? 12.876 32.846 -2.565 1.00 68.31 761 PRO A N 1
ATOM 5764 C CA . PRO A 1 761 ? 14.058 32.484 -1.794 1.00 68.31 761 PRO A CA 1
ATOM 5765 C C . PRO A 1 761 ? 13.680 32.049 -0.375 1.00 68.31 761 PRO A C 1
ATOM 5767 O O . PRO A 1 761 ? 12.838 32.679 0.268 1.00 68.31 761 PRO A O 1
ATOM 5770 N N . CYS A 1 762 ? 14.342 31.005 0.124 1.00 82.19 762 CYS A N 1
ATOM 5771 C CA . CYS A 1 762 ? 14.368 30.688 1.547 1.00 82.19 762 CYS A CA 1
ATOM 5772 C C . CYS A 1 762 ? 15.620 31.314 2.159 1.00 82.19 762 CYS A C 1
ATOM 5774 O O . CYS A 1 762 ? 16.727 30.970 1.760 1.00 82.19 762 CYS A O 1
ATOM 5776 N N . SER A 1 763 ? 15.446 32.244 3.095 1.00 85.88 763 SER A N 1
ATOM 5777 C CA . SER A 1 763 ? 16.562 32.974 3.703 1.00 85.88 763 SER A CA 1
ATOM 5778 C C . SER A 1 763 ? 16.233 33.405 5.126 1.00 85.88 763 SER A C 1
ATOM 5780 O O . SER A 1 763 ? 15.072 33.671 5.460 1.00 85.88 763 SER A O 1
ATOM 5782 N N . ASP A 1 764 ? 17.269 33.501 5.956 1.00 91.50 764 ASP A N 1
ATOM 5783 C CA . ASP A 1 764 ? 17.172 34.077 7.294 1.00 91.50 764 ASP A CA 1
ATOM 5784 C C . ASP A 1 764 ? 16.820 35.568 7.224 1.00 91.50 764 ASP A C 1
ATOM 5786 O O . ASP A 1 764 ? 17.061 36.231 6.215 1.00 91.50 764 ASP A O 1
ATOM 5790 N N . ILE A 1 765 ? 16.221 36.097 8.294 1.00 91.50 765 ILE A N 1
ATOM 5791 C CA . ILE A 1 765 ? 15.975 37.532 8.453 1.00 91.50 765 ILE A CA 1
ATOM 5792 C C . ILE A 1 765 ? 17.086 38.116 9.319 1.00 91.50 765 ILE A C 1
ATOM 5794 O O . ILE A 1 765 ? 17.222 37.769 10.495 1.00 91.50 765 ILE A O 1
ATOM 5798 N N . GLY A 1 766 ? 17.867 39.010 8.725 1.00 90.19 766 GLY A N 1
ATOM 5799 C CA . GLY A 1 766 ? 18.936 39.766 9.364 1.00 90.19 766 GLY A CA 1
ATOM 5800 C C . GLY A 1 766 ? 18.633 41.257 9.459 1.00 90.19 766 GLY A C 1
ATOM 5801 O O . GLY A 1 766 ? 17.529 41.716 9.158 1.00 90.19 766 GLY A O 1
ATOM 5802 N N . ILE A 1 767 ? 19.649 42.012 9.876 1.00 87.44 767 ILE A N 1
ATOM 5803 C CA . ILE A 1 767 ? 19.642 43.475 9.864 1.00 87.44 767 ILE A CA 1
ATOM 5804 C C . ILE A 1 767 ? 20.405 43.963 8.636 1.00 87.44 767 ILE A C 1
ATOM 5806 O O . ILE A 1 767 ? 21.551 43.572 8.427 1.00 87.44 767 ILE A O 1
ATOM 5810 N N . SER A 1 768 ? 19.787 44.869 7.887 1.00 85.62 768 SER A N 1
ATOM 5811 C CA . SER A 1 768 ? 20.428 45.675 6.854 1.00 85.62 768 SER A CA 1
ATOM 5812 C C . SER A 1 768 ? 20.276 47.143 7.228 1.00 85.62 768 SER A C 1
ATOM 5814 O O . SER A 1 768 ? 19.162 47.616 7.450 1.00 85.62 768 SER A O 1
ATOM 5816 N N . GLU A 1 769 ? 21.388 47.862 7.313 1.00 84.50 769 GLU A N 1
ATOM 5817 C CA . GLU A 1 769 ? 21.381 49.299 7.580 1.00 84.50 769 GLU A CA 1
ATOM 5818 C C . GLU A 1 769 ? 21.131 50.057 6.273 1.00 84.50 769 GLU A C 1
ATOM 5820 O O . GLU A 1 769 ? 21.756 49.753 5.256 1.00 84.50 769 GLU A O 1
ATOM 5825 N N . ASP A 1 770 ? 20.167 50.978 6.272 1.00 75.06 770 ASP A N 1
ATOM 5826 C CA . ASP A 1 770 ? 19.931 51.861 5.130 1.00 75.06 770 ASP A CA 1
ATOM 5827 C C . ASP A 1 770 ? 20.809 53.121 5.187 1.00 75.06 770 ASP A C 1
ATOM 5829 O O . ASP A 1 770 ? 21.499 53.387 6.170 1.00 75.06 770 ASP A O 1
ATOM 5833 N N . GLU A 1 771 ? 20.768 53.924 4.123 1.00 72.25 771 GLU A N 1
ATOM 5834 C CA . GLU A 1 771 ? 21.545 55.167 3.997 1.00 72.25 771 GLU A CA 1
ATOM 5835 C C . GLU A 1 771 ? 21.232 56.213 5.088 1.00 72.25 771 GLU A C 1
ATOM 5837 O O . GLU A 1 771 ? 21.992 57.165 5.268 1.00 72.25 771 GLU A O 1
ATOM 5842 N N . TYR A 1 772 ? 20.133 56.041 5.829 1.00 72.50 772 TYR A N 1
ATOM 5843 C CA . TYR A 1 772 ? 19.699 56.917 6.917 1.00 72.50 772 TYR A CA 1
ATOM 5844 C C . TYR A 1 772 ? 20.021 56.341 8.306 1.00 72.50 772 TYR A C 1
ATOM 5846 O O . TYR A 1 772 ? 19.628 56.930 9.315 1.00 72.50 772 TYR A O 1
ATOM 5854 N N . GLY A 1 773 ? 20.732 55.211 8.374 1.00 75.75 773 GLY A N 1
ATOM 5855 C CA . GLY A 1 773 ? 21.106 54.537 9.618 1.00 75.75 773 GLY A CA 1
ATOM 5856 C C . GLY A 1 773 ? 19.990 53.687 10.234 1.00 75.75 773 GLY A C 1
ATOM 5857 O O . GLY A 1 773 ? 20.127 53.223 11.370 1.00 75.75 773 GLY A O 1
ATOM 5858 N N . ASN A 1 774 ? 18.873 53.455 9.530 1.00 80.12 774 ASN A N 1
ATOM 5859 C CA . ASN A 1 774 ? 17.825 52.571 10.036 1.00 80.12 774 ASN A CA 1
ATOM 5860 C C . ASN A 1 774 ? 18.215 51.110 9.818 1.00 80.12 774 ASN A C 1
ATOM 5862 O O . ASN A 1 774 ? 18.512 50.675 8.706 1.00 80.12 774 ASN A O 1
ATOM 5866 N N . LYS A 1 775 ? 18.113 50.313 10.879 1.00 88.06 775 LYS A N 1
ATOM 5867 C CA . LYS A 1 775 ? 18.403 48.875 10.874 1.00 88.06 775 LYS A CA 1
ATOM 5868 C C . LYS A 1 775 ? 17.181 48.080 10.421 1.00 88.06 775 LYS A C 1
ATOM 5870 O O . LYS A 1 775 ? 16.454 47.522 11.241 1.00 88.06 775 LYS A O 1
ATOM 5875 N N . ARG A 1 776 ? 16.918 48.067 9.116 1.00 88.38 776 ARG A N 1
ATOM 5876 C CA . ARG A 1 776 ? 15.765 47.389 8.505 1.00 88.38 776 ARG A CA 1
ATOM 5877 C C . ARG A 1 776 ? 15.921 45.873 8.554 1.00 88.38 776 ARG A C 1
ATOM 5879 O O . ARG A 1 776 ? 17.024 45.346 8.419 1.00 88.38 776 ARG A O 1
ATOM 5886 N N . LEU A 1 777 ? 14.805 45.169 8.721 1.00 92.25 777 LEU A N 1
ATOM 5887 C CA . LEU A 1 777 ? 14.782 43.712 8.624 1.00 92.25 777 LEU A CA 1
ATOM 5888 C C . LEU A 1 777 ? 14.770 43.301 7.153 1.00 92.25 777 LEU A C 1
ATOM 5890 O O . LEU A 1 777 ? 13.944 43.784 6.375 1.00 92.25 777 LEU A O 1
ATOM 5894 N N . ALA A 1 778 ? 15.674 42.402 6.782 1.00 90.38 778 ALA A N 1
ATOM 5895 C CA . ALA A 1 778 ? 15.870 41.971 5.404 1.00 90.38 778 ALA A CA 1
ATOM 5896 C C . ALA A 1 778 ? 16.313 40.511 5.315 1.00 90.38 778 ALA A C 1
ATOM 5898 O O . ALA A 1 778 ? 16.789 39.953 6.303 1.00 90.38 778 ALA A O 1
ATOM 5899 N N . LEU A 1 779 ? 16.184 39.900 4.136 1.00 89.25 779 LEU A N 1
ATOM 5900 C CA . LEU A 1 779 ? 16.763 38.578 3.886 1.00 89.25 779 LEU A CA 1
ATOM 5901 C C . LEU A 1 779 ? 18.290 38.649 3.982 1.00 89.25 779 LEU A C 1
ATOM 5903 O O . LEU A 1 779 ? 18.905 39.445 3.297 1.00 89.25 779 LEU A O 1
ATOM 5907 N N . SER A 1 780 ? 18.921 37.856 4.832 1.00 83.38 780 SER A N 1
ATOM 5908 C CA . SER A 1 780 ? 20.362 37.942 5.072 1.00 83.38 780 SER A CA 1
ATOM 5909 C C . SER A 1 780 ? 20.943 36.567 5.346 1.00 83.38 780 SER A C 1
ATOM 5911 O O . SER A 1 780 ? 20.285 35.746 5.980 1.00 83.38 780 SER A O 1
ATOM 5913 N N . ASP A 1 781 ? 22.200 36.359 4.961 1.00 80.81 781 ASP A N 1
ATOM 5914 C CA . ASP A 1 781 ? 22.988 35.189 5.366 1.00 80.81 781 ASP A CA 1
ATOM 5915 C C . ASP A 1 781 ? 23.418 35.270 6.843 1.00 80.81 781 ASP A C 1
ATOM 5917 O O . ASP A 1 781 ? 23.818 34.276 7.448 1.00 80.81 781 ASP A O 1
ATOM 5921 N N . VAL A 1 782 ? 23.313 36.462 7.448 1.00 84.62 782 VAL A N 1
ATOM 5922 C CA . VAL A 1 782 ? 23.569 36.702 8.871 1.00 84.62 782 VAL A CA 1
ATOM 5923 C C . VAL A 1 782 ? 22.231 36.873 9.604 1.00 84.62 782 VAL A C 1
ATOM 5925 O O . VAL A 1 782 ? 21.620 37.947 9.521 1.00 84.62 782 VAL A O 1
ATOM 5928 N N . PRO A 1 783 ? 21.754 35.854 10.344 1.00 88.25 783 PRO A N 1
ATOM 5929 C CA . PRO A 1 783 ? 20.470 35.914 11.033 1.00 88.25 783 PRO A CA 1
ATOM 5930 C C . PRO A 1 783 ? 20.482 36.905 12.196 1.00 88.25 783 PRO A C 1
ATOM 5932 O O . PRO A 1 783 ? 21.407 36.945 13.014 1.00 88.25 783 PRO A O 1
ATOM 5935 N N . TYR A 1 784 ? 19.392 37.656 12.344 1.00 87.56 784 TYR A N 1
ATOM 5936 C CA . TYR A 1 784 ? 19.183 38.488 13.516 1.00 87.56 784 TYR A CA 1
ATOM 5937 C C . TYR A 1 784 ? 18.683 37.632 14.684 1.00 87.56 784 TYR A C 1
ATOM 5939 O O . TYR A 1 784 ? 17.560 37.120 14.690 1.00 87.56 784 TYR A O 1
ATOM 5947 N N . LYS A 1 785 ? 19.544 37.468 15.689 1.00 90.75 785 LYS A N 1
ATOM 5948 C CA . LYS A 1 785 ? 19.245 36.713 16.907 1.00 90.75 785 LYS A CA 1
ATOM 5949 C C . LYS A 1 785 ? 18.231 37.472 17.762 1.00 90.75 785 LYS A C 1
ATOM 5951 O O . LYS A 1 785 ? 18.488 38.604 18.169 1.00 90.75 785 LYS A O 1
ATOM 5956 N N . VAL A 1 786 ? 17.119 36.826 18.101 1.00 91.56 786 VAL A N 1
ATOM 5957 C CA . VAL A 1 786 ? 15.992 37.414 18.833 1.00 91.56 786 VAL A CA 1
ATOM 5958 C C . VAL A 1 786 ? 15.484 36.525 19.968 1.00 91.56 786 VAL A C 1
ATOM 5960 O O . VAL A 1 786 ? 15.606 35.300 19.945 1.00 91.56 786 VAL A O 1
ATOM 5963 N N . ARG A 1 787 ? 14.861 37.142 20.971 1.00 91.81 787 ARG A N 1
ATOM 5964 C CA . ARG A 1 787 ? 14.086 36.484 22.031 1.00 91.81 787 ARG A CA 1
ATOM 5965 C C . ARG A 1 787 ? 12.678 37.078 22.070 1.00 91.81 787 ARG A C 1
ATOM 5967 O O . ARG A 1 787 ? 12.467 38.221 21.678 1.00 91.81 787 ARG A O 1
ATOM 5974 N N . PHE A 1 788 ? 11.721 36.302 22.568 1.00 93.31 788 PHE A N 1
ATOM 5975 C CA . PHE A 1 788 ? 10.345 36.759 22.765 1.00 93.31 788 PHE A CA 1
ATOM 5976 C C . PHE A 1 788 ? 10.164 37.147 24.225 1.00 93.31 788 PHE A C 1
ATOM 5978 O O . PHE A 1 788 ? 10.300 36.302 25.103 1.00 93.31 788 PHE A O 1
ATOM 5985 N N . GLN A 1 789 ? 9.874 38.408 24.503 1.00 90.44 789 GLN A N 1
ATOM 5986 C CA . GLN A 1 789 ? 9.561 38.882 25.845 1.00 90.44 789 GLN A CA 1
ATOM 5987 C C . GLN A 1 789 ? 8.056 39.115 25.940 1.00 90.44 789 GLN A C 1
ATOM 5989 O O . GLN A 1 789 ? 7.468 39.688 25.032 1.00 90.44 789 GLN A O 1
ATOM 5994 N N . LEU A 1 790 ? 7.422 38.645 27.014 1.00 90.12 790 LEU A N 1
ATOM 5995 C CA . LEU A 1 790 ? 6.013 38.946 27.270 1.00 90.12 790 LEU A CA 1
ATOM 5996 C C . LEU A 1 790 ? 5.833 40.467 27.395 1.00 90.12 790 LEU A C 1
ATOM 5998 O O . LEU A 1 790 ? 6.596 41.087 28.142 1.00 90.12 790 LEU A O 1
ATOM 6002 N N . ALA A 1 791 ? 4.888 41.029 26.636 1.00 84.25 791 ALA A N 1
ATOM 6003 C CA . ALA A 1 791 ? 4.721 42.475 26.517 1.00 84.25 791 ALA A CA 1
ATOM 6004 C C . ALA A 1 791 ? 4.032 43.153 27.703 1.00 84.25 791 ALA A C 1
ATOM 6006 O O . ALA A 1 791 ? 3.178 42.491 28.341 1.00 84.25 791 ALA A O 1
#

Sequence (791 aa):
MMRTLLSFSLLFALCTQPLLGEAQTNPGGPISQPVKDTSGNNVRAGADYFIRPVTTTPAICRRPGCGTGFALASTTPNKTCPLNVVVVGGNGQPVKFTPVSPNKDGVITTATDLNVRFDVKTNCTESTVWRLQSDGSTGKRIVSTGGVIGNPGKNTLNNWFKILKDGNDYSLQFCPTVCNTCRPACGNIGVVQDSNGNVLVGEADPSPEQVVDTEGKKVRAGIEYYIRPVPTTPCDGRGPCVVGSGFVLVARSANETCPLNVVVVEGFRGQAVIFTPVNPKKGVIRVSTDVNIKTNLTTICTESTVWKLDDFDSSSGQWFVTTGGVVGNPGKDTISNWFKIEKYDDDYKLVFCPTVCDFCKPLCKNVGVFVDSNGNRRVALTDQPYKITLFLSLLVVLAIALSTKPLPGAAAYAPEPVLDTSGKKVRTNVAYNVIPASYPYVGGVSIGSVNQTCPFYVVGGDSSNGPLPLYLSPVNEKKGVIRVHTDLNIYFLDPGTDEVCSDSSVWMLKDYDSSATQKFVTLGGAMGNPGKETLADWFKIEKYEDAYKFYYCPNVYYDGSYPCSDIGISEDEYGNKRLTLSDVPYKITLFLALFVVLAIALSTKPLLGAAASAPETVLDTSGKKVRTSVNYYIVPGSYPYAGGITVASVNQTCPFNVIAGDSSNGPLPLYLLPVNEKKGVIRIHTDLNIFFSDGGVGCPDSTVWMLKDYDSSAAQKFVTLGGALGNPGKETLADWFKIEKYEDAYKLYYCPNVYYDGSYPCSDIGISEDEYGNKRLALSDVPYKVRFQLA